Protein AF-0000000084687959 (afdb_homodimer)

Structure (mmCIF, N/CA/C/O backbone):
data_AF-0000000084687959-model_v1
#
loop_
_entity.id
_entity.type
_entity.pdbx_description
1 polymer 'D-lactate dehydrogenase (cytochrome)'
#
loop_
_atom_site.group_PDB
_atom_site.id
_atom_site.type_symbol
_atom_site.label_atom_id
_atom_site.label_alt_id
_atom_site.label_comp_id
_atom_site.label_asym_id
_atom_site.label_entity_id
_atom_site.label_seq_id
_atom_site.pdbx_PDB_ins_code
_atom_site.Cartn_x
_atom_site.Cartn_y
_atom_site.Cartn_z
_atom_site.occupancy
_atom_site.B_iso_or_equiv
_atom_site.auth_seq_id
_atom_site.auth_comp_id
_atom_site.auth_asym_id
_atom_site.auth_atom_id
_atom_site.pdbx_PDB_model_num
ATOM 1 N N . MET A 1 1 ? -64.375 -9.008 19.797 1 44.5 1 MET A N 1
ATOM 2 C CA . MET A 1 1 ? -63.375 -8.203 19.094 1 44.5 1 MET A CA 1
ATOM 3 C C . MET A 1 1 ? -63.844 -7.836 17.688 1 44.5 1 MET A C 1
ATOM 5 O O . MET A 1 1 ? -64.312 -8.703 16.938 1 44.5 1 MET A O 1
ATOM 9 N N . SER A 1 2 ? -64.25 -6.539 17.531 1 62.31 2 SER A N 1
ATOM 10 C CA . SER A 1 2 ? -64.875 -6.094 16.312 1 62.31 2 SER A CA 1
ATOM 11 C C . SER A 1 2 ? -64.062 -6.426 15.078 1 62.31 2 SER A C 1
ATOM 13 O O . SER A 1 2 ? -62.875 -6.625 15.156 1 62.31 2 SER A O 1
ATOM 15 N N . ARG A 1 3 ? -64.938 -6.676 14.062 1 65.06 3 ARG A N 1
ATOM 16 C CA . ARG A 1 3 ? -64.375 -7.031 12.758 1 65.06 3 ARG A CA 1
ATOM 17 C C . ARG A 1 3 ? -63.219 -6.09 12.375 1 65.06 3 ARG A C 1
ATOM 19 O O . ARG A 1 3 ? -62.219 -6.523 11.828 1 65.06 3 ARG A O 1
ATOM 26 N N . SER A 1 4 ? -63.438 -4.902 12.609 1 69.19 4 SER A N 1
ATOM 27 C CA . SER A 1 4 ? -62.406 -3.902 12.297 1 69.19 4 SER A CA 1
ATOM 28 C C . SER A 1 4 ? -61.156 -4.121 13.117 1 69.19 4 SER A C 1
ATOM 30 O O . SER A 1 4 ? -60.031 -3.955 12.602 1 69.19 4 SER A O 1
ATOM 32 N N . ALA A 1 5 ? -61.281 -4.531 14.266 1 69.81 5 ALA A N 1
ATOM 33 C CA . ALA A 1 5 ? -60.125 -4.773 15.133 1 69.81 5 ALA A CA 1
ATOM 34 C C . ALA A 1 5 ? -59.312 -5.965 14.641 1 69.81 5 ALA A C 1
ATOM 36 O O . ALA A 1 5 ? -58.062 -5.93 14.656 1 69.81 5 ALA A O 1
ATOM 37 N N . VAL A 1 6 ? -59.969 -6.918 14.203 1 67.12 6 VAL A N 1
ATOM 38 C CA . VAL A 1 6 ? -59.281 -8.125 13.711 1 67.12 6 VAL A CA 1
ATOM 39 C C . VAL A 1 6 ? -58.531 -7.801 12.43 1 67.12 6 VAL A C 1
ATOM 41 O O . VAL A 1 6 ? -57.406 -8.281 12.234 1 67.12 6 VAL A O 1
ATOM 44 N N . ILE A 1 7 ? -59.062 -7.012 11.602 1 66.75 7 ILE A N 1
ATOM 45 C CA . ILE A 1 7 ? -58.438 -6.625 10.352 1 66.75 7 ILE A CA 1
ATOM 46 C C . ILE A 1 7 ? -57.188 -5.781 10.641 1 66.75 7 ILE A C 1
ATOM 48 O O . ILE A 1 7 ? -56.156 -5.969 10.023 1 66.75 7 ILE A O 1
ATOM 52 N N . PHE A 1 8 ? -57.312 -4.918 11.531 1 68.06 8 PHE A N 1
ATOM 53 C CA . PHE A 1 8 ? -56.188 -4.078 11.883 1 68.06 8 PHE A CA 1
ATOM 54 C C . PHE A 1 8 ? -55.062 -4.918 12.477 1 68.06 8 PHE A C 1
ATOM 56 O O . PHE A 1 8 ? -53.875 -4.688 12.18 1 68.06 8 PHE A O 1
ATOM 63 N N . VAL A 1 9 ? -55.406 -5.902 13.242 1 67.94 9 VAL A N 1
ATOM 64 C CA . VAL A 1 9 ? -54.406 -6.793 13.836 1 67.94 9 VAL A CA 1
ATOM 65 C C . VAL A 1 9 ? -53.781 -7.637 12.742 1 67.94 9 VAL A C 1
ATOM 67 O O . VAL A 1 9 ? -52.562 -7.875 12.766 1 67.94 9 VAL A O 1
ATOM 70 N N . ALA A 1 10 ? -54.5 -7.992 11.836 1 66.44 10 ALA A N 1
ATOM 71 C CA . ALA A 1 10 ? -54 -8.789 10.727 1 66.44 10 ALA A CA 1
ATOM 72 C C . ALA A 1 10 ? -53.062 -7.961 9.836 1 66.44 10 ALA A C 1
ATOM 74 O O . ALA A 1 10 ? -52.031 -8.438 9.414 1 66.44 10 ALA A O 1
ATOM 75 N N . ILE A 1 11 ? -53.5 -6.781 9.539 1 64.81 11 ILE A N 1
ATOM 76 C CA . ILE A 1 11 ? -52.625 -5.871 8.789 1 64.81 11 ILE A CA 1
ATOM 77 C C . ILE A 1 11 ? -51.344 -5.621 9.57 1 64.81 11 ILE A C 1
ATOM 79 O O . ILE A 1 11 ? -50.25 -5.621 8.992 1 64.81 11 ILE A O 1
ATOM 83 N N . GLY A 1 12 ? -51.5 -5.438 10.812 1 66.56 12 GLY A N 1
ATOM 84 C CA . GLY A 1 12 ? -50.344 -5.242 11.656 1 66.56 12 GLY A CA 1
ATOM 85 C C . GLY A 1 12 ? -49.406 -6.441 11.688 1 66.56 12 GLY A C 1
ATOM 86 O O . GLY A 1 12 ? -48.188 -6.297 11.602 1 66.56 12 GLY A O 1
ATOM 87 N N . ALA A 1 13 ? -49.969 -7.562 11.82 1 66.38 13 ALA A N 1
ATOM 88 C CA . ALA A 1 13 ? -49.188 -8.797 11.812 1 66.38 13 ALA A CA 1
ATOM 89 C C . ALA A 1 13 ? -48.531 -9.016 10.461 1 66.38 13 ALA A C 1
ATOM 91 O O . ALA A 1 13 ? -47.375 -9.438 10.383 1 66.38 13 ALA A O 1
ATOM 92 N N . GLY A 1 14 ? -49.25 -8.766 9.469 1 60.34 14 GLY A N 1
ATOM 93 C CA . GLY A 1 14 ? -48.656 -8.828 8.141 1 60.34 14 GLY A CA 1
ATOM 94 C C . GLY A 1 14 ? -47.562 -7.816 7.922 1 60.34 14 GLY A C 1
ATOM 95 O O . GLY A 1 14 ? -46.5 -8.141 7.355 1 60.34 14 GLY A O 1
ATOM 96 N N . TYR A 1 15 ? -47.844 -6.613 8.312 1 57.78 15 TYR A N 1
ATOM 97 C CA . TYR A 1 15 ? -46.812 -5.582 8.258 1 57.78 15 TYR A CA 1
ATOM 98 C C . TYR A 1 15 ? -45.594 -5.988 9.055 1 57.78 15 TYR A C 1
ATOM 100 O O . TYR A 1 15 ? -44.469 -5.832 8.594 1 57.78 15 TYR A O 1
ATOM 108 N N . TYR A 1 16 ? -45.812 -6.465 10.195 1 57.66 16 TYR A N 1
ATOM 109 C CA . TYR A 1 16 ? -44.719 -6.906 11.047 1 57.66 16 TYR A CA 1
ATOM 110 C C . TYR A 1 16 ? -43.938 -8.055 10.391 1 57.66 16 TYR A C 1
ATOM 112 O O . TYR A 1 16 ? -42.719 -8.055 10.375 1 57.66 16 TYR A O 1
ATOM 120 N N . ALA A 1 17 ? -44.625 -8.945 9.891 1 59.25 17 ALA A N 1
ATOM 121 C CA . ALA A 1 17 ? -44 -10.062 9.211 1 59.25 17 ALA A CA 1
ATOM 122 C C . ALA A 1 17 ? -43.25 -9.602 7.957 1 59.25 17 ALA A C 1
ATOM 124 O O . ALA A 1 17 ? -42.156 -10.055 7.672 1 59.25 17 ALA A O 1
ATOM 125 N N . GLY A 1 18 ? -43.906 -8.742 7.227 1 55.31 18 GLY A N 1
ATOM 126 C CA . GLY A 1 18 ? -43.281 -8.164 6.051 1 55.31 18 GLY A CA 1
ATOM 127 C C . GLY A 1 18 ? -42.094 -7.277 6.379 1 55.31 18 GLY A C 1
ATOM 128 O O . GLY A 1 18 ? -41.094 -7.246 5.645 1 55.31 18 GLY A O 1
ATOM 129 N N . SER A 1 19 ? -42.281 -6.605 7.398 1 52.44 19 SER A N 1
ATOM 130 C CA . SER A 1 19 ? -41.219 -5.723 7.848 1 52.44 19 SER A CA 1
ATOM 131 C C . SER A 1 19 ? -40.031 -6.52 8.352 1 52.44 19 SER A C 1
ATOM 133 O O . SER A 1 19 ? -38.906 -5.98 8.469 1 52.44 19 SER A O 1
ATOM 135 N N . GLN A 1 20 ? -40.25 -7.77 8.805 1 49.38 20 GLN A N 1
ATOM 136 C CA . GLN A 1 20 ? -39.156 -8.617 9.25 1 49.38 20 GLN A CA 1
ATOM 137 C C . GLN A 1 20 ? -38.406 -9.227 8.07 1 49.38 20 GLN A C 1
ATOM 139 O O . GLN A 1 20 ? -37.406 -9.914 8.25 1 49.38 20 GLN A O 1
ATOM 144 N N . THR A 1 21 ? -39 -9.195 6.945 1 48.22 21 THR A N 1
ATOM 145 C CA . THR A 1 21 ? -38.25 -9.711 5.812 1 48.22 21 THR A CA 1
ATOM 146 C C . THR A 1 21 ? -37 -8.867 5.559 1 48.22 21 THR A C 1
ATOM 148 O O . THR A 1 21 ? -37.094 -7.648 5.402 1 48.22 21 THR A O 1
ATOM 151 N N . PRO A 1 22 ? -35.875 -9.406 5.738 1 49.62 22 PRO A N 1
ATOM 152 C CA . PRO A 1 22 ? -34.625 -8.672 5.566 1 49.62 22 PRO A CA 1
ATOM 153 C C . PRO A 1 22 ? -34.531 -7.945 4.223 1 49.62 22 PRO A C 1
ATOM 155 O O . PRO A 1 22 ? -34.875 -8.523 3.184 1 49.62 22 PRO A O 1
ATOM 158 N N . ALA A 1 23 ? -34.781 -6.602 4.258 1 50.75 23 ALA A N 1
ATOM 159 C CA . ALA A 1 23 ? -34.594 -5.789 3.059 1 50.75 23 ALA A CA 1
ATOM 160 C C . ALA A 1 23 ? -33.406 -6.289 2.248 1 50.75 23 ALA A C 1
ATOM 162 O O . ALA A 1 23 ? -32.406 -6.777 2.812 1 50.75 23 ALA A O 1
ATOM 163 N N . SER A 1 24 ? -33.594 -6.473 0.939 1 65.12 24 SER A N 1
ATOM 164 C CA . SER A 1 24 ? -32.5 -6.828 0.053 1 65.12 24 SER A CA 1
ATOM 165 C C . SER A 1 24 ? -31.375 -5.793 0.115 1 65.12 24 SER A C 1
ATOM 167 O O . SER A 1 24 ? -31.641 -4.594 0.251 1 65.12 24 SER A O 1
ATOM 169 N N . LEU A 1 25 ? -30.188 -6.207 0.27 1 74.5 25 LEU A N 1
ATOM 170 C CA . LEU A 1 25 ? -29.016 -5.328 0.244 1 74.5 25 LEU A CA 1
ATOM 171 C C . LEU A 1 25 ? -28.984 -4.512 -1.043 1 74.5 25 LEU A C 1
ATOM 173 O O . LEU A 1 25 ? -29.375 -5 -2.105 1 74.5 25 LEU A O 1
ATOM 177 N N . PRO A 1 26 ? -28.656 -3.18 -0.847 1 84 26 PRO A N 1
ATOM 178 C CA . PRO A 1 26 ? -28.438 -2.439 -2.092 1 84 26 PRO A CA 1
ATOM 179 C C . PRO A 1 26 ? -27.5 -3.17 -3.053 1 84 26 PRO A C 1
ATOM 181 O O . PRO A 1 26 ? -26.547 -3.812 -2.617 1 84 26 PRO A O 1
ATOM 184 N N . GLU A 1 27 ? -27.859 -3.057 -4.281 1 91.88 27 GLU A N 1
ATOM 185 C CA . GLU A 1 27 ? -27.109 -3.816 -5.273 1 91.88 27 GLU A CA 1
ATOM 186 C C . GLU A 1 27 ? -25.984 -2.975 -5.879 1 91.88 27 GLU A C 1
ATOM 188 O O . GLU A 1 27 ? -25.141 -3.492 -6.609 1 91.88 27 GLU A O 1
ATOM 193 N N . ASP A 1 28 ? -25.953 -1.675 -5.539 1 94.12 28 ASP A N 1
ATOM 194 C CA . ASP A 1 28 ? -24.969 -0.758 -6.109 1 94.12 28 ASP A CA 1
ATOM 195 C C . ASP A 1 28 ? -23.594 -0.958 -5.473 1 94.12 28 ASP A C 1
ATOM 197 O O . ASP A 1 28 ? -23.5 -1.32 -4.297 1 94.12 28 ASP A O 1
ATOM 201 N N . SER A 1 29 ? -22.594 -0.685 -6.246 1 97.62 29 SER A N 1
ATOM 202 C CA . SER A 1 29 ? -21.203 -0.816 -5.789 1 97.62 29 SER A CA 1
ATOM 203 C C . SER A 1 29 ? -20.734 0.463 -5.113 1 97.62 29 SER A C 1
ATOM 205 O O . SER A 1 29 ? -19.609 0.52 -4.605 1 97.62 29 SER A O 1
ATOM 207 N N . THR A 1 30 ? -21.5 1.537 -5.148 1 97.19 30 THR A N 1
ATOM 208 C CA . THR A 1 30 ? -21.172 2.834 -4.559 1 97.19 30 THR A CA 1
ATOM 209 C C . THR A 1 30 ? -22.359 3.375 -3.771 1 97.19 30 THR A C 1
ATOM 211 O O . THR A 1 30 ? -23.469 2.844 -3.867 1 97.19 30 THR A O 1
ATOM 214 N N . VAL A 1 31 ? -22.062 4.367 -2.953 1 94.75 31 VAL A N 1
ATOM 215 C CA . VAL A 1 31 ? -23.125 5.066 -2.223 1 94.75 31 VAL A CA 1
ATOM 216 C C . VAL A 1 31 ? -23 6.57 -2.469 1 94.75 31 VAL A C 1
ATOM 218 O O . VAL A 1 31 ? -22.219 7.254 -1.812 1 94.75 31 VAL A O 1
ATOM 221 N N . PRO A 1 32 ? -23.844 7.082 -3.387 1 93.56 32 PRO A N 1
ATOM 222 C CA . PRO A 1 32 ? -23.875 8.539 -3.521 1 93.56 32 PRO A CA 1
ATOM 223 C C . PRO A 1 32 ? -24.312 9.242 -2.24 1 93.56 32 PRO A C 1
ATOM 225 O O . PRO A 1 32 ? -25.062 8.672 -1.446 1 93.56 32 PRO A O 1
ATOM 228 N N . ILE A 1 33 ? -23.891 10.422 -2.078 1 90.94 33 ILE A N 1
ATOM 229 C CA . ILE A 1 33 ? -24.125 11.148 -0.835 1 90.94 33 ILE A CA 1
ATOM 230 C C . ILE A 1 33 ? -25.609 11.32 -0.597 1 90.94 33 ILE A C 1
ATOM 232 O O . ILE A 1 33 ? -26.078 11.32 0.548 1 90.94 33 ILE A O 1
ATOM 236 N N . HIS A 1 34 ? -26.406 11.43 -1.701 1 84.12 34 HIS A N 1
ATOM 237 C CA . HIS A 1 34 ? -27.844 11.664 -1.538 1 84.12 34 HIS A CA 1
ATOM 238 C C . HIS A 1 34 ? -28.547 10.398 -1.081 1 84.12 34 HIS A C 1
ATOM 240 O O . HIS A 1 34 ? -29.703 10.453 -0.627 1 84.12 34 HIS A O 1
ATOM 246 N N . LYS A 1 35 ? -27.906 9.203 -1.321 1 78.38 35 LYS A N 1
ATOM 247 C CA . LYS A 1 35 ? -28.484 7.934 -0.862 1 78.38 35 LYS A CA 1
ATOM 248 C C . LYS A 1 35 ? -27.938 7.555 0.513 1 78.38 35 LYS A C 1
ATOM 250 O O . LYS A 1 35 ? -28.391 6.582 1.119 1 78.38 35 LYS A O 1
ATOM 255 N N . ALA A 1 36 ? -26.859 8.273 0.771 1 67.69 36 ALA A N 1
ATOM 256 C CA . ALA A 1 36 ? -26.297 7.992 2.094 1 67.69 36 ALA A CA 1
ATOM 257 C C . ALA A 1 36 ? -27.344 8.258 3.188 1 67.69 36 ALA A C 1
ATOM 259 O O . ALA A 1 36 ? -28.266 9.047 2.998 1 67.69 36 ALA A O 1
ATOM 260 N N . ALA A 1 37 ? -27.359 7.324 4.203 1 59.38 37 ALA A N 1
ATOM 261 C CA . ALA A 1 37 ? -28.406 7.312 5.23 1 59.38 37 ALA A CA 1
ATOM 262 C C . ALA A 1 37 ? -28.734 8.727 5.691 1 59.38 37 ALA A C 1
ATOM 264 O O . ALA A 1 37 ? -27.844 9.477 6.109 1 59.38 37 ALA A O 1
ATOM 265 N N . GLU A 1 38 ? -29.75 9.367 5.121 1 60.16 38 GLU A N 1
ATOM 266 C CA . GLU A 1 38 ? -30.172 10.68 5.605 1 60.16 38 GLU A CA 1
ATOM 267 C C . GLU A 1 38 ? -29.938 10.812 7.105 1 60.16 38 GLU A C 1
ATOM 269 O O . GLU A 1 38 ? -29.375 11.82 7.559 1 60.16 38 GLU A O 1
ATOM 274 N N . GLU A 1 39 ? -30.547 9.82 8.008 1 70.12 39 GLU A N 1
ATOM 275 C CA . GLU A 1 39 ? -30.5 10.234 9.406 1 70.12 39 GLU A CA 1
ATOM 276 C C . GLU A 1 39 ? -29.594 9.32 10.227 1 70.12 39 GLU A C 1
ATOM 278 O O . GLU A 1 39 ? -29.844 8.109 10.305 1 70.12 39 GLU A O 1
ATOM 283 N N . LEU A 1 40 ? -28.344 9.773 10.508 1 84.38 40 LEU A N 1
ATOM 284 C CA . LEU A 1 40 ? -27.516 9.117 11.508 1 84.38 40 LEU A CA 1
ATOM 285 C C . LEU A 1 40 ? -28.297 8.82 12.773 1 84.38 40 LEU A C 1
ATOM 287 O O . LEU A 1 40 ? -29.078 9.664 13.234 1 84.38 40 LEU A O 1
ATOM 291 N N . LYS A 1 41 ? -28.25 7.637 13.258 1 89 41 LYS A N 1
ATOM 292 C CA . LYS A 1 41 ? -29.031 7.223 14.43 1 89 41 LYS A CA 1
ATOM 293 C C . LYS A 1 41 ? -28.141 7.176 15.672 1 89 41 LYS A C 1
ATOM 295 O O . LYS A 1 41 ? -28.203 6.219 16.453 1 89 41 LYS A O 1
ATOM 300 N N . HIS A 1 42 ? -27.344 8.188 15.82 1 95.62 42 HIS A N 1
ATOM 301 C CA . HIS A 1 42 ? -26.531 8.305 17.031 1 95.62 42 HIS A CA 1
ATOM 302 C C . HIS A 1 42 ? -27.406 8.625 18.25 1 95.62 42 HIS A C 1
ATOM 304 O O . HIS A 1 42 ? -28.406 9.32 18.125 1 95.62 42 HIS A O 1
ATOM 310 N N . ASP A 1 43 ? -27.078 8.117 19.375 1 97.88 43 ASP A N 1
ATOM 311 C CA . ASP A 1 43 ? -27.734 8.445 20.641 1 97.88 43 ASP A CA 1
ATOM 312 C C . ASP A 1 43 ? -26.734 9.023 21.641 1 97.88 43 ASP A C 1
ATOM 314 O O . ASP A 1 43 ? -26.125 8.281 22.406 1 97.88 43 ASP A O 1
ATOM 318 N N . THR A 1 44 ? -26.688 10.305 21.672 1 97.31 44 THR A N 1
ATOM 319 C CA . THR A 1 44 ? -25.781 10.992 22.594 1 97.31 44 THR A CA 1
ATOM 320 C C . THR A 1 44 ? -26.562 11.68 23.703 1 97.31 44 THR A C 1
ATOM 322 O O . THR A 1 44 ? -26.141 12.711 24.219 1 97.31 44 THR A O 1
ATOM 325 N N . SER A 1 45 ? -27.719 11.156 23.953 1 97.5 45 SER A N 1
ATOM 326 C CA . SER A 1 45 ? -28.484 11.688 25.078 1 97.5 45 SER A CA 1
ATOM 327 C C . SER A 1 45 ? -27.734 11.5 26.391 1 97.5 45 SER A C 1
ATOM 329 O O . SER A 1 45 ? -27.016 10.516 26.562 1 97.5 45 SER A O 1
ATOM 331 N N . PRO A 1 46 ? -27.922 12.422 27.297 1 96.31 46 PRO A N 1
ATOM 332 C CA . PRO A 1 46 ? -27.203 12.336 28.578 1 96.31 46 PRO A CA 1
ATOM 333 C C . PRO A 1 46 ? -27.438 11.008 29.297 1 96.31 46 PRO A C 1
ATOM 335 O O . PRO A 1 46 ? -26.5 10.43 29.844 1 96.31 46 PRO A O 1
ATOM 338 N N . GLY A 1 47 ? -28.641 10.531 29.328 1 97.44 47 GLY A N 1
ATOM 339 C CA . GLY A 1 47 ? -28.938 9.258 29.969 1 97.44 47 GLY A CA 1
ATOM 340 C C . GLY A 1 47 ? -28.172 8.094 29.375 1 97.44 47 GLY A C 1
ATOM 341 O O . GLY A 1 47 ? -27.656 7.246 30.094 1 97.44 47 GLY A O 1
ATOM 342 N N . ASN A 1 48 ? -28.125 8.055 28.047 1 98.25 48 ASN A N 1
ATOM 343 C CA . ASN A 1 48 ? -27.406 6.988 27.359 1 98.25 48 ASN A CA 1
ATOM 344 C C . ASN A 1 48 ? -25.906 7.074 27.625 1 98.25 48 ASN A C 1
ATOM 346 O O . ASN A 1 48 ? -25.25 6.055 27.875 1 98.25 48 ASN A O 1
ATOM 350 N N . LEU A 1 49 ? -25.406 8.25 27.609 1 98.19 49 LEU A N 1
ATOM 351 C CA . LEU A 1 49 ? -23.969 8.453 27.828 1 98.19 49 LEU A CA 1
ATOM 352 C C . LEU A 1 49 ? -23.578 8.125 29.266 1 98.19 49 LEU A C 1
ATOM 354 O O . LEU A 1 49 ? -22.516 7.539 29.5 1 98.19 49 LEU A O 1
ATOM 358 N N . GLN A 1 50 ? -24.453 8.461 30.188 1 97.31 50 GLN A N 1
ATOM 359 C CA . GLN A 1 50 ? -24.188 8.141 31.578 1 97.31 50 GLN A CA 1
ATOM 360 C C . GLN A 1 50 ? -24.219 6.629 31.812 1 97.31 50 GLN A C 1
ATOM 362 O O . GLN A 1 50 ? -23.406 6.094 32.562 1 97.31 50 GLN A O 1
ATOM 367 N N . ALA A 1 51 ? -25.156 6.035 31.203 1 98.06 51 ALA A N 1
ATOM 368 C CA . ALA A 1 51 ? -25.219 4.578 31.297 1 98.06 51 ALA A CA 1
ATOM 369 C C . ALA A 1 51 ? -23.969 3.945 30.688 1 98.06 51 ALA A C 1
ATOM 371 O O . ALA A 1 51 ? -23.422 2.982 31.234 1 98.06 51 ALA A O 1
ATOM 372 N N . ALA A 1 52 ? -23.578 4.469 29.594 1 98.56 52 ALA A N 1
ATOM 373 C CA . ALA A 1 52 ? -22.359 3.959 28.953 1 98.56 52 ALA A CA 1
ATOM 374 C C . ALA A 1 52 ? -21.141 4.156 29.828 1 98.56 52 ALA A C 1
ATOM 376 O O . ALA A 1 52 ? -20.219 3.33 29.844 1 98.56 52 ALA A O 1
ATOM 377 N N . TRP A 1 53 ? -21.109 5.301 30.531 1 98.38 53 TRP A N 1
ATOM 378 C CA . TRP A 1 53 ? -20.016 5.566 31.453 1 98.38 53 TRP A CA 1
ATOM 379 C C . TRP A 1 53 ? -19.844 4.418 32.438 1 98.38 53 TRP A C 1
ATOM 381 O O . TRP A 1 53 ? -18.719 3.994 32.719 1 98.38 53 TRP A O 1
ATOM 391 N N . ALA A 1 54 ? -20.906 3.904 32.938 1 98.44 54 ALA A N 1
ATOM 392 C CA . ALA A 1 54 ? -20.859 2.787 33.875 1 98.44 54 ALA A CA 1
ATOM 393 C C . ALA A 1 54 ? -20.297 1.535 33.219 1 98.44 54 ALA A C 1
ATOM 395 O O . ALA A 1 54 ? -19.531 0.787 33.844 1 98.44 54 ALA A O 1
ATOM 396 N N . ASP A 1 55 ? -20.672 1.3 32 1 98.69 55 ASP A N 1
ATOM 397 C CA . ASP A 1 55 ? -20.141 0.167 31.25 1 98.69 55 ASP A CA 1
ATOM 398 C C . ASP A 1 55 ? -18.641 0.311 31.016 1 98.69 55 ASP A C 1
ATOM 400 O O . ASP A 1 55 ? -17.891 -0.658 31.156 1 98.69 55 ASP A O 1
ATOM 404 N N . PHE A 1 56 ? -18.219 1.552 30.656 1 98.81 56 PHE A N 1
ATOM 405 C CA . PHE A 1 56 ? -16.797 1.799 30.438 1 98.81 56 PHE A CA 1
ATOM 406 C C . PHE A 1 56 ? -16 1.571 31.719 1 98.81 56 PHE A C 1
ATOM 408 O O . PHE A 1 56 ? -14.891 1.029 31.688 1 98.81 56 PHE A O 1
ATOM 415 N N . LYS A 1 57 ? -16.562 2.02 32.812 1 98.62 57 LYS A N 1
ATOM 416 C CA . LYS A 1 57 ? -15.922 1.836 34.125 1 98.62 57 LYS A CA 1
ATOM 417 C C . LYS A 1 57 ? -15.664 0.358 34.406 1 98.62 57 LYS A C 1
ATOM 419 O O . LYS A 1 57 ? -14.609 -0.006 34.938 1 98.62 57 LYS A O 1
ATOM 424 N N . ALA A 1 58 ? -16.562 -0.475 34.062 1 98.56 58 ALA A N 1
ATOM 425 C CA . ALA A 1 58 ? -16.422 -1.914 34.281 1 98.56 58 ALA A CA 1
ATOM 426 C C . ALA A 1 58 ? -15.328 -2.498 33.375 1 98.56 58 ALA A C 1
ATOM 428 O O . ALA A 1 58 ? -14.727 -3.521 33.719 1 98.56 58 ALA A O 1
ATOM 429 N N . VAL A 1 59 ? -15.039 -1.815 32.281 1 98.75 59 VAL A N 1
ATOM 430 C CA . VAL A 1 59 ? -14.078 -2.33 31.312 1 98.75 59 VAL A CA 1
ATOM 431 C C . VAL A 1 59 ? -12.68 -1.838 31.656 1 98.75 59 VAL A C 1
ATOM 433 O O . VAL A 1 59 ? -11.734 -2.629 31.719 1 98.75 59 VAL A O 1
ATOM 436 N N . VAL A 1 60 ? -12.508 -0.503 31.969 1 98.75 60 VAL A N 1
ATOM 437 C CA . VAL A 1 60 ? -11.164 0.062 32.031 1 98.75 60 VAL A CA 1
ATOM 438 C C . VAL A 1 60 ? -10.883 0.6 33.438 1 98.75 60 VAL A C 1
ATOM 440 O O . VAL A 1 60 ? -9.75 0.972 33.75 1 98.75 60 VAL A O 1
ATOM 443 N N . GLY A 1 61 ? -11.797 0.677 34.312 1 98.62 61 GLY A N 1
ATOM 444 C CA . GLY A 1 61 ? -11.648 1.312 35.625 1 98.62 61 GLY A CA 1
ATOM 445 C C . GLY A 1 61 ? -11.945 2.799 35.594 1 98.62 61 GLY A C 1
ATOM 446 O O . GLY A 1 61 ? -11.688 3.475 34.594 1 98.62 61 GLY A O 1
ATOM 447 N N . GLU A 1 62 ? -12.477 3.324 36.656 1 98.19 62 GLU A N 1
ATOM 448 C CA . GLU A 1 62 ? -12.906 4.715 36.75 1 98.19 62 GLU A CA 1
ATOM 449 C C . GLU A 1 62 ? -11.742 5.676 36.531 1 98.19 62 GLU A C 1
ATOM 451 O O . GLU A 1 62 ? -11.93 6.742 35.938 1 98.19 62 GLU A O 1
ATOM 456 N N . GLU A 1 63 ? -10.586 5.27 36.938 1 98.12 63 GLU A N 1
ATOM 457 C CA . GLU A 1 63 ? -9.414 6.133 36.844 1 98.12 63 GLU A CA 1
ATOM 458 C C . GLU A 1 63 ? -9 6.352 35.375 1 98.12 63 GLU A C 1
ATOM 460 O O . GLU A 1 63 ? -8.234 7.27 35.094 1 98.12 63 GLU A O 1
ATOM 465 N N . ASN A 1 64 ? -9.531 5.543 34.5 1 98.75 64 ASN A N 1
ATOM 466 C CA . ASN A 1 64 ? -9.148 5.621 33.094 1 98.75 64 ASN A CA 1
ATOM 467 C C . ASN A 1 64 ? -10.258 6.242 32.25 1 98.75 64 ASN A C 1
ATOM 469 O O . ASN A 1 64 ? -10.289 6.059 31.031 1 98.75 64 ASN A O 1
ATOM 473 N N . ILE A 1 65 ? -11.172 6.879 32.906 1 98.75 65 ILE A N 1
ATOM 474 C CA . ILE A 1 65 ? -12.219 7.656 32.281 1 98.75 65 ILE A CA 1
ATOM 475 C C . ILE A 1 65 ? -12.18 9.094 32.781 1 98.75 65 ILE A C 1
ATOM 477 O O . ILE A 1 65 ? -12.148 9.336 33.969 1 98.75 65 ILE A O 1
ATOM 481 N N . SER A 1 66 ? -12.125 10.031 31.875 1 98.62 66 SER A N 1
ATOM 482 C CA . SER A 1 66 ? -12.125 11.43 32.281 1 98.62 66 SER A CA 1
ATOM 483 C C . SER A 1 66 ? -13.305 12.188 31.688 1 98.62 66 SER A C 1
ATOM 485 O O . SER A 1 66 ? -13.602 12.039 30.5 1 98.62 66 SER A O 1
ATOM 487 N N . THR A 1 67 ? -14 12.891 32.469 1 97.5 67 THR A N 1
ATOM 488 C CA . THR A 1 67 ? -15.039 13.828 32.031 1 97.5 67 THR A CA 1
ATOM 489 C C . THR A 1 67 ? -14.656 15.258 32.375 1 97.5 67 THR A C 1
ATOM 491 O O . THR A 1 67 ? -15.5 16.156 32.344 1 97.5 67 THR A O 1
ATOM 494 N N . ASN A 1 68 ? -13.375 15.367 32.719 1 96.94 68 ASN A N 1
ATOM 495 C CA . ASN A 1 68 ? -12.844 16.688 33.031 1 96.94 68 ASN A CA 1
ATOM 496 C C . ASN A 1 68 ? -12.789 17.594 31.812 1 96.94 68 ASN A C 1
ATOM 498 O O . ASN A 1 68 ? -12.344 17.172 30.75 1 96.94 68 ASN A O 1
ATOM 502 N N . GLU A 1 69 ? -13.125 18.812 31.984 1 95.31 69 GLU A N 1
ATOM 503 C CA . GLU A 1 69 ? -13.242 19.75 30.875 1 95.31 69 GLU A CA 1
ATOM 504 C C . GLU A 1 69 ? -11.898 19.953 30.188 1 95.31 69 GLU A C 1
ATOM 506 O O . GLU A 1 69 ? -11.836 20.094 28.969 1 95.31 69 GLU A O 1
ATOM 511 N N . ILE A 1 70 ? -10.875 20.031 30.953 1 95.44 70 ILE A N 1
ATOM 512 C CA . ILE A 1 70 ? -9.547 20.266 30.406 1 95.44 70 ILE A CA 1
ATOM 513 C C . ILE A 1 70 ? -9.133 19.094 29.516 1 95.44 70 ILE A C 1
ATOM 515 O O . ILE A 1 70 ? -8.617 19.281 28.422 1 95.44 70 ILE A O 1
ATOM 519 N N . ASP A 1 71 ? -9.414 17.891 30.016 1 96.38 71 ASP A N 1
ATOM 520 C CA . ASP A 1 71 ? -9.102 16.688 29.25 1 96.38 71 ASP A CA 1
ATOM 521 C C . ASP A 1 71 ? -9.938 16.609 27.969 1 96.38 71 ASP A C 1
ATOM 523 O O . ASP A 1 71 ? -9.422 16.266 26.906 1 96.38 71 ASP A O 1
ATOM 527 N N . LEU A 1 72 ? -11.188 16.906 28.125 1 96.44 72 LEU A N 1
ATOM 528 C CA . LEU A 1 72 ? -12.094 16.859 26.984 1 96.44 72 LEU A CA 1
ATOM 529 C C . LEU A 1 72 ? -11.656 17.844 25.906 1 96.44 72 LEU A C 1
ATOM 531 O O . LEU A 1 72 ? -11.609 17.5 24.719 1 96.44 72 LEU A O 1
ATOM 535 N N . LYS A 1 73 ? -11.258 19.047 26.266 1 93.25 73 LYS A N 1
ATOM 536 C CA . LYS A 1 73 ? -10.844 20.078 25.328 1 93.25 73 LYS A CA 1
ATOM 537 C C . LYS A 1 73 ? -9.539 19.703 24.625 1 93.25 73 LYS A C 1
ATOM 539 O O . LYS A 1 73 ? -9.391 19.922 23.422 1 93.25 73 LYS A O 1
ATOM 544 N N . SER A 1 74 ? -8.633 19.094 25.359 1 93.75 74 SER A N 1
ATOM 545 C CA . SER A 1 74 ? -7.332 18.719 24.812 1 93.75 74 SER A CA 1
ATOM 546 C C . SER A 1 74 ? -7.469 17.562 23.828 1 93.75 74 SER A C 1
ATOM 548 O O . SER A 1 74 ? -6.555 17.297 23.047 1 93.75 74 SER A O 1
ATOM 550 N N . HIS A 1 75 ? -8.648 16.906 23.828 1 95.88 75 HIS A N 1
ATOM 551 C CA . HIS A 1 75 ? -8.891 15.773 22.938 1 95.88 75 HIS A CA 1
ATOM 552 C C . HIS A 1 75 ? -9.875 16.141 21.844 1 95.88 75 HIS A C 1
ATOM 554 O O . HIS A 1 75 ? -10.469 15.266 21.203 1 95.88 75 HIS A O 1
ATOM 560 N N . SER A 1 76 ? -10.148 17.406 21.578 1 93.44 76 SER A N 1
ATOM 561 C CA . SER A 1 76 ? -11.156 17.844 20.625 1 93.44 76 SER A CA 1
ATOM 562 C C . SER A 1 76 ? -10.539 18.672 19.516 1 93.44 76 SER A C 1
ATOM 564 O O . SER A 1 76 ? -11.242 19.125 18.594 1 93.44 76 SER A O 1
ATOM 566 N N . GLY A 1 77 ? -9.281 18.859 19.562 1 90.38 77 GLY A N 1
ATOM 567 C CA . GLY A 1 77 ? -8.547 19.688 18.609 1 90.38 77 GLY A CA 1
ATOM 568 C C . GLY A 1 77 ? -7.254 20.234 19.172 1 90.38 77 GLY A C 1
ATOM 569 O O . GLY A 1 77 ? -6.918 19.969 20.344 1 90.38 77 GLY A O 1
ATOM 570 N N . SER A 1 78 ? -6.461 20.938 18.312 1 87.19 78 SER A N 1
ATOM 571 C CA . SER A 1 78 ? -5.211 21.547 18.766 1 87.19 78 SER A CA 1
ATOM 572 C C . SER A 1 78 ? -4.965 22.891 18.062 1 87.19 78 SER A C 1
ATOM 574 O O . SER A 1 78 ? -5.648 23.219 17.094 1 87.19 78 SER A O 1
ATOM 576 N N . GLU A 1 79 ? -4.023 23.562 18.609 1 83.88 79 GLU A N 1
ATOM 577 C CA . GLU A 1 79 ? -3.658 24.859 18.031 1 83.88 79 GLU A CA 1
ATOM 578 C C . GLU A 1 79 ? -2.986 24.703 16.672 1 83.88 79 GLU A C 1
ATOM 580 O O . GLU A 1 79 ? -2.881 25.656 15.914 1 83.88 79 GLU A O 1
ATOM 585 N N . TRP A 1 80 ? -2.617 23.453 16.391 1 84.25 80 TRP A N 1
ATOM 586 C CA . TRP A 1 80 ? -1.938 23.188 15.133 1 84.25 80 TRP A CA 1
ATOM 587 C C . TRP A 1 80 ? -2.947 22.938 14.016 1 84.25 80 TRP A C 1
ATOM 589 O O . TRP A 1 80 ? -2.602 23.016 12.828 1 84.25 80 TRP A O 1
ATOM 599 N N . SER A 1 81 ? -4.145 22.656 14.422 1 89.25 81 SER A N 1
ATOM 600 C CA . SER A 1 81 ? -5.164 22.281 13.445 1 89.25 81 SER A CA 1
ATOM 601 C C . SER A 1 81 ? -5.723 23.516 12.742 1 89.25 81 SER A C 1
ATOM 603 O O . SER A 1 81 ? -5.949 24.547 13.375 1 89.25 81 SER A O 1
ATOM 605 N N . SER A 1 82 ? -5.883 23.391 11.453 1 89 82 SER A N 1
ATOM 606 C CA . SER A 1 82 ? -6.508 24.453 10.672 1 89 82 SER A CA 1
ATOM 607 C C . SER A 1 82 ? -8.023 24.453 10.844 1 89 82 SER A C 1
ATOM 609 O O . SER A 1 82 ? -8.703 25.391 10.43 1 89 82 SER A O 1
ATOM 611 N N . TYR A 1 83 ? -8.5 23.406 11.406 1 88.75 83 TYR A N 1
ATOM 612 C CA . TYR A 1 83 ? -9.914 23.344 11.758 1 88.75 83 TYR A CA 1
ATOM 613 C C . TYR A 1 83 ? -10.164 24.016 13.102 1 88.75 83 TYR A C 1
ATOM 615 O O . TYR A 1 83 ? -9.594 23.609 14.117 1 88.75 83 TYR A O 1
ATOM 623 N N . PRO A 1 84 ? -11.07 25 13.086 1 82.12 84 PRO A N 1
ATOM 624 C CA . PRO A 1 84 ? -11.375 25.641 14.367 1 82.12 84 PRO A CA 1
ATOM 625 C C . PRO A 1 84 ? -12.227 24.766 15.273 1 82.12 84 PRO A C 1
ATOM 627 O O . PRO A 1 84 ? -13.188 24.141 14.82 1 82.12 84 PRO A O 1
ATOM 630 N N . SER A 1 85 ? -11.711 24.469 16.422 1 77.5 85 SER A N 1
ATOM 631 C CA . SER A 1 85 ? -12.508 23.703 17.375 1 77.5 85 SER A CA 1
ATOM 632 C C . SER A 1 85 ? -13.805 24.422 17.734 1 77.5 85 SER A C 1
ATOM 634 O O . SER A 1 85 ? -13.773 25.547 18.25 1 77.5 85 SER A O 1
ATOM 636 N N . LEU A 1 86 ? -14.867 23.797 17.375 1 84 86 LEU A N 1
ATOM 637 C CA . LEU A 1 86 ? -16.172 24.359 17.719 1 84 86 LEU A CA 1
ATOM 638 C C . LEU A 1 86 ? -16.656 23.844 19.062 1 84 86 LEU A C 1
ATOM 640 O O . LEU A 1 86 ? -16.281 22.75 19.469 1 84 86 LEU A O 1
ATOM 644 N N . PRO A 1 87 ? -17.344 24.672 19.797 1 83.56 87 PRO A N 1
ATOM 645 C CA . PRO A 1 87 ? -17.812 24.266 21.125 1 83.56 87 PRO A CA 1
ATOM 646 C C . PRO A 1 87 ? -18.531 22.922 21.109 1 83.56 87 PRO A C 1
ATOM 648 O O . PRO A 1 87 ? -18.438 22.141 22.078 1 83.56 87 PRO A O 1
ATOM 651 N N . GLY A 1 88 ? -19.109 22.547 20.047 1 87 88 GLY A N 1
ATOM 652 C CA . GLY A 1 88 ? -19.844 21.297 19.984 1 87 88 GLY A CA 1
ATOM 653 C C . GLY A 1 88 ? -18.969 20.109 19.594 1 87 88 GLY A C 1
ATOM 654 O O . GLY A 1 88 ? -19.391 18.953 19.719 1 87 88 GLY A O 1
ATOM 655 N N . ASP A 1 89 ? -17.766 20.344 19.328 1 92.44 89 ASP A N 1
ATOM 656 C CA . ASP A 1 89 ? -16.859 19.297 18.875 1 92.44 89 ASP A CA 1
ATOM 657 C C . ASP A 1 89 ? -16.078 18.688 20.062 1 92.44 89 ASP A C 1
ATOM 659 O O . ASP A 1 89 ? -14.859 18.562 20 1 92.44 89 ASP A O 1
ATOM 663 N N . VAL A 1 90 ? -16.812 18.406 21.172 1 95.12 90 VAL A N 1
ATOM 664 C CA . VAL A 1 90 ? -16.188 17.891 22.375 1 95.12 90 VAL A CA 1
ATOM 665 C C . VAL A 1 90 ? -16.844 16.578 22.781 1 95.12 90 VAL A C 1
ATOM 667 O O . VAL A 1 90 ? -18.062 16.453 22.734 1 95.12 90 VAL A O 1
ATOM 670 N N . PRO A 1 91 ? -16.031 15.586 23.125 1 97.19 91 PRO A N 1
ATOM 671 C CA . PRO A 1 91 ? -16.625 14.32 23.562 1 97.19 91 PRO A CA 1
ATOM 672 C C . PRO A 1 91 ? -17.188 14.383 24.969 1 97.19 91 PRO A C 1
ATOM 674 O O . PRO A 1 91 ? -16.812 15.266 25.75 1 97.19 91 PRO A O 1
ATOM 677 N N . PHE A 1 92 ? -18.047 13.5 25.25 1 97.75 92 PHE A N 1
ATOM 678 C CA . PHE A 1 92 ? -18.609 13.359 26.594 1 97.75 92 PHE A CA 1
ATOM 679 C C . PHE A 1 92 ? -17.562 12.883 27.578 1 97.75 92 PHE A C 1
ATOM 681 O O . PHE A 1 92 ? -17.531 13.336 28.734 1 97.75 92 PHE A O 1
ATOM 688 N N . ALA A 1 93 ? -16.719 11.969 27.094 1 98.62 93 ALA A N 1
ATOM 689 C CA . ALA A 1 93 ? -15.688 11.375 27.953 1 98.62 93 ALA A CA 1
ATOM 690 C C . ALA A 1 93 ? -14.477 10.93 27.141 1 98.62 93 ALA A C 1
ATOM 692 O O . ALA A 1 93 ? -14.602 10.625 25.953 1 98.62 93 ALA A O 1
ATOM 693 N N . VAL A 1 94 ? -13.352 11.031 27.75 1 98.81 94 VAL A N 1
ATOM 694 C CA . VAL A 1 94 ? -12.133 10.398 27.25 1 98.81 94 VAL A CA 1
ATOM 695 C C . VAL A 1 94 ? -11.906 9.062 27.953 1 98.81 94 VAL A C 1
ATOM 697 O O . VAL A 1 94 ? -11.828 9.016 29.188 1 98.81 94 VAL A O 1
ATOM 700 N N . VAL A 1 95 ? -11.938 7.973 27.234 1 98.94 95 VAL A N 1
ATOM 701 C CA . VAL A 1 95 ? -11.742 6.629 27.781 1 98.94 95 VAL A CA 1
ATOM 702 C C . VAL A 1 95 ? -10.375 6.098 27.344 1 98.94 95 VAL A C 1
ATOM 704 O O . VAL A 1 95 ? -10.023 6.16 26.172 1 98.94 95 VAL A O 1
ATOM 707 N N . LYS A 1 96 ? -9.609 5.566 28.281 1 98.88 96 LYS A N 1
ATOM 708 C CA . LYS A 1 96 ? -8.234 5.133 28.016 1 98.88 96 LYS A CA 1
ATOM 709 C C . LYS A 1 96 ? -8.086 3.629 28.219 1 98.88 96 LYS A C 1
ATOM 711 O O . LYS A 1 96 ? -7.762 3.172 29.312 1 98.88 96 LYS A O 1
ATOM 716 N N . PRO A 1 97 ? -8.234 2.854 27.125 1 98.94 97 PRO A N 1
ATOM 717 C CA . PRO A 1 97 ? -8.016 1.408 27.219 1 98.94 97 PRO A CA 1
ATOM 718 C C . PRO A 1 97 ? -6.531 1.04 27.312 1 98.94 97 PRO A C 1
ATOM 720 O O . PRO A 1 97 ? -5.672 1.818 26.891 1 98.94 97 PRO A O 1
ATOM 723 N N . GLY A 1 98 ? -6.309 -0.217 27.859 1 98.75 98 GLY A N 1
ATOM 724 C CA . GLY A 1 98 ? -4.938 -0.677 28.016 1 98.75 98 GLY A CA 1
ATOM 725 C C . GLY A 1 98 ? -4.621 -1.89 27.156 1 98.75 98 GLY A C 1
ATOM 726 O O . GLY A 1 98 ? -3.459 -2.271 27.016 1 98.75 98 GLY A O 1
ATOM 727 N N . THR A 1 99 ? -5.66 -2.502 26.594 1 98.81 99 THR A N 1
ATOM 728 C CA . THR A 1 99 ? -5.465 -3.697 25.781 1 98.81 99 THR A CA 1
ATOM 729 C C . THR A 1 99 ? -6.414 -3.699 24.578 1 98.81 99 THR A C 1
ATOM 731 O O . THR A 1 99 ? -7.371 -2.926 24.547 1 98.81 99 THR A O 1
ATOM 734 N N . THR A 1 100 ? -6.07 -4.539 23.641 1 98.88 100 THR A N 1
ATOM 735 C CA . THR A 1 100 ? -6.926 -4.73 22.469 1 98.88 100 THR A CA 1
ATOM 736 C C . THR A 1 100 ? -8.328 -5.172 22.891 1 98.88 100 THR A C 1
ATOM 738 O O . THR A 1 100 ? -9.32 -4.691 22.359 1 98.88 100 THR A O 1
ATOM 741 N N . GLU A 1 101 ? -8.422 -6.059 23.859 1 98.88 101 GLU A N 1
ATOM 742 C CA . GLU A 1 101 ? -9.688 -6.586 24.344 1 98.88 101 GLU A CA 1
ATOM 743 C C . GLU A 1 101 ? -10.531 -5.492 25 1 98.88 101 GLU A C 1
ATOM 745 O O . GLU A 1 101 ? -11.758 -5.48 24.859 1 98.88 101 GLU A O 1
ATOM 750 N N . GLU A 1 102 ? -9.852 -4.594 25.719 1 98.94 102 GLU A N 1
ATOM 751 C CA . GLU A 1 102 ? -10.578 -3.473 26.312 1 98.94 102 GLU A CA 1
ATOM 752 C C . GLU A 1 102 ? -11.148 -2.555 25.234 1 98.94 102 GLU A C 1
ATOM 754 O O . GLU A 1 102 ? -12.281 -2.082 25.344 1 98.94 102 GLU A O 1
ATOM 759 N N . VAL A 1 103 ? -10.352 -2.268 24.172 1 98.94 103 VAL A N 1
ATOM 760 C CA . VAL A 1 103 ? -10.844 -1.459 23.062 1 98.94 103 VAL A CA 1
ATOM 761 C C . VAL A 1 103 ? -12.07 -2.127 22.438 1 98.94 103 VAL A C 1
ATOM 763 O O . VAL A 1 103 ? -13.07 -1.463 22.156 1 98.94 103 VAL A O 1
ATOM 766 N N . SER A 1 104 ? -11.953 -3.426 22.219 1 98.94 104 SER A N 1
ATOM 767 C CA . SER A 1 104 ? -13.062 -4.199 21.672 1 98.94 104 SER A CA 1
ATOM 768 C C . SER A 1 104 ? -14.305 -4.09 22.531 1 98.94 104 SER A C 1
ATOM 770 O O . SER A 1 104 ? -15.406 -3.873 22.031 1 98.94 104 SER A O 1
ATOM 772 N N . ALA A 1 105 ? -14.172 -4.215 23.797 1 98.94 105 ALA A N 1
ATOM 773 C CA . ALA A 1 105 ? -15.289 -4.133 24.734 1 98.94 105 ALA A CA 1
ATOM 774 C C . ALA A 1 105 ? -15.945 -2.752 24.688 1 98.94 105 ALA A C 1
ATOM 776 O O . ALA A 1 105 ? -17.172 -2.639 24.703 1 98.94 105 ALA A O 1
ATOM 777 N N . ILE A 1 106 ? -15.141 -1.739 24.672 1 98.94 106 ILE A N 1
ATOM 778 C CA . ILE A 1 106 ? -15.648 -0.376 24.594 1 98.94 106 ILE A CA 1
ATOM 779 C C . ILE A 1 106 ? -16.453 -0.205 23.297 1 98.94 106 ILE A C 1
ATOM 781 O O . ILE A 1 106 ? -17.562 0.352 23.328 1 98.94 106 ILE A O 1
ATOM 785 N N . MET A 1 107 ? -15.914 -0.684 22.172 1 98.94 107 MET A N 1
ATOM 786 C CA . MET A 1 107 ? -16.594 -0.53 20.891 1 98.94 107 MET A CA 1
ATOM 787 C C . MET A 1 107 ? -17.922 -1.298 20.875 1 98.94 107 MET A C 1
ATOM 789 O O . MET A 1 107 ? -18.891 -0.861 20.266 1 98.94 107 MET A O 1
ATOM 793 N N . LYS A 1 108 ? -17.938 -2.451 21.531 1 98.88 108 LYS A N 1
ATOM 794 C CA . LYS A 1 108 ? -19.188 -3.193 21.625 1 98.88 108 LYS A CA 1
ATOM 795 C C . LYS A 1 108 ? -20.266 -2.381 22.359 1 98.88 108 LYS A C 1
ATOM 797 O O . LYS A 1 108 ? -21.422 -2.365 21.953 1 98.88 108 LYS A O 1
ATOM 802 N N . VAL A 1 109 ? -19.891 -1.725 23.438 1 98.81 109 VAL A N 1
ATOM 803 C CA . VAL A 1 109 ? -20.797 -0.858 24.172 1 98.81 109 VAL A CA 1
ATOM 804 C C . VAL A 1 109 ? -21.281 0.271 23.266 1 98.81 109 VAL A C 1
ATOM 806 O O . VAL A 1 109 ? -22.484 0.534 23.188 1 98.81 109 VAL A O 1
ATOM 809 N N . CYS A 1 110 ? -20.312 0.925 22.594 1 98.88 110 CYS A N 1
ATOM 810 C CA . CYS A 1 110 ? -20.656 2.039 21.719 1 98.88 110 CYS A CA 1
ATOM 811 C C . CYS A 1 110 ? -21.562 1.579 20.578 1 98.88 110 CYS A C 1
ATOM 813 O O . CYS A 1 110 ? -22.469 2.301 20.172 1 98.88 110 CYS A O 1
ATOM 815 N N . HIS A 1 111 ? -21.234 0.414 20.062 1 98.5 111 HIS A N 1
ATOM 816 C CA . HIS A 1 111 ? -22.031 -0.151 18.984 1 98.5 111 HIS A CA 1
ATOM 817 C C . HIS A 1 111 ? -23.469 -0.412 19.438 1 98.5 111 HIS A C 1
ATOM 819 O O . HIS A 1 111 ? -24.422 -0.036 18.734 1 98.5 111 HIS A O 1
ATOM 825 N N . GLN A 1 112 ? -23.625 -1.029 20.547 1 97.81 112 GLN A N 1
ATOM 826 C CA . GLN A 1 112 ? -24.938 -1.353 21.094 1 97.81 112 GLN A CA 1
ATOM 827 C C . GLN A 1 112 ? -25.719 -0.086 21.422 1 97.81 112 GLN A C 1
ATOM 829 O O . GLN A 1 112 ? -26.938 -0.024 21.188 1 97.81 112 GLN A O 1
ATOM 834 N N . ARG A 1 113 ? -25.047 0.922 21.828 1 98.19 113 ARG A N 1
ATOM 835 C CA . ARG A 1 113 ? -25.703 2.125 22.328 1 98.19 113 ARG A CA 1
ATOM 836 C C . ARG A 1 113 ? -25.703 3.229 21.281 1 98.19 113 ARG A C 1
ATOM 838 O O . ARG A 1 113 ? -26.219 4.32 21.516 1 98.19 113 ARG A O 1
ATOM 845 N N . ARG A 1 114 ? -25.078 2.99 20.156 1 97.94 114 ARG A N 1
ATOM 846 C CA . ARG A 1 114 ? -25.016 3.924 19.031 1 97.94 114 ARG A CA 1
ATOM 847 C C . ARG A 1 114 ? -24.312 5.211 19.422 1 97.94 114 ARG A C 1
ATOM 849 O O . ARG A 1 114 ? -24.812 6.309 19.172 1 97.94 114 ARG A O 1
ATOM 856 N N . ILE A 1 115 ? -23.172 5.078 20.062 1 98.75 115 ILE A N 1
ATOM 857 C CA . ILE A 1 115 ? -22.391 6.207 20.547 1 98.75 115 ILE A CA 1
ATOM 858 C C . ILE A 1 115 ? -21.219 6.461 19.594 1 98.75 115 ILE A C 1
ATOM 860 O O . ILE A 1 115 ? -20.391 5.578 19.375 1 98.75 115 ILE A O 1
ATOM 864 N N . PRO A 1 116 ? -21.109 7.645 19.016 1 98.25 116 PRO A N 1
ATOM 865 C CA . PRO A 1 116 ? -19.969 7.957 18.156 1 98.25 116 PRO A CA 1
ATOM 866 C C . PRO A 1 116 ? -18.641 7.965 18.922 1 98.25 116 PRO A C 1
ATOM 868 O O . PRO A 1 116 ? -18.609 8.289 20.109 1 98.25 116 PRO A O 1
ATOM 871 N N . VAL A 1 117 ? -17.609 7.609 18.188 1 98.81 117 VAL A N 1
ATOM 872 C CA . VAL A 1 117 ? -16.281 7.441 18.797 1 98.81 117 VAL A CA 1
ATOM 873 C C . VAL A 1 117 ? -15.242 8.195 17.969 1 98.81 117 VAL A C 1
ATOM 875 O O . VAL A 1 117 ? -15.211 8.086 16.75 1 98.81 117 VAL A O 1
ATOM 878 N N . THR A 1 118 ? -14.422 8.977 18.562 1 98.44 118 THR A N 1
ATOM 879 C CA . THR A 1 118 ? -13.25 9.609 17.969 1 98.44 118 THR A CA 1
ATOM 880 C C . THR A 1 118 ? -11.961 9.047 18.562 1 98.44 118 THR A C 1
ATOM 882 O O . THR A 1 118 ? -11.734 9.148 19.766 1 98.44 118 THR A O 1
ATOM 885 N N . PRO A 1 119 ? -11.141 8.445 17.734 1 98.5 119 PRO A N 1
ATOM 886 C CA . PRO A 1 119 ? -9.867 7.93 18.25 1 98.5 119 PRO A CA 1
ATOM 887 C C . PRO A 1 119 ? -8.805 9.016 18.375 1 98.5 119 PRO A C 1
ATOM 889 O O . PRO A 1 119 ? -8.852 10.023 17.672 1 98.5 119 PRO A O 1
ATOM 892 N N . TYR A 1 120 ? -7.902 8.781 19.328 1 98.38 120 TYR A N 1
ATOM 893 C CA . TYR A 1 120 ? -6.871 9.773 19.625 1 98.38 120 TYR A CA 1
ATOM 894 C C . TYR A 1 120 ? -5.535 9.094 19.922 1 98.38 120 TYR A C 1
ATOM 896 O O . TYR A 1 120 ? -5.461 8.203 20.766 1 98.38 120 TYR A O 1
ATOM 904 N N . SER A 1 121 ? -4.531 9.461 19.203 1 97.38 121 SER A N 1
ATOM 905 C CA . SER A 1 121 ? -3.158 9.016 19.438 1 97.38 121 SER A CA 1
ATOM 906 C C . SER A 1 121 ? -2.156 10.102 19.047 1 97.38 121 SER A C 1
ATOM 908 O O . SER A 1 121 ? -2.021 10.43 17.859 1 97.38 121 SER A O 1
ATOM 910 N N . GLY A 1 122 ? -1.466 10.789 19.922 1 95 122 GLY A N 1
ATOM 911 C CA . GLY A 1 122 ? -0.433 11.781 19.688 1 95 122 GLY A CA 1
ATOM 912 C C . GLY A 1 122 ? -0.982 13.188 19.531 1 95 122 GLY A C 1
ATOM 913 O O . GLY A 1 122 ? -0.324 14.164 19.891 1 95 122 GLY A O 1
ATOM 914 N N . GLY A 1 123 ? -2.105 13.375 18.812 1 94.69 123 GLY A N 1
ATOM 915 C CA . GLY A 1 123 ? -2.787 14.656 18.703 1 94.69 123 GLY A CA 1
ATOM 916 C C . GLY A 1 123 ? -2.029 15.664 17.859 1 94.69 123 GLY A C 1
ATOM 917 O O . GLY A 1 123 ? -2.104 16.875 18.125 1 94.69 123 GLY A O 1
ATOM 918 N N . THR A 1 124 ? -1.295 15.211 16.875 1 93.69 124 THR A N 1
ATOM 919 C CA . THR A 1 124 ? -0.448 16.125 16.125 1 93.69 124 THR A CA 1
ATOM 920 C C . THR A 1 124 ? -1.037 16.406 14.742 1 93.69 124 THR A C 1
ATOM 922 O O . THR A 1 124 ? -0.43 17.109 13.93 1 93.69 124 THR A O 1
ATOM 925 N N . SER A 1 125 ? -2.232 15.859 14.43 1 94.81 125 SER A N 1
ATOM 926 C CA . SER A 1 125 ? -2.787 15.984 13.086 1 94.81 125 SER A CA 1
ATOM 927 C C . SER A 1 125 ? -3.262 17.406 12.812 1 94.81 125 SER A C 1
ATOM 929 O O . SER A 1 125 ? -3.537 18.156 13.75 1 94.81 125 SER A O 1
ATOM 931 N N . LEU A 1 126 ? -3.48 17.797 11.57 1 95.38 126 LEU A N 1
ATOM 932 C CA . LEU A 1 126 ? -3.549 19.219 11.227 1 95.38 126 LEU A CA 1
ATOM 933 C C . LEU A 1 126 ? -4.906 19.562 10.617 1 95.38 126 LEU A C 1
ATOM 935 O O . LEU A 1 126 ? -5.246 20.734 10.484 1 95.38 126 LEU A O 1
ATOM 939 N N . GLU A 1 127 ? -5.691 18.578 10.258 1 96.38 127 GLU A N 1
ATOM 940 C CA . GLU A 1 127 ? -6.848 18.859 9.414 1 96.38 127 GLU A CA 1
ATOM 941 C C . GLU A 1 127 ? -8.156 18.562 10.141 1 96.38 127 GLU A C 1
ATOM 943 O O . GLU A 1 127 ? -9.125 18.109 9.523 1 96.38 127 GLU A O 1
ATOM 948 N N . GLY A 1 128 ? -8.188 18.688 11.414 1 95.81 128 GLY A N 1
ATOM 949 C CA . GLY A 1 128 ? -9.398 18.453 12.18 1 95.81 128 GLY A CA 1
ATOM 950 C C . GLY A 1 128 ? -9.711 16.984 12.367 1 95.81 128 GLY A C 1
ATOM 951 O O . GLY A 1 128 ? -10.883 16.609 12.484 1 95.81 128 GLY A O 1
ATOM 952 N N . HIS A 1 129 ? -8.75 16.188 12.477 1 96.62 129 HIS A N 1
ATOM 953 C CA . HIS A 1 129 ? -8.898 14.734 12.453 1 96.62 129 HIS A CA 1
ATOM 954 C C . HIS A 1 129 ? -9.617 14.234 13.703 1 96.62 129 HIS A C 1
ATOM 956 O O . HIS A 1 129 ? -10.297 13.211 13.664 1 96.62 129 HIS A O 1
ATOM 962 N N . PHE A 1 130 ? -9.391 14.898 14.875 1 96.06 130 PHE A N 1
ATOM 963 C CA . PHE A 1 130 ? -9.922 14.281 16.078 1 96.06 130 PHE A CA 1
ATOM 964 C C . PHE A 1 130 ? -10.906 15.211 16.781 1 96.06 130 PHE A C 1
ATOM 966 O O . PHE A 1 130 ? -11.117 15.109 17.984 1 96.06 130 PHE A O 1
ATOM 973 N N . ALA A 1 131 ? -11.469 16.188 16 1 95.94 131 ALA A N 1
ATOM 974 C CA . ALA A 1 131 ? -12.641 16.922 16.484 1 95.94 131 ALA A CA 1
ATOM 975 C C . ALA A 1 131 ? -13.828 15.984 16.672 1 95.94 131 ALA A C 1
ATOM 977 O O . ALA A 1 131 ? -14.195 15.242 15.75 1 95.94 131 ALA A O 1
ATOM 978 N N . ALA A 1 132 ? -14.422 15.984 17.812 1 96.19 132 ALA A N 1
ATOM 979 C CA . ALA A 1 132 ? -15.578 15.133 18.078 1 96.19 132 ALA A CA 1
ATOM 980 C C . ALA A 1 132 ? -16.859 15.758 17.531 1 96.19 132 ALA A C 1
ATOM 982 O O . ALA A 1 132 ? -17.75 16.125 18.297 1 96.19 132 ALA A O 1
ATOM 983 N N . THR A 1 133 ? -17.047 15.719 16.25 1 94.19 133 THR A N 1
ATOM 984 C CA . THR A 1 133 ? -18.094 16.453 15.555 1 94.19 133 THR A CA 1
ATOM 985 C C . THR A 1 133 ? -19.469 15.875 15.906 1 94.19 133 THR A C 1
ATOM 987 O O . THR A 1 133 ? -20.5 16.531 15.68 1 94.19 133 THR A O 1
ATOM 990 N N . ARG A 1 134 ? -19.516 14.711 16.516 1 94.06 134 ARG A N 1
ATOM 991 C CA . ARG A 1 134 ? -20.766 14.047 16.844 1 94.06 134 ARG A CA 1
ATOM 992 C C . ARG A 1 134 ? -20.859 13.797 18.344 1 94.06 134 ARG A C 1
ATOM 994 O O . ARG A 1 134 ? -21.703 13.016 18.797 1 94.06 134 ARG A O 1
ATOM 1001 N N . GLY A 1 135 ? -19.938 14.414 19.078 1 95.75 135 GLY A N 1
ATOM 1002 C CA . GLY A 1 135 ? -19.875 14.133 20.5 1 95.75 135 GLY A CA 1
ATOM 1003 C C . GLY A 1 135 ? -19.422 12.719 20.812 1 95.75 135 GLY A C 1
ATOM 1004 O O . GLY A 1 135 ? -18.391 12.266 20.297 1 95.75 135 GLY A O 1
ATOM 1005 N N . GLY A 1 136 ? -20.203 12.07 21.641 1 97.88 136 GLY A N 1
ATOM 1006 C CA . GLY A 1 136 ? -19.844 10.711 22 1 97.88 136 GLY A CA 1
ATOM 1007 C C . GLY A 1 136 ? -18.625 10.641 22.906 1 97.88 136 GLY A C 1
ATOM 1008 O O . GLY A 1 136 ? -18.531 11.367 23.891 1 97.88 136 GLY A O 1
ATOM 1009 N N . ILE A 1 137 ? -17.75 9.672 22.578 1 98.69 137 ILE A N 1
ATOM 1010 C CA . ILE A 1 137 ? -16.578 9.531 23.438 1 98.69 137 ILE A CA 1
ATOM 1011 C C . ILE A 1 137 ? -15.305 9.578 22.578 1 98.69 137 ILE A C 1
ATOM 1013 O O . ILE A 1 137 ? -15.359 9.422 21.359 1 98.69 137 ILE A O 1
ATOM 1017 N N . CYS A 1 138 ? -14.242 9.883 23.25 1 98.75 138 CYS A N 1
ATOM 1018 C CA . CYS A 1 138 ? -12.906 9.773 22.672 1 98.75 138 CYS A CA 1
ATOM 1019 C C . CYS A 1 138 ? -12.164 8.57 23.25 1 98.75 138 CYS A C 1
ATOM 1021 O O . CYS A 1 138 ? -12.148 8.375 24.469 1 98.75 138 CYS A O 1
ATOM 1023 N N . ILE A 1 139 ? -11.703 7.707 22.422 1 98.88 139 ILE A N 1
ATOM 1024 C CA . ILE A 1 139 ? -10.805 6.66 22.875 1 98.88 139 ILE A CA 1
ATOM 1025 C C . ILE A 1 139 ? -9.352 7.133 22.75 1 98.88 139 ILE A C 1
ATOM 1027 O O . ILE A 1 139 ? -8.859 7.348 21.641 1 98.88 139 ILE A O 1
ATOM 1031 N N . ASP A 1 140 ? -8.727 7.34 23.875 1 98.88 140 ASP A N 1
ATOM 1032 C CA . ASP A 1 140 ? -7.328 7.746 23.969 1 98.88 140 ASP A CA 1
ATOM 1033 C C . ASP A 1 140 ? -6.418 6.543 24.203 1 98.88 140 ASP A C 1
ATOM 1035 O O . ASP A 1 140 ? -6.5 5.891 25.234 1 98.88 140 ASP A O 1
ATOM 1039 N N . PHE A 1 141 ? -5.457 6.309 23.359 1 98.81 141 PHE A N 1
ATOM 1040 C CA . PHE A 1 141 ? -4.672 5.082 23.359 1 98.81 141 PHE A CA 1
ATOM 1041 C C . PHE A 1 141 ? -3.422 5.246 24.219 1 98.81 141 PHE A C 1
ATOM 1043 O O . PHE A 1 141 ? -2.543 4.379 24.219 1 98.81 141 PHE A O 1
ATOM 1050 N N . SER A 1 142 ? -3.316 6.238 25.016 1 98.56 142 SER A N 1
ATOM 1051 C CA . SER A 1 142 ? -2.094 6.637 25.703 1 98.56 142 SER A CA 1
ATOM 1052 C C . SER A 1 142 ? -1.61 5.539 26.641 1 98.56 142 SER A C 1
ATOM 1054 O O . SER A 1 142 ? -0.433 5.5 27.016 1 98.56 142 SER A O 1
ATOM 1056 N N . ARG A 1 143 ? -2.518 4.578 27.062 1 98.62 143 ARG A N 1
ATOM 1057 C CA . ARG A 1 143 ? -2.102 3.502 27.953 1 98.62 143 ARG A CA 1
ATOM 1058 C C . ARG A 1 143 ? -1.542 2.324 27.156 1 98.62 143 ARG A C 1
ATOM 1060 O O . ARG A 1 143 ? -1.039 1.361 27.734 1 98.62 143 ARG A O 1
ATOM 1067 N N . MET A 1 144 ? -1.613 2.367 25.891 1 98.81 144 MET A N 1
ATOM 1068 C CA . MET A 1 144 ? -1.064 1.339 25 1 98.81 144 MET A CA 1
ATOM 1069 C C . MET A 1 144 ? 0.199 1.834 24.312 1 98.81 144 MET A C 1
ATOM 1071 O O . MET A 1 144 ? 0.213 2.014 23.094 1 98.81 144 MET A O 1
ATOM 1075 N N . ASP A 1 145 ? 1.307 1.904 25.062 1 98.62 145 ASP A N 1
ATOM 1076 C CA . ASP A 1 145 ? 2.516 2.59 24.609 1 98.62 145 ASP A CA 1
ATOM 1077 C C . ASP A 1 145 ? 3.73 1.669 24.688 1 98.62 145 ASP A C 1
ATOM 1079 O O . ASP A 1 145 ? 4.848 2.127 24.922 1 98.62 145 ASP A O 1
ATOM 1083 N N . ARG A 1 146 ? 3.52 0.429 24.453 1 98.62 146 ARG A N 1
ATOM 1084 C CA . ARG A 1 146 ? 4.621 -0.514 24.625 1 98.62 146 ARG A CA 1
ATOM 1085 C C . ARG A 1 146 ? 5.172 -0.973 23.281 1 98.62 146 ARG A C 1
ATOM 1087 O O . ARG A 1 146 ? 4.418 -1.146 22.328 1 98.62 146 ARG A O 1
ATOM 1094 N N . ILE A 1 147 ? 6.445 -1.148 23.234 1 98.62 147 ILE A N 1
ATOM 1095 C CA . ILE A 1 147 ? 7.078 -1.99 22.219 1 98.62 147 ILE A CA 1
ATOM 1096 C C . ILE A 1 147 ? 6.949 -3.459 22.625 1 98.62 147 ILE A C 1
ATOM 1098 O O . ILE A 1 147 ? 7.594 -3.912 23.562 1 98.62 147 ILE A O 1
ATOM 1102 N N . ILE A 1 148 ? 6.156 -4.191 21.984 1 98.62 148 ILE A N 1
ATOM 1103 C CA . ILE A 1 148 ? 5.773 -5.543 22.391 1 98.62 148 ILE A CA 1
ATOM 1104 C C . ILE A 1 148 ? 6.914 -6.512 22.094 1 98.62 148 ILE A C 1
ATOM 1106 O O . ILE A 1 148 ? 7.234 -7.371 22.922 1 98.62 148 ILE A O 1
ATOM 1110 N N . LYS A 1 149 ? 7.488 -6.43 20.891 1 98.38 149 LYS A N 1
ATOM 1111 C CA . LYS A 1 149 ? 8.523 -7.383 20.5 1 98.38 149 LYS A CA 1
ATOM 1112 C C . LYS A 1 149 ? 9.344 -6.859 19.328 1 98.38 149 LYS A C 1
ATOM 1114 O O . LYS A 1 149 ? 8.789 -6.52 18.266 1 98.38 149 LYS A O 1
ATOM 1119 N N . LEU A 1 150 ? 10.609 -6.773 19.5 1 98.25 150 LEU A N 1
ATOM 1120 C CA . LEU A 1 150 ? 11.547 -6.508 18.422 1 98.25 150 LEU A CA 1
ATOM 1121 C C . LEU A 1 150 ? 12.094 -7.812 17.844 1 98.25 150 LEU A C 1
ATOM 1123 O O . LEU A 1 150 ? 12.727 -8.594 18.562 1 98.25 150 LEU A O 1
ATOM 1127 N N . ASN A 1 151 ? 11.766 -8.102 16.609 1 97.81 151 ASN A N 1
ATOM 1128 C CA . ASN A 1 151 ? 12.352 -9.227 15.891 1 97.81 151 ASN A CA 1
ATOM 1129 C C . ASN A 1 151 ? 13.539 -8.797 15.047 1 97.81 151 ASN A C 1
ATOM 1131 O O . ASN A 1 151 ? 13.43 -8.672 13.828 1 97.81 151 ASN A O 1
ATOM 1135 N N . ARG A 1 152 ? 14.68 -8.719 15.68 1 95.81 152 ARG A N 1
ATOM 1136 C CA . ARG A 1 152 ? 15.867 -8.148 15.055 1 95.81 152 ARG A CA 1
ATOM 1137 C C . ARG A 1 152 ? 16.25 -8.922 13.797 1 95.81 152 ARG A C 1
ATOM 1139 O O . ARG A 1 152 ? 16.547 -8.32 12.766 1 95.81 152 ARG A O 1
ATOM 1146 N N . ASP A 1 153 ? 16.188 -10.18 13.883 1 94.38 153 ASP A N 1
ATOM 1147 C CA . ASP A 1 153 ? 16.656 -11.023 12.789 1 94.38 153 ASP A CA 1
ATOM 1148 C C . ASP A 1 153 ? 15.68 -10.969 11.609 1 94.38 153 ASP A C 1
ATOM 1150 O O . ASP A 1 153 ? 16.047 -11.312 10.484 1 94.38 153 ASP A O 1
ATOM 1154 N N . ASP A 1 154 ? 14.453 -10.641 11.859 1 96.62 154 ASP A N 1
ATOM 1155 C CA . ASP A 1 154 ? 13.438 -10.586 10.812 1 96.62 154 ASP A CA 1
ATOM 1156 C C . ASP A 1 154 ? 13.211 -9.148 10.344 1 96.62 154 ASP A C 1
ATOM 1158 O O . ASP A 1 154 ? 12.422 -8.898 9.438 1 96.62 154 ASP A O 1
ATOM 1162 N N . LEU A 1 155 ? 13.859 -8.211 11.008 1 96.56 155 LEU A N 1
ATOM 1163 C CA . LEU A 1 155 ? 13.797 -6.793 10.68 1 96.56 155 LEU A CA 1
ATOM 1164 C C . LEU A 1 155 ? 12.367 -6.273 10.781 1 96.56 155 LEU A C 1
ATOM 1166 O O . LEU A 1 155 ? 11.867 -5.625 9.859 1 96.56 155 LEU A O 1
ATOM 1170 N N . ASP A 1 156 ? 11.672 -6.578 11.883 1 98.12 156 ASP A N 1
ATOM 1171 C CA . ASP A 1 156 ? 10.367 -6 12.164 1 98.12 156 ASP A CA 1
ATOM 1172 C C . ASP A 1 156 ? 10.156 -5.832 13.672 1 98.12 156 ASP A C 1
ATOM 1174 O O . ASP A 1 156 ? 10.93 -6.363 14.477 1 98.12 156 ASP A O 1
ATOM 1178 N N . VAL A 1 157 ? 9.219 -5.004 14.031 1 98.81 157 VAL A N 1
ATOM 1179 C CA . VAL A 1 157 ? 8.93 -4.703 15.43 1 98.81 157 VAL A CA 1
ATOM 1180 C C . VAL A 1 157 ? 7.426 -4.562 15.633 1 98.81 157 VAL A C 1
ATOM 1182 O O . VAL A 1 157 ? 6.727 -4.016 14.773 1 98.81 157 VAL A O 1
ATOM 1185 N N . ILE A 1 158 ? 6.902 -5.137 16.656 1 98.88 158 ILE A N 1
ATOM 1186 C CA . ILE A 1 158 ? 5.492 -5.035 17.031 1 98.88 158 ILE A CA 1
ATOM 1187 C C . ILE A 1 158 ? 5.316 -3.967 18.109 1 98.88 158 ILE A C 1
ATOM 1189 O O . ILE A 1 158 ? 5.961 -4.02 19.156 1 98.88 158 ILE A O 1
ATOM 1193 N N . VAL A 1 159 ? 4.477 -3.023 17.844 1 98.94 159 VAL A N 1
ATOM 1194 C CA . VAL A 1 159 ? 4.332 -1.899 18.766 1 98.94 159 VAL A CA 1
ATOM 1195 C C . VAL A 1 159 ? 2.85 -1.594 18.969 1 98.94 159 VAL A C 1
ATOM 1197 O O . VAL A 1 159 ? 2.01 -1.966 18.156 1 98.94 159 VAL A O 1
ATOM 1200 N N . GLN A 1 160 ? 2.574 -0.979 20.062 1 98.88 160 GLN A N 1
ATOM 1201 C CA . GLN A 1 160 ? 1.242 -0.445 20.328 1 98.88 160 GLN A CA 1
ATOM 1202 C C . GLN A 1 160 ? 1.103 0.979 19.797 1 98.88 160 GLN A C 1
ATOM 1204 O O . GLN A 1 160 ? 2.094 1.605 19.422 1 98.88 160 GLN A O 1
ATOM 1209 N N . PRO A 1 161 ? -0.112 1.493 19.641 1 98.75 161 PRO A N 1
ATOM 1210 C CA . PRO A 1 161 ? -0.367 2.709 18.875 1 98.75 161 PRO A CA 1
ATOM 1211 C C . PRO A 1 161 ? 0.185 3.965 19.547 1 98.75 161 PRO A C 1
ATOM 1213 O O . PRO A 1 161 ? 0.462 4.961 18.875 1 98.75 161 PRO A O 1
ATOM 1216 N N . ALA A 1 162 ? 0.429 4.02 20.844 1 98.81 162 ALA A N 1
ATOM 1217 C CA . ALA A 1 162 ? 0.844 5.242 21.516 1 98.81 162 ALA A CA 1
ATOM 1218 C C . ALA A 1 162 ? 2.365 5.344 21.594 1 98.81 162 ALA A C 1
ATOM 1220 O O . ALA A 1 162 ? 2.904 6.281 22.188 1 98.81 162 ALA A O 1
ATOM 1221 N N . VAL A 1 163 ? 3.043 4.402 20.984 1 98.81 163 VAL A N 1
ATOM 1222 C CA . VAL A 1 163 ? 4.496 4.516 20.906 1 98.81 163 VAL A CA 1
ATOM 1223 C C . VAL A 1 163 ? 4.867 5.695 20 1 98.81 163 VAL A C 1
ATOM 1225 O O . VAL A 1 163 ? 4.367 5.812 18.875 1 98.81 163 VAL A O 1
ATOM 1228 N N . GLY A 1 164 ? 5.711 6.609 20.562 1 98.62 164 GLY A N 1
ATOM 1229 C CA . GLY A 1 164 ? 6.258 7.668 19.734 1 98.62 164 GLY A CA 1
ATOM 1230 C C . GLY A 1 164 ? 7.348 7.184 18.797 1 98.62 164 GLY A C 1
ATOM 1231 O O . GLY A 1 164 ? 8.172 6.348 19.172 1 98.62 164 GLY A O 1
ATOM 1232 N N . TRP A 1 165 ? 7.336 7.684 17.578 1 98.31 165 TRP A N 1
ATOM 1233 C CA . TRP A 1 165 ? 8.281 7.176 16.594 1 98.31 165 TRP A CA 1
ATOM 1234 C C . TRP A 1 165 ? 9.719 7.531 16.984 1 98.31 165 TRP A C 1
ATOM 1236 O O . TRP A 1 165 ? 10.648 6.777 16.688 1 98.31 165 TRP A O 1
ATOM 1246 N N . GLU A 1 166 ? 9.984 8.703 17.688 1 97.5 166 GLU A N 1
ATOM 1247 C CA . GLU A 1 166 ? 11.328 9.07 18.125 1 97.5 166 GLU A CA 1
ATOM 1248 C C . GLU A 1 166 ? 11.852 8.078 19.172 1 97.5 166 GLU A C 1
ATOM 1250 O O . GLU A 1 166 ? 13 7.633 19.078 1 97.5 166 GLU A O 1
ATOM 1255 N N . ALA A 1 167 ? 11 7.789 20.109 1 97.75 167 ALA A N 1
ATOM 1256 C CA . ALA A 1 167 ? 11.375 6.812 21.125 1 97.75 167 ALA A CA 1
ATOM 1257 C C . ALA A 1 167 ? 11.641 5.445 20.5 1 97.75 167 ALA A C 1
ATOM 1259 O O . ALA A 1 167 ? 12.57 4.742 20.891 1 97.75 167 ALA A O 1
ATOM 1260 N N . LEU A 1 168 ? 10.797 5.074 19.594 1 98.69 168 LEU A N 1
ATOM 1261 C CA . LEU A 1 168 ? 11 3.822 18.875 1 98.69 168 LEU A CA 1
ATOM 1262 C C . LEU A 1 168 ? 12.375 3.799 18.219 1 98.69 168 LEU A C 1
ATOM 1264 O O . LEU A 1 168 ? 13.109 2.812 18.328 1 98.69 168 LEU A O 1
ATOM 1268 N N . ASN A 1 169 ? 12.766 4.867 17.578 1 97.75 169 ASN A N 1
ATOM 1269 C CA . ASN A 1 169 ? 14.039 4.906 16.859 1 97.75 169 ASN A CA 1
ATOM 1270 C C . ASN A 1 169 ? 15.219 4.961 17.828 1 97.75 169 ASN A C 1
ATOM 1272 O O . ASN A 1 169 ? 16.312 4.508 17.5 1 97.75 169 ASN A O 1
ATOM 1276 N N . GLU A 1 170 ? 15.023 5.57 18.969 1 97.38 170 GLU A N 1
ATOM 1277 C CA . GLU A 1 170 ? 16.062 5.488 19.984 1 97.38 170 GLU A CA 1
ATOM 1278 C C . GLU A 1 170 ? 16.344 4.035 20.359 1 97.38 170 GLU A C 1
ATOM 1280 O O . GLU A 1 170 ? 17.516 3.619 20.422 1 97.38 170 GLU A O 1
ATOM 1285 N N . GLU A 1 171 ? 15.289 3.289 20.547 1 97.94 171 GLU A N 1
ATOM 1286 C CA . GLU A 1 171 ? 15.438 1.878 20.891 1 97.94 171 GLU A CA 1
ATOM 1287 C C . GLU A 1 171 ? 16.047 1.088 19.734 1 97.94 171 GLU A C 1
ATOM 1289 O O . GLU A 1 171 ? 16.969 0.301 19.938 1 97.94 171 GLU A O 1
ATOM 1294 N N . LEU A 1 172 ? 15.516 1.29 18.609 1 98.12 172 LEU A N 1
ATOM 1295 C CA . LEU A 1 172 ? 16 0.586 17.422 1 98.12 172 LEU A CA 1
ATOM 1296 C C . LEU A 1 172 ? 17.469 0.92 17.156 1 98.12 172 LEU A C 1
ATOM 1298 O O . LEU A 1 172 ? 18.234 0.064 16.703 1 98.12 172 LEU A O 1
ATOM 1302 N N . GLY A 1 173 ? 17.844 2.182 17.438 1 96.81 173 GLY A N 1
ATOM 1303 C CA . GLY A 1 173 ? 19.203 2.65 17.219 1 96.81 173 GLY A CA 1
ATOM 1304 C C . GLY A 1 173 ? 20.234 1.853 17.984 1 96.81 173 GLY A C 1
ATOM 1305 O O . GLY A 1 173 ? 21.375 1.699 17.516 1 96.81 173 GLY A O 1
ATOM 1306 N N . GLU A 1 174 ? 19.891 1.316 19.094 1 96.69 174 GLU A N 1
ATOM 1307 C CA . GLU A 1 174 ? 20.781 0.498 19.906 1 96.69 174 GLU A CA 1
ATOM 1308 C C . GLU A 1 174 ? 21.156 -0.789 19.172 1 96.69 174 GLU A C 1
ATOM 1310 O O . GLU A 1 174 ? 22.172 -1.422 19.516 1 96.69 174 GLU A O 1
ATOM 1315 N N . HIS A 1 175 ? 20.375 -1.105 18.234 1 95.5 175 HIS A N 1
ATOM 1316 C CA . HIS A 1 175 ? 20.609 -2.34 17.484 1 95.5 175 HIS A CA 1
ATOM 1317 C C . HIS A 1 175 ? 21.031 -2.049 16.047 1 95.5 175 HIS A C 1
ATOM 1319 O O . HIS A 1 175 ? 20.984 -2.936 15.195 1 95.5 175 HIS A O 1
ATOM 1325 N N . GLY A 1 176 ? 21.312 -0.805 15.719 1 94.56 176 GLY A N 1
ATOM 1326 C CA . GLY A 1 176 ? 21.719 -0.438 14.375 1 94.56 176 GLY A CA 1
ATOM 1327 C C . GLY A 1 176 ? 20.578 -0.435 13.375 1 94.56 176 GLY A C 1
ATOM 1328 O O . GLY A 1 176 ? 20.797 -0.569 12.172 1 94.56 176 GLY A O 1
ATOM 1329 N N . LEU A 1 177 ? 19.359 -0.378 13.875 1 96.94 177 LEU A N 1
ATOM 1330 C CA . LEU A 1 177 ? 18.141 -0.375 13.055 1 96.94 177 LEU A CA 1
ATOM 1331 C C . LEU A 1 177 ? 17.422 0.967 13.148 1 96.94 177 LEU A C 1
ATOM 1333 O O . LEU A 1 177 ? 17.734 1.783 14.016 1 96.94 177 LEU A O 1
ATOM 1337 N N . PHE A 1 178 ? 16.547 1.227 12.203 1 95.94 178 PHE A N 1
ATOM 1338 C CA . PHE A 1 178 ? 15.703 2.406 12.352 1 95.94 178 PHE A CA 1
ATOM 1339 C C . PHE A 1 178 ? 14.406 2.242 11.562 1 95.94 178 PHE A C 1
ATOM 1341 O O . PHE A 1 178 ? 14.312 1.371 10.695 1 95.94 178 PHE A O 1
ATOM 1348 N N . PHE A 1 179 ? 13.383 2.926 12.047 1 98.31 179 PHE A N 1
ATOM 1349 C CA . PHE A 1 179 ? 12.086 3.107 11.414 1 98.31 179 PHE A CA 1
ATOM 1350 C C . PHE A 1 179 ? 12.039 4.418 10.641 1 98.31 179 PHE A C 1
ATOM 1352 O O . PHE A 1 179 ? 12.133 5.496 11.227 1 98.31 179 PHE A O 1
ATOM 1359 N N . PRO A 1 180 ? 11.836 4.395 9.266 1 97.31 180 PRO A N 1
ATOM 1360 C CA . PRO A 1 180 ? 12.188 5.516 8.398 1 97.31 180 PRO A CA 1
ATOM 1361 C C . PRO A 1 180 ? 11.195 6.668 8.477 1 97.31 180 PRO A C 1
ATOM 1363 O O . PRO A 1 180 ? 11.594 7.836 8.445 1 97.31 180 PRO A O 1
ATOM 1366 N N . PRO A 1 181 ? 9.859 6.438 8.57 1 97.69 181 PRO A N 1
ATOM 1367 C CA . PRO A 1 181 ? 8.961 7.598 8.609 1 97.69 181 PRO A CA 1
ATOM 1368 C C . PRO A 1 181 ? 9.289 8.555 9.758 1 97.69 181 PRO A C 1
ATOM 1370 O O . PRO A 1 181 ? 9.492 8.109 10.891 1 97.69 181 PRO A O 1
ATOM 1373 N N . ASP A 1 182 ? 9.398 9.82 9.406 1 94.69 182 ASP A N 1
ATOM 1374 C CA . ASP A 1 182 ? 9.875 10.789 10.391 1 94.69 182 ASP A CA 1
ATOM 1375 C C . ASP A 1 182 ? 9.016 12.055 10.375 1 94.69 182 ASP A C 1
ATOM 1377 O O . ASP A 1 182 ? 9.539 13.156 10.211 1 94.69 182 ASP A O 1
ATOM 1381 N N . PRO A 1 183 ? 7.734 11.914 10.656 1 94.19 183 PRO A N 1
ATOM 1382 C CA . PRO A 1 183 ? 6.91 13.125 10.781 1 94.19 183 PRO A CA 1
ATOM 1383 C C . PRO A 1 183 ? 7.348 14.016 11.938 1 94.19 183 PRO A C 1
ATOM 1385 O O . PRO A 1 183 ? 8.375 13.758 12.57 1 94.19 183 PRO A O 1
ATOM 1388 N N . GLY A 1 184 ? 6.621 15.117 12.156 1 89.62 184 GLY A N 1
ATOM 1389 C CA . GLY A 1 184 ? 6.957 16.031 13.227 1 89.62 184 GLY A CA 1
ATOM 1390 C C . GLY A 1 184 ? 7.012 15.375 14.594 1 89.62 184 GLY A C 1
ATOM 1391 O O . GLY A 1 184 ? 6.434 14.297 14.789 1 89.62 184 GLY A O 1
ATOM 1392 N N . PRO A 1 185 ? 7.734 16 15.477 1 90.06 185 PRO A N 1
ATOM 1393 C CA . PRO A 1 185 ? 7.855 15.43 16.828 1 90.06 185 PRO A CA 1
ATOM 1394 C C . PRO A 1 185 ? 6.504 15.25 17.516 1 90.06 185 PRO A C 1
ATOM 1396 O O . PRO A 1 185 ? 5.574 16.031 17.266 1 90.06 185 PRO A O 1
ATOM 1399 N N . GLY A 1 186 ? 6.445 14.219 18.312 1 93.75 186 GLY A N 1
ATOM 1400 C CA . GLY A 1 186 ? 5.238 13.984 19.094 1 93.75 186 GLY A CA 1
ATOM 1401 C C . GLY A 1 186 ? 4.285 13.008 18.438 1 93.75 186 GLY A C 1
ATOM 1402 O O . GLY A 1 186 ? 3.377 12.484 19.078 1 93.75 186 GLY A O 1
ATOM 1403 N N . ALA A 1 187 ? 4.48 12.766 17.141 1 97 187 ALA A N 1
ATOM 1404 C CA . ALA A 1 187 ? 3.615 11.812 16.453 1 97 187 ALA A CA 1
ATOM 1405 C C . ALA A 1 187 ? 3.771 10.414 17.047 1 97 187 ALA A C 1
ATOM 1407 O O . ALA A 1 187 ? 4.871 10.016 17.438 1 97 187 ALA A O 1
ATOM 1408 N N . GLN A 1 188 ? 2.697 9.742 17.188 1 98.69 188 GLN A N 1
ATOM 1409 C CA . GLN A 1 188 ? 2.65 8.359 17.672 1 98.69 188 GLN A CA 1
ATOM 1410 C C . GLN A 1 188 ? 2.176 7.418 16.562 1 98.69 188 GLN A C 1
ATOM 1412 O O . GLN A 1 188 ? 1.48 7.836 15.641 1 98.69 188 GLN A O 1
ATOM 1417 N N . ILE A 1 189 ? 2.531 6.133 16.672 1 98.88 189 ILE A N 1
ATOM 1418 C CA . ILE A 1 189 ? 2.35 5.141 15.625 1 98.88 189 ILE A CA 1
ATOM 1419 C C . ILE A 1 189 ? 0.88 5.094 15.211 1 98.88 189 ILE A C 1
ATOM 1421 O O . ILE A 1 189 ? 0.565 5.031 14.016 1 98.88 189 ILE A O 1
ATOM 1425 N N . GLY A 1 190 ? -0.034 5.129 16.141 1 98.75 190 GLY A N 1
ATOM 1426 C CA . GLY A 1 190 ? -1.446 5.094 15.797 1 98.75 190 GLY A CA 1
ATOM 1427 C C . GLY A 1 190 ? -1.865 6.23 14.883 1 98.75 190 GLY A C 1
ATOM 1428 O O . GLY A 1 190 ? -2.543 6.008 13.875 1 98.75 190 GLY A O 1
ATOM 1429 N N . GLY A 1 191 ? -1.49 7.457 15.258 1 98.31 191 GLY A N 1
ATOM 1430 C CA . GLY A 1 191 ? -1.777 8.602 14.414 1 98.31 191 GLY A CA 1
ATOM 1431 C C . GLY A 1 191 ? -1.07 8.555 13.07 1 98.31 191 GLY A C 1
ATOM 1432 O O . GLY A 1 191 ? -1.635 8.953 12.055 1 98.31 191 GLY A O 1
ATOM 1433 N N . MET A 1 192 ? 0.164 8.055 13.117 1 98.69 192 MET A N 1
ATOM 1434 C CA . MET A 1 192 ? 0.938 7.926 11.891 1 98.69 192 MET A CA 1
ATOM 1435 C C . MET A 1 192 ? 0.252 6.977 10.906 1 98.69 192 MET A C 1
ATOM 1437 O O . MET A 1 192 ? 0.164 7.27 9.719 1 98.69 192 MET A O 1
ATOM 1441 N N . VAL A 1 193 ? -0.262 5.832 11.414 1 98.69 193 VAL A N 1
ATOM 1442 C CA . VAL A 1 193 ? -1.027 4.91 10.586 1 98.69 193 VAL A CA 1
ATOM 1443 C C . VAL A 1 193 ? -2.316 5.582 10.117 1 98.69 193 VAL A C 1
ATOM 1445 O O . VAL A 1 193 ? -2.666 5.508 8.938 1 98.69 193 VAL A O 1
ATOM 1448 N N . GLY A 1 194 ? -2.982 6.281 10.969 1 98.25 194 GLY A N 1
ATOM 1449 C CA . GLY A 1 194 ? -4.266 6.902 10.664 1 98.25 194 GLY A CA 1
ATOM 1450 C C . GLY A 1 194 ? -4.191 7.906 9.531 1 98.25 194 GLY A C 1
ATOM 1451 O O . GLY A 1 194 ? -5.105 7.996 8.711 1 98.25 194 GLY A O 1
ATOM 1452 N N . THR A 1 195 ? -3.105 8.633 9.438 1 97.44 195 THR A N 1
ATOM 1453 C CA . THR A 1 195 ? -3.021 9.695 8.438 1 97.44 195 THR A CA 1
ATOM 1454 C C . THR A 1 195 ? -2.213 9.234 7.227 1 97.44 195 THR A C 1
ATOM 1456 O O . THR A 1 195 ? -2.191 9.914 6.195 1 97.44 195 THR A O 1
ATOM 1459 N N . GLY A 1 196 ? -1.577 8.031 7.363 1 97.5 196 GLY A N 1
ATOM 1460 C CA . GLY A 1 196 ? -0.636 7.672 6.316 1 97.5 196 GLY A CA 1
ATOM 1461 C C . GLY A 1 196 ? 0.486 8.68 6.152 1 97.5 196 GLY A C 1
ATOM 1462 O O . GLY A 1 196 ? 0.784 9.109 5.035 1 97.5 196 GLY A O 1
ATOM 1463 N N . CYS A 1 197 ? 1.076 9.062 7.207 1 97.31 197 CYS A N 1
ATOM 1464 C CA . CYS A 1 197 ? 2.029 10.164 7.227 1 97.31 197 CYS A CA 1
ATOM 1465 C C . CYS A 1 197 ? 3.324 9.781 6.52 1 97.31 197 CYS A C 1
ATOM 1467 O O . CYS A 1 197 ? 3.467 8.648 6.051 1 97.31 197 CYS A O 1
ATOM 1469 N N . SER A 1 198 ? 4.133 10.766 6.402 1 96.06 198 SER A N 1
ATOM 1470 C CA . SER A 1 198 ? 5.488 10.586 5.898 1 96.06 198 SER A CA 1
ATOM 1471 C C . SER A 1 198 ? 6.453 11.57 6.555 1 96.06 198 SER A C 1
ATOM 1473 O O . SER A 1 198 ? 6.32 11.883 7.742 1 96.06 198 SER A O 1
ATOM 1475 N N . GLY A 1 199 ? 7.332 12.102 5.875 1 93.19 199 GLY A N 1
ATOM 1476 C CA . GLY A 1 199 ? 8.375 12.992 6.359 1 93.19 199 GLY A CA 1
ATOM 1477 C C . GLY A 1 199 ? 9.508 13.18 5.371 1 93.19 199 GLY A C 1
ATOM 1478 O O . GLY A 1 199 ? 9.352 12.906 4.18 1 93.19 199 GLY A O 1
ATOM 1479 N N . THR A 1 200 ? 10.625 13.648 5.816 1 92.88 200 THR A N 1
ATOM 1480 C CA . THR A 1 200 ? 11.734 14.031 4.945 1 92.88 200 THR A CA 1
ATOM 1481 C C . THR A 1 200 ? 12.352 12.797 4.289 1 92.88 200 THR A C 1
ATOM 1483 O O . THR A 1 200 ? 12.891 12.883 3.184 1 92.88 200 THR A O 1
ATOM 1486 N N . ASN A 1 201 ? 12.18 11.672 4.922 1 93.81 201 ASN A N 1
ATOM 1487 C CA . ASN A 1 201 ? 12.805 10.453 4.426 1 93.81 201 ASN A CA 1
ATOM 1488 C C . ASN A 1 201 ? 11.961 9.797 3.334 1 93.81 201 ASN A C 1
ATOM 1490 O O . ASN A 1 201 ? 12.375 8.805 2.738 1 93.81 201 ASN A O 1
ATOM 1494 N N . ALA A 1 202 ? 10.828 10.359 3.037 1 94.94 202 ALA A N 1
ATOM 1495 C CA . ALA A 1 202 ? 9.859 9.703 2.166 1 94.94 202 ALA A CA 1
ATOM 1496 C C . ALA A 1 202 ? 10.422 9.5 0.765 1 94.94 202 ALA A C 1
ATOM 1498 O O . ALA A 1 202 ? 10.094 8.523 0.09 1 94.94 202 ALA A O 1
ATOM 1499 N N . TYR A 1 203 ? 11.289 10.422 0.349 1 94.38 203 TYR A N 1
ATOM 1500 C CA . TYR A 1 203 ? 11.828 10.312 -1.003 1 94.38 203 TYR A CA 1
ATOM 1501 C C . TYR A 1 203 ? 12.539 8.984 -1.204 1 94.38 203 TYR A C 1
ATOM 1503 O O . TYR A 1 203 ? 12.305 8.289 -2.199 1 94.38 203 TYR A O 1
ATOM 1511 N N . ARG A 1 204 ? 13.266 8.609 -0.235 1 93.19 204 ARG A N 1
ATOM 1512 C CA . ARG A 1 204 ? 14.047 7.383 -0.354 1 93.19 204 ARG A CA 1
ATOM 1513 C C . ARG A 1 204 ? 13.273 6.184 0.181 1 93.19 204 ARG A C 1
ATOM 1515 O O . ARG A 1 204 ? 13.312 5.098 -0.4 1 93.19 204 ARG A O 1
ATOM 1522 N N . TYR A 1 205 ? 12.586 6.363 1.249 1 94.62 205 TYR A N 1
ATOM 1523 C CA . TYR A 1 205 ? 12.078 5.215 1.991 1 94.62 205 TYR A CA 1
ATOM 1524 C C . TYR A 1 205 ? 10.57 5.07 1.817 1 94.62 205 TYR A C 1
ATOM 1526 O O . TYR A 1 205 ? 9.984 4.055 2.201 1 94.62 205 TYR A O 1
ATOM 1534 N N . GLY A 1 206 ? 9.953 6.02 1.226 1 95.12 206 GLY A N 1
ATOM 1535 C CA . GLY A 1 206 ? 8.5 5.965 1.093 1 95.12 206 GLY A CA 1
ATOM 1536 C C . GLY A 1 206 ? 7.77 6.477 2.318 1 95.12 206 GLY A C 1
ATOM 1537 O O . GLY A 1 206 ? 8.312 7.281 3.078 1 95.12 206 GLY A O 1
ATOM 1538 N N . THR A 1 207 ? 6.527 6.188 2.389 1 97.12 207 THR A N 1
ATOM 1539 C CA . THR A 1 207 ? 5.641 6.691 3.434 1 97.12 207 THR A CA 1
ATOM 1540 C C . THR A 1 207 ? 5.285 5.582 4.418 1 97.12 207 THR A C 1
ATOM 1542 O O . THR A 1 207 ? 5.816 4.473 4.332 1 97.12 207 THR A O 1
ATOM 1545 N N . MET A 1 208 ? 4.41 5.918 5.375 1 98.06 208 MET A N 1
ATOM 1546 C CA . MET A 1 208 ? 3.943 4.949 6.359 1 98.06 208 MET A CA 1
ATOM 1547 C C . MET A 1 208 ? 3.416 3.689 5.68 1 98.06 208 MET A C 1
ATOM 1549 O O . MET A 1 208 ? 3.561 2.586 6.211 1 98.06 208 MET A O 1
ATOM 1553 N N . ARG A 1 209 ? 2.828 3.775 4.535 1 96.38 209 ARG A N 1
ATOM 1554 C CA . ARG A 1 209 ? 2.232 2.658 3.811 1 96.38 209 ARG A CA 1
ATOM 1555 C C . ARG A 1 209 ? 3.281 1.606 3.467 1 96.38 209 ARG A C 1
ATOM 1557 O O . ARG A 1 209 ? 2.963 0.42 3.354 1 96.38 209 ARG A O 1
ATOM 1564 N N . ASP A 1 210 ? 4.469 1.979 3.385 1 96.44 210 ASP A N 1
ATOM 1565 C CA . ASP A 1 210 ? 5.543 1.09 2.947 1 96.44 210 ASP A CA 1
ATOM 1566 C C . ASP A 1 210 ? 6.184 0.377 4.137 1 96.44 210 ASP A C 1
ATOM 1568 O O . ASP A 1 210 ? 6.945 -0.574 3.959 1 96.44 210 ASP A O 1
ATOM 1572 N N . TRP A 1 211 ? 5.777 0.773 5.344 1 98.19 211 TRP A N 1
ATOM 1573 C CA . TRP A 1 211 ? 6.57 0.309 6.48 1 98.19 211 TRP A CA 1
ATOM 1574 C C . TRP A 1 211 ? 5.695 -0.418 7.496 1 98.19 211 TRP A C 1
ATOM 1576 O O . TRP A 1 211 ? 6.141 -0.724 8.602 1 98.19 211 TRP A O 1
ATOM 1586 N N . VAL A 1 212 ? 4.457 -0.666 7.129 1 98.69 212 VAL A N 1
ATOM 1587 C CA . VAL A 1 212 ? 3.562 -1.444 7.98 1 98.69 212 VAL A CA 1
ATOM 1588 C C . VAL A 1 212 ? 3.314 -2.814 7.352 1 98.69 212 VAL A C 1
ATOM 1590 O O . VAL A 1 212 ? 2.875 -2.906 6.203 1 98.69 212 VAL A O 1
ATOM 1593 N N . LEU A 1 213 ? 3.578 -3.859 8.094 1 98.12 213 LEU A N 1
ATOM 1594 C CA . LEU A 1 213 ? 3.375 -5.223 7.621 1 98.12 213 LEU A CA 1
ATOM 1595 C C . LEU A 1 213 ? 1.968 -5.711 7.953 1 98.12 213 LEU A C 1
ATOM 1597 O O . LEU A 1 213 ? 1.335 -6.391 7.141 1 98.12 213 LEU A O 1
ATOM 1601 N N . SER A 1 214 ? 1.562 -5.398 9.141 1 98.31 214 SER A N 1
ATOM 1602 C CA . SER A 1 214 ? 0.31 -5.934 9.672 1 98.31 214 SER A CA 1
ATOM 1603 C C . SER A 1 214 ? -0.265 -5.027 10.75 1 98.31 214 SER A C 1
ATOM 1605 O O . SER A 1 214 ? 0.469 -4.273 11.391 1 98.31 214 SER A O 1
ATOM 1607 N N . LEU A 1 215 ? -1.524 -5.098 10.891 1 98.88 215 LEU A N 1
ATOM 1608 C CA . LEU A 1 215 ? -2.219 -4.352 11.93 1 98.88 215 LEU A CA 1
ATOM 1609 C C . LEU A 1 215 ? -3.189 -5.254 12.688 1 98.88 215 LEU A C 1
ATOM 1611 O O . LEU A 1 215 ? -3.793 -6.156 12.102 1 98.88 215 LEU A O 1
ATOM 1615 N N . THR A 1 216 ? -3.279 -5.055 13.953 1 98.88 216 THR A N 1
ATOM 1616 C CA . THR A 1 216 ? -4.449 -5.473 14.719 1 98.88 216 THR A CA 1
ATOM 1617 C C . THR A 1 216 ? -5.445 -4.328 14.859 1 98.88 216 THR A C 1
ATOM 1619 O O . THR A 1 216 ? -5.082 -3.234 15.297 1 98.88 216 THR A O 1
ATOM 1622 N N . VAL A 1 217 ? -6.645 -4.578 14.438 1 98.94 217 VAL A N 1
ATOM 1623 C CA . VAL A 1 217 ? -7.641 -3.516 14.352 1 98.94 217 VAL A CA 1
ATOM 1624 C C . VAL A 1 217 ? -8.93 -3.955 15.039 1 98.94 217 VAL A C 1
ATOM 1626 O O . VAL A 1 217 ? -9.344 -5.109 14.914 1 98.94 217 VAL A O 1
ATOM 1629 N N . VAL A 1 218 ? -9.508 -3.078 15.797 1 98.94 218 VAL A N 1
ATOM 1630 C CA . VAL A 1 218 ? -10.867 -3.271 16.312 1 98.94 218 VAL A CA 1
ATOM 1631 C C . VAL A 1 218 ? -11.859 -2.533 15.414 1 98.94 218 VAL A C 1
ATOM 1633 O O . VAL A 1 218 ? -11.773 -1.313 15.25 1 98.94 218 VAL A O 1
ATOM 1636 N N . LEU A 1 219 ? -12.797 -3.246 14.836 1 98.88 219 LEU A N 1
ATOM 1637 C CA . LEU A 1 219 ? -13.797 -2.676 13.93 1 98.88 219 LEU A CA 1
ATOM 1638 C C . LEU A 1 219 ? -14.93 -2.023 14.719 1 98.88 219 LEU A C 1
ATOM 1640 O O . LEU A 1 219 ? -14.953 -2.096 15.953 1 98.88 219 LEU A O 1
ATOM 1644 N N . ALA A 1 220 ? -15.844 -1.396 14.055 1 98.62 220 ALA A N 1
ATOM 1645 C CA . ALA A 1 220 ? -16.875 -0.567 14.664 1 98.62 220 ALA A CA 1
ATOM 1646 C C . ALA A 1 220 ? -17.781 -1.397 15.57 1 98.62 220 ALA A C 1
ATOM 1648 O O . ALA A 1 220 ? -18.312 -0.891 16.562 1 98.62 220 ALA A O 1
ATOM 1649 N N . ASP A 1 221 ? -17.922 -2.648 15.258 1 98.5 221 ASP A N 1
ATOM 1650 C CA . ASP A 1 221 ? -18.812 -3.486 16.047 1 98.5 221 ASP A CA 1
ATOM 1651 C C . ASP A 1 221 ? -18.047 -4.227 17.141 1 98.5 221 ASP A C 1
ATOM 1653 O O . ASP A 1 221 ? -18.594 -5.125 17.781 1 98.5 221 ASP A O 1
ATOM 1657 N N . GLY A 1 222 ? -16.797 -3.936 17.234 1 98.88 222 GLY A N 1
ATOM 1658 C CA . GLY A 1 222 ? -15.977 -4.512 18.297 1 98.88 222 GLY A CA 1
ATOM 1659 C C . GLY A 1 222 ? -15.195 -5.734 17.844 1 98.88 222 GLY A C 1
ATOM 1660 O O . GLY A 1 222 ? -14.383 -6.27 18.594 1 98.88 222 GLY A O 1
ATOM 1661 N N . THR A 1 223 ? -15.344 -6.176 16.609 1 98.81 223 THR A N 1
ATOM 1662 C CA . THR A 1 223 ? -14.609 -7.332 16.109 1 98.81 223 THR A CA 1
ATOM 1663 C C . THR A 1 223 ? -13.117 -7.023 16.016 1 98.81 223 THR A C 1
ATOM 1665 O O . THR A 1 223 ? -12.734 -5.949 15.547 1 98.81 223 THR A O 1
ATOM 1668 N N . ILE A 1 224 ? -12.312 -7.93 16.516 1 98.88 224 ILE A N 1
ATOM 1669 C CA . ILE A 1 224 ? -10.867 -7.805 16.406 1 98.88 224 ILE A CA 1
ATOM 1670 C C . ILE A 1 224 ? -10.375 -8.555 15.172 1 98.88 224 ILE A C 1
ATOM 1672 O O . ILE A 1 224 ? -10.75 -9.711 14.953 1 98.88 224 ILE A O 1
ATOM 1676 N N . ILE A 1 225 ? -9.562 -7.918 14.352 1 98.81 225 ILE A N 1
ATOM 1677 C CA . ILE A 1 225 ? -8.961 -8.609 13.219 1 98.81 225 ILE A CA 1
ATOM 1678 C C . ILE A 1 225 ? -7.457 -8.344 13.195 1 98.81 225 ILE A C 1
ATOM 1680 O O . ILE A 1 225 ? -6.996 -7.32 13.695 1 98.81 225 ILE A O 1
ATOM 1684 N N . LYS A 1 226 ? -6.738 -9.266 12.711 1 98.62 226 LYS A N 1
ATOM 1685 C CA . LYS A 1 226 ? -5.336 -9.125 12.328 1 98.62 226 LYS A CA 1
ATOM 1686 C C . LYS A 1 226 ? -5.164 -9.219 10.82 1 98.62 226 LYS A C 1
ATOM 1688 O O . LYS A 1 226 ? -5.516 -10.234 10.211 1 98.62 226 LYS A O 1
ATOM 1693 N N . THR A 1 227 ? -4.555 -8.242 10.227 1 98.44 227 THR A N 1
ATOM 1694 C CA . THR A 1 227 ? -4.695 -8.047 8.781 1 98.44 227 THR A CA 1
ATOM 1695 C C . THR A 1 227 ? -3.736 -8.961 8.023 1 98.44 227 THR A C 1
ATOM 1697 O O . THR A 1 227 ? -3.982 -9.297 6.859 1 98.44 227 THR A O 1
ATOM 1700 N N . ARG A 1 228 ? -2.594 -9.297 8.578 1 98.19 228 ARG A N 1
ATOM 1701 C CA . ARG A 1 228 ? -1.573 -10.141 7.969 1 98.19 228 ARG A CA 1
ATOM 1702 C C . ARG A 1 228 ? -0.677 -10.773 9.023 1 98.19 228 ARG A C 1
ATOM 1704 O O . ARG A 1 228 ? -0.718 -10.383 10.195 1 98.19 228 ARG A O 1
ATOM 1711 N N . GLN A 1 229 ? 0.061 -11.797 8.586 1 97.88 229 GLN A N 1
ATOM 1712 C CA . GLN A 1 229 ? 1.165 -12.281 9.406 1 97.88 229 GLN A CA 1
ATOM 1713 C C . GLN A 1 229 ? 2.432 -11.461 9.156 1 97.88 229 GLN A C 1
ATOM 1715 O O . GLN A 1 229 ? 2.359 -10.273 8.859 1 97.88 229 GLN A O 1
ATOM 1720 N N . ARG A 1 230 ? 3.631 -12.047 9.258 1 97.81 230 ARG A N 1
ATOM 1721 C CA . ARG A 1 230 ? 4.805 -11.195 9.43 1 97.81 230 ARG A CA 1
ATOM 1722 C C . ARG A 1 230 ? 5.703 -11.25 8.195 1 97.81 230 ARG A C 1
ATOM 1724 O O . ARG A 1 230 ? 6.676 -10.492 8.102 1 97.81 230 ARG A O 1
ATOM 1731 N N . PRO A 1 231 ? 5.391 -12.109 7.172 1 96.94 231 PRO A N 1
ATOM 1732 C CA . PRO A 1 231 ? 6.324 -12.102 6.043 1 96.94 231 PRO A CA 1
ATOM 1733 C C . PRO A 1 231 ? 6.348 -10.766 5.309 1 96.94 231 PRO A C 1
ATOM 1735 O O . PRO A 1 231 ? 5.324 -10.086 5.227 1 96.94 231 PRO A O 1
ATOM 1738 N N . ARG A 1 232 ? 7.453 -10.461 4.727 1 94.31 232 ARG A N 1
ATOM 1739 C CA . ARG A 1 232 ? 7.617 -9.195 4.016 1 94.31 232 ARG A CA 1
ATOM 1740 C C . ARG A 1 232 ? 6.863 -9.211 2.691 1 94.31 232 ARG A C 1
ATOM 1742 O O . ARG A 1 232 ? 6.504 -8.156 2.164 1 94.31 232 ARG A O 1
ATOM 1749 N N . LYS A 1 233 ? 6.703 -10.336 2.146 1 95 233 LYS A N 1
ATOM 1750 C CA . LYS A 1 233 ? 6.023 -10.523 0.867 1 95 233 LYS A CA 1
ATOM 1751 C C . LYS A 1 233 ? 4.809 -11.438 1.017 1 95 233 LYS A C 1
ATOM 1753 O O . LYS A 1 233 ? 4.926 -12.547 1.541 1 95 233 LYS A O 1
ATOM 1758 N N . SER A 1 234 ? 3.654 -10.914 0.643 1 96.88 234 SER A N 1
ATOM 1759 C CA . SER A 1 234 ? 2.432 -11.711 0.714 1 96.88 234 SER A CA 1
ATOM 1760 C C . SER A 1 234 ? 1.409 -11.242 -0.317 1 96.88 234 SER A C 1
ATOM 1762 O O . SER A 1 234 ? 1.249 -10.039 -0.542 1 96.88 234 SER A O 1
ATOM 1764 N N . SER A 1 235 ? 0.802 -12.156 -0.992 1 96.88 235 SER A N 1
ATOM 1765 C CA . SER A 1 235 ? -0.317 -11.875 -1.886 1 96.88 235 SER A CA 1
ATOM 1766 C C . SER A 1 235 ? -1.577 -12.609 -1.439 1 96.88 235 SER A C 1
ATOM 1768 O O . SER A 1 235 ? -2.424 -12.961 -2.264 1 96.88 235 SER A O 1
ATOM 1770 N N . ALA A 1 236 ? -1.681 -12.836 -0.092 1 96.88 236 ALA A N 1
ATOM 1771 C CA . ALA A 1 236 ? -2.762 -13.617 0.505 1 96.88 236 ALA A CA 1
ATOM 1772 C C . ALA A 1 236 ? -3.986 -12.742 0.767 1 96.88 236 ALA A C 1
ATOM 1774 O O . ALA A 1 236 ? -4.055 -12.047 1.782 1 96.88 236 ALA A O 1
ATOM 1775 N N . GLY A 1 237 ? -4.973 -12.812 -0.111 1 96.69 237 GLY A N 1
ATOM 1776 C CA . GLY A 1 237 ? -6.227 -12.109 0.114 1 96.69 237 GLY A CA 1
ATOM 1777 C C . GLY A 1 237 ? -6.129 -10.617 -0.166 1 96.69 237 GLY A C 1
ATOM 1778 O O . GLY A 1 237 ? -5.18 -10.164 -0.801 1 96.69 237 GLY A O 1
ATOM 1779 N N . TYR A 1 238 ? -7.227 -9.852 0.216 1 97.94 238 TYR A N 1
ATOM 1780 C CA . TYR A 1 238 ? -7.234 -8.398 0.04 1 97.94 238 TYR A CA 1
ATOM 1781 C C . TYR A 1 238 ? -6.227 -7.734 0.968 1 97.94 238 TYR A C 1
ATOM 1783 O O . TYR A 1 238 ? -5.961 -8.227 2.064 1 97.94 238 TYR A O 1
ATOM 1791 N N . ASP A 1 239 ? -5.668 -6.688 0.558 1 96.75 239 ASP A N 1
ATOM 1792 C CA . ASP A 1 239 ? -4.719 -5.945 1.382 1 96.75 239 ASP A CA 1
ATOM 1793 C C . ASP A 1 239 ? -5.445 -5.066 2.398 1 96.75 239 ASP A C 1
ATOM 1795 O O . ASP A 1 239 ? -5.48 -3.842 2.254 1 96.75 239 ASP A O 1
ATOM 1799 N N . LEU A 1 240 ? -5.875 -5.609 3.469 1 98.12 240 LEU A N 1
ATOM 1800 C CA . LEU A 1 240 ? -6.602 -4.855 4.488 1 98.12 240 LEU A CA 1
ATOM 1801 C C . LEU A 1 240 ? -5.664 -3.904 5.227 1 98.12 240 LEU A C 1
ATOM 1803 O O . LEU A 1 240 ? -6.094 -2.854 5.707 1 98.12 240 LEU A O 1
ATOM 1807 N N . THR A 1 241 ? -4.387 -4.293 5.34 1 98.19 241 THR A N 1
ATOM 1808 C CA . THR A 1 241 ? -3.428 -3.439 6.031 1 98.19 241 THR A CA 1
ATOM 1809 C C . THR A 1 241 ? -3.426 -2.035 5.434 1 98.19 241 THR A C 1
ATOM 1811 O O . THR A 1 241 ? -3.631 -1.051 6.145 1 98.19 241 THR A O 1
ATOM 1814 N N . ARG A 1 242 ? -3.258 -1.99 4.145 1 96.81 242 ARG A N 1
ATOM 1815 C CA . ARG A 1 242 ? -3.139 -0.694 3.484 1 96.81 242 ARG A CA 1
ATOM 1816 C C . ARG A 1 242 ? -4.477 0.035 3.463 1 96.81 242 ARG A C 1
ATOM 1818 O O . ARG A 1 242 ? -4.52 1.265 3.4 1 96.81 242 ARG A O 1
ATOM 1825 N N . MET A 1 243 ? -5.504 -0.694 3.512 1 96.88 243 MET A N 1
ATOM 1826 C CA . MET A 1 243 ? -6.824 -0.076 3.582 1 96.88 243 MET A CA 1
ATOM 1827 C C . MET A 1 243 ? -6.977 0.743 4.859 1 96.88 243 MET A C 1
ATOM 1829 O O . MET A 1 243 ? -7.578 1.818 4.844 1 96.88 243 MET A O 1
ATOM 1833 N N . PHE A 1 244 ? -6.395 0.299 5.93 1 98.44 244 PHE A N 1
ATOM 1834 C CA . PHE A 1 244 ? -6.535 0.981 7.207 1 98.44 244 PHE A CA 1
ATOM 1835 C C . PHE A 1 244 ? -5.547 2.135 7.32 1 98.44 244 PHE A C 1
ATOM 1837 O O . PHE A 1 244 ? -5.773 3.084 8.07 1 98.44 244 PHE A O 1
ATOM 1844 N N . ILE A 1 245 ? -4.449 2.061 6.609 1 98.5 245 ILE A N 1
ATOM 1845 C CA . ILE A 1 245 ? -3.48 3.15 6.621 1 98.5 245 ILE A CA 1
ATOM 1846 C C . ILE A 1 245 ? -4.051 4.359 5.883 1 98.5 245 ILE A C 1
ATOM 1848 O O . ILE A 1 245 ? -4.418 4.258 4.707 1 98.5 245 ILE A O 1
ATOM 1852 N N . GLY A 1 246 ? -4.152 5.48 6.535 1 97.94 246 GLY A N 1
ATOM 1853 C CA . GLY A 1 246 ? -4.727 6.676 5.938 1 97.94 246 GLY A CA 1
ATOM 1854 C C . GLY A 1 246 ? -6.23 6.77 6.109 1 97.94 246 GLY A C 1
ATOM 1855 O O . GLY A 1 246 ? -6.867 7.676 5.574 1 97.94 246 GLY A O 1
ATOM 1856 N N . SER A 1 247 ? -6.781 5.871 6.914 1 98.38 247 SER A N 1
ATOM 1857 C CA . SER A 1 247 ? -8.234 5.863 7.062 1 98.38 247 SER A CA 1
ATOM 1858 C C . SER A 1 247 ? -8.68 6.805 8.18 1 98.38 247 SER A C 1
ATOM 1860 O O . SER A 1 247 ? -9.883 7.016 8.375 1 98.38 247 SER A O 1
ATOM 1862 N N . GLU A 1 248 ? -7.742 7.352 8.945 1 98.44 248 GLU A N 1
ATOM 1863 C CA . GLU A 1 248 ? -7.957 8.383 9.953 1 98.44 248 GLU A CA 1
ATOM 1864 C C . GLU A 1 248 ? -8.898 7.902 11.055 1 98.44 248 GLU A C 1
ATOM 1866 O O . GLU A 1 248 ? -9.688 8.688 11.586 1 98.44 248 GLU A O 1
ATOM 1871 N N . GLY A 1 249 ? -8.93 6.578 11.281 1 98.38 249 GLY A N 1
ATOM 1872 C CA . GLY A 1 249 ? -9.758 6.012 12.336 1 98.38 249 GLY A CA 1
ATOM 1873 C C . GLY A 1 249 ? -11.219 5.875 11.938 1 98.38 249 GLY A C 1
ATOM 1874 O O . GLY A 1 249 ? -12.078 5.672 12.797 1 98.38 249 GLY A O 1
ATOM 1875 N N . THR A 1 250 ? -11.516 6 10.703 1 98.62 250 THR A N 1
ATOM 1876 C CA . THR A 1 250 ? -12.906 5.988 10.25 1 98.62 250 THR A CA 1
ATOM 1877 C C . THR A 1 250 ? -13.352 4.57 9.914 1 98.62 250 THR A C 1
ATOM 1879 O O . THR A 1 250 ? -14.547 4.309 9.773 1 98.62 250 THR A O 1
ATOM 1882 N N . LEU A 1 251 ? -12.391 3.627 9.742 1 98.56 251 LEU A N 1
ATOM 1883 C CA . LEU A 1 251 ? -12.742 2.271 9.336 1 98.56 251 LEU A CA 1
ATOM 1884 C C . LEU A 1 251 ? -12.492 1.282 10.469 1 98.56 251 LEU A C 1
ATOM 1886 O O . LEU A 1 251 ? -13.023 0.168 10.453 1 98.56 251 LEU A O 1
ATOM 1890 N N . GLY A 1 252 ? -11.711 1.627 11.391 1 98.81 252 GLY A N 1
ATOM 1891 C CA . GLY A 1 252 ? -11.305 0.786 12.508 1 98.81 252 GLY A CA 1
ATOM 1892 C C . GLY A 1 252 ? -10.258 1.431 13.391 1 98.81 252 GLY A C 1
ATOM 1893 O O . GLY A 1 252 ? -9.695 2.473 13.047 1 98.81 252 GLY A O 1
ATOM 1894 N N . LEU A 1 253 ? -10.031 0.833 14.57 1 98.94 253 LEU A N 1
ATOM 1895 C CA . LEU A 1 253 ? -9.102 1.354 15.562 1 98.94 253 LEU A CA 1
ATOM 1896 C C . LEU A 1 253 ? -7.867 0.46 15.672 1 98.94 253 LEU A C 1
ATOM 1898 O O . LEU A 1 253 ? -7.977 -0.703 16.062 1 98.94 253 LEU A O 1
ATOM 1902 N N . VAL A 1 254 ? -6.703 1 15.359 1 98.94 254 VAL A N 1
ATOM 1903 C CA . VAL A 1 254 ? -5.457 0.246 15.375 1 98.94 254 VAL A CA 1
ATOM 1904 C C . VAL A 1 254 ? -4.973 0.08 16.812 1 98.94 254 VAL A C 1
ATOM 1906 O O . VAL A 1 254 ? -4.793 1.065 17.531 1 98.94 254 VAL A O 1
ATOM 1909 N N . THR A 1 255 ? -4.742 -1.162 17.203 1 98.94 255 THR A N 1
ATOM 1910 C CA . THR A 1 255 ? -4.309 -1.401 18.578 1 98.94 255 THR A CA 1
ATOM 1911 C C . THR A 1 255 ? -2.889 -1.963 18.609 1 98.94 255 THR A C 1
ATOM 1913 O O . THR A 1 255 ? -2.221 -1.927 19.641 1 98.94 255 THR A O 1
ATOM 1916 N N . GLU A 1 256 ? -2.49 -2.559 17.5 1 98.88 256 GLU A N 1
ATOM 1917 C CA . GLU A 1 256 ? -1.118 -3.023 17.312 1 98.88 256 GLU A CA 1
ATOM 1918 C C . GLU A 1 256 ? -0.668 -2.885 15.867 1 98.88 256 GLU A C 1
ATOM 1920 O O . GLU A 1 256 ? -1.479 -3.006 14.945 1 98.88 256 GLU A O 1
ATOM 1925 N N . ALA A 1 257 ? 0.622 -2.625 15.711 1 98.88 257 ALA A N 1
ATOM 1926 C CA . ALA A 1 257 ? 1.22 -2.557 14.383 1 98.88 257 ALA A CA 1
ATOM 1927 C C . ALA A 1 257 ? 2.523 -3.348 14.32 1 98.88 257 ALA A C 1
ATOM 1929 O O . ALA A 1 257 ? 3.352 -3.258 15.234 1 98.88 257 ALA A O 1
ATOM 1930 N N . THR A 1 258 ? 2.646 -4.219 13.352 1 98.88 258 THR A N 1
ATOM 1931 C CA . THR A 1 258 ? 3.941 -4.781 12.984 1 98.88 258 THR A CA 1
ATOM 1932 C C . THR A 1 258 ? 4.609 -3.93 11.906 1 98.88 258 THR A C 1
ATOM 1934 O O . THR A 1 258 ? 4.09 -3.801 10.797 1 98.88 258 THR A O 1
ATOM 1937 N N . LEU A 1 259 ? 5.719 -3.348 12.297 1 98.88 259 LEU A N 1
ATOM 1938 C CA . LEU A 1 259 ? 6.422 -2.418 11.422 1 98.88 259 LEU A CA 1
ATOM 1939 C C . LEU A 1 259 ? 7.691 -3.051 10.859 1 98.88 259 LEU A C 1
ATOM 1941 O O . LEU A 1 259 ? 8.391 -3.781 11.57 1 98.88 259 LEU A O 1
ATOM 1945 N N . LYS A 1 260 ? 7.984 -2.791 9.609 1 97.94 260 LYS A N 1
ATOM 1946 C CA . LYS A 1 260 ? 9.32 -3.061 9.078 1 97.94 260 LYS A CA 1
ATOM 1947 C C . LYS A 1 260 ? 10.352 -2.111 9.68 1 97.94 260 LYS A C 1
ATOM 1949 O O . LYS A 1 260 ? 10.023 -0.975 10.031 1 97.94 260 LYS A O 1
ATOM 1954 N N . VAL A 1 261 ? 11.484 -2.574 9.859 1 97.81 261 VAL A N 1
ATOM 1955 C CA . VAL A 1 261 ? 12.641 -1.744 10.203 1 97.81 261 VAL A CA 1
ATOM 1956 C C . VAL A 1 261 ? 13.812 -2.084 9.281 1 97.81 261 VAL A C 1
ATOM 1958 O O . VAL A 1 261 ? 13.781 -3.094 8.578 1 97.81 261 VAL A O 1
ATOM 1961 N N . THR A 1 262 ? 14.734 -1.257 9.156 1 94.94 262 THR A N 1
ATOM 1962 C CA . THR A 1 262 ? 15.883 -1.472 8.289 1 94.94 262 THR A CA 1
ATOM 1963 C C . THR A 1 262 ? 17.172 -1.012 8.961 1 94.94 262 THR A C 1
ATOM 1965 O O . THR A 1 262 ? 17.125 -0.415 10.039 1 94.94 262 THR A O 1
ATOM 1968 N N . THR A 1 263 ? 18.25 -1.368 8.414 1 92.69 263 THR A N 1
ATOM 1969 C CA . THR A 1 263 ? 19.547 -1.022 8.984 1 92.69 263 THR A CA 1
ATOM 1970 C C . THR A 1 263 ? 19.828 0.469 8.82 1 92.69 263 THR A C 1
ATOM 1972 O O . THR A 1 263 ? 19.484 1.061 7.793 1 92.69 263 THR A O 1
ATOM 1975 N N . LYS A 1 264 ? 20.438 1.036 9.836 1 91.31 264 LYS A N 1
ATOM 1976 C CA . LYS A 1 264 ? 20.906 2.414 9.703 1 91.31 264 LYS A CA 1
ATOM 1977 C C . LYS A 1 264 ? 21.969 2.535 8.617 1 91.31 264 LYS A C 1
ATOM 1979 O O . LYS A 1 264 ? 22.828 1.664 8.492 1 91.31 264 LYS A O 1
ATOM 1984 N N . PRO A 1 265 ? 21.875 3.582 7.797 1 85.56 265 PRO A N 1
ATOM 1985 C CA . PRO A 1 265 ? 22.953 3.764 6.828 1 85.56 265 PRO A CA 1
ATOM 1986 C C . PRO A 1 265 ? 24.312 3.928 7.492 1 85.56 265 PRO A C 1
ATOM 1988 O O . PRO A 1 265 ? 24.422 4.539 8.562 1 85.56 265 PRO A O 1
ATOM 1991 N N . ALA A 1 266 ? 25.359 3.445 6.809 1 82.69 266 ALA A N 1
ATOM 1992 C CA . ALA A 1 266 ? 26.719 3.496 7.332 1 82.69 266 ALA A CA 1
ATOM 1993 C C . ALA A 1 266 ? 27.219 4.934 7.422 1 82.69 266 ALA A C 1
ATOM 1995 O O . ALA A 1 266 ? 27.984 5.277 8.328 1 82.69 266 ALA A O 1
ATOM 1996 N N . ASN A 1 267 ? 26.859 5.715 6.402 1 87.44 267 ASN A N 1
ATOM 1997 C CA . ASN A 1 267 ? 27.281 7.109 6.328 1 87.44 267 ASN A CA 1
ATOM 1998 C C . ASN A 1 267 ? 26.141 8.008 5.836 1 87.44 267 ASN A C 1
ATOM 2000 O O . ASN A 1 267 ? 25.359 7.613 4.969 1 87.44 267 ASN A O 1
ATOM 2004 N N . THR A 1 268 ? 26.031 9.141 6.465 1 91.75 268 THR A N 1
ATOM 2005 C CA . THR A 1 268 ? 25.094 10.172 6.02 1 91.75 268 THR A CA 1
ATOM 2006 C C . THR A 1 268 ? 25.812 11.508 5.852 1 91.75 268 THR A C 1
ATOM 2008 O O . THR A 1 268 ? 26.797 11.781 6.547 1 91.75 268 THR A O 1
ATOM 2011 N N . SER A 1 269 ? 25.484 12.289 4.93 1 94.69 269 SER A N 1
ATOM 2012 C CA . SER A 1 269 ? 26 13.641 4.711 1 94.69 269 SER A CA 1
ATOM 2013 C C . SER A 1 269 ? 24.891 14.586 4.262 1 94.69 269 SER A C 1
ATOM 2015 O O . SER A 1 269 ? 23.797 14.141 3.891 1 94.69 269 SER A O 1
ATOM 2017 N N . VAL A 1 270 ? 25.156 15.867 4.43 1 96.56 270 VAL A N 1
ATOM 2018 C CA . VAL A 1 270 ? 24.188 16.906 4.055 1 96.56 270 VAL A CA 1
ATOM 2019 C C . VAL A 1 270 ? 24.875 17.938 3.16 1 96.56 270 VAL A C 1
ATOM 2021 O O . VAL A 1 270 ? 26.047 18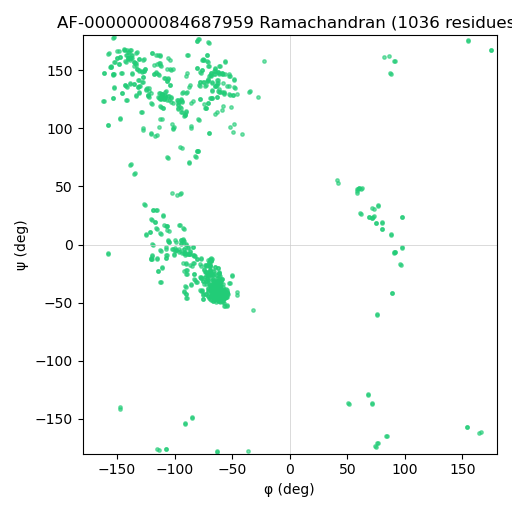.25 3.354 1 96.56 270 VAL A O 1
ATOM 2024 N N . ALA A 1 271 ? 24.203 18.359 2.195 1 96.94 271 ALA A N 1
ATOM 2025 C CA . ALA A 1 271 ? 24.656 19.469 1.368 1 96.94 271 ALA A CA 1
ATOM 2026 C C . ALA A 1 271 ? 23.578 20.562 1.273 1 96.94 271 ALA A C 1
ATOM 2028 O O . ALA A 1 271 ? 22.391 20.266 1.362 1 96.94 271 ALA A O 1
ATOM 2029 N N . VAL A 1 272 ? 24.078 21.797 1.133 1 97 272 VAL A N 1
ATOM 2030 C CA . VAL A 1 272 ? 23.172 22.938 1.052 1 97 272 VAL A CA 1
ATOM 2031 C C . VAL A 1 272 ? 23.625 23.859 -0.084 1 97 272 VAL A C 1
ATOM 2033 O O . VAL A 1 272 ? 24.812 24.078 -0.288 1 97 272 VAL A O 1
ATOM 2036 N N . CYS A 1 273 ? 22.719 24.359 -0.837 1 97 273 CYS A N 1
ATOM 2037 C CA . CYS A 1 273 ? 23 25.359 -1.853 1 97 273 CYS A CA 1
ATOM 2038 C C . CYS A 1 273 ? 21.812 26.312 -2.027 1 97 273 CYS A C 1
ATOM 2040 O O . CYS A 1 273 ? 20.688 25.969 -1.704 1 97 273 CYS A O 1
ATOM 2042 N N . SER A 1 274 ? 22.078 27.484 -2.494 1 97.81 274 SER A N 1
ATOM 2043 C CA . SER A 1 274 ? 21.062 28.516 -2.66 1 97.81 274 SER A CA 1
ATOM 2044 C C . SER A 1 274 ? 20.875 28.875 -4.129 1 97.81 274 SER A C 1
ATOM 2046 O O . SER A 1 274 ? 21.719 28.547 -4.969 1 97.81 274 SER A O 1
ATOM 2048 N N . PHE A 1 275 ? 19.797 29.516 -4.414 1 98.25 275 PHE A N 1
ATOM 2049 C CA . PHE A 1 275 ? 19.422 29.859 -5.777 1 98.25 275 PHE A CA 1
ATOM 2050 C C . PHE A 1 275 ? 18.875 31.297 -5.836 1 98.25 275 PHE A C 1
ATOM 2052 O O . PHE A 1 275 ? 18.484 31.859 -4.812 1 98.25 275 PHE A O 1
ATOM 2059 N N . ALA A 1 276 ? 18.844 31.828 -7.074 1 96.94 276 ALA A N 1
ATOM 2060 C CA . ALA A 1 276 ? 18.359 33.188 -7.277 1 96.94 276 ALA A CA 1
ATOM 2061 C C . ALA A 1 276 ? 16.828 33.25 -7.168 1 96.94 276 ALA A C 1
ATOM 2063 O O . ALA A 1 276 ? 16.281 34.281 -6.738 1 96.94 276 ALA A O 1
ATOM 2064 N N . SER A 1 277 ? 16.203 32.188 -7.543 1 96.44 277 SER A N 1
ATOM 2065 C CA . SER A 1 277 ? 14.75 32.156 -7.477 1 96.44 277 SER A CA 1
ATOM 2066 C C . SER A 1 277 ? 14.266 30.781 -6.996 1 96.44 277 SER A C 1
ATOM 2068 O O . SER A 1 277 ? 15 29.797 -7.078 1 96.44 277 SER A O 1
ATOM 2070 N N . ILE A 1 278 ? 13.023 30.828 -6.5 1 96.19 278 ILE A N 1
ATOM 2071 C CA . ILE A 1 278 ? 12.438 29.578 -6.02 1 96.19 278 ILE A CA 1
ATOM 2072 C C . ILE A 1 278 ? 12.211 28.641 -7.195 1 96.19 278 ILE A C 1
ATOM 2074 O O . ILE A 1 278 ? 12.312 27.422 -7.047 1 96.19 278 ILE A O 1
ATOM 2078 N N . ARG A 1 279 ? 11.953 29.141 -8.375 1 95.62 279 ARG A N 1
ATOM 2079 C CA . ARG A 1 279 ? 11.797 28.328 -9.578 1 95.62 279 ARG A CA 1
ATOM 2080 C C . ARG A 1 279 ? 13.094 27.609 -9.93 1 95.62 279 ARG A C 1
ATOM 2082 O O . ARG A 1 279 ? 13.086 26.438 -10.281 1 95.62 279 ARG A O 1
ATOM 2089 N N . ASP A 1 280 ? 14.203 28.344 -9.828 1 96.44 280 ASP A N 1
ATOM 2090 C CA . ASP A 1 280 ? 15.5 27.734 -10.102 1 96.44 280 ASP A CA 1
ATOM 2091 C C . ASP A 1 280 ? 15.781 26.578 -9.148 1 96.44 280 ASP A C 1
ATOM 2093 O O . ASP A 1 280 ? 16.297 25.531 -9.562 1 96.44 280 ASP A O 1
ATOM 2097 N N . ALA A 1 281 ? 15.477 26.797 -7.895 1 97.56 281 ALA A N 1
ATOM 2098 C CA . ALA A 1 281 ? 15.648 25.75 -6.906 1 97.56 281 ALA A CA 1
ATOM 2099 C C . ALA A 1 281 ? 14.805 24.516 -7.254 1 97.56 281 ALA A C 1
ATOM 2101 O O . ALA A 1 281 ? 15.297 23.391 -7.242 1 97.56 281 ALA A O 1
ATOM 2102 N N . ALA A 1 282 ? 13.562 24.766 -7.578 1 95.81 282 ALA A N 1
ATOM 2103 C CA . ALA A 1 282 ? 12.648 23.672 -7.918 1 95.81 282 ALA A CA 1
ATOM 2104 C C . ALA A 1 282 ? 13.086 22.969 -9.195 1 95.81 282 ALA A C 1
ATOM 2106 O O . ALA A 1 282 ? 12.922 21.75 -9.32 1 95.81 282 ALA A O 1
ATOM 2107 N N . ASP A 1 283 ? 13.617 23.703 -10.125 1 95.38 283 ASP A N 1
ATOM 2108 C CA . ASP A 1 283 ? 14.141 23.109 -11.352 1 95.38 283 ASP A CA 1
ATOM 2109 C C . ASP A 1 283 ? 15.312 22.172 -11.055 1 95.38 283 ASP A C 1
ATOM 2111 O O . ASP A 1 283 ? 15.469 21.156 -11.711 1 95.38 283 ASP A O 1
ATOM 2115 N N . CYS A 1 284 ? 16.125 22.562 -10.141 1 96.5 284 CYS A N 1
ATOM 2116 C CA . CYS A 1 284 ? 17.219 21.703 -9.711 1 96.5 284 CYS A CA 1
ATOM 2117 C C . CYS A 1 284 ? 16.688 20.391 -9.164 1 96.5 284 CYS A C 1
ATOM 2119 O O . CYS A 1 284 ? 17.219 19.312 -9.484 1 96.5 284 CYS A O 1
ATOM 2121 N N . VAL A 1 285 ? 15.656 20.469 -8.383 1 95.81 285 VAL A N 1
ATOM 2122 C CA . VAL A 1 285 ? 15.031 19.266 -7.836 1 95.81 285 VAL A CA 1
ATOM 2123 C C . VAL A 1 285 ? 14.586 18.359 -8.977 1 95.81 285 VAL A C 1
ATOM 2125 O O . VAL A 1 285 ? 14.852 17.156 -8.953 1 95.81 285 VAL A O 1
ATOM 2128 N N . PHE A 1 286 ? 13.93 18.969 -9.938 1 92.31 286 PHE A N 1
ATOM 2129 C CA . PHE A 1 286 ? 13.445 18.25 -11.102 1 92.31 286 PHE A CA 1
ATOM 2130 C C . PHE A 1 286 ? 14.586 17.5 -11.789 1 92.31 286 PHE A C 1
ATOM 2132 O O . PHE A 1 286 ? 14.461 16.312 -12.109 1 92.31 286 PHE A O 1
ATOM 2139 N N . ARG A 1 287 ? 15.734 18.094 -11.914 1 92.5 287 ARG A N 1
ATOM 2140 C CA . ARG A 1 287 ? 16.891 17.516 -12.594 1 92.5 287 ARG A CA 1
ATOM 2141 C C . ARG A 1 287 ? 17.516 16.406 -11.758 1 92.5 287 ARG A C 1
ATOM 2143 O O . ARG A 1 287 ? 17.906 15.367 -12.281 1 92.5 287 ARG A O 1
ATOM 2150 N N . VAL A 1 288 ? 17.625 16.641 -10.492 1 93.75 288 VAL A N 1
ATOM 2151 C CA . VAL A 1 288 ? 18.234 15.672 -9.586 1 93.75 288 VAL A CA 1
ATOM 2152 C C . VAL A 1 288 ? 17.391 14.398 -9.562 1 93.75 288 VAL A C 1
ATOM 2154 O O . VAL A 1 288 ? 17.922 13.289 -9.672 1 93.75 288 VAL A O 1
ATOM 2157 N N . VAL A 1 289 ? 16.109 14.508 -9.445 1 91.56 289 VAL A N 1
ATOM 2158 C CA . VAL A 1 289 ? 15.188 13.367 -9.414 1 91.56 289 VAL A CA 1
ATOM 2159 C C . VAL A 1 289 ? 15.242 12.633 -10.75 1 91.56 289 VAL A C 1
ATOM 2161 O O . VAL A 1 289 ? 15.273 11.398 -10.781 1 91.56 289 VAL A O 1
ATOM 2164 N N . GLY A 1 290 ? 15.273 13.352 -11.805 1 88.19 290 GLY A N 1
ATOM 2165 C CA . GLY A 1 290 ? 15.312 12.758 -13.133 1 88.19 290 GLY A CA 1
ATOM 2166 C C . GLY A 1 290 ? 16.578 11.961 -13.391 1 88.19 290 GLY A C 1
ATOM 2167 O O . GLY A 1 290 ? 16.562 11 -14.156 1 88.19 290 GLY A O 1
ATOM 2168 N N . ALA A 1 291 ? 17.625 12.344 -12.688 1 87.75 291 ALA A N 1
ATOM 2169 C CA . ALA A 1 291 ? 18.922 11.672 -12.875 1 87.75 291 ALA A CA 1
ATOM 2170 C C . ALA A 1 291 ? 18.969 10.352 -12.102 1 87.75 291 ALA A C 1
ATOM 2172 O O . ALA A 1 291 ? 19.859 9.531 -12.32 1 87.75 291 ALA A O 1
ATOM 2173 N N . GLY A 1 292 ? 18.016 10.164 -11.242 1 85.75 292 GLY A N 1
ATOM 2174 C CA . GLY A 1 292 ? 17.922 8.898 -10.523 1 85.75 292 GLY A CA 1
ATOM 2175 C C . GLY A 1 292 ? 19 8.719 -9.484 1 85.75 292 GLY A C 1
ATOM 2176 O O . GLY A 1 292 ? 19.375 7.59 -9.156 1 85.75 292 GLY A O 1
ATOM 2177 N N . VAL A 1 293 ? 19.625 9.781 -8.969 1 83.81 293 VAL A N 1
ATOM 2178 C CA . VAL A 1 293 ? 20.641 9.703 -7.922 1 83.81 293 VAL A CA 1
ATOM 2179 C C . VAL A 1 293 ? 20 9.266 -6.609 1 83.81 293 VAL A C 1
ATOM 2181 O O . VAL A 1 293 ? 18.969 9.812 -6.203 1 83.81 293 VAL A O 1
ATOM 2184 N N . PRO A 1 294 ? 20.562 8.195 -6.02 1 84.5 294 PRO A N 1
ATOM 2185 C CA . PRO A 1 294 ? 19.984 7.758 -4.746 1 84.5 294 PRO A CA 1
ATOM 2186 C C . PRO A 1 294 ? 20.266 8.734 -3.605 1 84.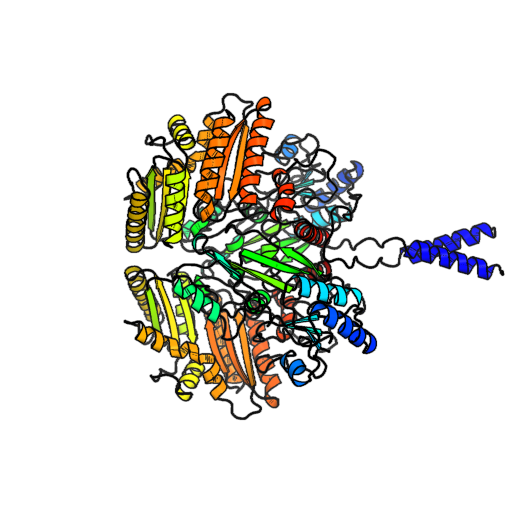5 294 PRO A C 1
ATOM 2188 O O . PRO A 1 294 ? 21.359 8.727 -3.041 1 84.5 294 PRO A O 1
ATOM 2191 N N . ILE A 1 295 ? 19.359 9.633 -3.307 1 90.94 295 ILE A N 1
ATOM 2192 C CA . ILE A 1 295 ? 19.469 10.602 -2.229 1 90.94 295 ILE A CA 1
ATOM 2193 C C . ILE A 1 295 ? 18.406 10.32 -1.169 1 90.94 295 ILE A C 1
ATOM 2195 O O . ILE A 1 295 ? 17.359 9.758 -1.473 1 90.94 295 ILE A O 1
ATOM 2199 N N . ALA A 1 296 ? 18.75 10.594 0.071 1 92.38 296 ALA A N 1
ATOM 2200 C CA . ALA A 1 296 ? 17.844 10.273 1.179 1 92.38 296 ALA A CA 1
ATOM 2201 C C . ALA A 1 296 ? 16.719 11.305 1.285 1 92.38 296 ALA A C 1
ATOM 2203 O O . ALA A 1 296 ? 15.578 10.953 1.577 1 92.38 296 ALA A O 1
ATOM 2204 N N . ALA A 1 297 ? 17.062 12.562 1.077 1 95.62 297 ALA A N 1
ATOM 2205 C CA . ALA A 1 297 ? 16.047 13.609 1.197 1 95.62 297 ALA A CA 1
ATOM 2206 C C . ALA A 1 297 ? 16.406 14.82 0.34 1 95.62 297 ALA A C 1
ATOM 2208 O O . ALA A 1 297 ? 17.594 15.141 0.17 1 95.62 297 ALA A O 1
ATOM 2209 N N . ILE A 1 298 ? 15.484 15.484 -0.196 1 97 298 ILE A N 1
ATOM 2210 C CA . ILE A 1 298 ? 15.594 16.75 -0.895 1 97 298 ILE A CA 1
ATOM 2211 C C . ILE A 1 298 ? 14.578 17.75 -0.328 1 97 298 ILE A C 1
ATOM 2213 O O . ILE A 1 298 ? 13.367 17.562 -0.491 1 97 298 ILE A O 1
ATOM 2217 N N . GLU A 1 299 ? 15.094 18.766 0.282 1 97.75 299 GLU A N 1
ATOM 2218 C CA . GLU A 1 299 ? 14.242 19.766 0.934 1 97.75 299 GLU A CA 1
ATOM 2219 C C . GLU A 1 299 ? 14.422 21.141 0.305 1 97.75 299 GLU A C 1
ATOM 2221 O O . GLU A 1 299 ? 15.523 21.484 -0.135 1 97.75 299 GLU A O 1
ATOM 2226 N N . ILE A 1 300 ? 13.367 21.891 0.286 1 97.81 300 ILE A N 1
ATOM 2227 C CA . ILE A 1 300 ? 13.414 23.266 -0.231 1 97.81 300 ILE A CA 1
ATOM 2228 C C . ILE A 1 300 ? 12.891 24.234 0.825 1 97.81 300 ILE A C 1
ATOM 2230 O O . ILE A 1 300 ? 11.938 23.922 1.539 1 97.81 300 ILE A O 1
ATOM 2234 N N . LEU A 1 301 ? 13.555 25.297 1.06 1 98 301 LEU A N 1
ATOM 2235 C CA . LEU A 1 301 ? 13.117 26.422 1.864 1 98 301 LEU A CA 1
ATOM 2236 C C . LEU A 1 301 ? 13.164 27.719 1.054 1 98 301 LEU A C 1
ATOM 2238 O O . LEU A 1 301 ? 14.188 28.031 0.427 1 98 301 LEU A O 1
ATOM 2242 N N . ASP A 1 302 ? 12.117 28.469 1.022 1 98.12 302 ASP A N 1
ATOM 2243 C CA . ASP A 1 302 ? 12.156 29.719 0.27 1 98.12 302 ASP A CA 1
ATOM 2244 C C . ASP A 1 302 ? 12.859 30.812 1.062 1 98.12 302 ASP A C 1
ATOM 2246 O O . ASP A 1 302 ? 13.352 30.578 2.166 1 98.12 302 ASP A O 1
ATOM 2250 N N . ASP A 1 303 ? 13.016 32.031 0.434 1 97.81 303 ASP A N 1
ATOM 2251 C CA . ASP A 1 303 ? 13.719 33.156 1.036 1 97.81 303 ASP A CA 1
ATOM 2252 C C . ASP A 1 303 ? 13.047 33.594 2.332 1 97.81 303 ASP A C 1
ATOM 2254 O O . ASP A 1 303 ? 13.719 33.938 3.299 1 97.81 303 ASP A O 1
ATOM 2258 N N . VAL A 1 304 ? 11.766 33.562 2.396 1 97.69 304 VAL A N 1
ATOM 2259 C CA . VAL A 1 304 ? 11.031 33.969 3.588 1 97.69 304 VAL A CA 1
ATOM 2260 C C . VAL A 1 304 ? 11.344 33 4.738 1 97.69 304 VAL A C 1
ATOM 2262 O O . VAL A 1 304 ? 11.586 33.438 5.867 1 97.69 304 VAL A O 1
ATOM 2265 N N . GLN A 1 305 ? 11.297 31.672 4.445 1 97.5 305 GLN A N 1
ATOM 2266 C CA . GLN A 1 305 ? 11.633 30.688 5.461 1 97.5 305 GLN A CA 1
ATOM 2267 C C . GLN A 1 305 ? 13.047 30.906 6.004 1 97.5 305 GLN A C 1
ATOM 2269 O O . GLN A 1 305 ? 13.266 30.844 7.215 1 97.5 305 GLN A O 1
ATOM 2274 N N . MET A 1 306 ? 13.977 31.156 5.102 1 96.94 306 MET A N 1
ATOM 2275 C CA . MET A 1 306 ? 15.359 31.391 5.512 1 96.94 306 MET A CA 1
ATOM 2276 C C . MET A 1 306 ? 15.469 32.625 6.391 1 96.94 306 MET A C 1
ATOM 2278 O O . MET A 1 306 ? 16.219 32.656 7.363 1 96.94 306 MET A O 1
ATOM 2282 N N . ARG A 1 307 ? 14.758 33.625 6.066 1 97.12 307 ARG A N 1
ATOM 2283 C CA . ARG A 1 307 ? 14.734 34.844 6.871 1 97.12 307 ARG A CA 1
ATOM 2284 C C . ARG A 1 307 ? 14.172 34.562 8.258 1 97.12 307 ARG A C 1
ATOM 2286 O O . ARG A 1 307 ? 14.703 35.062 9.258 1 97.12 307 ARG A O 1
ATOM 2293 N N . CYS A 1 308 ? 13.086 33.781 8.266 1 96.56 308 CYS A N 1
ATOM 2294 C CA . CYS A 1 308 ? 12.508 33.438 9.555 1 96.56 308 CYS A CA 1
ATOM 2295 C C . CYS A 1 308 ? 13.516 32.688 10.43 1 96.56 308 CYS A C 1
ATOM 2297 O O . CYS A 1 308 ? 13.602 32.938 11.633 1 96.56 308 CYS A O 1
ATOM 2299 N N . ILE A 1 309 ? 14.234 31.812 9.859 1 96.25 309 ILE A N 1
ATOM 2300 C CA . ILE A 1 309 ? 15.234 31.031 10.586 1 96.25 309 ILE A CA 1
ATOM 2301 C C . ILE A 1 309 ? 16.328 31.953 11.125 1 96.25 309 ILE A C 1
ATOM 2303 O O . ILE A 1 309 ? 16.719 31.844 12.281 1 96.25 309 ILE A O 1
ATOM 2307 N N . ASN A 1 310 ? 16.797 32.844 10.305 1 96.62 310 ASN A N 1
ATOM 2308 C CA . ASN A 1 310 ? 17.812 33.812 10.734 1 96.62 310 ASN A CA 1
ATOM 2309 C C . ASN A 1 310 ? 17.297 34.688 11.883 1 96.62 310 ASN A C 1
ATOM 2311 O O . ASN A 1 310 ? 18.031 34.938 12.852 1 96.62 310 ASN A O 1
ATOM 2315 N N . ASP A 1 311 ? 16.156 35.094 11.734 1 95.94 311 ASP A N 1
ATOM 2316 C CA . ASP A 1 311 ? 15.57 36 12.727 1 95.94 311 ASP A CA 1
ATOM 2317 C C . ASP A 1 311 ? 15.367 35.281 14.062 1 95.94 311 ASP A C 1
ATOM 2319 O O . ASP A 1 311 ? 15.461 35.875 15.125 1 95.94 311 ASP A O 1
ATOM 2323 N N . ALA A 1 312 ? 14.984 34 13.961 1 92.94 312 ALA A N 1
ATOM 2324 C CA . ALA A 1 312 ? 14.766 33.219 15.18 1 92.94 312 ALA A CA 1
ATOM 2325 C C . ALA A 1 312 ? 16.078 33 15.938 1 92.94 312 ALA A C 1
ATOM 2327 O O . ALA A 1 312 ? 16.062 32.844 17.156 1 92.94 312 ALA A O 1
ATOM 2328 N N . GLY A 1 313 ? 17.172 32.938 15.281 1 90.06 313 GLY A N 1
ATOM 2329 C CA . GLY A 1 313 ? 18.484 32.875 15.898 1 90.06 313 GLY A CA 1
ATOM 2330 C C . GLY A 1 313 ? 18.75 31.516 16.531 1 90.06 313 GLY A C 1
ATOM 2331 O O . GLY A 1 313 ? 19.578 31.406 17.453 1 90.06 313 GLY A O 1
ATOM 2332 N N . SER A 1 314 ? 18.141 30.531 16.125 1 85.69 314 SER A N 1
ATOM 2333 C CA . SER A 1 314 ? 18.266 29.234 16.766 1 85.69 314 SER A CA 1
ATOM 2334 C C . SER A 1 314 ? 19.375 28.406 16.125 1 85.69 314 SER A C 1
ATOM 2336 O O . SER A 1 314 ? 19.703 27.312 16.625 1 85.69 314 SER A O 1
ATOM 2338 N N . THR A 1 315 ? 19.906 28.891 15.078 1 88.75 315 THR A N 1
ATOM 2339 C CA . THR A 1 315 ? 21 28.172 14.43 1 88.75 315 THR A CA 1
ATOM 2340 C C . THR A 1 315 ? 22.328 28.875 14.703 1 88.75 315 THR A C 1
ATOM 2342 O O . THR A 1 315 ? 22.359 30.062 15.039 1 88.75 315 THR A O 1
ATOM 2345 N N . SER A 1 316 ? 23.391 28.141 14.531 1 87.06 316 SER A N 1
ATOM 2346 C CA . SER A 1 316 ? 24.703 28.656 14.875 1 87.06 316 SER A CA 1
ATOM 2347 C C . SER A 1 316 ? 25.219 29.609 13.789 1 87.06 316 SER A C 1
ATOM 2349 O O . SER A 1 316 ? 26.078 30.453 14.055 1 87.06 316 SER A O 1
ATOM 2351 N N . LYS A 1 317 ? 24.766 29.375 12.641 1 86.62 317 LYS A N 1
ATOM 2352 C CA . LYS A 1 317 ? 25.219 30.25 11.57 1 86.62 317 LYS A CA 1
ATOM 2353 C C . LYS A 1 317 ? 24.062 31.016 10.938 1 86.62 317 LYS A C 1
ATOM 2355 O O . LYS A 1 317 ? 22.906 30.578 11.039 1 86.62 317 LYS A O 1
ATOM 2360 N N . ARG A 1 318 ? 24.438 32.188 10.352 1 92.5 318 ARG A N 1
ATOM 2361 C CA . ARG A 1 318 ? 23.453 32.938 9.562 1 92.5 318 ARG A CA 1
ATOM 2362 C C . ARG A 1 318 ? 23.422 32.438 8.117 1 92.5 318 ARG A C 1
ATOM 2364 O O . ARG A 1 318 ? 24.469 32.25 7.504 1 92.5 318 ARG A O 1
ATOM 2371 N N . TRP A 1 319 ? 22.281 32.312 7.645 1 94.12 319 TRP A N 1
ATOM 2372 C CA . TRP A 1 319 ? 22.078 31.734 6.32 1 94.12 319 TRP A CA 1
ATOM 2373 C C . TRP A 1 319 ? 21.781 32.812 5.293 1 94.12 319 TRP A C 1
ATOM 2375 O O . TRP A 1 319 ? 21.281 33.875 5.645 1 94.12 319 TRP A O 1
ATOM 2385 N N . LYS A 1 320 ? 22.188 32.5 4.07 1 95.06 320 LYS A N 1
ATOM 2386 C CA . LYS A 1 320 ? 21.703 33.344 2.988 1 95.06 320 LYS A CA 1
ATOM 2387 C C . LYS A 1 320 ? 20.188 33.312 2.891 1 95.06 320 LYS A C 1
ATOM 2389 O O . LYS A 1 320 ? 19.578 32.219 2.904 1 95.06 320 LYS A O 1
ATOM 2394 N N . GLU A 1 321 ? 19.594 34.438 2.82 1 97.12 321 GLU A N 1
ATOM 2395 C CA . GLU A 1 321 ? 18.141 34.5 2.752 1 97.12 321 GLU A CA 1
ATOM 2396 C C . GLU A 1 321 ? 17.641 34.406 1.311 1 97.12 321 GLU A C 1
ATOM 2398 O O . GLU A 1 321 ? 17.078 35.375 0.778 1 97.12 321 GLU A O 1
ATOM 2403 N N . ALA A 1 322 ? 17.75 33.312 0.714 1 97.62 322 ALA A N 1
ATOM 2404 C CA . ALA A 1 322 ? 17.406 32.938 -0.653 1 97.62 322 ALA A CA 1
ATOM 2405 C C . ALA A 1 322 ? 16.844 31.531 -0.709 1 97.62 322 ALA A C 1
ATOM 2407 O O . ALA A 1 322 ? 17.047 30.734 0.218 1 97.62 322 ALA A O 1
ATOM 2408 N N . PRO A 1 323 ? 16.062 31.297 -1.816 1 98 323 PRO A N 1
ATOM 2409 C CA . PRO A 1 323 ? 15.648 29.906 -1.951 1 98 323 PRO A CA 1
ATOM 2410 C C . PRO A 1 323 ? 16.812 28.922 -1.817 1 98 323 PRO A C 1
ATOM 2412 O O . PRO A 1 323 ? 17.859 29.109 -2.447 1 98 323 PRO A O 1
ATOM 2415 N N . THR A 1 324 ? 16.625 27.938 -0.947 1 98.06 324 THR A N 1
ATOM 2416 C CA . THR A 1 324 ? 17.719 27.047 -0.564 1 98.06 324 THR A CA 1
ATOM 2417 C C . THR A 1 324 ? 17.297 25.594 -0.636 1 98.06 324 THR A C 1
ATOM 2419 O O . THR A 1 324 ? 16.172 25.25 -0.239 1 98.06 324 THR A O 1
ATOM 2422 N N . LEU A 1 325 ? 18.156 24.75 -1.204 1 98.25 325 LEU A N 1
ATOM 2423 C CA . LEU A 1 325 ? 17.953 23.312 -1.204 1 98.25 325 LEU A CA 1
ATOM 2424 C C . LEU A 1 325 ? 18.859 22.641 -0.182 1 98.25 325 LEU A C 1
ATOM 2426 O O . LEU A 1 325 ? 20.016 23.031 -0.011 1 98.25 325 LEU A O 1
ATOM 2430 N N . PHE A 1 326 ? 18.312 21.719 0.528 1 97.44 326 PHE A N 1
ATOM 2431 C CA . PHE A 1 326 ? 19.047 20.812 1.41 1 97.44 326 PHE A CA 1
ATOM 2432 C C . PHE A 1 326 ? 19 19.375 0.878 1 97.44 326 PHE A C 1
ATOM 2434 O O . PHE A 1 326 ? 17.922 18.859 0.576 1 97.44 326 PHE A O 1
ATOM 2441 N N . PHE A 1 327 ? 20.156 18.75 0.727 1 97.12 327 PHE A N 1
ATOM 2442 C CA . PHE A 1 327 ? 20.266 17.359 0.305 1 97.12 327 PHE A CA 1
ATOM 2443 C C . PHE A 1 327 ? 20.812 16.5 1.429 1 97.12 327 PHE A C 1
ATOM 2445 O O . PHE A 1 327 ? 21.812 16.859 2.064 1 97.12 327 PHE A O 1
ATOM 2452 N N . LYS A 1 328 ? 20.156 15.438 1.681 1 96.19 328 LYS A N 1
ATOM 2453 C CA . LYS A 1 328 ? 20.688 14.422 2.576 1 96.19 328 LYS A CA 1
ATOM 2454 C C . LYS A 1 328 ? 21.109 13.172 1.804 1 96.19 328 LYS A C 1
ATOM 2456 O O . LYS A 1 328 ? 20.328 12.641 1.01 1 96.19 328 LYS A O 1
ATOM 2461 N N . PHE A 1 329 ? 22.328 12.766 2.006 1 93.94 329 PHE A N 1
ATOM 2462 C CA . PHE A 1 329 ? 22.875 11.578 1.36 1 93.94 329 PHE A CA 1
ATOM 2463 C C . PHE A 1 329 ? 23.062 10.445 2.365 1 93.94 329 PHE A C 1
ATOM 2465 O O . PHE A 1 329 ? 23.344 10.695 3.539 1 93.94 329 PHE A O 1
ATOM 2472 N N . ALA A 1 330 ? 22.812 9.219 1.923 1 89.31 330 ALA A N 1
ATOM 2473 C CA . ALA A 1 330 ? 22.984 8.039 2.766 1 89.31 330 ALA A CA 1
ATOM 2474 C C . ALA A 1 330 ? 23.531 6.863 1.956 1 89.31 330 ALA A C 1
ATOM 2476 O O . ALA A 1 330 ? 23.109 6.645 0.814 1 89.31 330 ALA A O 1
ATOM 2477 N N . GLY A 1 331 ? 24.484 6.117 2.48 1 83.25 331 GLY A N 1
ATOM 2478 C CA . GLY A 1 331 ? 25.094 4.969 1.84 1 83.25 331 GLY A CA 1
ATOM 2479 C C . GLY A 1 331 ? 26.5 4.695 2.334 1 83.25 331 GLY A C 1
ATOM 2480 O O . GLY A 1 331 ? 26.844 5.043 3.467 1 83.25 331 GLY A O 1
ATOM 2481 N N . THR A 1 332 ? 27.312 4.008 1.524 1 80.56 332 THR A N 1
ATOM 2482 C CA . THR A 1 332 ? 28.734 3.838 1.83 1 80.56 332 THR A CA 1
ATOM 2483 C C . THR A 1 332 ? 29.484 5.148 1.634 1 80.56 332 THR A C 1
ATOM 2485 O O . THR A 1 332 ? 29.031 6.035 0.91 1 80.56 332 THR A O 1
ATOM 2488 N N . PRO A 1 333 ? 30.609 5.254 2.281 1 83.62 333 PRO A N 1
ATOM 2489 C CA . PRO A 1 333 ? 31.375 6.492 2.125 1 83.62 333 PRO A CA 1
ATOM 2490 C C . PRO A 1 333 ? 31.672 6.816 0.664 1 83.62 333 PRO A C 1
ATOM 2492 O O . PRO A 1 333 ? 31.547 7.973 0.244 1 83.62 333 PRO A O 1
ATOM 2495 N N . THR A 1 334 ? 32 5.82 -0.061 1 84.06 334 THR A N 1
ATOM 2496 C CA . THR A 1 334 ? 32.344 6.027 -1.46 1 84.06 334 THR A CA 1
ATOM 2497 C C . THR A 1 334 ? 31.125 6.441 -2.271 1 84.06 334 THR A C 1
ATOM 2499 O O . THR A 1 334 ? 31.203 7.336 -3.115 1 84.06 334 THR A O 1
ATOM 2502 N N . SER A 1 335 ? 30.016 5.789 -2.061 1 84 335 SER A N 1
ATOM 2503 C CA . SER A 1 335 ? 28.797 6.105 -2.789 1 84 335 SER A CA 1
ATOM 2504 C C . SER A 1 335 ? 28.297 7.508 -2.463 1 84 335 SER A C 1
ATOM 2506 O O . SER A 1 335 ? 27.828 8.234 -3.346 1 84 335 SER A O 1
ATOM 2508 N N . VAL A 1 336 ? 28.422 7.91 -1.233 1 88.81 336 VAL A N 1
ATOM 2509 C CA . VAL A 1 336 ? 27.984 9.227 -0.792 1 88.81 336 VAL A CA 1
ATOM 2510 C C . VAL A 1 336 ? 28.812 10.312 -1.485 1 88.81 336 VAL A C 1
ATOM 2512 O O . VAL A 1 336 ? 28.266 11.312 -1.953 1 88.81 336 VAL A O 1
ATOM 2515 N N . LYS A 1 337 ? 30.094 10.086 -1.571 1 89.75 337 LYS A N 1
ATOM 2516 C CA . LYS A 1 337 ? 30.969 11.039 -2.24 1 89.75 337 LYS A CA 1
ATOM 2517 C C . LYS A 1 337 ? 30.594 11.188 -3.715 1 89.75 337 LYS A C 1
ATOM 2519 O O . LYS A 1 337 ? 30.578 12.297 -4.25 1 89.75 337 LYS A O 1
ATOM 2524 N N . GLU A 1 338 ? 30.328 10.117 -4.281 1 88.75 338 GLU A N 1
ATOM 2525 C CA . GLU A 1 338 ? 29.938 10.109 -5.691 1 88.75 338 GLU A CA 1
ATOM 2526 C C . GLU A 1 338 ? 28.625 10.836 -5.898 1 88.75 338 GLU A C 1
ATOM 2528 O O . GLU A 1 338 ? 28.484 11.633 -6.832 1 88.75 338 GLU A O 1
ATOM 2533 N N . HIS A 1 339 ? 27.641 10.562 -5.102 1 90.75 339 HIS A N 1
ATOM 2534 C CA . HIS A 1 339 ? 26.328 11.188 -5.211 1 90.75 339 HIS A CA 1
ATOM 2535 C C . HIS A 1 339 ? 26.422 12.695 -4.996 1 90.75 339 HIS A C 1
ATOM 2537 O O . HIS A 1 339 ? 25.75 13.469 -5.684 1 90.75 339 HIS A O 1
ATOM 2543 N N . ILE A 1 340 ? 27.266 13.094 -4.082 1 94.44 340 ILE A N 1
ATOM 2544 C CA . ILE A 1 340 ? 27.469 14.516 -3.814 1 94.44 340 ILE A CA 1
ATOM 2545 C C . ILE A 1 340 ? 28.016 15.203 -5.066 1 94.44 340 ILE A C 1
ATOM 2547 O O . ILE A 1 340 ? 27.547 16.281 -5.445 1 94.44 340 ILE A O 1
ATOM 2551 N N . SER A 1 341 ? 28.938 14.547 -5.68 1 94.12 341 SER A N 1
ATOM 2552 C CA . SER A 1 341 ? 29.547 15.117 -6.879 1 94.12 341 SER A CA 1
ATOM 2553 C C . SER A 1 341 ? 28.516 15.281 -7.996 1 94.12 341 SER A C 1
ATOM 2555 O O . SER A 1 341 ? 28.531 16.297 -8.703 1 94.12 341 SER A O 1
ATOM 2557 N N . ILE A 1 342 ? 27.719 14.32 -8.164 1 92.19 342 ILE A N 1
ATOM 2558 C CA . ILE A 1 342 ? 26.703 14.367 -9.203 1 92.19 342 ILE A CA 1
ATOM 2559 C C . ILE A 1 342 ? 25.719 15.492 -8.906 1 92.19 342 ILE A C 1
ATOM 2561 O O . ILE A 1 342 ? 25.391 16.297 -9.789 1 92.19 342 ILE A O 1
ATOM 2565 N N . VAL A 1 343 ? 25.25 15.609 -7.691 1 95.69 343 VAL A N 1
ATOM 2566 C CA . VAL A 1 343 ? 24.25 16.594 -7.301 1 95.69 343 VAL A CA 1
ATOM 2567 C C . VAL A 1 343 ? 24.844 18 -7.391 1 95.69 343 VAL A C 1
ATOM 2569 O O . VAL A 1 343 ? 24.156 18.938 -7.801 1 95.69 343 VAL A O 1
ATOM 2572 N N . GLN A 1 344 ? 26.094 18.125 -7.004 1 97.06 344 GLN A N 1
ATOM 2573 C CA . GLN A 1 344 ? 26.766 19.406 -7.117 1 97.06 344 GLN A CA 1
ATOM 2574 C C . GLN A 1 344 ? 26.781 19.891 -8.562 1 97.06 344 GLN A C 1
ATOM 2576 O O . GLN A 1 344 ? 26.531 21.078 -8.82 1 97.06 344 GLN A O 1
ATOM 2581 N N . SER A 1 345 ? 27.078 19 -9.43 1 96.62 345 SER A N 1
ATOM 2582 C CA . SER A 1 345 ? 27.109 19.344 -10.852 1 96.62 345 SER A CA 1
ATOM 2583 C C . SER A 1 345 ? 25.734 19.766 -11.352 1 96.62 345 SER A C 1
ATOM 2585 O O . SER A 1 345 ? 25.609 20.703 -12.141 1 96.62 345 SER A O 1
ATOM 2587 N N . LEU A 1 346 ? 24.734 19.031 -10.984 1 95.31 346 LEU A N 1
ATOM 2588 C CA . LEU A 1 346 ? 23.375 19.328 -11.391 1 95.31 346 LEU A CA 1
ATOM 2589 C C . LEU A 1 346 ? 22.906 20.656 -10.797 1 95.31 346 LEU A C 1
ATOM 2591 O O . LEU A 1 346 ? 22.219 21.438 -11.461 1 95.31 346 LEU A O 1
ATOM 2595 N N . ALA A 1 347 ? 23.25 20.906 -9.547 1 97 347 ALA A N 1
ATOM 2596 C CA . ALA A 1 347 ? 22.906 22.156 -8.883 1 97 347 ALA A CA 1
ATOM 2597 C C . ALA A 1 347 ? 23.562 23.344 -9.594 1 97 347 ALA A C 1
ATOM 2599 O O . ALA A 1 347 ? 22.906 24.375 -9.828 1 97 347 ALA A O 1
ATOM 2600 N N . LYS A 1 348 ? 24.766 23.188 -9.969 1 96.38 348 LYS A N 1
ATOM 2601 C CA . LYS A 1 348 ? 25.484 24.234 -10.68 1 96.38 348 LYS A CA 1
ATOM 2602 C C . LYS A 1 348 ? 24.828 24.531 -12.023 1 96.38 348 LYS A C 1
ATOM 2604 O O . LYS A 1 348 ? 24.656 25.703 -12.398 1 96.38 348 LYS A O 1
ATOM 2609 N N . SER A 1 349 ? 24.484 23.531 -12.641 1 94.94 349 SER A N 1
ATOM 2610 C CA . SER A 1 349 ? 23.844 23.688 -13.945 1 94.94 349 SER A CA 1
ATOM 2611 C C . SER A 1 349 ? 22.484 24.359 -13.82 1 94.94 349 SER A C 1
ATOM 2613 O O . SER A 1 349 ? 21.969 24.938 -14.789 1 94.94 349 SER A O 1
ATOM 2615 N N . SER A 1 350 ? 21.906 24.266 -12.641 1 94.44 350 SER A N 1
ATOM 2616 C CA . SER A 1 350 ? 20.609 24.859 -12.398 1 94.44 350 SER A CA 1
ATOM 2617 C C . SER A 1 350 ? 20.734 26.25 -11.805 1 94.44 350 SER A C 1
ATOM 2619 O O . SER A 1 350 ? 19.734 26.875 -11.438 1 94.44 350 SER A O 1
ATOM 2621 N N . GLY A 1 351 ? 21.969 26.703 -11.625 1 94.94 351 GLY A N 1
ATOM 2622 C CA . GLY A 1 351 ? 22.188 28.078 -11.211 1 94.94 351 GLY A CA 1
ATOM 2623 C C . GLY A 1 351 ? 22.406 28.219 -9.719 1 94.94 351 GLY A C 1
ATOM 2624 O O . GLY A 1 351 ? 22.156 29.281 -9.148 1 94.94 351 GLY A O 1
ATOM 2625 N N . SER A 1 352 ? 22.828 27.172 -9.109 1 95.88 352 SER A N 1
ATOM 2626 C CA . SER A 1 352 ? 23.078 27.266 -7.672 1 95.88 352 SER A CA 1
ATOM 2627 C C . SER A 1 352 ? 24.188 28.281 -7.371 1 95.88 352 SER A C 1
ATOM 2629 O O . SER A 1 352 ? 25.109 28.453 -8.172 1 95.88 352 SER A O 1
ATOM 2631 N N . LYS A 1 353 ? 23.953 28.984 -6.297 1 93.81 353 LYS A N 1
ATOM 2632 C CA . LYS A 1 353 ? 25 29.828 -5.742 1 93.81 353 LYS A CA 1
ATOM 2633 C C . LYS A 1 353 ? 25.656 29.172 -4.531 1 93.81 353 LYS A C 1
ATOM 2635 O O . LYS A 1 353 ? 25.109 29.219 -3.424 1 93.81 353 LYS A O 1
ATOM 2640 N N . GLY A 1 354 ? 26.812 28.578 -4.84 1 89.88 354 GLY A N 1
ATOM 2641 C CA . GLY A 1 354 ? 27.516 27.875 -3.783 1 89.88 354 GLY A CA 1
ATOM 2642 C C . GLY A 1 354 ? 27.047 26.438 -3.613 1 89.88 354 GLY A C 1
ATOM 2643 O O . GLY A 1 354 ? 26.016 26.047 -4.18 1 89.88 354 GLY A O 1
ATOM 2644 N N . PHE A 1 355 ? 27.75 25.656 -3.01 1 95.06 355 PHE A N 1
ATOM 2645 C CA . PHE A 1 355 ? 27.453 24.266 -2.648 1 95.06 355 PHE A CA 1
ATOM 2646 C C . PHE A 1 355 ? 28.312 23.828 -1.47 1 95.06 355 PHE A C 1
ATOM 2648 O O . PHE A 1 355 ? 29.516 23.609 -1.619 1 95.06 355 PHE A O 1
ATOM 2655 N N . GLU A 1 356 ? 27.656 23.812 -0.348 1 94.62 356 GLU A N 1
ATOM 2656 C CA . GLU A 1 356 ? 28.344 23.406 0.872 1 94.62 356 GLU A CA 1
ATOM 2657 C C . GLU A 1 356 ? 27.938 21.984 1.289 1 94.62 356 GLU A C 1
ATOM 2659 O O . GLU A 1 356 ? 26.75 21.656 1.331 1 94.62 356 GLU A O 1
ATOM 2664 N N . PHE A 1 357 ? 28.859 21.156 1.509 1 93.81 357 PHE A N 1
ATOM 2665 C CA . PHE A 1 357 ? 28.547 19.828 1.999 1 93.81 357 PHE A CA 1
ATOM 2666 C C . PHE A 1 357 ? 29.328 19.516 3.268 1 93.81 357 PHE A C 1
ATOM 2668 O O . PHE A 1 357 ? 30.438 20.016 3.467 1 93.81 357 PHE A O 1
ATOM 2675 N N . ALA A 1 358 ? 28.75 18.719 4.043 1 92.06 358 ALA A N 1
ATOM 2676 C CA . ALA A 1 358 ? 29.312 18.391 5.355 1 92.06 358 ALA A CA 1
ATOM 2677 C C . ALA A 1 358 ? 30.453 17.391 5.234 1 92.06 358 ALA A C 1
ATOM 2679 O O . ALA A 1 358 ? 30.375 16.453 4.422 1 92.06 358 ALA A O 1
ATOM 2680 N N . ARG A 1 359 ? 31.594 17.609 6.078 1 88.75 359 ARG A N 1
ATOM 2681 C CA . ARG A 1 359 ? 32.75 16.719 6.094 1 88.75 359 ARG A CA 1
ATOM 2682 C C . ARG A 1 359 ? 32.781 15.898 7.379 1 88.75 359 ARG A C 1
ATOM 2684 O O . ARG A 1 359 ? 33.656 15.039 7.547 1 88.75 359 ARG A O 1
ATOM 2691 N N . SER A 1 360 ? 31.766 16.203 8.242 1 90.69 360 SER A N 1
ATOM 2692 C CA . SER A 1 360 ? 31.609 15.5 9.508 1 90.69 360 SER A CA 1
ATOM 2693 C C . SER A 1 360 ? 30.141 15.43 9.93 1 90.69 360 SER A C 1
ATOM 2695 O O . SER A 1 360 ? 29.297 16.094 9.336 1 90.69 360 SER A O 1
ATOM 2697 N N . LYS A 1 361 ? 29.953 14.562 10.898 1 90.06 361 LYS A N 1
ATOM 2698 C CA . LYS A 1 361 ? 28.609 14.43 11.438 1 90.06 361 LYS A CA 1
ATOM 2699 C C . LYS A 1 361 ? 28.141 15.742 12.055 1 90.06 361 LYS A C 1
ATOM 2701 O O . LYS A 1 361 ? 26.969 16.109 11.914 1 90.06 361 LYS A O 1
ATOM 2706 N N . GLU A 1 362 ? 28.953 16.406 12.695 1 91.38 362 GLU A N 1
ATOM 2707 C CA . GLU A 1 362 ? 28.641 17.672 13.344 1 91.38 362 GLU A CA 1
ATOM 2708 C C . GLU A 1 362 ? 28.25 18.719 12.312 1 91.38 362 GLU A C 1
ATOM 2710 O O . GLU A 1 362 ? 27.281 19.469 12.516 1 91.38 362 GLU A O 1
ATOM 2715 N N . GLU A 1 363 ? 29.016 18.766 11.273 1 92.31 363 GLU A N 1
ATOM 2716 C CA . GLU A 1 363 ? 28.703 19.719 10.211 1 92.31 363 GLU A CA 1
ATOM 2717 C C . GLU A 1 363 ? 27.375 19.375 9.547 1 92.31 363 GLU A C 1
ATOM 2719 O O . GLU A 1 363 ? 26.609 20.266 9.164 1 92.31 363 GLU A O 1
ATOM 2724 N N . ALA A 1 364 ? 27.172 18.109 9.383 1 92.75 364 ALA A N 1
ATOM 2725 C CA . ALA A 1 364 ? 25.906 17.672 8.797 1 92.75 364 ALA A CA 1
ATOM 2726 C C . ALA A 1 364 ? 24.734 18.109 9.664 1 92.75 364 ALA A C 1
ATOM 2728 O O . ALA A 1 364 ? 23.719 18.594 9.156 1 92.75 364 ALA A O 1
ATOM 2729 N N . ASP A 1 365 ? 24.859 17.922 10.938 1 91.06 365 ASP A N 1
ATOM 2730 C CA . ASP A 1 365 ? 23.812 18.328 11.883 1 91.06 365 ASP A CA 1
ATOM 2731 C C . ASP A 1 365 ? 23.594 19.844 11.828 1 91.06 365 ASP A C 1
ATOM 2733 O O . ASP A 1 365 ? 22.453 20.312 11.914 1 91.06 365 ASP A O 1
ATOM 2737 N N . GLN A 1 366 ? 24.625 20.531 11.727 1 90.88 366 GLN A N 1
ATOM 2738 C CA . GLN A 1 366 ? 24.531 22 11.641 1 90.88 366 GLN A CA 1
ATOM 2739 C C . GLN A 1 366 ? 23.828 22.438 10.367 1 90.88 366 GLN A C 1
ATOM 2741 O O . GLN A 1 366 ? 22.922 23.281 10.414 1 90.88 366 GLN A O 1
ATOM 2746 N N . LEU A 1 367 ? 24.25 21.859 9.312 1 90.38 367 LEU A N 1
ATOM 2747 C CA . LEU A 1 367 ? 23.641 22.219 8.039 1 90.38 367 LEU A CA 1
ATOM 2748 C C . LEU A 1 367 ? 22.156 21.859 8.016 1 90.38 367 LEU A C 1
ATOM 2750 O O . LEU A 1 367 ? 21.344 22.609 7.457 1 90.38 367 LEU A O 1
ATOM 2754 N N . TRP A 1 368 ? 21.844 20.797 8.68 1 92.19 368 TRP A N 1
ATOM 2755 C CA . TRP A 1 368 ? 20.469 20.312 8.656 1 92.19 368 TRP A CA 1
ATOM 2756 C C . TRP A 1 368 ? 19.609 21.047 9.688 1 92.19 368 TRP A C 1
ATOM 2758 O O . TRP A 1 368 ? 18.391 20.984 9.641 1 92.19 368 TRP A O 1
ATOM 2768 N N . SER A 1 369 ? 20.203 21.719 10.617 1 89.94 369 SER A N 1
ATOM 2769 C CA . SER A 1 369 ? 19.516 22.375 11.727 1 89.94 369 SER A CA 1
ATOM 2770 C C . SER A 1 369 ? 18.516 23.406 11.227 1 89.94 369 SER A C 1
ATOM 2772 O O . SER A 1 369 ? 17.438 23.562 11.82 1 89.94 369 SER A O 1
ATOM 2774 N N . ALA A 1 370 ? 18.891 24.094 10.164 1 89.62 370 ALA A N 1
ATOM 2775 C CA . ALA A 1 370 ? 17.969 25.062 9.594 1 89.62 370 ALA A CA 1
ATOM 2776 C C . ALA A 1 370 ? 16.656 24.406 9.211 1 89.62 370 ALA A C 1
ATOM 2778 O O . ALA A 1 370 ? 15.578 24.953 9.508 1 89.62 370 ALA A O 1
ATOM 2779 N N . ARG A 1 371 ? 16.797 23.281 8.555 1 90.56 371 ARG A N 1
ATOM 2780 C CA . ARG A 1 371 ? 15.586 22.578 8.133 1 90.56 371 ARG A CA 1
ATOM 2781 C C . ARG A 1 371 ? 14.758 22.141 9.336 1 90.56 371 ARG A C 1
ATOM 2783 O O . ARG A 1 371 ? 13.523 22.172 9.297 1 90.56 371 ARG A O 1
ATOM 2790 N N . LYS A 1 372 ? 15.305 21.75 10.359 1 85.94 372 LYS A N 1
ATOM 2791 C CA . LYS A 1 372 ? 14.617 21.281 11.562 1 85.94 372 LYS A CA 1
ATOM 2792 C C . LYS A 1 372 ? 13.852 22.422 12.234 1 85.94 372 LYS A C 1
ATOM 2794 O O . LYS A 1 372 ? 12.812 22.203 12.859 1 85.94 372 LYS A O 1
ATOM 2799 N N . GLU A 1 373 ? 14.328 23.594 12.016 1 89.19 373 GLU A N 1
ATOM 2800 C CA . GLU A 1 373 ? 13.773 24.75 12.703 1 89.19 373 GLU A CA 1
ATOM 2801 C C . GLU A 1 373 ? 12.664 25.406 11.883 1 89.19 373 GLU A C 1
ATOM 2803 O O . GLU A 1 373 ? 12.047 26.375 12.328 1 89.19 373 GLU A O 1
ATOM 2808 N N . ALA A 1 374 ? 12.344 24.875 10.812 1 89.88 374 ALA A N 1
ATOM 2809 C CA . ALA A 1 374 ? 11.516 25.562 9.82 1 89.88 374 ALA A CA 1
ATOM 2810 C C . ALA A 1 374 ? 10.18 26 10.43 1 89.88 374 ALA A C 1
ATOM 2812 O O . ALA A 1 374 ? 9.859 27.188 10.438 1 89.88 374 ALA A O 1
ATOM 2813 N N . LEU A 1 375 ? 9.469 25.125 11.023 1 88.69 375 LEU A N 1
ATOM 2814 C CA . LEU A 1 375 ? 8.141 25.438 11.547 1 88.69 375 LEU A CA 1
ATOM 2815 C C . LEU A 1 375 ? 8.242 26.422 12.711 1 88.69 375 LEU A C 1
ATOM 2817 O O . LEU A 1 375 ? 7.551 27.438 12.719 1 88.69 375 LEU A O 1
ATOM 2821 N N . TRP A 1 376 ? 9.156 26.234 13.594 1 90.25 376 TRP A N 1
ATOM 2822 C CA . TRP A 1 376 ? 9.281 27.031 14.812 1 90.25 376 TRP A CA 1
ATOM 2823 C C . TRP A 1 376 ? 9.742 28.453 14.492 1 90.25 376 TRP A C 1
ATOM 2825 O O . TRP A 1 376 ? 9.359 29.406 15.172 1 90.25 376 TRP A O 1
ATOM 2835 N N . SER A 1 377 ? 10.555 28.531 13.5 1 93.56 377 SER A N 1
ATOM 2836 C CA . SER A 1 377 ? 11.047 29.859 13.117 1 93.56 377 SER A CA 1
ATOM 2837 C C . SER A 1 377 ? 9.922 30.734 12.578 1 93.56 377 SER A C 1
ATOM 2839 O O . SER A 1 377 ? 9.906 31.938 12.812 1 93.56 377 SER A O 1
ATOM 2841 N N . VAL A 1 378 ? 8.992 30.109 11.883 1 93.56 378 VAL A N 1
ATOM 2842 C CA . VAL A 1 378 ? 7.836 30.859 11.406 1 93.56 378 VAL A CA 1
ATOM 2843 C C . VAL A 1 378 ? 6.926 31.219 12.578 1 93.56 378 VAL A C 1
ATOM 2845 O O . VAL A 1 378 ? 6.418 32.344 12.656 1 93.56 378 VAL A O 1
ATOM 2848 N N . MET A 1 379 ? 6.766 30.359 13.445 1 92.06 379 MET A N 1
ATOM 2849 C CA . MET A 1 379 ? 5.926 30.594 14.625 1 92.06 379 MET A CA 1
ATOM 2850 C C . MET A 1 379 ? 6.48 31.734 15.469 1 92.06 379 MET A C 1
ATOM 2852 O O . MET A 1 379 ? 5.715 32.469 16.078 1 92.06 379 MET A O 1
ATOM 2856 N N . ALA A 1 380 ? 7.742 31.844 15.461 1 93.06 380 ALA A N 1
ATOM 2857 C CA . ALA A 1 380 ? 8.406 32.875 16.234 1 93.06 380 ALA A CA 1
ATOM 2858 C C . ALA A 1 380 ? 8.102 34.281 15.672 1 93.06 380 ALA A C 1
ATOM 2860 O O . ALA A 1 380 ? 8.328 35.281 16.344 1 93.06 380 ALA A O 1
ATOM 2861 N N . LYS A 1 381 ? 7.551 34.312 14.531 1 94.38 381 LYS A N 1
ATOM 2862 C CA . LYS A 1 381 ? 7.23 35.594 13.891 1 94.38 381 LYS A CA 1
ATOM 2863 C C . LYS A 1 381 ? 5.828 36.062 14.266 1 94.38 381 LYS A C 1
ATOM 2865 O O . LYS A 1 381 ? 5.363 37.094 13.789 1 94.38 381 LYS A O 1
ATOM 2870 N N . LYS A 1 382 ? 5.172 35.281 15.07 1 94 382 LYS A N 1
ATOM 2871 C CA . LYS A 1 382 ? 3.861 35.688 15.539 1 94 382 LYS A CA 1
ATOM 2872 C C . LYS A 1 382 ? 3.902 37.156 16.047 1 94 382 LYS A C 1
ATOM 2874 O O . LYS A 1 382 ? 4.84 37.531 16.75 1 94 382 LYS A O 1
ATOM 2879 N N . ARG A 1 383 ? 2.898 37.938 15.648 1 90.75 383 ARG A N 1
ATOM 2880 C CA . ARG A 1 383 ? 2.83 39.344 16.016 1 90.75 383 ARG A CA 1
ATOM 2881 C C . ARG A 1 383 ? 2.176 39.531 17.375 1 90.75 383 ARG A C 1
ATOM 2883 O O . ARG A 1 383 ? 2.533 40.438 18.141 1 90.75 383 ARG A O 1
ATOM 2890 N N . ASP A 1 384 ? 1.219 38.688 17.656 1 89.56 384 ASP A N 1
ATOM 2891 C CA . ASP A 1 384 ? 0.524 38.688 18.938 1 89.56 384 ASP A CA 1
ATOM 2892 C C . ASP A 1 384 ? -0.016 37.281 19.266 1 89.56 384 ASP A C 1
ATOM 2894 O O . ASP A 1 384 ? 0.147 36.344 18.469 1 89.56 384 ASP A O 1
ATOM 2898 N N . ASP A 1 385 ? -0.619 37.219 20.422 1 88.06 385 ASP A N 1
ATOM 2899 C CA . ASP A 1 385 ? -1.063 35.906 20.938 1 88.06 385 ASP A CA 1
ATOM 2900 C C . ASP A 1 385 ? -2.236 35.375 20.109 1 88.06 385 ASP A C 1
ATOM 2902 O O . ASP A 1 385 ? -2.539 34.188 20.156 1 88.06 385 ASP A O 1
ATOM 2906 N N . GLY A 1 386 ? -2.842 36.188 19.422 1 88.5 386 GLY A N 1
ATOM 2907 C CA . GLY A 1 386 ? -3.979 35.781 18.609 1 88.5 386 GLY A CA 1
ATOM 2908 C C . GLY A 1 386 ? -3.572 35.188 17.281 1 88.5 386 GLY A C 1
ATOM 2909 O O . GLY A 1 386 ? -4.387 34.562 16.609 1 88.5 386 GLY A O 1
ATOM 2910 N N . ASP A 1 387 ? -2.287 35.281 16.922 1 92.5 387 ASP A N 1
ATOM 2911 C CA . ASP A 1 387 ? -1.803 34.719 15.672 1 92.5 387 ASP A CA 1
ATOM 2912 C C . ASP A 1 387 ? -1.729 33.188 15.758 1 92.5 387 ASP A C 1
ATOM 2914 O O . ASP A 1 387 ? -1.374 32.656 16.797 1 92.5 387 ASP A O 1
ATOM 2918 N N . LYS A 1 388 ? -2.178 32.562 14.695 1 92.5 388 LYS A N 1
ATOM 2919 C CA . LYS A 1 388 ? -2.111 31.125 14.531 1 92.5 388 LYS A CA 1
ATOM 2920 C C . LYS A 1 388 ? -1.283 30.75 13.305 1 92.5 388 LYS A C 1
ATOM 2922 O O . LYS A 1 388 ? -0.933 31.609 12.492 1 92.5 388 LYS A O 1
ATOM 2927 N N . VAL A 1 389 ? -0.944 29.516 13.289 1 93.75 389 VAL A N 1
ATOM 2928 C CA . VAL A 1 389 ? -0.183 29 12.156 1 93.75 389 VAL A CA 1
ATOM 2929 C C . VAL A 1 389 ? -1.039 28.016 11.359 1 93.75 389 VAL A C 1
ATOM 2931 O O . VAL A 1 389 ? -1.686 27.141 11.938 1 93.75 389 VAL A O 1
ATOM 2934 N N . TRP A 1 390 ? -1.182 28.234 10.07 1 95.5 390 TRP A N 1
ATOM 2935 C CA . TRP A 1 390 ? -1.8 27.312 9.133 1 95.5 390 TRP A CA 1
ATOM 2936 C C . TRP A 1 390 ? -0.74 26.562 8.336 1 95.5 390 TRP A C 1
ATOM 2938 O O . TRP A 1 390 ? -0.14 27.109 7.414 1 95.5 390 TRP A O 1
ATOM 2948 N N . THR A 1 391 ? -0.478 25.312 8.758 1 96.06 391 THR A N 1
ATOM 2949 C CA . THR A 1 391 ? 0.421 24.438 8 1 96.06 391 THR A CA 1
ATOM 2950 C C . THR A 1 391 ? -0.364 23.562 7.031 1 96.06 391 THR A C 1
ATOM 2952 O O . THR A 1 391 ? -1.277 22.844 7.438 1 96.06 391 THR A O 1
ATOM 2955 N N . THR A 1 392 ? -0.075 23.625 5.805 1 97 392 THR A N 1
ATOM 2956 C CA . THR A 1 392 ? -0.765 22.844 4.781 1 97 392 THR A CA 1
ATOM 2957 C C . THR A 1 392 ? 0.216 22.359 3.717 1 97 392 THR A C 1
ATOM 2959 O O . THR A 1 392 ? 1.398 22.719 3.75 1 97 392 THR A O 1
ATOM 2962 N N . ASP A 1 393 ? -0.275 21.438 2.904 1 97.75 393 ASP A N 1
ATOM 2963 C CA . ASP A 1 393 ? 0.598 20.906 1.863 1 97.75 393 ASP A CA 1
ATOM 2964 C C . ASP A 1 393 ? -0.206 20.484 0.641 1 97.75 393 ASP A C 1
ATOM 2966 O O . ASP A 1 393 ? -1.434 20.375 0.701 1 97.75 393 ASP A O 1
ATOM 2970 N N . VAL A 1 394 ? 0.439 20.359 -0.484 1 98.69 394 VAL A N 1
ATOM 2971 C CA . VAL A 1 394 ? -0.026 19.688 -1.7 1 98.69 394 VAL A CA 1
ATOM 2972 C C . VAL A 1 394 ? 1.12 18.906 -2.332 1 98.69 394 VAL A C 1
ATOM 2974 O O . VAL A 1 394 ? 2.275 19.047 -1.923 1 98.69 394 VAL A O 1
ATOM 2977 N N . ALA A 1 395 ? 0.801 18.062 -3.225 1 98.62 395 ALA A N 1
ATOM 2978 C CA . ALA A 1 395 ? 1.804 17.359 -4.023 1 98.62 395 ALA A CA 1
ATOM 2979 C C . ALA A 1 395 ? 1.39 17.297 -5.492 1 98.62 395 ALA A C 1
ATOM 2981 O O . ALA A 1 395 ? 0.198 17.266 -5.809 1 98.62 395 ALA A O 1
ATOM 2982 N N . VAL A 1 396 ? 2.365 17.344 -6.363 1 98.44 396 VAL A N 1
ATOM 2983 C CA . VAL A 1 396 ? 2.131 17.344 -7.805 1 98.44 396 VAL A CA 1
ATOM 2984 C C . VAL A 1 396 ? 3.135 16.406 -8.484 1 98.44 396 VAL A C 1
ATOM 2986 O O . VAL A 1 396 ? 4.121 15.992 -7.875 1 98.44 396 VAL A O 1
ATOM 2989 N N . PRO A 1 397 ? 2.818 15.961 -9.773 1 97.75 397 PRO A N 1
ATOM 2990 C CA . PRO A 1 397 ? 3.904 15.352 -10.539 1 97.75 397 PRO A CA 1
ATOM 2991 C C . PRO A 1 397 ? 5.152 16.234 -10.602 1 97.75 397 PRO A C 1
ATOM 2993 O O . PRO A 1 397 ? 5.047 17.453 -10.688 1 97.75 397 PRO A O 1
ATOM 2996 N N . ILE A 1 398 ? 6.273 15.664 -10.594 1 95.88 398 ILE A N 1
ATOM 2997 C CA . ILE A 1 398 ? 7.539 16.359 -10.367 1 95.88 398 ILE A CA 1
ATOM 2998 C C . ILE A 1 398 ? 7.734 17.422 -11.438 1 95.88 398 ILE A C 1
ATOM 3000 O O . ILE A 1 398 ? 8.305 18.484 -11.156 1 95.88 398 ILE A O 1
ATOM 3004 N N . SER A 1 399 ? 7.234 17.234 -12.625 1 96 399 SER A N 1
ATOM 3005 C CA . SER A 1 399 ? 7.426 18.172 -13.727 1 96 399 SER A CA 1
ATOM 3006 C C . SER A 1 399 ? 6.66 19.469 -13.477 1 96 399 SER A C 1
ATOM 3008 O O . SER A 1 399 ? 6.965 20.5 -14.086 1 96 399 SER A O 1
ATOM 3010 N N . ARG A 1 400 ? 5.684 19.422 -12.555 1 97.44 400 ARG A N 1
ATOM 3011 C CA . ARG A 1 400 ? 4.84 20.594 -12.297 1 97.44 400 ARG A CA 1
ATOM 3012 C C . ARG A 1 400 ? 5.312 21.344 -11.055 1 97.44 400 ARG A C 1
ATOM 3014 O O . ARG A 1 400 ? 4.844 22.453 -10.789 1 97.44 400 ARG A O 1
ATOM 3021 N N . LEU A 1 401 ? 6.309 20.859 -10.367 1 96.88 401 LEU A N 1
ATOM 3022 C CA . LEU A 1 401 ? 6.75 21.359 -9.07 1 96.88 401 LEU A CA 1
ATOM 3023 C C . LEU A 1 401 ? 7.242 22.797 -9.188 1 96.88 401 LEU A C 1
ATOM 3025 O O . LEU A 1 401 ? 6.836 23.656 -8.406 1 96.88 401 LEU A O 1
ATOM 3029 N N . PRO A 1 402 ? 8.133 23.156 -10.234 1 96.25 402 PRO A N 1
ATOM 3030 C CA . PRO A 1 402 ? 8.609 24.547 -10.312 1 96.25 402 PRO A CA 1
ATOM 3031 C C . PRO A 1 402 ? 7.477 25.547 -10.5 1 96.25 402 PRO A C 1
ATOM 3033 O O . PRO A 1 402 ? 7.453 26.594 -9.844 1 96.25 402 PRO A O 1
ATOM 3036 N N . GLN A 1 403 ? 6.516 25.188 -11.281 1 97.69 403 GLN A N 1
ATOM 3037 C CA . GLN A 1 403 ? 5.41 26.094 -11.586 1 97.69 403 GLN A CA 1
ATOM 3038 C C . GLN A 1 403 ? 4.539 26.328 -10.359 1 97.69 403 GLN A C 1
ATOM 3040 O O . GLN A 1 403 ? 4.223 27.469 -10.031 1 97.69 403 GLN A O 1
ATOM 3045 N N . ILE A 1 404 ? 4.176 25.297 -9.68 1 98.12 404 ILE A N 1
ATOM 3046 C CA . ILE A 1 404 ? 3.215 25.453 -8.594 1 98.12 404 ILE A CA 1
ATOM 3047 C C . ILE A 1 404 ? 3.867 26.188 -7.43 1 98.12 404 ILE A C 1
ATOM 3049 O O . ILE A 1 404 ? 3.209 26.953 -6.727 1 98.12 404 ILE A O 1
ATOM 3053 N N . ILE A 1 405 ? 5.129 25.906 -7.172 1 97.75 405 ILE A N 1
ATOM 3054 C CA . ILE A 1 405 ? 5.805 26.562 -6.066 1 97.75 405 ILE A CA 1
ATOM 3055 C C . ILE A 1 405 ? 5.91 28.062 -6.352 1 97.75 405 ILE A C 1
ATOM 3057 O O . ILE A 1 405 ? 5.641 28.891 -5.477 1 97.75 405 ILE A O 1
ATOM 3061 N N . GLU A 1 406 ? 6.293 28.438 -7.605 1 97.62 406 GLU A N 1
ATOM 3062 C CA . GLU A 1 406 ? 6.402 29.844 -8.008 1 97.62 406 GLU A CA 1
ATOM 3063 C C . GLU A 1 406 ? 5.059 30.547 -7.883 1 97.62 406 GLU A C 1
ATOM 3065 O O . GLU A 1 406 ? 4.977 31.641 -7.301 1 97.62 406 GLU A O 1
ATOM 3070 N N . GLU A 1 407 ? 4.027 29.938 -8.375 1 98.44 407 GLU A N 1
ATOM 3071 C CA . GLU A 1 407 ? 2.703 30.547 -8.375 1 98.44 407 GLU A CA 1
ATOM 3072 C C . GLU A 1 407 ? 2.158 30.672 -6.953 1 98.44 407 GLU A C 1
ATOM 3074 O O . GLU A 1 407 ? 1.5 31.656 -6.625 1 98.44 407 GLU A O 1
ATOM 3079 N N . THR A 1 408 ? 2.389 29.672 -6.133 1 98.5 408 THR A N 1
ATOM 3080 C CA . THR A 1 408 ? 1.928 29.719 -4.75 1 98.5 408 THR A CA 1
ATOM 3081 C C . THR A 1 408 ? 2.654 30.812 -3.971 1 98.5 408 THR A C 1
ATOM 3083 O O . THR A 1 408 ? 2.035 31.547 -3.205 1 98.5 408 THR A O 1
ATOM 3086 N N . LYS A 1 409 ? 3.969 30.906 -4.152 1 98.12 409 LYS A N 1
ATOM 3087 C CA . LYS A 1 409 ? 4.734 31.953 -3.484 1 98.12 409 LYS A CA 1
ATOM 3088 C C . LYS A 1 409 ? 4.219 33.344 -3.865 1 98.12 409 LYS A C 1
ATOM 3090 O O . LYS A 1 409 ? 4.047 34.188 -3.002 1 98.12 409 LYS A O 1
ATOM 3095 N N . ALA A 1 410 ? 4.008 33.5 -5.16 1 98.19 410 ALA A N 1
ATOM 3096 C CA . ALA A 1 410 ? 3.484 34.781 -5.633 1 98.19 410 ALA A CA 1
ATOM 3097 C C . ALA A 1 410 ? 2.141 35.094 -4.984 1 98.19 410 ALA A C 1
ATOM 3099 O O . ALA A 1 410 ? 1.872 36.25 -4.621 1 98.19 410 ALA A O 1
ATOM 3100 N N . ASP A 1 411 ? 1.342 34.094 -4.855 1 98.56 411 ASP A N 1
ATOM 3101 C CA . ASP A 1 411 ? 0.024 34.281 -4.25 1 98.56 411 ASP A CA 1
ATOM 3102 C C . ASP A 1 411 ? 0.141 34.625 -2.77 1 98.56 411 ASP A C 1
ATOM 3104 O O . ASP A 1 411 ? -0.592 35.5 -2.275 1 98.56 411 ASP A O 1
ATOM 3108 N N . ILE A 1 412 ? 1.02 33.969 -2.035 1 98.38 412 ILE A N 1
ATOM 3109 C CA . ILE A 1 412 ? 1.261 34.281 -0.629 1 98.38 412 ILE A CA 1
ATOM 3110 C C . ILE A 1 412 ? 1.753 35.719 -0.49 1 98.38 412 ILE A C 1
ATOM 3112 O O . ILE A 1 412 ? 1.253 36.469 0.347 1 98.38 412 ILE A O 1
ATOM 3116 N N . ASP A 1 413 ? 2.67 36.125 -1.37 1 97.12 413 ASP A N 1
ATOM 3117 C CA . ASP A 1 413 ? 3.219 37.469 -1.331 1 97.12 413 ASP A CA 1
ATOM 3118 C C . ASP A 1 413 ? 2.125 38.531 -1.561 1 97.12 413 ASP A C 1
ATOM 3120 O O . ASP A 1 413 ? 2.076 39.531 -0.866 1 97.12 413 ASP A O 1
ATOM 3124 N N . LYS A 1 414 ? 1.306 38.219 -2.461 1 98 414 LYS A N 1
ATOM 3125 C CA . LYS A 1 414 ? 0.234 39.156 -2.816 1 98 414 LYS A CA 1
ATOM 3126 C C . LYS A 1 414 ? -0.795 39.25 -1.694 1 98 414 LYS A C 1
ATOM 3128 O O . LYS A 1 414 ? -1.449 40.281 -1.541 1 98 414 LYS A O 1
ATOM 3133 N N . SER A 1 415 ? -0.972 38.281 -0.892 1 97.56 415 SER A N 1
ATOM 3134 C CA . SER A 1 415 ? -2.002 38.188 0.14 1 97.56 415 SER A CA 1
ATOM 3135 C C . SER A 1 415 ? -1.688 39.156 1.298 1 97.56 415 SER A C 1
ATOM 3137 O O . SER A 1 415 ? -2.582 39.531 2.055 1 97.56 415 SER A O 1
ATOM 3139 N N . GLY A 1 416 ? -0.353 39.438 1.504 1 96.06 416 GLY A N 1
ATOM 3140 C CA . GLY A 1 416 ? 0.077 40.281 2.625 1 96.06 416 GLY A CA 1
ATOM 3141 C C . GLY A 1 416 ? 0.379 39.469 3.873 1 96.06 416 GLY A C 1
ATOM 3142 O O . GLY A 1 416 ? 0.894 40 4.855 1 96.06 416 GLY A O 1
ATOM 3143 N N . LEU A 1 417 ? 0.099 38.156 3.846 1 96.62 417 LEU A N 1
ATOM 3144 C CA . LEU A 1 417 ? 0.406 37.312 4.988 1 96.62 417 LEU A CA 1
ATOM 3145 C C . LEU A 1 417 ? 1.893 36.969 5.031 1 96.62 417 LEU A C 1
ATOM 3147 O O . LEU A 1 417 ? 2.553 36.938 3.988 1 96.62 417 LEU A O 1
ATOM 3151 N N . ILE A 1 418 ? 2.371 36.812 6.258 1 95.44 418 ILE A N 1
ATOM 3152 C CA . ILE A 1 418 ? 3.656 36.125 6.367 1 95.44 418 ILE A CA 1
ATOM 3153 C C . ILE A 1 418 ? 3.475 34.625 6.074 1 95.44 418 ILE A C 1
ATOM 3155 O O . ILE A 1 418 ? 2.707 33.969 6.754 1 95.44 418 ILE A O 1
ATOM 3159 N N . GLY A 1 419 ? 4.086 34.188 5.086 1 97 419 GLY A N 1
ATOM 3160 C CA . GLY A 1 419 ? 4.008 32.781 4.684 1 97 419 GLY A CA 1
ATOM 3161 C C . GLY A 1 419 ? 5.305 32.25 4.098 1 97 419 GLY A C 1
ATOM 3162 O O . GLY A 1 419 ? 5.949 32.938 3.295 1 97 419 GLY A O 1
ATOM 3163 N N . ALA A 1 420 ? 5.688 31.125 4.621 1 97.75 420 ALA A N 1
ATOM 3164 C CA . ALA A 1 420 ? 6.914 30.484 4.156 1 97.75 420 ALA A CA 1
ATOM 3165 C C . ALA A 1 420 ? 6.609 29.188 3.426 1 97.75 420 ALA A C 1
ATOM 3167 O O . ALA A 1 420 ? 5.559 28.578 3.643 1 97.75 420 ALA A O 1
ATOM 3168 N N . ILE A 1 421 ? 7.492 28.797 2.551 1 97.88 421 ILE A N 1
ATOM 3169 C CA . ILE A 1 421 ? 7.398 27.547 1.822 1 97.88 421 ILE A CA 1
ATOM 3170 C C . ILE A 1 421 ? 8.547 26.625 2.23 1 97.88 421 ILE A C 1
ATOM 3172 O O . ILE A 1 421 ? 9.703 27.047 2.258 1 97.88 421 ILE A O 1
ATOM 3176 N N . VAL A 1 422 ? 8.195 25.438 2.621 1 97 422 VAL A N 1
ATOM 3177 C CA . VAL A 1 422 ? 9.109 24.344 2.891 1 97 422 VAL A CA 1
ATOM 3178 C C . VAL A 1 422 ? 8.609 23.078 2.215 1 97 422 VAL A C 1
ATOM 3180 O O . VAL A 1 422 ? 7.406 22.922 1.983 1 97 422 VAL A O 1
ATOM 3183 N N . GLY A 1 423 ? 9.547 22.172 1.841 1 95.5 423 GLY A N 1
ATOM 3184 C CA . GLY A 1 423 ? 8.953 21.016 1.181 1 95.5 423 GLY A CA 1
ATOM 3185 C C . GLY A 1 423 ? 9.875 19.812 1.145 1 95.5 423 GLY A C 1
ATOM 3186 O O . GLY A 1 423 ? 11.094 19.953 1.151 1 95.5 423 GLY A O 1
ATOM 3187 N N . HIS A 1 424 ? 9.234 18.594 1.212 1 95.19 424 HIS A N 1
ATOM 3188 C CA . HIS A 1 424 ? 9.844 17.344 0.78 1 95.19 424 HIS A CA 1
ATOM 3189 C C . HIS A 1 424 ? 9.758 17.172 -0.734 1 95.19 424 HIS A C 1
ATOM 3191 O O . HIS A 1 424 ? 8.969 16.375 -1.234 1 95.19 424 HIS A O 1
ATOM 3197 N N . VAL A 1 425 ? 10.617 17.797 -1.466 1 96.31 425 VAL A N 1
ATOM 3198 C CA . VAL A 1 425 ? 10.328 18.109 -2.863 1 96.31 425 VAL A CA 1
ATOM 3199 C C . VAL A 1 425 ? 10.797 16.953 -3.75 1 96.31 425 VAL A C 1
ATOM 3201 O O . VAL A 1 425 ? 10.453 16.891 -4.934 1 96.31 425 VAL A O 1
ATOM 3204 N N . GLY A 1 426 ? 11.484 16.016 -3.176 1 93.94 426 GLY A N 1
ATOM 3205 C CA . GLY A 1 426 ? 11.859 14.852 -3.955 1 93.94 426 GLY A CA 1
ATOM 3206 C C . GLY A 1 426 ? 10.672 14.078 -4.48 1 93.94 426 GLY A C 1
ATOM 3207 O O . GLY A 1 426 ? 10.773 13.375 -5.492 1 93.94 426 GLY A O 1
ATOM 3208 N N . ASP A 1 427 ? 9.57 14.188 -3.824 1 93.19 427 ASP A N 1
ATOM 3209 C CA . ASP A 1 427 ? 8.375 13.477 -4.266 1 93.19 427 ASP A CA 1
ATOM 3210 C C . ASP A 1 427 ? 7.266 14.453 -4.648 1 93.19 427 ASP A C 1
ATOM 3212 O O . ASP A 1 427 ? 6.086 14.094 -4.621 1 93.19 427 ASP A O 1
ATOM 3216 N N . GLY A 1 428 ? 7.617 15.648 -4.91 1 96.25 428 GLY A N 1
ATOM 3217 C CA . GLY A 1 428 ? 6.672 16.625 -5.434 1 96.25 428 GLY A CA 1
ATOM 3218 C C . GLY A 1 428 ? 5.785 17.234 -4.363 1 96.25 428 GLY A C 1
ATOM 3219 O O . GLY A 1 428 ? 4.742 17.812 -4.668 1 96.25 428 GLY A O 1
ATOM 3220 N N . ASN A 1 429 ? 6.172 17.141 -3.127 1 98.12 429 ASN A N 1
ATOM 3221 C CA . ASN A 1 429 ? 5.375 17.609 -1.992 1 98.12 429 ASN A CA 1
ATOM 3222 C C . ASN A 1 429 ? 5.965 18.859 -1.366 1 98.12 429 ASN A C 1
ATOM 3224 O O . ASN A 1 429 ? 7.164 18.922 -1.095 1 98.12 429 ASN A O 1
ATOM 3228 N N . PHE A 1 430 ? 5.148 19.906 -1.197 1 98 430 PHE A N 1
ATOM 3229 C CA . PHE A 1 430 ? 5.625 21.062 -0.461 1 98 430 PHE A CA 1
ATOM 3230 C C . PHE A 1 430 ? 4.539 21.609 0.463 1 98 430 PHE A C 1
ATOM 3232 O O . PHE A 1 430 ? 3.367 21.25 0.327 1 98 430 PHE A O 1
ATOM 3239 N N . HIS A 1 431 ? 5 22.375 1.412 1 97.62 431 HIS A N 1
ATOM 3240 C CA . HIS A 1 431 ? 4.152 22.938 2.449 1 97.62 431 HIS A CA 1
ATOM 3241 C C . HIS A 1 431 ? 4.125 24.469 2.359 1 97.62 431 HIS A C 1
ATOM 3243 O O . HIS A 1 431 ? 5.121 25.094 1.984 1 97.62 431 HIS A O 1
ATOM 3249 N N . ALA A 1 432 ? 3.051 25.031 2.697 1 98.06 432 ALA A N 1
ATOM 3250 C CA . ALA A 1 432 ? 2.936 26.438 3.061 1 98.06 432 ALA A CA 1
ATOM 3251 C C . ALA A 1 432 ? 2.639 26.594 4.551 1 98.06 432 ALA A C 1
ATOM 3253 O O . ALA A 1 432 ? 1.799 25.891 5.102 1 98.06 432 ALA A O 1
ATOM 3254 N N . ILE A 1 433 ? 3.396 27.406 5.168 1 97.31 433 ILE A N 1
ATOM 3255 C CA . ILE A 1 433 ? 3.197 27.766 6.566 1 97.31 433 ILE A CA 1
ATOM 3256 C C . ILE A 1 433 ? 2.781 29.234 6.664 1 97.31 433 ILE A C 1
ATOM 3258 O O . ILE A 1 433 ? 3.609 30.141 6.496 1 97.31 433 ILE A O 1
ATOM 3262 N N . LEU A 1 434 ? 1.535 29.5 6.988 1 97.31 434 LEU A N 1
ATOM 3263 C CA . LEU A 1 434 ? 0.972 30.844 6.992 1 97.31 434 LEU A CA 1
ATOM 3264 C C . LEU A 1 434 ? 0.681 31.312 8.414 1 97.31 434 LEU A C 1
ATOM 3266 O O . LEU A 1 434 ? 0.085 30.562 9.203 1 97.31 434 LEU A O 1
ATOM 3270 N N . LEU A 1 435 ? 1.155 32.469 8.711 1 96.12 435 LEU A N 1
ATOM 3271 C CA . LEU A 1 435 ? 0.717 33.125 9.945 1 96.12 435 LEU A CA 1
ATOM 3272 C C . LEU A 1 435 ? -0.513 33.969 9.688 1 96.12 435 LEU A C 1
ATOM 3274 O O . LEU A 1 435 ? -0.554 34.75 8.727 1 96.12 435 LEU A O 1
ATOM 3278 N N . TYR A 1 436 ? -1.487 33.75 10.562 1 95.25 436 TYR A N 1
ATOM 3279 C CA . TYR A 1 436 ? -2.717 34.531 10.383 1 95.25 436 TYR A CA 1
ATOM 3280 C C . TYR A 1 436 ? -3.441 34.719 11.703 1 95.25 436 TYR A C 1
ATOM 3282 O O . TYR A 1 436 ? -3.18 34 12.672 1 95.25 436 TYR A O 1
ATOM 3290 N N . ASN A 1 437 ? -4.242 35.75 11.75 1 93.81 437 ASN A N 1
ATOM 3291 C CA . ASN A 1 437 ? -5.156 35.938 12.867 1 93.81 437 ASN A CA 1
ATOM 3292 C C . ASN A 1 437 ? -6.613 35.812 12.43 1 93.81 437 ASN A C 1
ATOM 3294 O O . ASN A 1 437 ? -6.895 35.469 11.281 1 93.81 437 ASN A O 1
ATOM 3298 N N . GLU A 1 438 ? -7.492 36.031 13.344 1 91.56 438 GLU A N 1
ATOM 3299 C CA . GLU A 1 438 ? -8.914 35.844 13.086 1 91.56 438 GLU A CA 1
ATOM 3300 C C . GLU A 1 438 ? -9.398 36.688 11.922 1 91.56 438 GLU A C 1
ATOM 3302 O O . GLU A 1 438 ? -10.203 36.25 11.109 1 91.56 438 GLU A O 1
ATOM 3307 N N . ARG A 1 439 ? -8.891 37.875 11.828 1 94.19 439 ARG A N 1
ATOM 3308 C CA . ARG A 1 439 ? -9.305 38.812 10.781 1 94.19 439 ARG A CA 1
ATOM 3309 C C . ARG A 1 439 ? -8.75 38.406 9.422 1 94.19 439 ARG A C 1
ATOM 3311 O O . ARG A 1 439 ? -9.312 38.75 8.383 1 94.19 439 ARG A O 1
ATOM 3318 N N . GLU A 1 440 ? -7.664 37.656 9.516 1 95.62 440 GLU A N 1
ATOM 3319 C CA . GLU A 1 440 ? -6.965 37.25 8.289 1 95.62 440 GLU A CA 1
ATOM 3320 C C . GLU A 1 440 ? -7.34 35.844 7.855 1 95.62 440 GLU A C 1
ATOM 3322 O O . GLU A 1 440 ? -6.836 35.344 6.848 1 95.62 440 GLU A O 1
ATOM 3327 N N . HIS A 1 441 ? -8.227 35.25 8.578 1 94.12 441 HIS A N 1
ATOM 3328 C CA . HIS A 1 441 ? -8.562 33.875 8.328 1 94.12 441 HIS A CA 1
ATOM 3329 C C . HIS A 1 441 ? -9.055 33.656 6.898 1 94.12 441 HIS A C 1
ATOM 3331 O O . HIS A 1 441 ? -8.633 32.719 6.219 1 94.12 441 HIS A O 1
ATOM 3337 N N . ASN A 1 442 ? -9.906 34.469 6.441 1 95.12 442 ASN A N 1
ATOM 3338 C CA . ASN A 1 442 ? -10.461 34.344 5.098 1 95.12 442 ASN A CA 1
ATOM 3339 C C . ASN A 1 442 ? -9.383 34.469 4.027 1 95.12 442 ASN A C 1
ATOM 3341 O O . ASN A 1 442 ? -9.438 33.812 2.99 1 95.12 442 ASN A O 1
ATOM 3345 N N . VAL A 1 443 ? -8.477 35.438 4.273 1 97.5 443 VAL A N 1
ATOM 3346 C CA . VAL A 1 443 ? -7.371 35.625 3.34 1 97.5 443 VAL A CA 1
ATOM 3347 C C . VAL A 1 443 ? -6.523 34.344 3.271 1 97.5 443 VAL A C 1
ATOM 3349 O O . VAL A 1 443 ? -6.195 33.875 2.182 1 97.5 443 VAL A O 1
ATOM 3352 N N . ALA A 1 444 ? -6.203 33.781 4.453 1 97.06 444 ALA A N 1
ATOM 3353 C CA . ALA A 1 444 ? -5.422 32.562 4.512 1 97.06 444 ALA A CA 1
ATOM 3354 C C . ALA A 1 444 ? -6.152 31.422 3.818 1 97.06 444 ALA A C 1
ATOM 3356 O O . ALA A 1 444 ? -5.551 30.656 3.049 1 97.06 444 ALA A O 1
ATOM 3357 N N . ASP A 1 445 ? -7.422 31.328 4.105 1 96.19 445 ASP A N 1
ATOM 3358 C CA . ASP A 1 445 ? -8.258 30.312 3.496 1 96.19 445 ASP A CA 1
ATOM 3359 C C . ASP A 1 445 ? -8.25 30.422 1.973 1 96.19 445 ASP A C 1
ATOM 3361 O O . ASP A 1 445 ? -8.195 29.406 1.269 1 96.19 445 ASP A O 1
ATOM 3365 N N . GLY A 1 446 ? -8.359 31.609 1.461 1 97.44 446 GLY A N 1
ATOM 3366 C CA . GLY A 1 446 ? -8.305 31.844 0.026 1 97.44 446 GLY A CA 1
ATOM 3367 C C . GLY A 1 446 ? -7 31.406 -0.602 1 97.44 446 GLY A C 1
ATOM 3368 O O . GLY A 1 446 ? -6.996 30.797 -1.678 1 97.44 446 GLY A O 1
ATOM 3369 N N . VAL A 1 447 ? -5.883 31.719 0.068 1 98.31 447 VAL A N 1
ATOM 3370 C CA . VAL A 1 447 ? -4.562 31.328 -0.419 1 98.31 447 VAL A CA 1
ATOM 3371 C C . VAL A 1 447 ? -4.461 29.797 -0.484 1 98.31 447 VAL A C 1
ATOM 3373 O O . VAL A 1 447 ? -4.016 29.25 -1.49 1 98.31 447 VAL A O 1
ATOM 3376 N N . VAL A 1 448 ? -4.898 29.156 0.58 1 98.06 448 VAL A N 1
ATOM 3377 C CA . VAL A 1 448 ? -4.828 27.703 0.655 1 98.06 448 VAL A CA 1
ATOM 3378 C C . VAL A 1 448 ? -5.727 27.078 -0.418 1 98.06 448 VAL A C 1
ATOM 3380 O O . VAL A 1 448 ? -5.328 26.141 -1.1 1 98.06 448 VAL A O 1
ATOM 3383 N N . HIS A 1 449 ? -6.898 27.594 -0.584 1 98.12 449 HIS A N 1
ATOM 3384 C CA . HIS A 1 449 ? -7.844 27.094 -1.578 1 98.12 449 HIS A CA 1
ATOM 3385 C C . HIS A 1 449 ? -7.262 27.172 -2.984 1 98.12 449 HIS A C 1
ATOM 3387 O O . HIS A 1 449 ? -7.348 26.219 -3.756 1 98.12 449 HIS A O 1
ATOM 3393 N N . ARG A 1 450 ? -6.699 28.312 -3.328 1 98.62 450 ARG A N 1
ATOM 3394 C CA . ARG A 1 450 ? -6.117 28.5 -4.652 1 98.62 450 ARG A CA 1
ATOM 3395 C C . ARG A 1 450 ? -4.914 27.578 -4.852 1 98.62 450 ARG A C 1
ATOM 3397 O O . ARG A 1 450 ? -4.691 27.062 -5.945 1 98.62 450 ARG A O 1
ATOM 3404 N N . MET A 1 451 ? -4.152 27.406 -3.768 1 98.69 451 MET A N 1
ATOM 3405 C CA . MET A 1 451 ? -3.023 26.484 -3.814 1 98.69 451 MET A CA 1
ATOM 3406 C C . MET A 1 451 ? -3.492 25.062 -4.117 1 98.69 451 MET A C 1
ATOM 3408 O O . 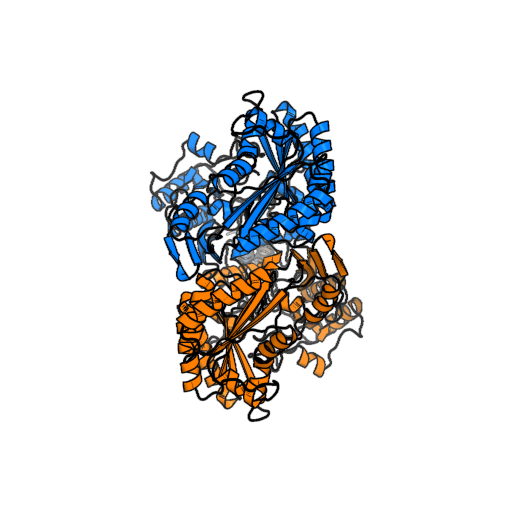MET A 1 451 ? -2.941 24.391 -4.996 1 98.69 451 MET A O 1
ATOM 3412 N N . VAL A 1 452 ? -4.5 24.562 -3.436 1 98.69 452 VAL A N 1
ATOM 3413 C CA . VAL A 1 452 ? -5.039 23.219 -3.617 1 98.69 452 VAL A CA 1
ATOM 3414 C C . VAL A 1 452 ? -5.633 23.094 -5.02 1 98.69 452 VAL A C 1
ATOM 3416 O O . VAL A 1 452 ? -5.41 22.094 -5.703 1 98.69 452 VAL A O 1
ATOM 3419 N N . LYS A 1 453 ? -6.355 24.078 -5.445 1 98.62 453 LYS A N 1
ATOM 3420 C CA . LYS A 1 453 ? -6.949 24.062 -6.777 1 98.62 453 LYS A CA 1
ATOM 3421 C C . LYS A 1 453 ? -5.875 23.938 -7.855 1 98.62 453 LYS A C 1
ATOM 3423 O O . LYS A 1 453 ? -6.016 23.141 -8.781 1 98.62 453 LYS A O 1
ATOM 3428 N N . ARG A 1 454 ? -4.809 24.75 -7.758 1 98.69 454 ARG A N 1
ATOM 3429 C CA . ARG A 1 454 ? -3.703 24.656 -8.703 1 98.69 454 ARG A CA 1
ATOM 3430 C C . ARG A 1 454 ? -3.123 23.25 -8.75 1 98.69 454 ARG A C 1
ATOM 3432 O O . ARG A 1 454 ? -2.885 22.703 -9.828 1 98.69 454 ARG A O 1
ATOM 3439 N N . ALA A 1 455 ? -2.918 22.672 -7.547 1 98.81 455 ALA A N 1
ATOM 3440 C CA . ALA A 1 455 ? -2.336 21.344 -7.477 1 98.81 455 ALA A CA 1
ATOM 3441 C C . ALA A 1 455 ? -3.223 20.328 -8.188 1 98.81 455 ALA A C 1
ATOM 3443 O O . ALA A 1 455 ? -2.732 19.5 -8.969 1 98.81 455 ALA A O 1
ATOM 3444 N N . LEU A 1 456 ? -4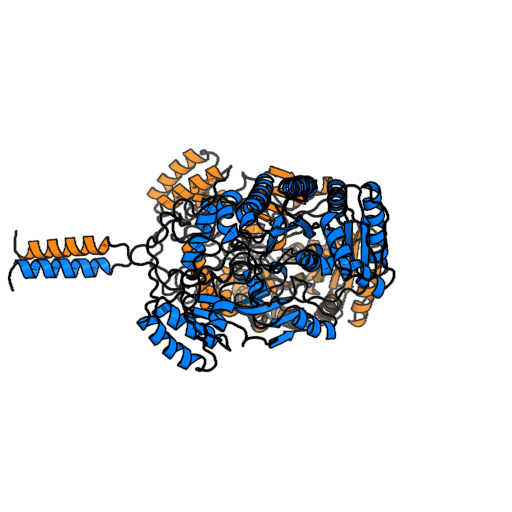.512 20.359 -7.891 1 98.75 456 LEU A N 1
ATOM 3445 C CA . LEU A 1 456 ? -5.438 19.391 -8.469 1 98.75 456 LEU A CA 1
ATOM 3446 C C . LEU A 1 456 ? -5.527 19.547 -9.984 1 98.75 456 LEU A C 1
ATOM 3448 O O . LEU A 1 456 ? -5.602 18.562 -10.711 1 98.75 456 LEU A O 1
ATOM 3452 N N . GLU A 1 457 ? -5.5 20.781 -10.453 1 98.44 457 GLU A N 1
ATOM 3453 C CA . GLU A 1 457 ? -5.559 21.047 -11.891 1 98.44 457 GLU A CA 1
ATOM 3454 C C . GLU A 1 457 ? -4.277 20.609 -12.586 1 98.44 457 GLU A C 1
ATOM 3456 O O . GLU A 1 457 ? -4.266 20.406 -13.805 1 98.44 457 GLU A O 1
ATOM 3461 N N . MET A 1 458 ? -3.26 20.453 -11.82 1 98.38 458 MET A N 1
ATOM 3462 C CA . MET A 1 458 ? -1.991 19.953 -12.352 1 98.38 458 MET A CA 1
ATOM 3463 C C . MET A 1 458 ? -1.865 18.453 -12.148 1 98.38 458 MET A C 1
ATOM 3465 O O . MET A 1 458 ? -0.76 17.906 -12.18 1 98.38 458 MET A O 1
ATOM 3469 N N . GLU A 1 459 ? -2.955 17.75 -11.875 1 98.06 459 GLU A N 1
ATOM 3470 C CA . GLU A 1 459 ? -3.062 16.312 -11.68 1 98.06 459 GLU A CA 1
ATOM 3471 C C . GLU A 1 459 ? -2.379 15.883 -10.383 1 98.06 459 GLU A C 1
ATOM 3473 O O . GLU A 1 459 ? -1.875 14.758 -10.289 1 98.06 459 GLU A O 1
ATOM 3478 N N . GLY A 1 460 ? -2.262 16.812 -9.461 1 98.62 460 GLY A N 1
ATOM 3479 C CA . GLY A 1 460 ? -1.694 16.516 -8.156 1 98.62 460 GLY A CA 1
ATOM 3480 C C . GLY A 1 460 ? -2.736 16.109 -7.133 1 98.62 460 GLY A C 1
ATOM 3481 O O . GLY A 1 460 ? -3.719 15.445 -7.473 1 98.62 460 GLY A O 1
ATOM 3482 N N . THR A 1 461 ? -2.396 16.344 -5.875 1 98.81 461 THR A N 1
ATOM 3483 C CA . THR A 1 461 ? -3.266 15.984 -4.758 1 98.81 461 THR A CA 1
ATOM 3484 C C . THR A 1 461 ? -3.367 17.141 -3.76 1 98.81 461 THR A C 1
ATOM 3486 O O . THR A 1 461 ? -2.445 17.938 -3.643 1 98.81 461 THR A O 1
ATOM 3489 N N . ALA A 1 462 ? -4.469 17.156 -3.049 1 98.62 462 ALA A N 1
ATOM 3490 C CA . ALA A 1 462 ? -4.738 18.172 -2.039 1 98.62 462 ALA A CA 1
ATOM 3491 C C . ALA A 1 462 ? -3.859 17.969 -0.807 1 98.62 462 ALA A C 1
ATOM 3493 O O . ALA A 1 462 ? -3.701 18.875 0.01 1 98.62 462 ALA A O 1
ATOM 3494 N N . THR A 1 463 ? -3.32 16.797 -0.683 1 98.5 463 THR A N 1
ATOM 3495 C CA . THR A 1 463 ? -2.549 16.484 0.512 1 98.5 463 THR A CA 1
ATOM 3496 C C . THR A 1 463 ? -1.513 15.398 0.213 1 98.5 463 THR A C 1
ATOM 3498 O O . THR A 1 463 ? -1.86 14.305 -0.239 1 98.5 463 THR A O 1
ATOM 3501 N N . GLY A 1 464 ? -0.316 15.727 0.527 1 97.62 464 GLY A N 1
ATOM 3502 C CA . GLY A 1 464 ? 0.753 14.766 0.332 1 97.62 464 GLY A CA 1
ATOM 3503 C C . GLY A 1 464 ? 0.981 13.875 1.54 1 97.62 464 GLY A C 1
ATOM 3504 O O . GLY A 1 464 ? 1.474 12.75 1.406 1 97.62 464 GLY A O 1
ATOM 3505 N N . GLU A 1 465 ? 0.597 14.383 2.752 1 96.31 465 GLU A N 1
ATOM 3506 C CA . GLU A 1 465 ? 1.02 13.555 3.879 1 96.31 465 GLU A CA 1
ATOM 3507 C C . GLU A 1 465 ? 0.153 13.812 5.105 1 96.31 465 GLU A C 1
ATOM 3509 O O . GLU A 1 465 ? 0.225 13.07 6.09 1 96.31 465 GLU A O 1
ATOM 3514 N N . HIS A 1 466 ? -0.735 14.789 5.148 1 96.25 466 HIS A N 1
ATOM 3515 C CA . HIS A 1 466 ? -1.433 15.164 6.375 1 96.25 466 HIS A CA 1
ATOM 3516 C C . HIS A 1 466 ? -2.793 14.477 6.465 1 96.25 466 HIS A C 1
ATOM 3518 O O . HIS A 1 466 ? -3.486 14.602 7.477 1 96.25 466 HIS A O 1
ATOM 3524 N N . GLY A 1 467 ? -3.193 13.773 5.445 1 97.19 467 GLY A N 1
ATOM 3525 C CA . GLY A 1 467 ? -4.582 13.352 5.375 1 97.19 467 GLY A CA 1
ATOM 3526 C C . GLY A 1 467 ? -5.531 14.469 4.996 1 97.19 467 GLY A C 1
ATOM 3527 O O . GLY A 1 467 ? -5.09 15.562 4.625 1 97.19 467 GLY A O 1
ATOM 3528 N N . VAL A 1 468 ? -6.836 14.211 5.023 1 98.06 468 VAL A N 1
ATOM 3529 C CA . VAL A 1 468 ? -7.777 15.234 4.578 1 98.06 468 VAL A CA 1
ATOM 3530 C C . VAL A 1 468 ? -8.586 15.742 5.77 1 98.06 468 VAL A C 1
ATOM 3532 O O . VAL A 1 468 ? -8.938 16.922 5.824 1 98.06 468 VAL A O 1
ATOM 3535 N N . GLY A 1 469 ? -8.844 14.812 6.77 1 97.06 469 GLY A N 1
ATOM 3536 C CA . GLY A 1 469 ? -9.656 15.242 7.895 1 97.06 469 GLY A CA 1
ATOM 3537 C C . GLY A 1 469 ? -10.961 15.883 7.473 1 97.06 469 GLY A C 1
ATOM 3538 O O . GLY A 1 469 ? -11.688 15.344 6.637 1 97.06 469 GLY A O 1
ATOM 3539 N N . ILE A 1 470 ? -11.281 16.969 8.148 1 95.81 470 ILE A N 1
ATOM 3540 C CA . ILE A 1 470 ? -12.477 17.734 7.836 1 95.81 470 ILE A CA 1
ATOM 3541 C C . ILE A 1 470 ? -12.141 18.828 6.812 1 95.81 470 ILE A C 1
ATOM 3543 O O . ILE A 1 470 ? -12.898 19.047 5.871 1 95.81 470 ILE A O 1
ATOM 3547 N N . VAL A 1 471 ? -11.008 19.375 6.895 1 95.56 471 VAL A N 1
ATOM 3548 C CA . VAL A 1 471 ? -10.648 20.594 6.191 1 95.56 471 VAL A CA 1
ATOM 3549 C C . VAL A 1 471 ? -10.508 20.312 4.699 1 95.56 471 VAL A C 1
ATOM 3551 O O . VAL A 1 471 ? -11.008 21.078 3.867 1 95.56 471 VAL A O 1
ATOM 3554 N N . LYS A 1 472 ? -9.883 19.266 4.363 1 97.38 472 LYS A N 1
ATOM 3555 C CA . LYS A 1 472 ? -9.586 19.031 2.951 1 97.38 472 LYS A CA 1
ATOM 3556 C C . LYS A 1 472 ? -10.508 17.953 2.367 1 97.38 472 LYS A C 1
ATOM 3558 O O . LYS A 1 472 ? -10.383 17.594 1.195 1 97.38 472 LYS A O 1
ATOM 3563 N N . ARG A 1 473 ? -11.414 17.422 3.09 1 96.94 473 ARG A N 1
ATOM 3564 C CA . ARG A 1 473 ? -12.289 16.312 2.715 1 96.94 473 ARG A CA 1
ATOM 3565 C C . ARG A 1 473 ? -13.047 16.625 1.429 1 96.94 473 ARG A C 1
ATOM 3567 O O . ARG A 1 473 ? -13.188 15.766 0.559 1 96.94 473 ARG A O 1
ATOM 3574 N N . ASP A 1 474 ? -13.461 17.828 1.272 1 96.75 474 ASP A N 1
ATOM 3575 C CA . ASP A 1 474 ? -14.367 18.156 0.181 1 96.75 474 ASP A CA 1
ATOM 3576 C C . ASP A 1 474 ? -13.602 18.406 -1.117 1 96.75 474 ASP A C 1
ATOM 3578 O O . ASP A 1 474 ? -14.203 18.516 -2.188 1 96.75 474 ASP A O 1
ATOM 3582 N N . TYR A 1 475 ? -12.289 18.484 -1.061 1 98.06 475 TYR A N 1
ATOM 3583 C CA . TYR A 1 475 ? -11.492 18.578 -2.279 1 98.06 475 TYR A CA 1
ATOM 3584 C C . TYR A 1 475 ? -11.469 17.25 -3.025 1 98.06 475 TYR A C 1
ATOM 3586 O O . TYR A 1 475 ? -11.117 17.203 -4.207 1 98.06 475 TYR A O 1
ATOM 3594 N N . LEU A 1 476 ? -11.812 16.141 -2.348 1 98 476 LEU A N 1
ATOM 3595 C CA . LEU A 1 476 ? -11.695 14.812 -2.92 1 98 476 LEU A CA 1
ATOM 3596 C C . LEU A 1 476 ? -12.586 14.664 -4.152 1 98 476 LEU A C 1
ATOM 3598 O O . LEU A 1 476 ? -12.211 13.984 -5.113 1 98 476 LEU A O 1
ATOM 3602 N N . ASN A 1 477 ? -13.75 15.266 -4.125 1 97.19 477 ASN A N 1
ATOM 3603 C CA . ASN A 1 477 ? -14.633 15.188 -5.285 1 97.19 477 ASN A CA 1
ATOM 3604 C C . ASN A 1 477 ? -13.984 15.789 -6.527 1 97.19 477 ASN A C 1
ATOM 3606 O O . ASN A 1 477 ? -14.188 15.297 -7.637 1 97.19 477 ASN A O 1
ATOM 3610 N N . HIS A 1 478 ? -13.297 16.891 -6.301 1 97.94 478 HIS A N 1
ATOM 3611 C CA . HIS A 1 478 ? -12.609 17.531 -7.414 1 97.94 478 HIS A CA 1
ATOM 3612 C C . HIS A 1 478 ? -11.375 16.734 -7.836 1 97.94 478 HIS A C 1
ATOM 3614 O O . HIS A 1 478 ? -11.023 16.719 -9.016 1 97.94 478 HIS A O 1
ATOM 3620 N N . GLU A 1 479 ? -10.742 16.125 -6.859 1 98.38 479 GLU A N 1
ATOM 3621 C CA . GLU A 1 479 ? -9.508 15.391 -7.109 1 98.38 479 GLU A CA 1
ATOM 3622 C C . GLU A 1 479 ? -9.781 14.055 -7.785 1 98.38 479 GLU A C 1
ATOM 3624 O O . GLU A 1 479 ? -9.078 13.664 -8.719 1 98.38 479 GLU A O 1
ATOM 3629 N N . LEU A 1 480 ? -10.844 13.297 -7.32 1 98.12 480 LEU A N 1
ATOM 3630 C CA . LEU A 1 480 ? -10.977 11.891 -7.688 1 98.12 480 LEU A CA 1
ATOM 3631 C C . LEU A 1 480 ? -12.289 11.641 -8.422 1 98.12 480 LEU A C 1
ATOM 3633 O O . LEU A 1 480 ? -12.469 10.586 -9.031 1 98.12 480 LEU A O 1
ATOM 3637 N N . GLY A 1 481 ? -13.172 12.57 -8.422 1 97.56 481 GLY A N 1
ATOM 3638 C CA . GLY A 1 481 ? -14.492 12.391 -9 1 97.56 481 GLY A CA 1
ATOM 3639 C C . GLY A 1 481 ? -15.523 11.883 -8.008 1 97.56 481 GLY A C 1
ATOM 3640 O O . GLY A 1 481 ? -15.164 11.242 -7.016 1 97.56 481 GLY A O 1
ATOM 3641 N N . GLU A 1 482 ? -16.766 12.109 -8.297 1 97.12 482 GLU A N 1
ATOM 3642 C CA . GLU A 1 482 ? -17.859 11.781 -7.395 1 97.12 482 GLU A CA 1
ATOM 3643 C C . GLU A 1 482 ? -18 10.273 -7.227 1 97.12 482 GLU A C 1
ATOM 3645 O O . GLU A 1 482 ? -18.234 9.781 -6.117 1 97.12 482 GLU A O 1
ATOM 3650 N N . THR A 1 483 ? -17.875 9.539 -8.273 1 98.25 483 THR A N 1
ATOM 3651 C CA . THR A 1 483 ? -18.078 8.094 -8.211 1 98.25 483 THR A CA 1
ATOM 3652 C C . THR A 1 483 ? -17.031 7.438 -7.316 1 98.25 483 THR A C 1
ATOM 3654 O O . THR A 1 483 ? -17.344 6.492 -6.586 1 98.25 483 THR A O 1
ATOM 3657 N N . THR A 1 484 ? -15.805 7.961 -7.402 1 98.62 484 THR A N 1
ATOM 3658 C CA . THR A 1 484 ? -14.742 7.414 -6.559 1 98.62 484 THR A CA 1
ATOM 3659 C C . THR A 1 484 ? -15.008 7.723 -5.09 1 98.62 484 THR A C 1
ATOM 3661 O O . THR A 1 484 ? -14.82 6.863 -4.227 1 98.62 484 THR A O 1
ATOM 3664 N N . VAL A 1 485 ? -15.414 8.93 -4.793 1 98.19 485 VAL A N 1
ATOM 3665 C CA . VAL A 1 485 ? -15.742 9.289 -3.42 1 98.19 485 VAL A CA 1
ATOM 3666 C C . VAL A 1 485 ? -16.938 8.469 -2.941 1 98.19 485 VAL A C 1
ATOM 3668 O O . VAL A 1 485 ? -16.984 8.039 -1.787 1 98.19 485 VAL A O 1
ATOM 3671 N N . ASP A 1 486 ? -17.906 8.219 -3.836 1 97.94 486 ASP A N 1
ATOM 3672 C CA . ASP A 1 486 ? -19.031 7.348 -3.521 1 97.94 486 ASP A CA 1
ATOM 3673 C C . ASP A 1 486 ? -18.562 5.934 -3.195 1 97.94 486 ASP A C 1
ATOM 3675 O O . ASP A 1 486 ? -19.141 5.262 -2.338 1 97.94 486 ASP A O 1
ATOM 3679 N N . ALA A 1 487 ? -17.562 5.48 -3.904 1 98.38 487 ALA A N 1
ATOM 3680 C CA . ALA A 1 487 ? -17 4.164 -3.613 1 98.38 487 ALA A CA 1
ATOM 3681 C C . ALA A 1 487 ? -16.344 4.145 -2.234 1 98.38 487 ALA A C 1
ATOM 3683 O O . ALA A 1 487 ? -16.453 3.156 -1.506 1 98.38 487 ALA A O 1
ATOM 3684 N N . MET A 1 488 ? -15.641 5.234 -1.88 1 98.25 488 MET A N 1
ATOM 3685 C CA . MET A 1 488 ? -15.078 5.336 -0.535 1 98.25 488 MET A CA 1
ATOM 3686 C C . MET A 1 488 ? -16.188 5.289 0.518 1 98.25 488 MET A C 1
ATOM 3688 O O . MET A 1 488 ? -16.031 4.625 1.545 1 98.25 488 MET A O 1
ATOM 3692 N N . ARG A 1 489 ? -17.219 5.996 0.227 1 96.81 489 ARG A N 1
ATOM 3693 C CA . ARG A 1 489 ? -18.344 6.012 1.16 1 96.81 489 ARG A CA 1
ATOM 3694 C C . ARG A 1 489 ? -18.938 4.613 1.333 1 96.81 489 ARG A C 1
ATOM 3696 O O . ARG A 1 489 ? -19.328 4.234 2.436 1 96.81 489 ARG A O 1
ATOM 3703 N N . LYS A 1 490 ? -19.016 3.85 0.248 1 96.38 490 LYS A N 1
ATOM 3704 C CA . LYS A 1 490 ? -19.484 2.471 0.309 1 96.38 490 LYS A CA 1
ATOM 3705 C C . LYS A 1 490 ? -18.625 1.63 1.24 1 96.38 490 LYS A C 1
ATOM 3707 O O . LYS A 1 490 ? -19.141 0.812 2.006 1 96.38 490 LYS A O 1
ATOM 3712 N N . LEU A 1 491 ? -17.359 1.813 1.145 1 96.75 491 LEU A N 1
ATOM 3713 C CA . LEU A 1 491 ? -16.422 1.111 2.014 1 96.75 491 LEU A CA 1
ATOM 3714 C C . LEU A 1 491 ? -16.641 1.496 3.473 1 96.75 491 LEU A C 1
ATOM 3716 O O . LEU A 1 491 ? -16.672 0.631 4.352 1 96.75 491 LEU A O 1
ATOM 3720 N N . LYS A 1 492 ? -16.766 2.801 3.76 1 96.56 492 LYS A N 1
ATOM 3721 C CA . LYS A 1 492 ? -17.062 3.285 5.105 1 96.56 492 LYS A CA 1
ATOM 3722 C C . LYS A 1 492 ? -18.328 2.656 5.652 1 96.56 492 LYS A C 1
ATOM 3724 O O . LYS A 1 492 ? -18.359 2.188 6.793 1 96.56 492 LYS A O 1
ATOM 3729 N N . GLN A 1 493 ? -19.312 2.594 4.84 1 93.88 493 GLN A N 1
ATOM 3730 C CA . GLN A 1 493 ? -20.594 2.027 5.258 1 93.88 493 GLN A CA 1
ATOM 3731 C C . GLN A 1 493 ? -20.469 0.533 5.535 1 93.88 493 GLN A C 1
ATOM 3733 O O . GLN A 1 493 ? -21.125 0.006 6.43 1 93.88 493 GLN A O 1
ATOM 3738 N N . ALA A 1 494 ? -19.656 -0.075 4.805 1 94.88 494 ALA A N 1
ATOM 3739 C CA . ALA A 1 494 ? -19.469 -1.516 4.969 1 94.88 494 ALA A CA 1
ATOM 3740 C C . ALA A 1 494 ? -18.859 -1.84 6.328 1 94.88 494 ALA A C 1
ATOM 3742 O O . ALA A 1 494 ? -19.359 -2.709 7.051 1 94.88 494 ALA A O 1
ATOM 3743 N N . TYR A 1 495 ? -17.828 -1.153 6.73 1 97.25 495 TYR A N 1
ATOM 3744 C CA . TYR A 1 495 ? -17.094 -1.474 7.949 1 97.25 495 TYR A CA 1
ATOM 3745 C C . TYR A 1 495 ? -17.688 -0.759 9.156 1 97.25 495 TYR A C 1
ATOM 3747 O O . TYR A 1 495 ? -17.5 -1.187 10.297 1 97.25 495 TYR A O 1
ATOM 3755 N N . ASP A 1 496 ? -18.391 0.286 8.906 1 96.88 496 ASP A N 1
ATOM 3756 C CA . ASP A 1 496 ? -19 1.082 9.961 1 96.88 496 ASP A CA 1
ATOM 3757 C C . ASP A 1 496 ? -20.406 1.515 9.57 1 96.88 496 ASP A C 1
ATOM 3759 O O . ASP A 1 496 ? -20.688 2.711 9.445 1 96.88 496 ASP A O 1
ATOM 3763 N N . PRO A 1 497 ? -21.281 0.557 9.5 1 93.75 497 PRO A N 1
ATOM 3764 C CA . PRO A 1 497 ? -22.625 0.839 9 1 93.75 497 PRO A CA 1
ATOM 3765 C C . PRO A 1 497 ? -23.375 1.868 9.852 1 93.75 497 PRO A C 1
ATOM 3767 O O . PRO A 1 497 ? -24.234 2.594 9.336 1 93.75 497 PRO A O 1
ATOM 3770 N N . LEU A 1 498 ? -23.078 1.996 11.109 1 95.12 498 LEU A N 1
ATOM 3771 C CA . LEU A 1 498 ? -23.75 2.93 12.008 1 95.12 498 LEU A CA 1
ATOM 3772 C C . LEU A 1 498 ? -23.016 4.266 12.047 1 95.12 498 LEU A C 1
ATOM 3774 O O . LEU A 1 498 ? -23.453 5.191 12.75 1 95.12 498 LEU A O 1
ATOM 3778 N N . CYS A 1 499 ? -21.875 4.355 11.352 1 95.75 499 CYS A N 1
ATOM 3779 C CA . CYS A 1 499 ? -21.062 5.555 11.258 1 95.75 499 CYS A CA 1
ATOM 3780 C C . CYS A 1 499 ? -20.609 6.016 12.641 1 95.75 499 CYS A C 1
ATOM 3782 O O . CYS A 1 499 ? -20.734 7.191 12.984 1 95.75 499 CYS A O 1
ATOM 3784 N N . LEU A 1 500 ? -20.188 5.113 13.391 1 98.19 500 LEU A N 1
ATOM 3785 C CA . LEU A 1 500 ? -19.766 5.406 14.758 1 98.19 500 LEU A CA 1
ATOM 3786 C C . LEU A 1 500 ? -18.344 5.969 14.781 1 98.19 500 LEU A C 1
ATOM 3788 O O . LEU A 1 500 ? -18.016 6.809 15.625 1 98.19 500 LEU A O 1
ATOM 3792 N N . LEU A 1 501 ? -17.547 5.535 13.867 1 98.56 501 LEU A N 1
ATOM 3793 C CA . LEU A 1 501 ? -16.109 5.816 13.938 1 98.56 501 LEU A CA 1
ATOM 3794 C C . LEU A 1 501 ? -15.773 7.105 13.203 1 98.56 501 LEU A C 1
ATOM 3796 O O . LEU A 1 501 ? -15.867 7.172 11.977 1 98.56 501 LEU A O 1
ATOM 3800 N N . ASN A 1 502 ? -15.391 8.094 13.891 1 98 502 ASN A N 1
ATOM 3801 C CA . ASN A 1 502 ? -14.883 9.352 13.359 1 98 502 ASN A CA 1
ATOM 3802 C C . ASN A 1 502 ? -15.688 9.82 12.156 1 98 502 ASN A C 1
ATOM 3804 O O . ASN A 1 502 ? -15.117 10.164 11.117 1 98 502 ASN A O 1
ATOM 3808 N N . CYS A 1 503 ? -16.875 9.93 12.211 1 93.5 503 CYS A N 1
ATOM 3809 C CA . CYS A 1 503 ? -17.969 9.906 11.25 1 93.5 503 CYS A CA 1
ATOM 3810 C C . CYS A 1 503 ? -17.766 10.977 10.18 1 93.5 503 CYS A C 1
ATOM 3812 O O . CYS A 1 503 ? -18.078 10.75 9.008 1 93.5 503 CYS A O 1
ATOM 3814 N N . ASP A 1 504 ? -17.234 12.102 10.383 1 92.12 504 ASP A N 1
ATOM 3815 C CA . ASP A 1 504 ? -17.281 13.234 9.461 1 92.12 504 ASP A CA 1
ATOM 3816 C C . ASP A 1 504 ? -15.922 13.445 8.781 1 92.12 504 ASP A C 1
ATOM 3818 O O . ASP A 1 504 ? -15.711 14.453 8.109 1 92.12 504 ASP A O 1
ATOM 3822 N N . LYS A 1 505 ? -15.102 12.5 8.93 1 97.06 505 LYS A N 1
ATOM 3823 C CA . LYS A 1 505 ? -13.773 12.641 8.359 1 97.06 505 LYS A CA 1
ATOM 3824 C C . LYS A 1 505 ? -13.609 11.766 7.117 1 97.06 505 LYS A C 1
ATOM 3826 O O . LYS A 1 505 ? -14.289 10.75 6.977 1 97.06 505 LYS A O 1
ATOM 3831 N N . VAL A 1 506 ? -12.773 12.109 6.117 1 97.75 506 VAL A N 1
ATOM 3832 C CA . VAL A 1 506 ? -12.398 11.469 4.859 1 97.75 506 VAL A CA 1
ATOM 3833 C C . VAL A 1 506 ? -13.523 11.625 3.844 1 97.75 506 VAL A C 1
ATOM 3835 O O . VAL A 1 506 ? -13.32 12.18 2.76 1 97.75 506 VAL A O 1
ATOM 3838 N N . VAL A 1 507 ? -14.734 11.094 4.172 1 96.25 507 VAL A N 1
ATOM 3839 C CA . VAL A 1 507 ? -15.883 11.273 3.299 1 96.25 507 VAL A CA 1
ATOM 3840 C C . VAL A 1 507 ? -17.062 11.812 4.102 1 96.25 507 VAL A C 1
ATOM 3842 O O . VAL A 1 507 ? -17.219 11.484 5.281 1 96.25 507 VAL A O 1
ATOM 3845 N N . ARG A 1 508 ? -17.891 12.594 3.449 1 93.81 508 ARG A N 1
ATOM 3846 C CA . ARG A 1 508 ? -19.141 13.023 4.074 1 93.81 508 ARG A CA 1
ATOM 3847 C C . ARG A 1 508 ? -20.125 11.867 4.18 1 93.81 508 ARG A C 1
ATOM 3849 O O . ARG A 1 508 ? -20.234 11.047 3.262 1 93.81 508 ARG A O 1
ATOM 3856 N N . THR A 1 509 ? -20.766 11.891 5.281 1 89 509 THR A N 1
ATOM 3857 C CA . THR A 1 509 ? -21.781 10.867 5.492 1 89 509 THR A CA 1
ATOM 3858 C C . THR A 1 509 ? -23.188 11.461 5.391 1 89 509 THR A C 1
ATOM 3860 O O . THR A 1 509 ? -24.172 10.734 5.355 1 89 509 THR A O 1
ATOM 3863 N N . GLN A 1 510 ? -23.234 12.734 5.375 1 90.19 510 GLN A N 1
ATOM 3864 C CA . GLN A 1 510 ? -24.484 13.484 5.172 1 90.19 510 GLN A CA 1
ATOM 3865 C C . GLN A 1 510 ? -24.281 14.609 4.16 1 90.19 510 GLN A C 1
ATOM 3867 O O . GLN A 1 510 ? -23.172 15.109 3.986 1 90.19 510 GLN A O 1
ATOM 3872 N N . LYS A 1 511 ? -25.359 15.008 3.559 1 90.44 511 LYS A N 1
ATOM 3873 C CA . LYS A 1 511 ? -25.312 16.125 2.613 1 90.44 511 LYS A CA 1
ATOM 3874 C C . LYS A 1 511 ? -24.844 17.406 3.297 1 90.44 511 LYS A C 1
ATOM 3876 O O . LYS A 1 511 ? -25.266 17.703 4.41 1 90.44 511 LYS A O 1
ATOM 3881 N N . PRO A 1 512 ? -23.906 18.047 2.662 1 90.81 512 PRO A N 1
ATOM 3882 C CA . PRO A 1 512 ? -23.5 19.312 3.264 1 90.81 512 PRO A CA 1
ATOM 3883 C C . PRO A 1 512 ? -24.609 20.359 3.264 1 90.81 512 PRO A C 1
ATOM 3885 O O . PRO A 1 512 ? -25.406 20.406 2.33 1 90.81 512 PRO A O 1
ATOM 3888 N N . LYS A 1 513 ? -24.609 21.156 4.25 1 88.69 513 LYS A N 1
ATOM 3889 C CA . LYS A 1 513 ? -25.516 22.312 4.266 1 88.69 513 LYS A CA 1
ATOM 3890 C C . LYS A 1 513 ? -25.078 23.359 3.252 1 88.69 513 LYS A C 1
ATOM 3892 O O . LYS A 1 513 ? -23.922 23.391 2.838 1 88.69 513 LYS A O 1
ATOM 3897 N N . PRO A 1 514 ? -26.094 24.109 2.818 1 90 514 PRO A N 1
ATOM 3898 C CA . PRO A 1 514 ? -25.703 25.188 1.899 1 90 514 PRO A CA 1
ATOM 3899 C C . PRO A 1 514 ? -24.578 26.062 2.459 1 90 514 PRO A C 1
ATOM 3901 O O . PRO A 1 514 ? -24.625 26.453 3.627 1 90 514 PRO A O 1
ATOM 3904 N N . GLY A 1 515 ? -23.562 26.266 1.732 1 88.94 515 GLY A N 1
ATOM 3905 C CA . GLY A 1 515 ? -22.453 27.141 2.135 1 88.94 515 GLY A CA 1
ATOM 3906 C C . GLY A 1 515 ? -21.359 26.391 2.861 1 88.94 515 GLY A C 1
ATOM 3907 O O . GLY A 1 515 ? -20.297 26.969 3.135 1 88.94 515 GLY A O 1
ATOM 3908 N N . GLU A 1 516 ? -21.547 25.125 3.162 1 88.94 516 GLU A N 1
ATOM 3909 C CA . GLU A 1 516 ? -20.562 24.359 3.918 1 88.94 516 GLU A CA 1
ATOM 3910 C C . GLU A 1 516 ? -19.391 23.953 3.037 1 88.94 516 GLU A C 1
ATOM 3912 O O . GLU A 1 516 ? -18.281 23.734 3.535 1 88.94 516 GLU A O 1
ATOM 3917 N N . VAL A 1 517 ? -19.656 23.797 1.825 1 91.75 517 VAL A N 1
ATOM 3918 C CA . VAL A 1 517 ? -18.594 23.438 0.888 1 91.75 517 VAL A CA 1
ATOM 3919 C C . VAL A 1 517 ? -18.172 24.656 0.09 1 91.75 517 VAL A C 1
ATOM 3921 O O . VAL A 1 517 ? -19 25.359 -0.495 1 91.75 517 VAL A O 1
ATOM 3924 N N . GLN A 1 518 ? -16.891 24.891 0.131 1 90 518 GLN A N 1
ATOM 3925 C CA . GLN A 1 518 ? -16.344 26.047 -0.585 1 90 518 GLN A CA 1
ATOM 3926 C C . GLN A 1 518 ? -16.531 25.891 -2.092 1 90 518 GLN A C 1
ATOM 3928 O O . GLN A 1 518 ? -16.344 24.797 -2.639 1 90 518 GLN A O 1
ATOM 3933 N N . PRO A 1 519 ? -16.953 27 -2.746 1 92.31 519 PRO A N 1
ATOM 3934 C CA . PRO A 1 519 ? -17.062 26.938 -4.207 1 92.31 519 PRO A CA 1
ATOM 3935 C C . PRO A 1 519 ? -15.719 26.688 -4.887 1 92.31 519 PRO A C 1
ATOM 3937 O O . PRO A 1 519 ? -14.688 27.188 -4.43 1 92.31 519 PRO A O 1
ATOM 3940 N N . TRP A 1 520 ? -15.773 26.016 -5.984 1 94.25 520 TRP A N 1
ATOM 3941 C CA . TRP A 1 520 ? -14.57 25.656 -6.723 1 94.25 520 TRP A CA 1
ATOM 3942 C C . TRP A 1 520 ? -14.109 26.797 -7.621 1 94.25 520 TRP A C 1
ATOM 3944 O O . TRP A 1 520 ? -14.906 27.359 -8.367 1 94.25 520 TRP A O 1
ATOM 3954 N N . MET B 1 1 ? -67.562 -10.797 -0.018 1 45.03 1 MET B N 1
ATOM 3955 C CA . MET B 1 1 ? -66.188 -11.219 0.265 1 45.03 1 MET B CA 1
ATOM 3956 C C . MET B 1 1 ? -66.062 -11.656 1.719 1 45.03 1 MET B C 1
ATOM 3958 O O . MET B 1 1 ? -66.438 -10.93 2.633 1 45.03 1 MET B O 1
ATOM 3962 N N . SER B 1 2 ? -65.938 -13.008 1.887 1 62.31 2 SER B N 1
ATOM 3963 C CA . SER B 1 2 ? -66 -13.586 3.227 1 62.31 2 SER B CA 1
ATOM 3964 C C . SER B 1 2 ? -64.938 -12.953 4.145 1 62.31 2 SER B C 1
ATOM 3966 O O . SER B 1 2 ? -63.969 -12.383 3.674 1 62.31 2 SER B O 1
ATOM 3968 N N . ARG B 1 3 ? -65.438 -12.906 5.375 1 64.19 3 ARG B N 1
ATOM 3969 C CA . ARG B 1 3 ? -64.625 -12.328 6.438 1 64.19 3 ARG B CA 1
ATOM 3970 C C . ARG B 1 3 ? -63.219 -12.852 6.375 1 64.19 3 ARG B C 1
ATOM 3972 O O . ARG B 1 3 ? -62.25 -12.094 6.566 1 64.19 3 ARG B O 1
ATOM 3979 N N . SER B 1 4 ? -63.094 -14.047 6.133 1 69.62 4 SER B N 1
ATOM 3980 C CA . SER B 1 4 ? -61.781 -14.664 6.035 1 69.62 4 SER B CA 1
ATOM 3981 C C . SER B 1 4 ? -61 -14.102 4.859 1 69.62 4 SER B C 1
ATOM 3983 O O . SER B 1 4 ? -59.781 -13.891 4.961 1 69.62 4 SER B O 1
ATOM 3985 N N . ALA B 1 5 ? -61.594 -13.797 3.838 1 69.31 5 ALA B N 1
ATOM 3986 C CA . ALA B 1 5 ? -60.938 -13.258 2.654 1 69.31 5 ALA B CA 1
ATOM 3987 C C . ALA B 1 5 ? -60.406 -11.852 2.916 1 69.31 5 ALA B C 1
ATOM 3989 O O . ALA B 1 5 ? -59.312 -11.5 2.486 1 69.31 5 ALA B O 1
ATOM 3990 N N . VAL B 1 6 ? -61.156 -11.133 3.594 1 66.94 6 VAL B N 1
ATOM 3991 C CA . VAL B 1 6 ? -60.781 -9.758 3.904 1 66.94 6 VAL B CA 1
ATOM 3992 C C . VAL B 1 6 ? -59.562 -9.758 4.836 1 66.9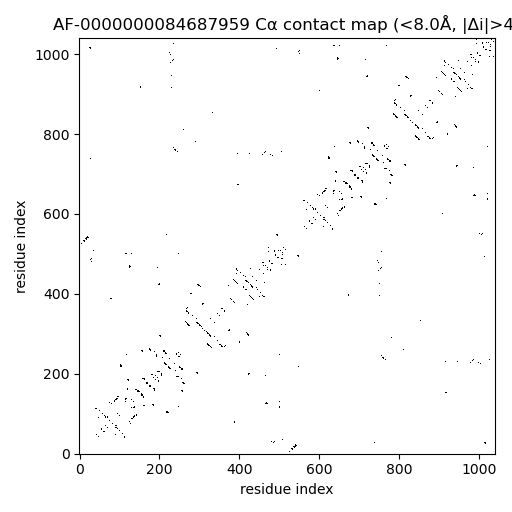4 6 VAL B C 1
ATOM 3994 O O . VAL B 1 6 ? -58.656 -8.945 4.676 1 66.94 6 VAL B O 1
ATOM 3997 N N . ILE B 1 7 ? -59.531 -10.633 5.762 1 67.06 7 ILE B N 1
ATOM 3998 C CA . ILE B 1 7 ? -58.406 -10.742 6.703 1 67.06 7 ILE B CA 1
ATOM 3999 C C . ILE B 1 7 ? -57.156 -11.172 5.965 1 67.06 7 ILE B C 1
ATOM 4001 O O . ILE B 1 7 ? -56.062 -10.633 6.211 1 67.06 7 ILE B O 1
ATOM 4005 N N . PHE B 1 8 ? -57.281 -12.062 5.117 1 68.31 8 PHE B N 1
ATOM 4006 C CA . PHE B 1 8 ? -56.125 -12.523 4.363 1 68.31 8 PHE B CA 1
ATOM 4007 C C . PHE B 1 8 ? -55.594 -11.406 3.479 1 68.31 8 PHE B C 1
ATOM 4009 O O . PHE B 1 8 ? -54.375 -11.25 3.352 1 68.31 8 PHE B O 1
ATOM 4016 N N . VAL B 1 9 ? -56.469 -10.648 2.928 1 68 9 VAL B N 1
ATOM 4017 C CA . VAL B 1 9 ? -56.062 -9.523 2.09 1 68 9 VAL B CA 1
ATOM 4018 C C . VAL B 1 9 ? -55.375 -8.461 2.949 1 68 9 VAL B C 1
ATOM 4020 O O . VAL B 1 9 ? -54.375 -7.859 2.533 1 68 9 VAL B O 1
ATOM 4023 N N . ALA B 1 10 ? -55.844 -8.297 4.059 1 66.56 10 ALA B N 1
ATOM 4024 C CA . ALA B 1 10 ? -55.25 -7.316 4.973 1 66.56 10 ALA B CA 1
ATOM 4025 C C . ALA B 1 10 ? -53.875 -7.77 5.453 1 66.56 10 ALA B C 1
ATOM 4027 O O . ALA B 1 10 ? -52.938 -6.965 5.527 1 66.56 10 ALA B O 1
ATOM 4028 N N . ILE B 1 11 ? -53.781 -9.008 5.816 1 65.25 11 ILE B N 1
ATOM 4029 C CA . ILE B 1 11 ? -52.5 -9.562 6.184 1 65.25 11 ILE B CA 1
ATOM 4030 C C . ILE B 1 11 ? -51.531 -9.438 5.008 1 65.25 11 ILE B C 1
ATOM 4032 O O . ILE B 1 11 ? -50.375 -9.062 5.184 1 65.25 11 ILE B O 1
ATOM 4036 N N . GLY B 1 12 ? -52.031 -9.719 3.881 1 66.75 12 GLY B N 1
ATOM 4037 C CA . GLY B 1 12 ? -51.219 -9.586 2.688 1 66.75 12 GLY B CA 1
ATOM 4038 C C . GLY B 1 12 ? -50.781 -8.156 2.418 1 66.75 12 GLY B C 1
ATOM 4039 O O . GLY B 1 12 ? -49.625 -7.906 2.074 1 66.75 12 GLY B O 1
ATOM 4040 N N . ALA B 1 13 ? -51.688 -7.293 2.541 1 66.19 13 ALA B N 1
ATOM 4041 C CA . ALA B 1 13 ? -51.375 -5.879 2.355 1 66.19 13 ALA B CA 1
ATOM 4042 C C . ALA B 1 13 ? -50.406 -5.383 3.424 1 66.19 13 ALA B C 1
ATOM 4044 O O . ALA B 1 13 ? -49.5 -4.621 3.127 1 66.19 13 ALA B O 1
ATOM 4045 N N . GLY B 1 14 ? -50.625 -5.789 4.578 1 60.44 14 GLY B N 1
ATOM 4046 C CA . GLY B 1 14 ? -49.656 -5.477 5.637 1 60.44 14 GLY B CA 1
ATOM 4047 C C . GLY B 1 14 ? -48.312 -6.078 5.41 1 60.44 14 GLY B C 1
ATOM 4048 O O . GLY B 1 14 ? -47.281 -5.41 5.609 1 60.44 14 GLY B O 1
ATOM 4049 N N . TYR B 1 15 ? -48.312 -7.336 5.074 1 58.59 15 TYR B N 1
ATOM 4050 C CA . TYR B 1 15 ? -47.062 -7.992 4.723 1 58.59 15 TYR B CA 1
ATOM 4051 C C . TYR B 1 15 ? -46.375 -7.262 3.578 1 58.59 15 TYR B C 1
ATOM 4053 O O . TYR B 1 15 ? -45.156 -7.031 3.627 1 58.59 15 TYR B O 1
ATOM 4061 N N . TYR B 1 16 ? -47.094 -6.941 2.6 1 57.47 16 TYR B N 1
ATOM 4062 C CA . TYR B 1 16 ? -46.531 -6.223 1.459 1 57.47 16 TYR B CA 1
ATOM 4063 C C . TYR B 1 16 ? -46 -4.859 1.882 1 57.47 16 TYR B C 1
ATOM 4065 O O . TYR B 1 16 ? -44.906 -4.469 1.479 1 57.47 16 TYR B O 1
ATOM 4073 N N . ALA B 1 17 ? -46.719 -4.191 2.637 1 59.31 17 ALA B N 1
ATOM 4074 C CA . ALA B 1 17 ? -46.281 -2.891 3.119 1 59.31 17 ALA B CA 1
ATOM 4075 C C . ALA B 1 17 ? -45.062 -3.037 4.031 1 59.31 17 ALA B C 1
ATOM 4077 O O . ALA B 1 17 ? -44.125 -2.244 3.955 1 59.31 17 ALA B O 1
ATOM 4078 N N . GLY B 1 18 ? -45.125 -4.008 4.891 1 55.38 18 GLY B N 1
ATOM 4079 C CA . GLY B 1 18 ? -44 -4.297 5.754 1 55.38 18 GLY B CA 1
ATOM 4080 C C . GLY B 1 18 ? -42.781 -4.793 4.992 1 55.38 18 GLY B C 1
ATOM 4081 O O . GLY B 1 18 ? -41.656 -4.473 5.352 1 55.38 18 GLY B O 1
ATOM 4082 N N . SER B 1 19 ? -43.125 -5.547 4.062 1 52.66 19 SER B N 1
ATOM 4083 C CA . SER B 1 19 ? -42.031 -6.07 3.225 1 52.66 19 SER B CA 1
ATOM 4084 C C . SER B 1 19 ? -41.375 -4.965 2.398 1 52.66 19 SER B C 1
ATOM 4086 O O . SER B 1 19 ? -40.281 -5.133 1.892 1 52.66 19 SER B O 1
ATOM 4088 N N . GLN B 1 20 ? -42.156 -3.881 2.113 1 49.56 20 GLN B N 1
ATOM 4089 C CA . GLN B 1 20 ? -41.625 -2.75 1.373 1 49.56 20 GLN B CA 1
ATOM 4090 C C . GLN B 1 20 ? -40.75 -1.878 2.273 1 49.56 20 GLN B C 1
ATOM 4092 O O . GLN B 1 20 ? -40.094 -0.939 1.8 1 49.56 20 GLN B O 1
ATOM 4097 N N . THR B 1 21 ? -40.875 -2.006 3.52 1 47.44 21 THR B N 1
ATOM 4098 C CA . THR B 1 21 ? -40 -1.234 4.375 1 47.44 21 THR B CA 1
ATOM 4099 C C . THR B 1 21 ? -38.531 -1.68 4.188 1 47.44 21 THR B C 1
ATOM 4101 O O . THR B 1 21 ? -38.219 -2.865 4.316 1 47.44 21 THR B O 1
ATOM 4104 N N . PRO B 1 22 ? -37.75 -0.867 3.658 1 48.41 22 PRO B N 1
ATOM 4105 C CA . PRO B 1 22 ? -36.344 -1.225 3.4 1 48.41 22 PRO B CA 1
ATOM 4106 C C . PRO B 1 22 ? -35.656 -1.829 4.621 1 48.41 22 PRO B C 1
ATOM 4108 O O . PRO B 1 22 ? -35.75 -1.284 5.723 1 48.41 22 PRO B O 1
ATOM 4111 N N . ALA B 1 23 ? -35.594 -3.178 4.688 1 50.22 23 ALA B N 1
ATOM 4112 C CA . ALA B 1 23 ? -34.844 -3.842 5.742 1 50.22 23 ALA B CA 1
ATOM 4113 C C . ALA B 1 23 ? -33.594 -3.031 6.109 1 50.22 23 ALA B C 1
ATOM 4115 O O . ALA B 1 23 ? -33 -2.365 5.254 1 50.22 23 ALA B O 1
ATOM 4116 N N . SER B 1 24 ? -33.375 -2.812 7.414 1 64 24 SER B N 1
ATOM 4117 C CA . SER B 1 24 ? -32.188 -2.123 7.91 1 64 24 SER B CA 1
ATOM 4118 C C . SER B 1 24 ? -30.906 -2.848 7.496 1 64 24 SER B C 1
ATOM 4120 O O . SER B 1 24 ? -30.875 -4.078 7.434 1 64 24 SER B O 1
ATOM 4122 N N . LEU B 1 25 ? -29.969 -2.15 6.977 1 74.12 25 LEU B N 1
ATOM 4123 C CA . LEU B 1 25 ? -28.656 -2.699 6.641 1 74.12 25 LEU B CA 1
ATOM 4124 C C . LEU B 1 25 ? -28.047 -3.398 7.844 1 74.12 25 LEU B C 1
ATOM 4126 O O . LEU B 1 25 ? -28.234 -2.975 8.984 1 74.12 25 LEU B O 1
ATOM 4130 N N . PRO B 1 26 ? -27.453 -4.609 7.543 1 84.25 26 PRO B N 1
ATOM 4131 C CA . PRO B 1 26 ? -26.719 -5.215 8.656 1 84.25 26 PRO B CA 1
ATOM 4132 C C . PRO B 1 26 ? -25.781 -4.227 9.352 1 84.25 26 PRO B C 1
ATOM 4134 O O . PRO B 1 26 ? -25.172 -3.377 8.688 1 84.25 26 PRO B O 1
ATOM 4137 N N . GLU B 1 27 ? -25.734 -4.379 10.625 1 91.94 27 GLU B N 1
ATOM 4138 C CA . GLU B 1 27 ? -24.969 -3.414 11.398 1 91.94 27 GLU B CA 1
ATOM 4139 C C . GLU B 1 27 ? -23.562 -3.934 11.68 1 91.94 27 GLU B C 1
ATOM 4141 O O . GLU B 1 27 ? -22.703 -3.197 12.18 1 91.94 27 GLU B O 1
ATOM 4146 N N . ASP B 1 28 ? -23.297 -5.191 11.312 1 94.19 28 ASP B N 1
ATOM 4147 C CA . ASP B 1 28 ? -22 -5.82 11.594 1 94.19 28 ASP B CA 1
ATOM 4148 C C . ASP B 1 28 ? -20.922 -5.316 10.641 1 94.19 28 ASP B C 1
ATOM 4150 O O . ASP B 1 28 ? -21.219 -4.984 9.484 1 94.19 28 ASP B O 1
ATOM 4154 N N . SER B 1 29 ? -19.734 -5.309 11.125 1 97.75 29 SER B N 1
ATOM 4155 C CA . SER B 1 29 ? -18.578 -4.859 10.336 1 97.75 29 SER B CA 1
ATOM 4156 C C . SER B 1 29 ? -18 -6.008 9.523 1 97.75 29 SER B C 1
ATOM 4158 O O . SER B 1 29 ? -17.062 -5.805 8.75 1 97.75 29 SER B O 1
ATOM 4160 N N . THR B 1 30 ? -18.438 -7.227 9.719 1 97.25 30 THR B N 1
ATOM 4161 C CA . THR B 1 30 ? -17.984 -8.422 9.023 1 97.25 30 THR B CA 1
ATOM 4162 C C . THR B 1 30 ? -19.172 -9.258 8.547 1 97.25 30 THR B C 1
ATOM 4164 O O . THR B 1 30 ? -20.312 -9.008 8.938 1 97.25 30 THR B O 1
ATOM 4167 N N . VAL B 1 31 ? -18.859 -10.18 7.656 1 94.88 31 VAL B N 1
ATOM 4168 C CA . VAL B 1 31 ? -19.859 -11.133 7.191 1 94.88 31 VAL B CA 1
ATOM 4169 C C . VAL B 1 31 ? -19.328 -12.555 7.344 1 94.88 31 VAL B C 1
ATOM 4171 O O . VAL B 1 31 ? -18.609 -13.047 6.473 1 94.88 31 VAL B O 1
ATOM 4174 N N . PRO B 1 32 ? -19.734 -13.227 8.43 1 93.69 32 PRO B N 1
ATOM 4175 C CA . PRO B 1 32 ? -19.375 -14.641 8.516 1 93.69 32 PRO B CA 1
ATOM 4176 C C . PRO B 1 32 ? -19.953 -15.469 7.375 1 93.69 32 PRO B C 1
ATOM 4178 O O . PRO B 1 32 ? -21.016 -15.133 6.836 1 93.69 32 PRO B O 1
ATOM 4181 N N . ILE B 1 33 ? -19.328 -16.516 7.07 1 91.06 33 ILE B N 1
ATOM 4182 C CA . ILE B 1 33 ? -19.688 -17.312 5.91 1 91.06 33 ILE B CA 1
ATOM 4183 C C . ILE B 1 33 ? -21.109 -17.859 6.082 1 91.06 33 ILE B C 1
ATOM 4185 O O . ILE B 1 33 ? -21.844 -18 5.109 1 91.06 33 ILE B O 1
ATOM 4189 N N . HIS B 1 34 ? -21.484 -18.125 7.375 1 84.38 34 HIS B N 1
ATOM 4190 C CA . HIS B 1 34 ? -22.812 -18.703 7.602 1 84.38 34 HIS B CA 1
ATOM 4191 C C . HIS B 1 34 ? -23.906 -17.672 7.418 1 84.38 34 HIS B C 1
ATOM 4193 O O . HIS B 1 34 ? -25.078 -18.016 7.301 1 84.38 34 HIS B O 1
ATOM 4199 N N . LYS B 1 35 ? -23.547 -16.344 7.535 1 78.88 35 LYS B N 1
ATOM 4200 C CA . LYS B 1 35 ? -24.5 -15.258 7.309 1 78.88 35 LYS B CA 1
ATOM 4201 C C . LYS B 1 35 ? -24.469 -14.789 5.859 1 78.88 35 LYS B C 1
ATOM 4203 O O . LYS B 1 35 ? -25.281 -13.969 5.445 1 78.88 35 LYS B O 1
ATOM 4208 N N . ALA B 1 36 ? -23.281 -15.109 5.312 1 67.69 36 ALA B N 1
ATOM 4209 C CA . ALA B 1 36 ? -23.188 -14.711 3.91 1 67.69 36 ALA B CA 1
ATOM 4210 C C . ALA B 1 36 ? -24.375 -15.211 3.105 1 67.69 36 ALA B C 1
ATOM 4212 O O . ALA B 1 36 ? -24.953 -16.25 3.424 1 67.69 36 ALA B O 1
ATOM 4213 N N . ALA B 1 37 ? -25.031 -14.156 2.623 1 57.06 37 ALA B N 1
ATOM 4214 C CA . ALA B 1 37 ? -26.328 -14.289 1.982 1 57.06 37 ALA B CA 1
ATOM 4215 C C . ALA B 1 37 ? -26.547 -15.703 1.457 1 57.06 37 ALA B C 1
ATOM 4217 O O . ALA B 1 37 ? -25.578 -16.422 1.193 1 57.06 37 ALA B O 1
ATOM 4218 N N . GLU B 1 38 ? -27.828 -15.961 1.313 1 58.91 38 GLU B N 1
ATOM 4219 C CA . GLU B 1 38 ? -28.641 -16.969 0.627 1 58.91 38 GLU B CA 1
ATOM 4220 C C . GLU B 1 38 ? -28.016 -17.359 -0.705 1 58.91 38 GLU B C 1
ATOM 4222 O O . GLU B 1 38 ? -27.078 -16.703 -1.179 1 58.91 38 GLU B O 1
ATOM 4227 N N . GLU B 1 39 ? -28.625 -18.141 -1.374 1 69.19 39 GLU B N 1
ATOM 4228 C CA . GLU B 1 39 ? -28.406 -18.703 -2.707 1 69.19 39 GLU B CA 1
ATOM 4229 C C . GLU B 1 39 ? -28.094 -17.609 -3.721 1 69.19 39 GLU B C 1
ATOM 4231 O O . GLU B 1 39 ? -28.812 -16.594 -3.801 1 69.19 39 GLU B O 1
ATOM 4236 N N . LEU B 1 40 ? -26.75 -17.484 -4.113 1 84.56 40 LEU B N 1
ATOM 4237 C CA . LEU B 1 40 ? -26.406 -16.656 -5.262 1 84.56 40 LEU B CA 1
ATOM 4238 C C . LEU B 1 40 ? -27.562 -16.594 -6.258 1 84.56 40 LEU B C 1
ATOM 4240 O O . LEU B 1 40 ? -28.203 -17.625 -6.539 1 84.56 40 LEU B O 1
ATOM 4244 N N . LYS B 1 41 ? -27.969 -15.438 -6.633 1 88.88 41 LYS B N 1
ATOM 4245 C CA . LYS B 1 41 ? -29.094 -15.258 -7.551 1 88.88 41 LYS B CA 1
ATOM 4246 C C . LYS B 1 41 ? -28.594 -15.039 -8.977 1 88.88 41 LYS B C 1
ATOM 4248 O O . LYS B 1 41 ? -29.094 -14.148 -9.68 1 88.88 41 LYS B O 1
ATOM 4253 N N . HIS B 1 42 ? -27.625 -15.805 -9.344 1 95.5 42 HIS B N 1
ATOM 4254 C CA . HIS B 1 42 ? -27.141 -15.758 -10.719 1 95.5 42 HIS B CA 1
ATOM 4255 C C . HIS B 1 42 ? -28.188 -16.312 -11.688 1 95.5 42 HIS B C 1
ATOM 4257 O O . HIS B 1 42 ? -28.938 -17.234 -11.336 1 95.5 42 HIS B O 1
ATOM 4263 N N . ASP B 1 43 ? -28.281 -15.781 -12.828 1 97.88 43 ASP B N 1
ATOM 4264 C CA . ASP B 1 43 ? -29.125 -16.297 -13.898 1 97.88 43 ASP B CA 1
ATOM 4265 C C . ASP B 1 43 ? -28.297 -16.641 -15.133 1 97.88 43 ASP B C 1
ATOM 4267 O O . ASP B 1 43 ? -28.109 -15.797 -16.016 1 97.88 43 ASP B O 1
ATOM 4271 N N . THR B 1 44 ? -27.953 -17.875 -15.227 1 97.38 44 THR B N 1
ATOM 4272 C CA . THR B 1 44 ? -27.172 -18.344 -16.359 1 97.38 44 THR B CA 1
ATOM 4273 C C . THR B 1 44 ? -28.016 -19.234 -17.266 1 97.38 44 THR B C 1
ATOM 4275 O O . THR B 1 44 ? -27.5 -20.156 -17.906 1 97.38 44 THR B O 1
ATOM 4278 N N . SER B 1 45 ? -29.281 -19.031 -17.203 1 97.5 45 SER B N 1
ATOM 4279 C CA . SER B 1 45 ? -30.156 -19.766 -18.109 1 97.5 45 SER B CA 1
ATOM 4280 C C . SER B 1 45 ? -29.844 -19.438 -19.562 1 97.5 45 SER B C 1
ATOM 4282 O O . SER B 1 45 ? -29.453 -18.312 -19.875 1 97.5 45 SER B O 1
ATOM 4284 N N . PRO B 1 46 ? -30.016 -20.406 -20.422 1 96.25 46 PRO B N 1
ATOM 4285 C CA . PRO B 1 46 ? -29.688 -20.188 -21.828 1 96.25 46 PRO B CA 1
ATOM 4286 C C . PRO B 1 46 ? -30.406 -18.969 -22.422 1 96.25 46 PRO B C 1
ATOM 4288 O O . PRO B 1 46 ? -29.812 -18.203 -23.172 1 96.25 46 PRO B O 1
ATOM 4291 N N . GLY B 1 47 ? -31.672 -18.797 -22.141 1 97.44 47 GLY B N 1
ATOM 4292 C CA . GLY B 1 47 ? -32.406 -17.656 -22.641 1 97.44 47 GLY B CA 1
ATOM 4293 C C . GLY B 1 47 ? -31.828 -16.328 -22.219 1 97.44 47 GLY B C 1
ATOM 4294 O O . GLY B 1 47 ? -31.734 -15.398 -23.016 1 97.44 47 GLY B O 1
ATOM 4295 N N . ASN B 1 48 ? -31.453 -16.234 -20.953 1 98.19 48 ASN B N 1
ATOM 4296 C CA . ASN B 1 48 ? -30.859 -15.008 -20.438 1 98.19 48 ASN B CA 1
ATOM 4297 C C . ASN B 1 48 ? -29.5 -14.734 -21.078 1 98.19 48 ASN B C 1
ATOM 4299 O O . ASN B 1 48 ? -29.203 -13.594 -21.438 1 98.19 48 ASN B O 1
ATOM 4303 N N . LEU B 1 49 ? -28.75 -15.758 -21.219 1 98.19 49 LEU B N 1
ATOM 4304 C CA . LEU B 1 49 ? -27.422 -15.609 -21.797 1 98.19 49 LEU B CA 1
ATOM 4305 C C . LEU B 1 49 ? -27.5 -15.234 -23.266 1 98.19 49 LEU B C 1
ATOM 4307 O O . LEU B 1 49 ? -26.703 -14.422 -23.75 1 98.19 49 LEU B O 1
ATOM 4311 N N . GLN B 1 50 ? -28.469 -15.812 -23.953 1 97.25 50 GLN B N 1
ATOM 4312 C CA . GLN B 1 50 ? -28.656 -15.477 -25.359 1 97.25 50 GLN B CA 1
ATOM 4313 C C . GLN B 1 50 ? -29.109 -14.031 -25.531 1 97.25 50 GLN B C 1
ATOM 4315 O O . GLN B 1 50 ? -28.656 -13.336 -26.453 1 97.25 50 GLN B O 1
ATOM 4320 N N . ALA B 1 51 ? -29.969 -13.664 -24.688 1 98 51 ALA B N 1
ATOM 4321 C CA . ALA B 1 51 ? -30.406 -12.266 -24.703 1 98 51 ALA B CA 1
ATOM 4322 C C . ALA B 1 51 ? -29.234 -11.328 -24.422 1 98 51 ALA B C 1
ATOM 4324 O O . ALA B 1 51 ? -29.094 -10.281 -25.062 1 98 51 ALA B O 1
ATOM 4325 N N . ALA B 1 52 ? -28.453 -11.711 -23.484 1 98.56 52 ALA B N 1
ATOM 4326 C CA . ALA B 1 52 ? -27.281 -10.906 -23.141 1 98.56 52 ALA B CA 1
ATOM 4327 C C . ALA B 1 52 ? -26.312 -10.828 -24.312 1 98.56 52 ALA B C 1
ATOM 4329 O O . ALA B 1 52 ? -25.656 -9.797 -24.516 1 98.56 52 ALA B O 1
ATOM 4330 N N . TRP B 1 53 ? -26.188 -11.938 -25.031 1 98.31 53 TRP B N 1
ATOM 4331 C CA . TRP B 1 53 ? -25.328 -11.961 -26.203 1 98.31 53 TRP B CA 1
ATOM 4332 C C . TRP B 1 53 ? -25.703 -10.844 -27.172 1 98.31 53 TRP B C 1
ATOM 4334 O O . TRP B 1 53 ? -24.828 -10.164 -27.703 1 98.31 53 TRP B O 1
ATOM 4344 N N . ALA B 1 54 ? -26.938 -10.609 -27.391 1 98.38 54 ALA B N 1
ATOM 4345 C CA . ALA B 1 54 ? -27.406 -9.547 -28.266 1 98.38 54 ALA B CA 1
ATOM 4346 C C . ALA B 1 54 ? -27 -8.172 -27.734 1 98.38 54 ALA B C 1
ATOM 4348 O O . ALA B 1 54 ? -26.641 -7.285 -28.5 1 98.38 54 ALA B O 1
ATOM 4349 N N . ASP B 1 55 ? -27.109 -8 -26.438 1 98.62 55 ASP B N 1
ATOM 4350 C CA . ASP B 1 55 ? -26.703 -6.75 -25.812 1 98.62 55 ASP B CA 1
ATOM 4351 C C . ASP B 1 55 ? -25.203 -6.52 -25.984 1 98.62 55 ASP B C 1
ATOM 4353 O O . ASP B 1 55 ? -24.766 -5.406 -26.281 1 98.62 55 ASP B O 1
ATOM 4357 N N . PHE B 1 56 ? -24.406 -7.609 -25.766 1 98.81 56 PHE B N 1
ATOM 4358 C CA . PHE B 1 56 ? -22.969 -7.5 -25.922 1 98.81 56 PHE B CA 1
ATOM 4359 C C . PHE B 1 56 ? -22.609 -7.129 -27.359 1 98.81 56 PHE B C 1
ATOM 4361 O O . PHE B 1 56 ? -21.688 -6.336 -27.578 1 98.81 56 PHE B O 1
ATOM 4368 N N . LYS B 1 57 ? -23.297 -7.73 -28.297 1 98.62 57 LYS B N 1
ATOM 4369 C CA . LYS B 1 57 ? -23.078 -7.441 -29.703 1 98.62 57 LYS B CA 1
ATOM 4370 C C . LYS B 1 57 ? -23.266 -5.957 -30 1 98.62 57 LYS B C 1
ATOM 4372 O O . LYS B 1 57 ? -22.5 -5.363 -30.766 1 98.62 57 LYS B O 1
ATOM 4377 N N . ALA B 1 58 ? -24.219 -5.355 -29.406 1 98.56 58 ALA B N 1
ATOM 4378 C CA . ALA B 1 58 ? -24.484 -3.932 -29.594 1 98.56 58 ALA B CA 1
ATOM 4379 C C . ALA B 1 58 ? -23.375 -3.072 -29 1 98.56 58 ALA B C 1
ATOM 4381 O O . ALA B 1 58 ? -23.156 -1.945 -29.453 1 98.56 58 ALA B O 1
ATOM 4382 N N . VAL B 1 59 ? -22.672 -3.623 -28.031 1 98.75 59 VAL B N 1
ATOM 4383 C CA . VAL B 1 59 ? -21.641 -2.861 -27.312 1 98.75 59 VAL B CA 1
ATOM 4384 C C . VAL B 1 59 ? -20.297 -3.01 -28.016 1 98.75 59 VAL B C 1
ATOM 4386 O O . VAL B 1 59 ? -19.625 -2.018 -28.297 1 98.75 59 VAL B O 1
ATOM 4389 N N . VAL B 1 60 ? -19.906 -4.281 -28.406 1 98.75 60 VAL B N 1
ATOM 4390 C CA . VAL B 1 60 ? -18.531 -4.504 -28.812 1 98.75 60 VAL B CA 1
ATOM 4391 C C . VAL B 1 60 ? -18.484 -4.996 -30.25 1 98.75 60 VAL B C 1
ATOM 4393 O O . VAL B 1 60 ? -17.406 -5.086 -30.859 1 98.75 60 VAL B O 1
ATOM 4396 N N . GLY B 1 61 ? -19.547 -5.34 -30.891 1 98.62 61 GLY B N 1
ATOM 4397 C CA . GLY B 1 61 ? -19.578 -5.957 -32.219 1 98.62 61 GLY B CA 1
ATOM 4398 C C . GLY B 1 61 ? -19.484 -7.473 -32.156 1 98.62 61 GLY B C 1
ATOM 4399 O O . GLY B 1 61 ? -18.828 -8.031 -31.281 1 98.62 61 GLY B O 1
ATOM 4400 N N . GLU B 1 62 ? -20.125 -8.141 -33.062 1 98.12 62 GLU B N 1
ATOM 4401 C CA . GLU B 1 62 ? -20.219 -9.594 -33.094 1 98.12 62 GLU B CA 1
ATOM 4402 C C . GLU B 1 62 ? -18.844 -10.234 -33.188 1 98.12 62 GLU B C 1
ATOM 4404 O O . GLU B 1 62 ? -18.594 -11.297 -32.625 1 98.12 62 GLU B O 1
ATOM 4409 N N . GLU B 1 63 ? -17.953 -9.578 -33.875 1 98.12 63 GLU B N 1
ATOM 4410 C CA . GLU B 1 63 ? -16.625 -10.133 -34.094 1 98.12 63 GLU B CA 1
ATOM 4411 C C . GLU B 1 63 ? -15.812 -10.195 -32.812 1 98.12 63 GLU B C 1
ATOM 4413 O O . GLU B 1 63 ? -14.805 -10.898 -32.75 1 98.12 63 GLU B O 1
ATOM 4418 N N . ASN B 1 64 ? -16.281 -9.508 -31.812 1 98.69 64 ASN B N 1
ATOM 4419 C CA . ASN B 1 64 ? -15.555 -9.445 -30.547 1 98.69 64 ASN B CA 1
ATOM 4420 C C . ASN B 1 64 ? -16.234 -10.289 -29.469 1 98.69 64 ASN B C 1
ATOM 4422 O O . ASN B 1 64 ? -15.992 -10.086 -28.266 1 98.69 64 ASN B O 1
ATOM 4426 N N . ILE B 1 65 ? -17.094 -11.141 -29.891 1 98.75 65 ILE B N 1
ATOM 4427 C CA . ILE B 1 65 ? -17.719 -12.133 -29.016 1 98.75 65 ILE B CA 1
ATOM 4428 C C . ILE B 1 65 ? -17.469 -13.531 -29.562 1 98.75 65 ILE B C 1
ATOM 4430 O O . ILE B 1 65 ? -17.688 -13.797 -30.75 1 98.75 65 ILE B O 1
ATOM 4434 N N . SER B 1 66 ? -16.969 -14.398 -28.75 1 98.62 66 SER B N 1
ATOM 4435 C CA . SER B 1 66 ? -16.734 -15.766 -29.203 1 98.62 66 SER B CA 1
ATOM 4436 C C . SER B 1 66 ? -17.484 -16.766 -28.344 1 98.62 66 SER B C 1
ATOM 4438 O O . SER B 1 66 ? -17.5 -16.656 -27.109 1 98.62 66 SER B O 1
ATOM 4440 N N . THR B 1 67 ? -18.156 -17.656 -28.938 1 97.44 67 THR B N 1
ATOM 4441 C CA . THR B 1 67 ? -18.781 -18.797 -28.281 1 97.44 67 THR B CA 1
ATOM 4442 C C . THR B 1 67 ? -18.172 -20.109 -28.766 1 97.44 67 THR B C 1
ATOM 4444 O O . THR B 1 67 ? -18.734 -21.172 -28.531 1 97.44 67 THR B O 1
ATOM 4447 N N . ASN B 1 68 ? -17.047 -19.906 -29.422 1 96.81 68 ASN B N 1
ATOM 4448 C CA . ASN B 1 68 ? -16.312 -21.062 -29.906 1 96.81 68 ASN B CA 1
ATOM 4449 C C . ASN B 1 68 ? -15.727 -21.891 -28.766 1 96.81 68 ASN B C 1
ATOM 4451 O O . ASN B 1 68 ? -15.148 -21.328 -27.828 1 96.81 68 ASN B O 1
ATOM 4455 N N . GLU B 1 69 ? -15.773 -23.156 -28.891 1 95.19 69 GLU B N 1
ATOM 4456 C CA . GLU B 1 69 ? -15.383 -24.062 -27.812 1 95.19 69 GLU B CA 1
ATOM 4457 C C . GLU B 1 69 ? -13.898 -23.906 -27.484 1 95.19 69 GLU B C 1
ATOM 4459 O O . GLU B 1 69 ? -13.5 -24 -26.328 1 95.19 69 GLU B O 1
ATOM 4464 N N . ILE B 1 70 ? -13.109 -23.766 -28.484 1 95.38 70 ILE B N 1
ATOM 4465 C CA . ILE B 1 70 ? -11.664 -23.656 -28.297 1 95.38 70 ILE B CA 1
ATOM 4466 C C . ILE B 1 70 ? -11.352 -22.375 -27.5 1 95.38 70 ILE B C 1
ATOM 4468 O O . ILE B 1 70 ? -10.539 -22.406 -26.578 1 95.38 70 ILE B O 1
ATOM 4472 N N . ASP B 1 71 ? -12.031 -21.297 -27.875 1 96.31 71 ASP B N 1
ATOM 4473 C CA . ASP B 1 71 ? -11.836 -20.031 -27.172 1 96.31 71 ASP B CA 1
ATOM 4474 C C . ASP B 1 71 ? -12.32 -20.125 -25.719 1 96.31 71 ASP B C 1
ATOM 4476 O O . ASP B 1 71 ? -11.656 -19.625 -24.812 1 96.31 71 ASP B O 1
ATOM 4480 N N . LEU B 1 72 ? -13.461 -20.719 -25.578 1 96.25 72 LEU B N 1
ATOM 4481 C CA . LEU B 1 72 ? -14.031 -20.859 -24.25 1 96.25 72 LEU B CA 1
ATOM 4482 C C . LEU B 1 72 ? -13.109 -21.672 -23.344 1 96.25 72 LEU B C 1
ATOM 4484 O O . LEU B 1 72 ? -12.859 -21.281 -22.203 1 96.25 72 LEU B O 1
ATOM 4488 N N . LYS B 1 73 ? -12.531 -22.75 -23.828 1 93.12 73 LYS B N 1
ATOM 4489 C CA . LYS B 1 73 ? -11.656 -23.609 -23.062 1 93.12 73 LYS B CA 1
ATOM 4490 C C . LYS B 1 73 ? -10.352 -22.906 -22.688 1 93.12 73 LYS B C 1
ATOM 4492 O O . LYS B 1 73 ? -9.859 -23.047 -21.578 1 93.12 73 LYS B O 1
ATOM 4497 N N . SER B 1 74 ? -9.836 -22.125 -23.609 1 93.56 74 SER B N 1
ATOM 4498 C CA . SER B 1 74 ? -8.57 -21.422 -23.391 1 93.56 74 SER B CA 1
ATOM 4499 C C . SER B 1 74 ? -8.734 -20.312 -22.359 1 93.56 74 SER B C 1
ATOM 4501 O O . SER B 1 74 ? -7.746 -19.797 -21.828 1 93.56 74 SER B O 1
ATOM 4503 N N . HIS B 1 75 ? -10.008 -19.953 -22.062 1 95.75 75 HIS B N 1
ATOM 4504 C CA . HIS B 1 75 ? -10.289 -18.891 -21.109 1 95.75 75 HIS B CA 1
ATOM 4505 C C . HIS B 1 75 ? -10.844 -19.453 -19.797 1 95.75 75 HIS B C 1
ATOM 4507 O O . HIS B 1 75 ? -11.461 -18.734 -19.016 1 95.75 75 HIS B O 1
ATOM 4513 N N . SER B 1 76 ? -10.727 -20.734 -19.516 1 93.25 76 SER B N 1
ATOM 4514 C CA . SER B 1 76 ? -11.328 -21.391 -18.359 1 93.25 76 SER B CA 1
ATOM 4515 C C . SER B 1 76 ? -10.258 -22 -17.453 1 93.25 76 SER B C 1
ATOM 4517 O O . SER B 1 76 ? -10.578 -22.594 -16.422 1 93.25 76 SER B O 1
ATOM 4519 N N . GLY B 1 77 ? -9.047 -21.875 -17.812 1 90.12 77 GLY B N 1
ATOM 4520 C CA . GLY B 1 77 ? -7.914 -22.453 -17.109 1 90.12 77 GLY B CA 1
ATOM 4521 C C . GLY B 1 77 ? -6.715 -22.688 -18.016 1 90.12 77 GLY B C 1
ATOM 4522 O O . GLY B 1 77 ? -6.758 -22.406 -19.203 1 90.12 77 GLY B O 1
ATOM 4523 N N . SER B 1 78 ? -5.582 -23.156 -17.391 1 86.88 78 SER B N 1
ATOM 4524 C CA . SER B 1 78 ? -4.383 -23.453 -18.156 1 86.88 78 SER B CA 1
ATOM 4525 C C . SER B 1 78 ? -3.646 -24.672 -17.594 1 86.88 78 SER B C 1
ATOM 4527 O O . SER B 1 78 ? -3.957 -25.125 -16.5 1 86.88 78 SER B O 1
ATOM 4529 N N . GLU B 1 79 ? -2.74 -25.109 -18.375 1 83.44 79 GLU B N 1
ATOM 4530 C CA . GLU B 1 79 ? -1.938 -26.266 -17.969 1 83.44 79 GLU B CA 1
ATOM 4531 C C . GLU B 1 79 ? -1.005 -25.891 -16.812 1 83.44 79 GLU B C 1
ATOM 4533 O O . GLU B 1 79 ? -0.49 -26.781 -16.125 1 83.44 79 GLU B O 1
ATOM 4538 N N . TRP B 1 80 ? -0.887 -24.594 -16.609 1 83.75 80 TRP B N 1
ATOM 4539 C CA . TRP B 1 80 ? -0.002 -24.125 -15.539 1 83.75 80 TRP B CA 1
ATOM 4540 C C . TRP B 1 80 ? -0.723 -24.109 -14.195 1 83.75 80 TRP B C 1
ATOM 4542 O O . TRP B 1 80 ? -0.085 -24.062 -13.141 1 83.75 80 TRP B O 1
ATOM 4552 N N . SER B 1 81 ? -2.014 -24.125 -14.289 1 89 81 SER B N 1
ATOM 4553 C CA . SER B 1 81 ? -2.812 -23.984 -13.078 1 89 81 SER B CA 1
ATOM 4554 C C . SER B 1 81 ? -2.857 -25.281 -12.289 1 89 81 SER B C 1
ATOM 4556 O O . SER B 1 81 ? -2.979 -26.359 -12.875 1 89 81 SER B O 1
ATOM 4558 N N . SER B 1 82 ? -2.703 -25.172 -11 1 88.81 82 SER B N 1
ATOM 4559 C CA . SER B 1 82 ? -2.83 -26.328 -10.117 1 88.81 82 SER B CA 1
ATOM 4560 C C . SER B 1 82 ? -4.293 -26.703 -9.898 1 88.81 82 SER B C 1
ATOM 4562 O O . SER B 1 82 ? -4.594 -27.766 -9.344 1 88.81 82 SER B O 1
ATOM 4564 N N . TYR B 1 83 ? -5.148 -25.828 -10.305 1 88.38 83 TYR B N 1
ATOM 4565 C CA . TYR B 1 83 ? -6.574 -26.125 -10.289 1 88.38 83 TYR B CA 1
ATOM 4566 C C . TYR B 1 83 ? -6.992 -26.844 -11.562 1 88.38 83 TYR B C 1
ATOM 4568 O O . TYR B 1 83 ? -6.836 -26.312 -12.664 1 88.38 83 TYR B O 1
ATOM 4576 N N . PRO B 1 84 ? -7.551 -28.047 -11.383 1 81.19 84 PRO B N 1
ATOM 4577 C CA . PRO B 1 84 ? -8.016 -28.734 -12.586 1 81.19 84 PRO B CA 1
ATOM 4578 C C . PRO B 1 84 ? -9.289 -28.125 -13.164 1 81.19 84 PRO B C 1
ATOM 4580 O O . PRO B 1 84 ? -10.234 -27.844 -12.422 1 81.19 84 PRO B O 1
ATOM 4583 N N . SER B 1 85 ? -9.188 -27.625 -14.352 1 76.81 85 SER B N 1
ATOM 4584 C CA . SER B 1 85 ? -10.398 -27.094 -14.977 1 76.81 85 SER B CA 1
ATOM 4585 C C . SER B 1 85 ? -11.477 -28.172 -15.078 1 76.81 85 SER B C 1
ATOM 4587 O O . SER B 1 85 ? -11.273 -29.203 -15.719 1 76.81 85 SER B O 1
ATOM 4589 N N . LEU B 1 86 ? -12.562 -27.875 -14.43 1 83.5 86 LEU B N 1
ATOM 4590 C CA . LEU B 1 86 ? -13.695 -28.797 -14.492 1 83.5 86 LEU B CA 1
ATOM 4591 C C . LEU B 1 86 ? -14.602 -28.469 -15.672 1 83.5 86 LEU B C 1
ATOM 4593 O O . LEU B 1 86 ? -14.648 -27.328 -16.125 1 83.5 86 LEU B O 1
ATOM 4597 N N . PRO B 1 87 ? -15.227 -29.469 -16.25 1 83.06 87 PRO B N 1
ATOM 4598 C CA . PRO B 1 87 ? -16.094 -29.234 -17.406 1 83.06 87 PRO B CA 1
ATOM 4599 C C . PRO B 1 87 ? -17.109 -28.109 -17.156 1 83.06 87 PRO B C 1
ATOM 4601 O O . PRO B 1 87 ? -17.453 -27.375 -18.094 1 83.06 87 PRO B O 1
ATOM 4604 N N . GLY B 1 88 ? -17.469 -27.859 -15.984 1 86.62 88 GLY B N 1
ATOM 4605 C CA . GLY B 1 88 ? -18.438 -26.828 -15.688 1 86.62 88 GLY B CA 1
ATOM 4606 C C . GLY B 1 88 ? -17.828 -25.453 -15.477 1 86.62 88 GLY B C 1
ATOM 4607 O O . GLY B 1 88 ? -18.531 -24.453 -15.438 1 86.62 88 GLY B O 1
ATOM 4608 N N . ASP B 1 89 ? -16.562 -25.375 -15.547 1 92.38 89 ASP B N 1
ATOM 4609 C CA . ASP B 1 89 ? -15.859 -24.109 -15.297 1 92.38 89 ASP B CA 1
ATOM 4610 C C . ASP B 1 89 ? -15.586 -23.375 -16.609 1 92.38 89 ASP B C 1
ATOM 4612 O O . ASP B 1 89 ? -14.453 -22.938 -16.859 1 92.38 89 ASP B O 1
ATOM 4616 N N . VAL B 1 90 ? -16.609 -23.344 -17.5 1 94.94 90 VAL B N 1
ATOM 4617 C CA . VAL B 1 90 ? -16.438 -22.719 -18.797 1 94.94 90 VAL B CA 1
ATOM 4618 C C . VAL B 1 90 ? -17.484 -21.609 -18.984 1 94.94 90 VAL B C 1
ATOM 4620 O O . VAL B 1 90 ? -18.656 -21.781 -18.641 1 94.94 90 VAL B O 1
ATOM 4623 N N . PRO B 1 91 ? -17.047 -20.453 -19.469 1 97.06 91 PRO B N 1
ATOM 4624 C CA . PRO B 1 91 ? -18.016 -19.391 -19.688 1 97.06 91 PRO B CA 1
ATOM 4625 C C . PRO B 1 91 ? -18.891 -19.625 -20.922 1 97.06 91 PRO B C 1
ATOM 4627 O O . PRO B 1 91 ? -18.516 -20.406 -21.797 1 97.06 91 PRO B O 1
ATOM 4630 N N . PHE B 1 92 ? -20 -19 -20.953 1 97.62 92 PHE B N 1
ATOM 4631 C CA . PHE B 1 92 ? -20.906 -19.047 -22.094 1 97.62 92 PHE B CA 1
ATOM 4632 C C . PHE B 1 92 ? -20.281 -18.359 -23.312 1 97.62 92 PHE B C 1
ATOM 4634 O O . PHE B 1 92 ? -20.422 -18.828 -24.438 1 97.62 92 PHE B O 1
ATOM 4641 N N . ALA B 1 93 ? -19.578 -17.25 -23.016 1 98.62 93 ALA B N 1
ATOM 4642 C CA . ALA B 1 93 ? -18.984 -16.453 -24.094 1 98.62 93 ALA B CA 1
ATOM 4643 C C . ALA B 1 93 ? -17.75 -15.695 -23.594 1 98.62 93 ALA B C 1
ATOM 4645 O O . ALA B 1 93 ? -17.641 -15.391 -22.406 1 98.62 93 ALA B O 1
ATOM 4646 N N . VAL B 1 94 ? -16.812 -15.539 -24.484 1 98.81 94 VAL B N 1
ATOM 4647 C CA . VAL B 1 94 ? -15.703 -14.609 -24.281 1 98.81 94 VAL B CA 1
ATOM 4648 C C . VAL B 1 94 ? -16 -13.289 -24.984 1 98.81 94 VAL B C 1
ATOM 4650 O O . VAL B 1 94 ? -16.25 -13.258 -26.188 1 98.81 94 VAL B O 1
ATOM 4653 N N . VAL B 1 95 ? -16.109 -12.203 -24.234 1 98.94 95 VAL B N 1
ATOM 4654 C CA . VAL B 1 95 ? -16.391 -10.875 -24.766 1 98.94 95 VAL B CA 1
ATOM 4655 C C . VAL B 1 95 ? -15.133 -10.016 -24.672 1 98.94 95 VAL B C 1
ATOM 4657 O O . VAL B 1 95 ? -14.484 -9.953 -23.625 1 98.94 95 VAL B O 1
ATOM 4660 N N . LYS B 1 96 ? -14.773 -9.344 -25.766 1 98.88 96 LYS B N 1
ATOM 4661 C CA . LYS B 1 96 ? -13.531 -8.578 -25.844 1 98.88 96 LYS B CA 1
ATOM 4662 C C . LYS B 1 96 ? -13.812 -7.094 -26.016 1 98.88 96 LYS B C 1
ATOM 4664 O O . LYS B 1 96 ? -13.891 -6.605 -27.156 1 98.88 96 LYS B O 1
ATOM 4669 N N . PRO B 1 97 ? -13.852 -6.34 -24.906 1 98.94 97 PRO B N 1
ATOM 4670 C CA . PRO B 1 97 ? -14.031 -4.891 -25.016 1 98.94 97 PRO B CA 1
ATOM 4671 C C . PRO B 1 97 ? -12.758 -4.176 -25.453 1 98.94 97 PRO B C 1
ATOM 4673 O O . PRO B 1 97 ? -11.656 -4.707 -25.281 1 98.94 97 PRO B O 1
ATOM 4676 N N . GLY B 1 98 ? -12.992 -2.922 -26 1 98.75 98 GLY B N 1
ATOM 4677 C CA . GLY B 1 98 ? -11.852 -2.146 -26.469 1 98.75 98 GLY B CA 1
ATOM 4678 C C . GLY B 1 98 ? -11.641 -0.866 -25.688 1 98.75 98 GLY B C 1
ATOM 4679 O O . GLY B 1 98 ? -10.602 -0.209 -25.844 1 98.75 98 GLY B O 1
ATOM 4680 N N . THR B 1 99 ? -12.617 -0.506 -24.875 1 98.75 99 THR B N 1
ATOM 4681 C CA . THR B 1 99 ? -12.523 0.728 -24.094 1 98.75 99 THR B CA 1
ATOM 4682 C C . THR B 1 99 ? -13.109 0.537 -22.703 1 98.75 99 THR B C 1
ATOM 4684 O O . THR B 1 99 ? -13.805 -0.446 -22.438 1 98.75 99 THR B O 1
ATOM 4687 N N . THR B 1 100 ? -12.75 1.47 -21.844 1 98.88 100 THR B N 1
ATOM 4688 C CA . THR B 1 100 ? -13.305 1.482 -20.484 1 98.88 100 THR B CA 1
ATOM 4689 C C . THR B 1 100 ? -14.828 1.557 -20.531 1 98.88 100 THR B C 1
ATOM 4691 O O . THR B 1 100 ? -15.516 0.867 -19.781 1 98.88 100 THR B O 1
ATOM 4694 N N . GLU B 1 101 ? -15.375 2.354 -21.422 1 98.88 101 GLU B N 1
ATOM 4695 C CA . GLU B 1 101 ? -16.812 2.541 -21.547 1 98.88 101 GLU B CA 1
ATOM 4696 C C . GLU B 1 101 ? -17.5 1.255 -22 1 98.88 101 GLU B C 1
ATOM 4698 O O . GLU B 1 101 ? -18.609 0.95 -21.562 1 98.88 101 GLU B O 1
ATOM 4703 N N . GLU B 1 102 ? -16.844 0.524 -22.906 1 98.94 102 GLU B N 1
ATOM 4704 C CA . GLU B 1 102 ? -17.391 -0.759 -23.312 1 98.94 102 GLU B CA 1
ATOM 4705 C C . GLU B 1 102 ? -17.422 -1.752 -22.156 1 98.94 102 GLU B C 1
ATOM 4707 O O . GLU B 1 102 ? -18.406 -2.49 -22 1 98.94 102 GLU B O 1
ATOM 4712 N N . VAL B 1 103 ? -16.344 -1.802 -21.344 1 98.94 103 VAL B N 1
ATOM 4713 C CA . VAL B 1 103 ? -16.328 -2.668 -20.172 1 98.94 103 VAL B CA 1
ATOM 4714 C C . VAL B 1 103 ? -17.484 -2.297 -19.234 1 98.94 103 VAL B C 1
ATOM 4716 O O . VAL B 1 103 ? -18.188 -3.174 -18.734 1 98.94 103 VAL B O 1
ATOM 4719 N N . SER B 1 104 ? -17.641 -0.997 -19.016 1 98.94 104 SER B N 1
ATOM 4720 C CA . SER B 1 104 ? -18.719 -0.495 -18.188 1 98.94 104 SER B CA 1
ATOM 4721 C C . SER B 1 104 ? -20.078 -0.935 -18.719 1 98.94 104 SER B C 1
ATOM 4723 O O . SER B 1 104 ? -20.938 -1.396 -17.953 1 98.94 104 SER B O 1
ATOM 4725 N N . ALA B 1 105 ? -20.297 -0.83 -19.984 1 98.94 105 ALA B N 1
ATOM 4726 C CA . ALA B 1 105 ? -21.562 -1.21 -20.594 1 98.94 105 ALA B CA 1
ATOM 4727 C C . ALA B 1 105 ? -21.828 -2.703 -20.422 1 98.94 105 ALA B C 1
ATOM 4729 O O . ALA B 1 105 ? -22.953 -3.111 -20.141 1 98.94 105 ALA B O 1
ATOM 4730 N N . ILE B 1 106 ? -20.828 -3.486 -20.656 1 98.94 106 ILE B N 1
ATOM 4731 C CA . ILE B 1 106 ? -20.953 -4.93 -20.484 1 98.94 106 ILE B CA 1
ATOM 4732 C C . ILE B 1 106 ? -21.344 -5.25 -19.047 1 98.94 106 ILE B C 1
ATOM 4734 O O . ILE B 1 106 ? -22.25 -6.055 -18.797 1 98.94 106 ILE B O 1
ATOM 4738 N N . MET B 1 107 ? -20.672 -4.617 -18.062 1 98.94 107 MET B N 1
ATOM 4739 C CA . MET B 1 107 ? -20.953 -4.891 -16.656 1 98.94 107 MET B CA 1
ATOM 4740 C C . MET B 1 107 ? -22.359 -4.465 -16.297 1 98.94 107 MET B C 1
ATOM 4742 O O . MET B 1 107 ? -23.016 -5.105 -15.461 1 98.94 107 MET B O 1
ATOM 4746 N N . LYS B 1 108 ? -22.828 -3.371 -16.875 1 98.88 108 LYS B N 1
ATOM 4747 C CA . LYS B 1 108 ? -24.219 -2.959 -16.641 1 98.88 108 LYS B CA 1
ATOM 4748 C C . LYS B 1 108 ? -25.203 -4.027 -17.109 1 98.88 108 LYS B C 1
ATOM 4750 O O . LYS B 1 108 ? -26.188 -4.312 -16.422 1 98.88 108 LYS B O 1
ATOM 4755 N N . VAL B 1 109 ? -24.953 -4.613 -18.266 1 98.81 109 VAL B N 1
ATOM 4756 C CA . VAL B 1 109 ? -25.781 -5.699 -18.766 1 98.81 109 VAL B CA 1
ATOM 4757 C C . VAL B 1 109 ? -25.734 -6.883 -17.812 1 98.81 109 VAL B C 1
ATOM 4759 O O . VAL B 1 109 ? -26.781 -7.426 -17.438 1 98.81 109 VAL B O 1
ATOM 4762 N N . CYS B 1 110 ? -24.5 -7.254 -17.422 1 98.88 110 CYS B N 1
ATOM 4763 C CA . CYS B 1 110 ? -24.344 -8.391 -16.516 1 98.88 110 CYS B CA 1
ATOM 4764 C C . CYS B 1 110 ? -25 -8.125 -15.172 1 98.88 110 CYS B C 1
ATOM 4766 O O . CYS B 1 110 ? -25.594 -9.031 -14.57 1 98.88 110 CYS B O 1
ATOM 4768 N N . HIS B 1 111 ? -24.859 -6.914 -14.711 1 98.5 111 HIS B N 1
ATOM 4769 C CA . HIS B 1 111 ? -25.469 -6.527 -13.445 1 98.5 111 HIS B CA 1
ATOM 4770 C C . HIS B 1 111 ? -26.984 -6.633 -13.508 1 98.5 111 HIS B C 1
ATOM 4772 O O . HIS B 1 111 ? -27.609 -7.207 -12.609 1 98.5 111 HIS B O 1
ATOM 4778 N N . GLN B 1 112 ? -27.562 -6.098 -14.539 1 97.81 112 GLN B N 1
ATOM 4779 C CA . GLN B 1 112 ? -29 -6.121 -14.719 1 97.81 112 GLN B CA 1
ATOM 4780 C C . GLN B 1 112 ? -29.516 -7.551 -14.867 1 97.81 112 GLN B C 1
ATOM 4782 O O . GLN B 1 112 ? -30.578 -7.895 -14.344 1 97.81 112 GLN B O 1
ATOM 4787 N N . ARG B 1 113 ? -28.734 -8.375 -15.477 1 98.19 113 ARG B N 1
ATOM 4788 C CA . ARG B 1 113 ? -29.188 -9.719 -15.828 1 98.19 113 ARG B CA 1
ATOM 4789 C C . ARG B 1 113 ? -28.656 -10.75 -14.844 1 98.19 113 ARG B C 1
ATOM 4791 O O . ARG B 1 113 ? -28.922 -11.945 -14.984 1 98.19 113 ARG B O 1
ATOM 4798 N N . ARG B 1 114 ? -27.844 -10.336 -13.914 1 97.94 114 ARG B N 1
ATOM 4799 C CA . ARG B 1 114 ? -27.281 -11.188 -12.875 1 97.94 114 ARG B CA 1
ATOM 4800 C C . ARG B 1 114 ? -26.406 -12.281 -13.484 1 97.94 114 ARG B C 1
ATOM 4802 O O . ARG B 1 114 ? -26.547 -13.453 -13.141 1 97.94 114 ARG B O 1
ATOM 4809 N N . ILE B 1 115 ? -25.531 -11.891 -14.367 1 98.75 115 ILE B N 1
ATOM 4810 C CA . ILE B 1 115 ? -24.656 -12.82 -15.062 1 98.75 115 ILE B CA 1
ATOM 4811 C C . ILE B 1 115 ? -23.25 -12.75 -14.453 1 98.75 115 ILE B C 1
ATOM 4813 O O . ILE B 1 115 ? -22.625 -11.68 -14.43 1 98.75 115 ILE B O 1
ATOM 4817 N N . PRO B 1 116 ? -22.703 -13.844 -13.977 1 98.25 116 PRO B N 1
ATOM 4818 C CA . PRO B 1 116 ? -21.344 -13.844 -13.438 1 98.25 116 PRO B CA 1
ATOM 4819 C C . PRO B 1 116 ? -20.281 -13.555 -14.508 1 98.25 116 PRO B C 1
ATOM 4821 O O . PRO B 1 116 ? -20.484 -13.891 -15.672 1 98.25 116 PRO B O 1
ATOM 4824 N N . VAL B 1 117 ? -19.219 -12.938 -14.055 1 98.81 117 VAL B N 1
ATOM 4825 C CA . VAL B 1 117 ? -18.188 -12.477 -14.961 1 98.81 117 VAL B CA 1
ATOM 4826 C C . VAL B 1 117 ? -16.812 -12.93 -14.453 1 98.81 117 VAL B C 1
ATOM 4828 O O . VAL B 1 117 ? -16.5 -12.773 -13.273 1 98.81 117 VAL B O 1
ATOM 4831 N N . THR B 1 118 ? -16 -13.508 -15.258 1 98.38 118 THR B N 1
ATOM 4832 C CA . THR B 1 118 ? -14.609 -13.82 -14.984 1 98.38 118 THR B CA 1
ATOM 4833 C C . THR B 1 118 ? -13.688 -12.992 -15.867 1 98.38 118 THR B C 1
ATOM 4835 O O . THR B 1 118 ? -13.758 -13.07 -17.094 1 98.38 118 THR B O 1
ATOM 4838 N N . PRO B 1 119 ? -12.852 -12.18 -15.258 1 98.5 119 PRO B N 1
ATOM 4839 C CA . PRO B 1 119 ? -11.914 -11.383 -16.062 1 98.5 119 PRO B CA 1
ATOM 4840 C C . PRO B 1 119 ? -10.688 -12.188 -16.5 1 98.5 119 PRO B C 1
ATOM 4842 O O . PRO B 1 119 ? -10.312 -13.156 -15.836 1 98.5 119 PRO B O 1
ATOM 4845 N N . TYR B 1 120 ? -10.133 -11.766 -17.641 1 98.31 120 TYR B N 1
ATOM 4846 C CA . TYR B 1 120 ? -9 -12.477 -18.203 1 98.31 120 TYR B CA 1
ATOM 4847 C C . TYR B 1 120 ? -7.992 -11.5 -18.812 1 98.31 120 TYR B C 1
ATOM 4849 O O . TYR B 1 120 ? -8.352 -10.648 -19.625 1 98.31 120 TYR B O 1
ATOM 4857 N N . SER B 1 121 ? -6.785 -11.586 -18.375 1 97.31 121 SER B N 1
ATOM 4858 C CA . SER B 1 121 ? -5.664 -10.828 -18.938 1 97.31 121 SER B CA 1
ATOM 4859 C C . SER B 1 121 ? -4.363 -11.625 -18.844 1 97.31 121 SER B C 1
ATOM 4861 O O . SER B 1 121 ? -3.857 -11.867 -17.75 1 97.31 121 SER B O 1
ATOM 4863 N N . GLY B 1 122 ? -3.779 -12.148 -19.891 1 94.94 122 GLY B N 1
ATOM 4864 C CA . GLY B 1 122 ? -2.508 -12.852 -19.969 1 94.94 122 GLY B CA 1
ATOM 4865 C C . GLY B 1 122 ? -2.639 -14.344 -19.734 1 94.94 122 GLY B C 1
ATOM 4866 O O . GLY B 1 122 ? -1.884 -15.141 -20.297 1 94.94 122 GLY B O 1
ATOM 4867 N N . GLY B 1 123 ? -3.465 -14.781 -18.734 1 94.56 123 GLY B N 1
ATOM 4868 C CA . GLY B 1 123 ? -3.762 -16.188 -18.516 1 94.56 123 GLY B CA 1
ATOM 4869 C C . GLY B 1 123 ? -2.594 -16.953 -17.922 1 94.56 123 GLY B C 1
ATOM 4870 O O . GLY B 1 123 ? -2.436 -18.156 -18.188 1 94.56 123 GLY B O 1
ATOM 4871 N N . THR B 1 124 ? -1.763 -16.297 -17.141 1 93.56 124 THR B N 1
ATOM 4872 C CA . THR B 1 124 ? -0.556 -16.969 -16.656 1 93.56 124 THR B CA 1
ATOM 4873 C C . THR B 1 124 ? -0.694 -17.328 -15.18 1 93.56 124 THR B C 1
ATOM 4875 O O . THR B 1 124 ? 0.248 -17.844 -14.57 1 93.56 124 THR B O 1
ATOM 4878 N N . SER B 1 125 ? -1.861 -17.078 -14.555 1 94.81 125 SER B N 1
ATOM 4879 C CA . SER B 1 125 ? -2.014 -17.297 -13.125 1 94.81 125 SER B CA 1
ATOM 4880 C C . SER B 1 125 ? -2.045 -18.781 -12.789 1 94.81 125 SER B C 1
ATOM 4882 O O . SER B 1 125 ? -2.352 -19.609 -13.648 1 94.81 125 SER B O 1
ATOM 4884 N N . LEU B 1 126 ? -1.839 -19.172 -11.539 1 95.25 126 LEU B N 1
ATOM 4885 C CA . LEU B 1 126 ? -1.475 -20.547 -11.234 1 95.25 126 LEU B CA 1
ATOM 4886 C C . LEU B 1 126 ? -2.508 -21.188 -10.312 1 95.25 126 LEU B C 1
ATOM 4888 O O . LEU B 1 126 ? -2.51 -22.406 -10.141 1 95.25 126 LEU B O 1
ATOM 4892 N N . GLU B 1 127 ? -3.393 -20.422 -9.734 1 96.38 127 GLU B N 1
ATOM 4893 C CA . GLU B 1 127 ? -4.191 -20.953 -8.633 1 96.38 127 GLU B CA 1
ATOM 4894 C C . GLU B 1 127 ? -5.672 -21 -9 1 96.38 127 GLU B C 1
ATOM 4896 O O . GLU B 1 127 ? -6.531 -20.781 -8.141 1 96.38 127 GLU B O 1
ATOM 4901 N N . GLY B 1 128 ? -5.988 -21.172 -10.227 1 95.75 128 GLY B N 1
ATOM 4902 C CA . GLY B 1 128 ? -7.375 -21.266 -10.656 1 95.75 128 GLY B CA 1
ATOM 4903 C C . GLY B 1 128 ? -8.078 -19.922 -10.711 1 95.75 128 GLY B C 1
ATOM 4904 O O . GLY B 1 128 ? -9.289 -19.844 -10.516 1 95.75 128 GLY B O 1
ATOM 4905 N N . HIS B 1 129 ? -7.398 -18.922 -11.023 1 96.56 129 HIS B N 1
ATOM 4906 C CA . HIS B 1 129 ? -7.887 -17.547 -10.922 1 96.56 129 HIS B CA 1
ATOM 4907 C C . HIS B 1 129 ? -9 -17.281 -11.93 1 96.56 129 HIS B C 1
ATOM 4909 O O . HIS B 1 129 ? -9.875 -16.453 -11.688 1 96.56 129 HIS B O 1
ATOM 4915 N N . PHE B 1 130 ? -8.922 -17.891 -13.148 1 96.06 130 PHE B N 1
ATOM 4916 C CA . PHE B 1 130 ? -9.883 -17.469 -14.156 1 96.06 130 PHE B CA 1
ATOM 4917 C C . PHE B 1 130 ? -10.758 -18.625 -14.617 1 96.06 130 PHE B C 1
ATOM 4919 O O . PHE B 1 130 ? -11.273 -18.625 -15.734 1 96.06 130 PHE B O 1
ATOM 4926 N N . ALA B 1 131 ? -10.852 -19.703 -13.75 1 95.88 131 ALA B N 1
ATOM 4927 C CA . ALA B 1 131 ? -11.898 -20.703 -13.945 1 95.88 131 ALA B CA 1
ATOM 4928 C C . ALA B 1 131 ? -13.281 -20.094 -13.789 1 95.88 131 ALA B C 1
ATOM 4930 O O . ALA B 1 131 ? -13.57 -19.438 -12.789 1 95.88 131 ALA B O 1
ATOM 4931 N N . ALA B 1 132 ? -14.125 -20.281 -14.758 1 96.12 132 ALA B N 1
ATOM 4932 C CA . ALA B 1 132 ? -15.484 -19.734 -14.68 1 96.12 132 ALA B CA 1
ATOM 4933 C C . ALA B 1 132 ? -16.391 -20.641 -13.859 1 96.12 132 ALA B C 1
ATOM 4935 O O . ALA B 1 132 ? -17.344 -21.234 -14.391 1 96.12 132 ALA B O 1
ATOM 4936 N N . THR B 1 133 ? -16.25 -20.609 -12.57 1 94.19 133 THR B N 1
ATOM 4937 C CA . THR B 1 133 ? -16.891 -21.547 -11.664 1 94.19 133 THR B CA 1
ATOM 4938 C C . THR B 1 133 ? -18.391 -21.344 -11.633 1 94.19 133 THR B C 1
ATOM 4940 O O . THR B 1 133 ? -19.141 -22.219 -11.188 1 94.19 133 THR B O 1
ATOM 4943 N N . ARG B 1 134 ? -18.859 -20.234 -12.172 1 93.88 134 ARG B N 1
ATOM 4944 C CA . ARG B 1 134 ? -20.281 -19.906 -12.164 1 93.88 134 ARG B CA 1
ATOM 4945 C C . ARG B 1 134 ? -20.812 -19.734 -13.586 1 93.88 134 ARG B C 1
ATOM 4947 O O . ARG B 1 134 ? -21.906 -19.188 -13.781 1 93.88 134 ARG B O 1
ATOM 4954 N N . GLY B 1 135 ? -19.984 -20.125 -14.531 1 95.69 135 GLY B N 1
ATOM 4955 C CA . GLY B 1 135 ? -20.344 -19.891 -15.922 1 95.69 135 GLY B CA 1
ATOM 4956 C C . GLY B 1 135 ? -20.344 -18.422 -16.281 1 95.69 135 GLY B C 1
ATOM 4957 O O . GLY B 1 135 ? -19.375 -17.703 -16.031 1 95.69 135 GLY B O 1
ATOM 4958 N N . GLY B 1 136 ? -21.438 -18 -16.875 1 97.88 136 GLY B N 1
ATOM 4959 C CA . GLY B 1 136 ? -21.516 -16.609 -17.281 1 97.88 136 GLY B CA 1
ATOM 4960 C C . GLY B 1 136 ? -20.625 -16.266 -18.453 1 97.88 136 GLY B C 1
ATOM 4961 O O . GLY B 1 136 ? -20.594 -16.984 -19.453 1 97.88 136 GLY B O 1
ATOM 4962 N N . ILE B 1 137 ? -19.953 -15.109 -18.328 1 98.69 137 ILE B N 1
ATOM 4963 C CA . ILE B 1 137 ? -19.109 -14.719 -19.453 1 98.69 137 ILE B CA 1
ATOM 4964 C C . ILE B 1 137 ? -17.703 -14.43 -18.953 1 98.69 137 ILE B C 1
ATOM 4966 O O . ILE B 1 137 ? -17.484 -14.25 -17.75 1 98.69 137 ILE B O 1
ATOM 4970 N N . CYS B 1 138 ? -16.797 -14.5 -19.859 1 98.75 138 CYS B N 1
ATOM 4971 C CA . CYS B 1 138 ? -15.422 -14.039 -19.641 1 98.75 138 CYS B CA 1
ATOM 4972 C C . CYS B 1 138 ? -15.164 -12.719 -20.344 1 98.75 138 CYS B C 1
ATOM 4974 O O . CYS B 1 138 ? -15.508 -12.562 -21.516 1 98.75 138 CYS B O 1
ATOM 4976 N N . ILE B 1 139 ? -14.734 -11.742 -19.641 1 98.88 139 ILE B N 1
ATOM 4977 C CA . ILE B 1 139 ? -14.266 -10.516 -20.281 1 98.88 139 ILE B CA 1
ATOM 4978 C C . ILE B 1 139 ? -12.758 -10.617 -20.531 1 98.88 139 ILE B C 1
ATOM 4980 O O . ILE B 1 139 ? -11.969 -10.664 -19.594 1 98.88 139 ILE B O 1
ATOM 4984 N N . ASP B 1 140 ? -12.406 -10.711 -21.766 1 98.88 140 ASP B N 1
ATOM 4985 C CA . ASP B 1 140 ? -11.023 -10.766 -22.219 1 98.88 140 ASP B CA 1
ATOM 4986 C C . ASP B 1 140 ? -10.523 -9.383 -22.641 1 98.88 140 ASP B C 1
ATOM 4988 O O . ASP B 1 140 ? -11.023 -8.805 -23.609 1 98.88 140 ASP B O 1
ATOM 4992 N N . PHE B 1 141 ? -9.469 -8.898 -22.062 1 98.81 141 PHE B N 1
ATOM 4993 C CA . PHE B 1 141 ? -9.039 -7.516 -22.234 1 98.81 141 PHE B CA 1
ATOM 4994 C C . PHE B 1 141 ? -8.039 -7.395 -23.375 1 98.81 141 PHE B C 1
ATOM 4996 O O . PHE B 1 141 ? -7.422 -6.344 -23.562 1 98.81 141 PHE B O 1
ATOM 5003 N N . SER B 1 142 ? -7.902 -8.359 -24.203 1 98.56 142 SER B N 1
ATOM 5004 C CA . SER B 1 142 ? -6.836 -8.469 -25.203 1 98.56 142 SER B CA 1
ATOM 5005 C C . SER B 1 142 ? -6.891 -7.32 -26.203 1 98.56 142 SER B C 1
ATOM 5007 O O . SER B 1 142 ? -5.887 -7.004 -26.844 1 98.56 142 SER B O 1
ATOM 5009 N N . ARG B 1 143 ? -8.07 -6.625 -26.344 1 98.56 143 ARG B N 1
ATOM 5010 C CA . ARG B 1 143 ? -8.172 -5.504 -27.266 1 98.56 143 ARG B CA 1
ATOM 5011 C C . ARG B 1 143 ? -7.734 -4.203 -26.609 1 98.56 143 ARG B C 1
ATOM 5013 O O . ARG B 1 143 ? -7.645 -3.166 -27.266 1 98.56 143 ARG B O 1
ATOM 5020 N N . MET B 1 144 ? -7.465 -4.223 -25.359 1 98.81 144 MET B N 1
ATOM 5021 C CA . MET B 1 144 ? -6.977 -3.064 -24.625 1 98.81 144 MET B CA 1
ATOM 5022 C C . MET B 1 144 ? -5.496 -3.215 -24.281 1 98.81 144 MET B C 1
ATOM 5024 O O . MET B 1 144 ? -5.133 -3.344 -23.109 1 98.81 144 MET B O 1
ATOM 5028 N N . ASP B 1 145 ? -4.633 -3.035 -25.281 1 98.62 145 ASP B N 1
ATOM 5029 C CA . ASP B 1 145 ? -3.221 -3.389 -25.172 1 98.62 145 ASP B CA 1
ATOM 5030 C C . ASP B 1 145 ? -2.328 -2.201 -25.531 1 98.62 145 ASP B C 1
ATOM 5032 O O . ASP B 1 145 ? -1.23 -2.377 -26.062 1 98.62 145 ASP B O 1
ATOM 5036 N N . ARG B 1 146 ? -2.764 -1.045 -25.203 1 98.62 146 ARG B N 1
ATOM 5037 C CA . ARG B 1 146 ? -2.012 0.134 -25.625 1 98.62 146 ARG B CA 1
ATOM 5038 C C . ARG B 1 146 ? -1.263 0.752 -24.453 1 98.62 146 ARG B C 1
ATOM 5040 O O . ARG B 1 146 ? -1.767 0.767 -23.328 1 98.62 146 ARG B O 1
ATOM 5047 N N . ILE B 1 147 ? -0.098 1.229 -24.719 1 98.62 147 ILE B N 1
ATOM 5048 C CA . ILE B 1 147 ? 0.549 2.23 -23.875 1 98.62 147 ILE B CA 1
ATOM 5049 C C . ILE B 1 147 ? -0.03 3.611 -24.172 1 98.62 147 ILE B C 1
ATOM 5051 O O . ILE B 1 147 ? 0.226 4.18 -25.234 1 98.62 147 ILE B O 1
ATOM 5055 N N . ILE B 1 148 ? -0.798 4.152 -23.344 1 98.62 148 ILE B N 1
ATOM 5056 C CA . ILE B 1 148 ? -1.588 5.355 -23.594 1 98.62 148 ILE B CA 1
ATOM 5057 C C . ILE B 1 148 ? -0.681 6.582 -23.562 1 98.62 148 ILE B C 1
ATOM 5059 O O . ILE B 1 148 ? -0.798 7.461 -24.422 1 98.62 148 ILE B O 1
ATOM 5063 N N . LYS B 1 149 ? 0.185 6.684 -22.547 1 98.38 149 LYS B N 1
ATOM 5064 C CA . LYS B 1 149 ? 1.021 7.871 -22.406 1 98.38 149 LYS B CA 1
ATOM 5065 C C . LYS B 1 149 ? 2.211 7.602 -21.484 1 98.38 149 LYS B C 1
ATOM 5067 O O . LYS B 1 149 ? 2.037 7.172 -20.344 1 98.38 149 LYS B O 1
ATOM 5072 N N . LEU B 1 150 ? 3.369 7.82 -21.984 1 98.25 150 LEU B N 1
ATOM 5073 C CA . LEU B 1 150 ? 4.582 7.824 -21.172 1 98.25 150 LEU B CA 1
ATOM 5074 C C . LEU B 1 150 ? 4.926 9.242 -20.719 1 98.25 150 LEU B C 1
ATOM 5076 O O . LEU B 1 150 ? 5.148 10.125 -21.547 1 98.25 150 LEU B O 1
ATOM 5080 N N . ASN B 1 151 ? 4.844 9.484 -19.438 1 97.81 151 ASN B N 1
ATOM 5081 C CA . ASN B 1 151 ? 5.301 10.734 -18.844 1 97.81 151 ASN B CA 1
ATOM 5082 C C . ASN B 1 151 ? 6.738 10.633 -18.344 1 97.81 151 ASN B C 1
ATOM 5084 O O . ASN B 1 151 ? 6.973 10.516 -17.141 1 97.81 151 ASN B O 1
ATOM 5088 N N . ARG B 1 152 ? 7.66 10.812 -19.25 1 95.81 152 ARG B N 1
ATOM 5089 C CA . ARG B 1 152 ? 9.07 10.562 -18.969 1 95.81 152 ARG B CA 1
ATOM 5090 C C . ARG B 1 152 ? 9.562 11.438 -17.812 1 95.81 152 ARG B C 1
ATOM 5092 O O . ARG B 1 152 ? 10.25 10.953 -16.922 1 95.81 152 ARG B O 1
ATOM 5099 N N . ASP B 1 153 ? 9.188 12.641 -17.844 1 94.31 153 ASP B N 1
ATOM 5100 C CA . ASP B 1 153 ? 9.703 13.602 -16.875 1 94.31 153 ASP B CA 1
ATOM 5101 C C . ASP B 1 153 ? 9.094 13.359 -15.492 1 94.31 153 ASP B C 1
ATOM 5103 O O . ASP B 1 153 ? 9.648 13.797 -14.484 1 94.31 153 ASP B O 1
ATOM 5107 N N . ASP B 1 154 ? 7.953 12.742 -15.438 1 96.62 154 ASP B N 1
ATOM 5108 C CA . ASP B 1 154 ? 7.289 12.469 -14.164 1 96.62 154 ASP B CA 1
ATOM 5109 C C . ASP B 1 154 ? 7.543 11.031 -13.711 1 96.62 154 ASP B C 1
ATOM 5111 O O . ASP B 1 154 ? 7.09 10.633 -12.633 1 96.62 154 ASP B O 1
ATOM 5115 N N . LEU B 1 155 ? 8.211 10.258 -14.547 1 96.56 155 LEU B N 1
ATOM 5116 C CA . LEU B 1 155 ? 8.578 8.875 -14.258 1 96.56 155 LEU B CA 1
ATOM 5117 C C . LEU B 1 155 ? 7.336 8.023 -14.008 1 96.56 155 LEU B C 1
ATOM 5119 O O . LEU B 1 155 ? 7.262 7.305 -13.016 1 96.56 155 LEU B O 1
ATOM 5123 N N . ASP B 1 156 ? 6.34 8.125 -14.891 1 98.12 156 ASP B N 1
ATOM 5124 C CA . ASP B 1 156 ? 5.184 7.234 -14.852 1 98.12 156 ASP B CA 1
ATOM 5125 C C . ASP B 1 156 ? 4.648 6.977 -16.266 1 98.12 156 ASP B C 1
ATOM 5127 O O . ASP B 1 156 ? 5.035 7.656 -17.219 1 98.12 156 ASP B O 1
ATOM 5131 N N . VAL B 1 157 ? 3.877 5.938 -16.406 1 98.81 157 VAL B N 1
ATOM 5132 C CA . VAL B 1 157 ? 3.326 5.535 -17.688 1 98.81 157 VAL B CA 1
ATOM 5133 C C . VAL B 1 157 ? 1.899 5.023 -17.5 1 98.81 157 VAL B C 1
ATOM 5135 O O . VAL B 1 157 ? 1.597 4.348 -16.516 1 98.81 157 VAL B O 1
ATOM 5138 N N . ILE B 1 158 ? 1.015 5.414 -18.344 1 98.88 158 ILE B N 1
ATOM 5139 C CA . ILE B 1 158 ? -0.373 4.961 -18.359 1 98.88 158 ILE B CA 1
ATOM 5140 C C . ILE B 1 158 ? -0.551 3.846 -19.375 1 9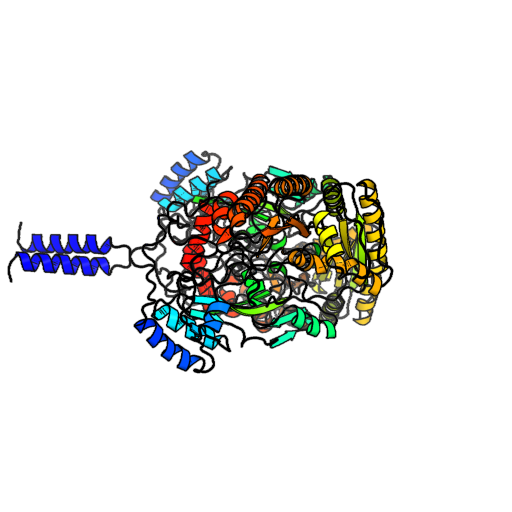8.88 158 ILE B C 1
ATOM 5142 O O . ILE B 1 158 ? -0.221 4.02 -20.562 1 98.88 158 ILE B O 1
ATOM 5146 N N . VAL B 1 159 ? -1.042 2.738 -18.938 1 98.94 159 VAL B N 1
ATOM 5147 C CA . VAL B 1 159 ? -1.139 1.583 -19.828 1 98.94 159 VAL B CA 1
ATOM 5148 C C . VAL B 1 159 ? -2.504 0.92 -19.672 1 98.94 159 VAL B C 1
ATOM 5150 O O . VAL B 1 159 ? -3.174 1.105 -18.641 1 98.94 159 VAL B O 1
ATOM 5153 N N . GLN B 1 160 ? -2.881 0.213 -20.672 1 98.88 160 GLN B N 1
ATOM 5154 C CA . GLN B 1 160 ? -4.066 -0.634 -20.609 1 98.88 160 GLN B CA 1
ATOM 5155 C C . GLN B 1 160 ? -3.719 -2.033 -20.109 1 98.88 160 GLN B C 1
ATOM 5157 O O . GLN B 1 160 ? -2.543 -2.389 -20.016 1 98.88 160 GLN B O 1
ATOM 5162 N N . PRO B 1 161 ? -4.695 -2.822 -19.672 1 98.75 161 PRO B N 1
ATOM 5163 C CA . PRO B 1 161 ? -4.445 -4.039 -18.906 1 98.75 161 PRO B CA 1
ATOM 5164 C C . PRO B 1 161 ? -3.793 -5.141 -19.734 1 98.75 161 PRO B C 1
ATOM 5166 O O . PRO B 1 161 ? -3.129 -6.023 -19.188 1 98.75 161 PRO B O 1
ATOM 5169 N N . ALA B 1 162 ? -3.875 -5.172 -21.047 1 98.75 162 ALA B N 1
ATOM 5170 C CA . ALA B 1 162 ? -3.361 -6.277 -21.859 1 98.75 162 ALA B CA 1
ATOM 5171 C C . ALA B 1 162 ? -1.928 -6.008 -22.312 1 98.75 162 ALA B C 1
ATOM 5173 O O . ALA B 1 162 ? -1.344 -6.801 -23.047 1 98.75 162 ALA B O 1
ATOM 5174 N N . VAL B 1 163 ? -1.368 -4.914 -21.859 1 98.81 163 VAL B N 1
ATOM 5175 C CA . VAL B 1 163 ? 0.042 -4.668 -22.141 1 98.81 163 VAL B CA 1
ATOM 5176 C C . VAL B 1 163 ? 0.905 -5.688 -21.406 1 98.81 163 VAL B C 1
ATOM 5178 O O . VAL B 1 163 ? 0.75 -5.883 -20.203 1 98.81 163 VAL B O 1
ATOM 5181 N N . GLY B 1 164 ? 1.782 -6.379 -22.188 1 98.62 164 GLY B N 1
ATOM 5182 C CA . GLY B 1 164 ? 2.766 -7.242 -21.562 1 98.62 164 GLY B CA 1
ATOM 5183 C C . GLY B 1 164 ? 3.904 -6.477 -20.922 1 98.62 164 GLY B C 1
ATOM 5184 O O . GLY B 1 164 ? 4.375 -5.477 -21.453 1 98.62 164 GLY B O 1
ATOM 5185 N N . TRP B 1 165 ? 4.328 -6.93 -19.766 1 98.31 165 TRP B N 1
ATOM 5186 C CA . TRP B 1 165 ? 5.344 -6.172 -19.031 1 98.31 165 TRP B CA 1
ATOM 5187 C C . TRP B 1 165 ? 6.668 -6.176 -19.781 1 98.31 165 TRP B C 1
ATOM 5189 O O . TRP B 1 165 ? 7.434 -5.211 -19.719 1 98.31 165 TRP B O 1
ATOM 5199 N N . GLU B 1 166 ? 7.023 -7.27 -20.562 1 97.5 166 GLU B N 1
ATOM 5200 C CA . GLU B 1 166 ? 8.258 -7.305 -21.344 1 97.5 166 GLU B CA 1
ATOM 5201 C C . GLU B 1 166 ? 8.25 -6.254 -22.453 1 97.5 166 GLU B C 1
ATOM 5203 O O . GLU B 1 166 ? 9.234 -5.539 -22.641 1 97.5 166 GLU B O 1
ATOM 5208 N N . ALA B 1 167 ? 7.141 -6.211 -23.141 1 97.75 167 ALA B N 1
ATOM 5209 C CA . ALA B 1 167 ? 7 -5.203 -24.188 1 97.75 167 ALA B CA 1
ATOM 5210 C C . ALA B 1 167 ? 7.07 -3.795 -23.594 1 97.75 167 ALA B C 1
ATOM 5212 O O . ALA B 1 167 ? 7.664 -2.896 -24.203 1 97.75 167 ALA B O 1
ATOM 5213 N N . LEU B 1 168 ? 6.41 -3.617 -22.5 1 98.62 168 LEU B N 1
ATOM 5214 C CA . LEU B 1 168 ? 6.48 -2.332 -21.812 1 98.62 168 LEU B CA 1
ATOM 5215 C C . LEU B 1 168 ? 7.926 -1.951 -21.531 1 98.62 168 LEU B C 1
ATOM 5217 O O . LEU B 1 168 ? 8.344 -0.82 -21.781 1 98.62 168 LEU B O 1
ATOM 5221 N N . ASN B 1 169 ? 8.711 -2.869 -21.047 1 97.75 169 ASN B N 1
ATOM 5222 C CA . ASN B 1 169 ? 10.094 -2.578 -20.688 1 97.75 169 ASN B CA 1
ATOM 5223 C C . ASN B 1 169 ? 10.969 -2.369 -21.922 1 97.75 169 ASN B C 1
ATOM 5225 O O . ASN B 1 169 ? 11.969 -1.654 -21.859 1 97.75 169 ASN B O 1
ATOM 5229 N N . GLU B 1 170 ? 10.648 -3.039 -22.984 1 97.38 170 GLU B N 1
ATOM 5230 C CA . GLU B 1 170 ? 11.344 -2.734 -24.219 1 97.38 170 GLU B CA 1
ATOM 5231 C C . GLU B 1 170 ? 11.156 -1.271 -24.609 1 97.38 170 GLU B C 1
ATOM 5233 O O . GLU B 1 170 ? 12.125 -0.585 -24.953 1 97.38 170 GLU B O 1
ATOM 5238 N N . GLU B 1 171 ? 9.945 -0.81 -24.5 1 97.94 171 GLU B N 1
ATOM 5239 C CA . GLU B 1 171 ? 9.648 0.583 -24.828 1 97.94 171 GLU B CA 1
ATOM 5240 C C . GLU B 1 171 ? 10.32 1.531 -23.828 1 97.94 171 GLU B C 1
ATOM 5242 O O . GLU B 1 171 ? 10.945 2.516 -24.234 1 97.94 171 GLU B O 1
ATOM 5247 N N . LEU B 1 172 ? 10.156 1.239 -22.609 1 98.12 172 LEU B N 1
ATOM 5248 C CA . LEU B 1 172 ? 10.742 2.074 -21.578 1 98.12 172 LEU B CA 1
ATOM 5249 C C . LEU B 1 172 ? 12.266 2.115 -21.688 1 98.12 172 LEU B C 1
ATOM 5251 O O . LEU B 1 172 ? 12.883 3.143 -21.422 1 98.12 172 LEU B O 1
ATOM 5255 N N . GLY B 1 173 ? 12.844 0.98 -22.109 1 96.81 173 GLY B N 1
ATOM 5256 C CA . GLY B 1 173 ? 14.289 0.864 -22.25 1 96.81 173 GLY B CA 1
ATOM 5257 C C . GLY B 1 173 ? 14.875 1.868 -23.219 1 96.81 173 GLY B C 1
ATOM 5258 O O . GLY B 1 173 ? 16.016 2.307 -23.047 1 96.81 173 GLY B O 1
ATOM 5259 N N . GLU B 1 174 ? 14.133 2.266 -24.188 1 96.69 174 GLU B N 1
ATOM 5260 C CA . GLU B 1 174 ? 14.57 3.256 -25.172 1 96.69 174 GLU B CA 1
ATOM 5261 C C . GLU B 1 174 ? 14.797 4.617 -24.516 1 96.69 174 GLU B C 1
ATOM 5263 O O . GLU B 1 174 ? 15.5 5.465 -25.062 1 96.69 174 GLU B O 1
ATOM 5268 N N . HIS B 1 175 ? 14.227 4.758 -23.391 1 95.44 175 HIS B N 1
ATOM 5269 C CA . HIS B 1 175 ? 14.328 6.035 -22.688 1 95.44 175 HIS B CA 1
ATOM 5270 C C . HIS B 1 175 ? 15.148 5.898 -21.406 1 95.44 175 HIS B C 1
ATOM 5272 O O . HIS B 1 175 ? 15.109 6.77 -20.547 1 95.44 175 HIS B O 1
ATOM 5278 N N . GLY B 1 176 ? 15.797 4.766 -21.203 1 94.56 176 GLY B N 1
ATOM 5279 C CA . GLY B 1 176 ? 16.609 4.551 -20.016 1 94.56 176 GLY B CA 1
ATOM 5280 C C . GLY B 1 176 ? 15.789 4.301 -18.766 1 94.56 176 GLY B C 1
ATOM 5281 O O . GLY B 1 176 ? 16.266 4.523 -17.641 1 94.56 176 GLY B O 1
ATOM 5282 N N . LEU B 1 177 ? 14.531 3.93 -18.938 1 96.94 177 LEU B N 1
ATOM 5283 C CA . LEU B 1 177 ? 13.617 3.66 -17.844 1 96.94 177 LEU B CA 1
ATOM 5284 C C . LEU B 1 177 ? 13.25 2.182 -17.797 1 96.94 177 LEU B C 1
ATOM 5286 O O . LEU B 1 177 ? 13.523 1.437 -18.734 1 96.94 177 LEU B O 1
ATOM 5290 N N . PHE B 1 178 ? 12.719 1.737 -16.672 1 95.88 178 PHE B N 1
ATOM 5291 C CA . PHE B 1 178 ? 12.18 0.383 -16.641 1 95.88 178 PHE B CA 1
ATOM 5292 C C . PHE B 1 178 ? 11.125 0.249 -15.547 1 95.88 178 PHE B C 1
ATOM 5294 O O . PHE B 1 178 ? 11.047 1.091 -14.648 1 95.88 178 PHE B O 1
ATOM 5301 N N . PHE B 1 179 ? 10.211 -0.676 -15.789 1 98.25 179 PHE B N 1
ATOM 5302 C CA . PHE B 1 179 ? 9.195 -1.153 -14.859 1 98.25 179 PHE B CA 1
ATOM 5303 C C . PHE B 1 179 ? 9.664 -2.41 -14.133 1 98.25 179 PHE B C 1
ATOM 5305 O O . PHE B 1 179 ? 9.875 -3.451 -14.766 1 98.25 179 PHE B O 1
ATOM 5312 N N . PRO B 1 180 ? 9.82 -2.381 -12.758 1 97.31 180 PRO B N 1
ATOM 5313 C CA . PRO B 1 180 ? 10.648 -3.352 -12.039 1 97.31 180 PRO B CA 1
ATOM 5314 C C . PRO B 1 180 ? 9.977 -4.719 -11.906 1 97.31 180 PRO B C 1
ATOM 5316 O O . PRO B 1 180 ? 10.641 -5.75 -12.008 1 97.31 180 PRO B O 1
ATOM 5319 N N . PRO B 1 181 ? 8.648 -4.832 -11.648 1 97.69 181 PRO B N 1
ATOM 5320 C CA . PRO B 1 181 ? 8.086 -6.176 -11.5 1 97.69 181 PRO B CA 1
ATOM 5321 C C . PRO B 1 181 ? 8.336 -7.055 -12.727 1 97.69 181 PRO B C 1
ATOM 5323 O O . PRO B 1 181 ? 8.125 -6.617 -13.859 1 97.69 181 PRO B O 1
ATOM 5326 N N . ASP B 1 182 ? 8.852 -8.25 -12.453 1 94.62 182 ASP B N 1
ATOM 5327 C CA . ASP B 1 182 ? 9.273 -9.102 -13.555 1 94.62 182 ASP B CA 1
ATOM 5328 C C . ASP B 1 182 ? 8.789 -10.531 -13.367 1 94.62 182 ASP B C 1
ATOM 5330 O O . ASP B 1 182 ? 9.578 -11.477 -13.391 1 94.62 182 ASP B O 1
ATOM 5334 N N . PRO B 1 183 ? 7.48 -10.727 -13.312 1 94.19 183 PRO B N 1
ATOM 5335 C CA . PRO B 1 183 ? 6.973 -12.102 -13.266 1 94.19 183 PRO B CA 1
ATOM 5336 C C . PRO B 1 183 ? 7.309 -12.891 -14.523 1 94.19 183 PRO B C 1
ATOM 5338 O O . PRO B 1 183 ? 8.039 -12.406 -15.391 1 94.19 183 PRO B O 1
ATOM 5341 N N . GLY B 1 184 ? 6.852 -14.141 -14.578 1 89.5 184 GLY B N 1
ATOM 5342 C CA . GLY B 1 184 ? 7.117 -14.984 -15.734 1 89.5 184 GLY B CA 1
ATOM 5343 C C . GLY B 1 184 ? 6.652 -14.367 -17.047 1 89.5 184 GLY B C 1
ATOM 5344 O O . GLY B 1 184 ? 5.801 -13.477 -17.047 1 89.5 184 GLY B O 1
ATOM 5345 N N . PRO B 1 185 ? 7.242 -14.828 -18.094 1 89.88 185 PRO B N 1
ATOM 5346 C CA . PRO B 1 185 ? 6.879 -14.289 -19.406 1 89.88 185 PRO B CA 1
ATOM 5347 C C . PRO B 1 185 ? 5.398 -14.469 -19.734 1 89.88 185 PRO B C 1
ATOM 5349 O O . PRO B 1 185 ? 4.781 -15.445 -19.297 1 89.88 185 PRO B O 1
ATOM 5352 N N . GLY B 1 186 ? 4.883 -13.492 -20.453 1 93.69 186 GLY B N 1
ATOM 5353 C CA . GLY B 1 186 ? 3.5 -13.594 -20.891 1 93.69 186 GLY B CA 1
ATOM 5354 C C . GLY B 1 186 ? 2.533 -12.859 -19.984 1 93.69 186 GLY B C 1
ATOM 5355 O O . GLY B 1 186 ? 1.393 -12.594 -20.375 1 93.69 186 GLY B O 1
ATOM 5356 N N . ALA B 1 187 ? 2.988 -12.547 -18.766 1 97 187 ALA B N 1
ATOM 5357 C CA . ALA B 1 187 ? 2.115 -11.805 -17.859 1 97 187 ALA B CA 1
ATOM 5358 C C . ALA B 1 187 ? 1.771 -10.43 -18.422 1 97 187 ALA B C 1
ATOM 5360 O O . ALA B 1 187 ? 2.607 -9.789 -19.062 1 97 187 ALA B O 1
ATOM 5361 N N . GLN B 1 188 ? 0.567 -10.047 -18.281 1 98.69 188 GLN B N 1
ATOM 5362 C CA . GLN B 1 188 ? 0.065 -8.734 -18.688 1 98.69 188 GLN B CA 1
ATOM 5363 C C . GLN B 1 188 ? -0.334 -7.898 -17.469 1 98.69 188 GLN B C 1
ATOM 5365 O O . GLN B 1 188 ? -0.653 -8.445 -16.406 1 98.69 188 GLN B O 1
ATOM 5370 N N . ILE B 1 189 ? -0.342 -6.57 -17.625 1 98.88 189 ILE B N 1
ATOM 5371 C CA . ILE B 1 189 ? -0.489 -5.625 -16.531 1 98.88 189 ILE B CA 1
ATOM 5372 C C . ILE B 1 189 ? -1.772 -5.926 -15.758 1 98.88 189 ILE B C 1
ATOM 5374 O O . ILE B 1 189 ? -1.782 -5.898 -14.523 1 98.88 189 ILE B O 1
ATOM 5378 N N . GLY B 1 190 ? -2.855 -6.199 -16.422 1 98.75 190 GLY B N 1
ATOM 5379 C CA . GLY B 1 190 ? -4.098 -6.5 -15.734 1 98.75 190 GLY B CA 1
ATOM 5380 C C . GLY B 1 190 ? -3.986 -7.676 -14.781 1 98.75 190 GLY B C 1
ATOM 5381 O O . GLY B 1 190 ? -4.426 -7.594 -13.633 1 98.75 190 GLY B O 1
ATOM 5382 N N . GLY B 1 191 ? -3.436 -8.789 -15.289 1 98.25 191 GLY B N 1
ATOM 5383 C CA . GLY B 1 191 ? -3.213 -9.945 -14.438 1 98.25 191 GLY B CA 1
ATOM 5384 C C . GLY B 1 191 ? -2.227 -9.68 -13.312 1 98.25 191 GLY B C 1
ATOM 5385 O O . GLY B 1 191 ? -2.402 -10.172 -12.195 1 98.25 191 GLY B O 1
ATOM 5386 N N . MET B 1 192 ? -1.203 -8.906 -13.648 1 98.69 192 MET B N 1
ATOM 5387 C CA . MET B 1 192 ? -0.198 -8.555 -12.648 1 98.69 192 MET B CA 1
ATOM 5388 C C . MET B 1 192 ? -0.824 -7.77 -11.5 1 98.69 192 MET B C 1
ATOM 5390 O O . MET B 1 192 ? -0.533 -8.039 -10.328 1 98.69 192 MET B O 1
ATOM 5394 N N . VAL B 1 193 ? -1.711 -6.801 -11.82 1 98.69 193 VAL B N 1
ATOM 5395 C CA . VAL B 1 193 ? -2.441 -6.062 -10.797 1 98.69 193 VAL B CA 1
ATOM 5396 C C . VAL B 1 193 ? -3.367 -7.012 -10.039 1 98.69 193 VAL B C 1
ATOM 5398 O O . VAL B 1 193 ? -3.414 -6.988 -8.805 1 98.69 193 VAL B O 1
ATOM 5401 N N . GLY B 1 194 ? -4.039 -7.879 -10.711 1 98.25 194 GLY B N 1
ATOM 5402 C CA . GLY B 1 194 ? -5.012 -8.781 -10.117 1 98.25 194 GLY B CA 1
ATOM 5403 C C . GLY B 1 194 ? -4.414 -9.711 -9.078 1 98.25 194 GLY B C 1
ATOM 5404 O O . GLY B 1 194 ? -5.039 -9.992 -8.055 1 98.25 194 GLY B O 1
ATOM 5405 N N . THR B 1 195 ? -3.195 -10.148 -9.289 1 97.44 195 THR B N 1
ATOM 5406 C CA . THR B 1 195 ? -2.604 -11.125 -8.383 1 97.44 195 THR B CA 1
ATOM 5407 C C . THR B 1 195 ? -1.653 -10.445 -7.398 1 97.44 195 THR B C 1
ATOM 5409 O O . THR B 1 195 ? -1.214 -11.062 -6.426 1 97.44 195 THR B O 1
ATOM 5412 N N . GLY B 1 196 ? -1.385 -9.141 -7.652 1 97.5 196 GLY B N 1
ATOM 5413 C CA . GLY B 1 196 ? -0.328 -8.531 -6.859 1 97.5 196 GLY B CA 1
ATOM 5414 C C . GLY B 1 196 ? 1.01 -9.227 -7.012 1 97.5 196 GLY B C 1
ATOM 5415 O O . GLY B 1 196 ? 1.673 -9.531 -6.02 1 97.5 196 GLY B O 1
ATOM 5416 N N . CYS B 1 197 ? 1.393 -9.484 -8.188 1 97.25 197 CYS B N 1
ATOM 5417 C CA . CYS B 1 197 ? 2.551 -10.32 -8.477 1 97.25 197 CYS B CA 1
ATOM 5418 C C . CYS B 1 197 ? 3.846 -9.609 -8.109 1 97.25 197 CYS B C 1
ATOM 5420 O O . CYS B 1 197 ? 3.82 -8.469 -7.652 1 97.25 197 CYS B O 1
ATOM 5422 N N . SER B 1 198 ? 4.871 -10.367 -8.242 1 96 198 SER B N 1
ATOM 5423 C CA . SER B 1 198 ? 6.227 -9.844 -8.086 1 96 198 SER B CA 1
ATOM 5424 C C . SER B 1 198 ? 7.203 -10.578 -9 1 96 198 SER B C 1
ATOM 5426 O O . SER B 1 198 ? 6.848 -10.969 -10.117 1 96 198 SER B O 1
ATOM 5428 N N . GLY B 1 199 ? 8.336 -10.844 -8.586 1 93.19 199 GLY B N 1
ATOM 5429 C CA . GLY B 1 199 ? 9.398 -11.469 -9.359 1 93.19 199 GLY B CA 1
ATOM 5430 C C . GLY B 1 199 ? 10.758 -11.352 -8.695 1 93.19 199 GLY B C 1
ATOM 5431 O O . GLY B 1 199 ? 10.852 -11.102 -7.488 1 93.19 199 GLY B O 1
ATOM 5432 N N . THR B 1 200 ? 11.812 -11.531 -9.43 1 92.94 200 THR B N 1
ATOM 5433 C CA . THR B 1 200 ? 13.156 -11.617 -8.883 1 92.94 200 THR B CA 1
ATOM 5434 C C . THR B 1 200 ? 13.609 -10.258 -8.359 1 92.94 200 THR B C 1
ATOM 5436 O O . THR B 1 200 ? 14.422 -10.18 -7.43 1 92.94 200 THR B O 1
ATOM 5439 N N . ASN B 1 201 ? 13.016 -9.227 -8.875 1 93.75 201 ASN B N 1
ATOM 5440 C CA . ASN B 1 201 ? 13.43 -7.875 -8.508 1 93.75 201 ASN B CA 1
ATOM 5441 C C . ASN B 1 201 ? 12.758 -7.414 -7.215 1 93.75 201 ASN B C 1
ATOM 5443 O O . ASN B 1 201 ? 13.047 -6.328 -6.711 1 93.75 201 ASN B O 1
ATOM 5447 N N . ALA B 1 202 ? 11.906 -8.234 -6.66 1 94.94 202 ALA B N 1
ATOM 5448 C CA . ALA B 1 202 ? 11.055 -7.812 -5.555 1 94.94 202 ALA B CA 1
ATOM 5449 C C . ALA B 1 202 ? 11.891 -7.43 -4.332 1 94.94 202 ALA B C 1
ATOM 5451 O O . ALA B 1 202 ? 11.516 -6.539 -3.57 1 94.94 202 ALA B O 1
ATOM 5452 N N . TYR B 1 203 ? 13.023 -8.078 -4.18 1 94.25 203 TYR B N 1
ATOM 5453 C CA . TYR B 1 203 ? 13.844 -7.801 -3.002 1 94.25 203 TYR B CA 1
ATOM 5454 C C . TYR B 1 203 ? 14.234 -6.328 -2.943 1 94.25 203 TYR B C 1
ATOM 5456 O O . TYR B 1 203 ? 14.094 -5.684 -1.9 1 94.25 203 TYR B O 1
ATOM 5464 N N . ARG B 1 204 ? 14.578 -5.824 -4.055 1 93.19 204 ARG B N 1
ATOM 5465 C CA . ARG B 1 204 ? 15.039 -4.441 -4.098 1 93.19 204 ARG B CA 1
ATOM 5466 C C . ARG B 1 204 ? 13.883 -3.486 -4.379 1 93.19 204 ARG B C 1
ATOM 5468 O O . ARG B 1 204 ? 13.812 -2.406 -3.789 1 93.19 204 ARG B O 1
ATOM 5475 N N . TYR B 1 205 ? 13.023 -3.861 -5.254 1 94.56 205 TYR B N 1
ATOM 5476 C CA . TYR B 1 205 ? 12.086 -2.893 -5.805 1 94.56 205 TYR B CA 1
ATOM 5477 C C . TYR B 1 205 ? 10.68 -3.115 -5.25 1 94.56 205 TYR B C 1
ATOM 5479 O O . TYR B 1 205 ? 9.797 -2.273 -5.426 1 94.56 205 TYR B O 1
ATOM 5487 N N . GLY B 1 206 ? 10.484 -4.172 -4.562 1 95.06 206 GLY B N 1
ATOM 5488 C CA . GLY B 1 206 ? 9.148 -4.465 -4.066 1 95.06 206 GLY B CA 1
ATOM 5489 C C . GLY B 1 206 ? 8.273 -5.18 -5.086 1 95.06 206 GLY B C 1
ATOM 5490 O O . GLY B 1 206 ? 8.789 -5.855 -5.98 1 95.06 206 GLY B O 1
ATOM 5491 N N . THR B 1 207 ? 7.027 -5.199 -4.828 1 97.12 207 THR B N 1
ATOM 5492 C CA . THR B 1 207 ? 6.055 -5.938 -5.629 1 97.12 207 THR B CA 1
ATOM 5493 C C . THR B 1 207 ? 5.199 -4.984 -6.457 1 97.12 207 THR B C 1
ATOM 5495 O O . THR B 1 207 ? 5.445 -3.777 -6.473 1 97.12 207 THR B O 1
ATOM 5498 N N . MET B 1 208 ? 4.215 -5.555 -7.168 1 98.06 208 MET B N 1
ATOM 5499 C CA . MET B 1 208 ? 3.291 -4.762 -7.973 1 98.06 208 MET B CA 1
ATOM 5500 C C . MET B 1 208 ? 2.662 -3.648 -7.141 1 98.06 208 MET B C 1
ATOM 5502 O O . MET B 1 208 ? 2.395 -2.562 -7.656 1 98.06 208 MET B O 1
ATOM 5506 N N . ARG B 1 209 ? 2.424 -3.85 -5.879 1 96.38 209 ARG B N 1
ATOM 5507 C CA . ARG B 1 209 ? 1.779 -2.889 -4.992 1 96.38 209 ARG B CA 1
ATOM 5508 C C . ARG B 1 209 ? 2.596 -1.605 -4.887 1 96.38 209 ARG B C 1
ATOM 5510 O O . ARG B 1 209 ? 2.041 -0.528 -4.656 1 96.38 209 ARG B O 1
ATOM 5517 N N . ASP B 1 210 ? 3.809 -1.669 -5.133 1 96.44 210 ASP B N 1
ATOM 5518 C CA . ASP B 1 210 ? 4.711 -0.535 -4.953 1 96.44 210 ASP B CA 1
ATOM 5519 C C . ASP B 1 210 ? 4.836 0.276 -6.238 1 96.44 210 ASP B C 1
ATOM 5521 O O . ASP B 1 210 ? 5.363 1.391 -6.227 1 96.44 210 ASP B O 1
ATOM 5525 N N . TRP B 1 211 ? 4.25 -0.236 -7.32 1 98.19 211 TRP B N 1
ATOM 5526 C CA . TRP B 1 211 ? 4.594 0.374 -8.602 1 98.19 211 TRP B CA 1
ATOM 5527 C C . TRP B 1 211 ? 3.342 0.835 -9.336 1 98.19 211 TRP B C 1
ATOM 5529 O O . TRP B 1 211 ? 3.408 1.21 -10.508 1 98.19 211 TRP B O 1
ATOM 5539 N N . VAL B 1 212 ? 2.211 0.782 -8.656 1 98.69 212 VAL B N 1
ATOM 5540 C CA . VAL B 1 212 ? 0.971 1.295 -9.234 1 98.69 212 VAL B CA 1
ATOM 5541 C C . VAL B 1 212 ? 0.566 2.584 -8.516 1 98.69 212 VAL B C 1
ATOM 5543 O O . VAL B 1 212 ? 0.427 2.604 -7.293 1 98.69 212 VAL B O 1
ATOM 5546 N N . LEU B 1 213 ? 0.369 3.639 -9.266 1 98.12 213 LEU B N 1
ATOM 5547 C CA . LEU B 1 213 ? -0.032 4.926 -8.719 1 98.12 213 LEU B CA 1
ATOM 5548 C C . LEU B 1 213 ? -1.551 5.051 -8.672 1 98.12 213 LEU B C 1
ATOM 5550 O O . LEU B 1 213 ? -2.105 5.582 -7.703 1 98.12 213 LEU B O 1
ATOM 5554 N N . SER B 1 214 ? -2.152 4.609 -9.734 1 98.31 214 SER B N 1
ATOM 5555 C CA . SER B 1 214 ? -3.586 4.809 -9.906 1 98.31 214 SER B CA 1
ATOM 5556 C C . SER B 1 214 ? -4.18 3.758 -10.836 1 98.31 214 SER B C 1
ATOM 5558 O O . SER B 1 214 ? -3.473 3.186 -11.672 1 98.31 214 SER B O 1
ATOM 5560 N N . LEU B 1 215 ? -5.414 3.504 -10.633 1 98.88 215 LEU B N 1
ATOM 5561 C CA . LEU B 1 215 ? -6.148 2.58 -11.492 1 98.88 215 LEU B CA 1
ATOM 5562 C C . LEU B 1 215 ? -7.469 3.195 -11.945 1 98.88 215 LEU B C 1
ATOM 5564 O O . LEU B 1 215 ? -8.102 3.936 -11.195 1 98.88 215 LEU B O 1
ATOM 5568 N N . THR B 1 216 ? -7.82 2.943 -13.164 1 98.94 216 THR B N 1
ATOM 5569 C CA . THR B 1 216 ? -9.211 3.043 -13.594 1 98.94 216 THR B CA 1
ATOM 5570 C C . THR B 1 216 ? -9.898 1.685 -13.508 1 98.94 216 THR B C 1
ATOM 5572 O O . THR B 1 216 ? -9.406 0.698 -14.062 1 98.94 216 THR B O 1
ATOM 5575 N N . VAL B 1 217 ? -10.984 1.656 -12.797 1 98.94 217 VAL B N 1
ATOM 5576 C CA . VAL B 1 217 ? -11.633 0.387 -12.492 1 98.94 217 VAL B CA 1
ATOM 5577 C C . VAL B 1 217 ? -13.125 0.479 -12.812 1 98.94 217 VAL B C 1
ATOM 5579 O O . VAL B 1 217 ? -13.758 1.502 -12.547 1 98.94 217 VAL B O 1
ATOM 5582 N N . VAL B 1 218 ? -13.648 -0.54 -13.43 1 98.94 218 VAL B N 1
ATOM 5583 C CA . VAL B 1 218 ? -15.086 -0.696 -13.578 1 98.94 218 VAL B CA 1
ATOM 5584 C C . VAL B 1 218 ? -15.625 -1.626 -12.492 1 98.94 218 VAL B C 1
ATOM 5586 O O . VAL B 1 218 ? -15.203 -2.781 -12.391 1 98.94 218 VAL B O 1
ATOM 5589 N N . LEU B 1 219 ? -16.531 -1.139 -11.656 1 98.88 219 LEU B N 1
ATOM 5590 C CA . LEU B 1 219 ? -17.094 -1.904 -10.555 1 98.88 219 LEU B CA 1
ATOM 5591 C C . LEU B 1 219 ? -18.203 -2.834 -11.047 1 98.88 219 LEU B C 1
ATOM 5593 O O . LEU B 1 219 ? -18.547 -2.809 -12.227 1 98.88 219 LEU B O 1
ATOM 5597 N N . ALA B 1 220 ? -18.734 -3.645 -10.195 1 98.62 220 ALA B N 1
ATOM 5598 C CA . ALA B 1 220 ? -19.656 -4.719 -10.547 1 98.62 220 ALA B CA 1
ATOM 5599 C C . ALA B 1 220 ? -20.938 -4.164 -11.172 1 98.62 220 ALA B C 1
ATOM 5601 O O . ALA B 1 220 ? -21.562 -4.812 -12.023 1 98.62 220 ALA B O 1
ATOM 5602 N N . ASP B 1 221 ? -21.281 -2.973 -10.797 1 98.5 221 ASP B N 1
ATOM 5603 C CA . ASP B 1 221 ? -22.531 -2.4 -11.305 1 98.5 221 ASP B CA 1
ATOM 5604 C C . ASP B 1 221 ? -22.266 -1.535 -12.539 1 98.5 221 ASP B C 1
ATOM 5606 O O . ASP B 1 221 ? -23.156 -0.813 -12.992 1 98.5 221 ASP B O 1
ATOM 5610 N N . GLY B 1 222 ? -21.031 -1.516 -12.961 1 98.81 222 GLY B N 1
ATOM 5611 C CA . GLY B 1 222 ? -20.688 -0.791 -14.172 1 98.81 222 GLY B CA 1
ATOM 5612 C C . GLY B 1 222 ? -20.125 0.594 -13.898 1 98.81 222 GLY B C 1
ATOM 5613 O O . GLY B 1 222 ? -19.688 1.286 -14.82 1 98.81 222 GLY B O 1
ATOM 5614 N N . THR B 1 223 ? -20.062 1.029 -12.656 1 98.81 223 THR B N 1
ATOM 5615 C CA . THR B 1 223 ? -19.531 2.344 -12.312 1 98.81 223 THR B CA 1
ATOM 5616 C C . THR B 1 223 ? -18.031 2.408 -12.602 1 98.81 223 THR B C 1
ATOM 5618 O O . THR B 1 223 ? -17.297 1.477 -12.281 1 98.81 223 THR B O 1
ATOM 5621 N N . ILE B 1 224 ? -17.625 3.461 -13.273 1 98.88 224 ILE B N 1
ATOM 5622 C CA . ILE B 1 224 ? -16.219 3.693 -13.531 1 98.88 224 ILE B CA 1
ATOM 5623 C C . ILE B 1 224 ? -15.625 4.582 -12.438 1 98.88 224 ILE B C 1
ATOM 5625 O O . ILE B 1 224 ? -16.203 5.621 -12.102 1 98.88 224 ILE B O 1
ATOM 5629 N N . ILE B 1 225 ? -14.5 4.188 -11.875 1 98.81 225 ILE B N 1
ATOM 5630 C CA . ILE B 1 225 ? -13.812 5.043 -10.906 1 98.81 225 ILE B CA 1
ATOM 5631 C C . ILE B 1 225 ? -12.336 5.148 -11.273 1 98.81 225 ILE B C 1
ATOM 5633 O O . ILE B 1 225 ? -11.781 4.25 -11.906 1 98.81 225 ILE B O 1
ATOM 5637 N N . LYS B 1 226 ? -11.766 6.234 -10.953 1 98.62 226 LYS B N 1
ATOM 5638 C CA . LYS B 1 226 ? -10.32 6.449 -10.945 1 98.62 226 LYS B CA 1
ATOM 5639 C C . LYS B 1 226 ? -9.805 6.629 -9.523 1 98.62 226 LYS B C 1
ATOM 5641 O O . LYS B 1 226 ? -10.227 7.543 -8.812 1 98.62 226 LYS B O 1
ATOM 5646 N N . THR B 1 227 ? -8.836 5.852 -9.133 1 98.5 227 THR B N 1
ATOM 5647 C CA . THR B 1 227 ? -8.562 5.676 -7.711 1 98.5 227 THR B CA 1
ATOM 5648 C C . THR B 1 227 ? -7.688 6.816 -7.188 1 98.5 227 THR B C 1
ATOM 5650 O O . THR B 1 227 ? -7.707 7.117 -5.992 1 98.5 227 THR B O 1
ATOM 5653 N N . ARG B 1 228 ? -6.848 7.406 -8.008 1 98.19 228 ARG B N 1
ATOM 5654 C CA . ARG B 1 228 ? -5.938 8.484 -7.641 1 98.19 228 ARG B CA 1
ATOM 5655 C C . ARG B 1 228 ? -5.523 9.289 -8.867 1 98.19 228 ARG B C 1
ATOM 5657 O O . ARG B 1 228 ? -5.758 8.867 -10 1 98.19 228 ARG B O 1
ATOM 5664 N N . GLN B 1 229 ? -4.973 10.477 -8.594 1 97.88 229 GLN B N 1
ATOM 5665 C CA . GLN B 1 229 ? -4.258 11.188 -9.648 1 97.88 229 GLN B CA 1
ATOM 5666 C C . GLN B 1 229 ? -2.811 10.719 -9.75 1 97.88 229 GLN B C 1
ATOM 5668 O O . GLN B 1 229 ? -2.508 9.562 -9.453 1 97.88 229 GLN B O 1
ATOM 5673 N N . ARG B 1 230 ? -1.858 11.562 -10.141 1 97.81 230 ARG B N 1
ATOM 5674 C CA . ARG B 1 230 ? -0.597 11.016 -10.633 1 97.81 230 ARG B CA 1
ATOM 5675 C C . ARG B 1 230 ? 0.544 11.32 -9.672 1 97.81 230 ARG B C 1
ATOM 5677 O O . ARG B 1 230 ? 1.66 10.828 -9.844 1 97.81 230 ARG B O 1
ATOM 5684 N N . PRO B 1 231 ? 0.3 12.125 -8.57 1 96.94 231 PRO B N 1
ATOM 5685 C CA . PRO B 1 231 ? 1.462 12.375 -7.715 1 96.94 231 PRO B CA 1
ATOM 5686 C C . PRO B 1 231 ? 1.984 11.102 -7.047 1 96.94 231 PRO B C 1
ATOM 5688 O O . PRO B 1 231 ? 1.203 10.203 -6.723 1 96.94 231 PRO B O 1
ATOM 5691 N N . ARG B 1 232 ? 3.238 11.078 -6.777 1 94.25 232 ARG B N 1
ATOM 5692 C CA . ARG B 1 232 ? 3.869 9.914 -6.172 1 94.25 232 ARG B CA 1
ATOM 5693 C C . ARG B 1 232 ? 3.498 9.789 -4.699 1 94.25 232 ARG B C 1
ATOM 5695 O O . ARG B 1 232 ? 3.529 8.695 -4.133 1 94.25 232 ARG B O 1
ATOM 5702 N N . LYS B 1 233 ? 3.223 10.859 -4.098 1 95.19 233 LYS B N 1
ATOM 5703 C CA . LYS B 1 233 ? 2.871 10.922 -2.68 1 95.19 233 LYS B CA 1
ATOM 5704 C C . LYS B 1 233 ? 1.478 11.508 -2.484 1 95.19 233 LYS B C 1
ATOM 5706 O O . LYS B 1 233 ? 1.185 12.602 -2.982 1 95.19 233 LYS B O 1
ATOM 5711 N N . SER B 1 234 ? 0.622 10.727 -1.857 1 96.94 234 SER B N 1
ATOM 5712 C CA . SER B 1 234 ? -0.732 11.203 -1.589 1 96.94 234 SER B CA 1
ATOM 5713 C C . SER B 1 234 ? -1.315 10.531 -0.348 1 96.94 234 SER B C 1
ATOM 5715 O O . SER B 1 234 ? -1.12 9.336 -0.133 1 96.94 234 SER B O 1
ATOM 5717 N N . SER B 1 235 ? -1.926 11.297 0.496 1 96.94 235 SER B N 1
ATOM 5718 C CA . SER B 1 235 ? -2.678 10.781 1.636 1 96.94 235 SER B CA 1
ATOM 5719 C C . SER B 1 235 ? -4.148 11.172 1.549 1 96.94 235 SER B C 1
ATOM 5721 O O . SER B 1 235 ? -4.82 11.312 2.572 1 96.94 235 SER B O 1
ATOM 5723 N N . ALA B 1 236 ? -4.645 11.328 0.291 1 96.94 236 ALA B N 1
ATOM 5724 C CA . ALA B 1 236 ? -6 11.805 0.018 1 96.94 236 ALA B CA 1
ATOM 5725 C C . ALA B 1 236 ? -7 10.648 0.04 1 96.94 236 ALA B C 1
ATOM 5727 O O . ALA B 1 236 ? -7.137 9.914 -0.942 1 96.94 236 ALA B O 1
ATOM 5728 N N . GLY B 1 237 ? -7.734 10.516 1.126 1 96.75 237 GLY B N 1
ATOM 5729 C CA . GLY B 1 237 ? -8.789 9.523 1.194 1 96.75 237 GLY B CA 1
ATOM 5730 C C . GLY B 1 237 ? -8.273 8.109 1.395 1 96.75 237 GLY B C 1
ATOM 5731 O O . GLY B 1 237 ? -7.109 7.918 1.755 1 96.75 237 GLY B O 1
ATOM 5732 N N . TYR B 1 238 ? -9.211 7.086 1.276 1 97.94 238 TYR B N 1
ATOM 5733 C CA . TYR B 1 238 ? -8.82 5.688 1.401 1 97.94 238 TYR B CA 1
ATOM 5734 C C . TYR B 1 238 ? -7.953 5.254 0.226 1 97.94 238 TYR B C 1
ATOM 5736 O O . TYR B 1 238 ? -8.102 5.766 -0.886 1 97.94 238 TYR B O 1
ATOM 5744 N N . ASP B 1 239 ? -7.062 4.387 0.444 1 96.81 239 ASP B N 1
ATOM 5745 C CA . ASP B 1 239 ? -6.207 3.873 -0.619 1 96.81 239 ASP B CA 1
ATOM 5746 C C . ASP B 1 239 ? -6.93 2.809 -1.442 1 96.81 239 ASP B C 1
ATOM 5748 O O . ASP B 1 239 ? -6.625 1.62 -1.334 1 96.81 239 ASP B O 1
ATOM 5752 N N . LEU B 1 240 ? -7.746 3.199 -2.355 1 98.12 240 LEU B N 1
ATOM 5753 C CA . LEU B 1 240 ? -8.5 2.256 -3.178 1 98.12 240 LEU B CA 1
ATOM 5754 C C . LEU B 1 240 ? -7.578 1.538 -4.16 1 98.12 240 LEU B C 1
ATOM 5756 O O . LEU B 1 240 ? -7.848 0.399 -4.547 1 98.12 240 LEU B O 1
ATOM 5760 N N . THR B 1 241 ? -6.504 2.223 -4.582 1 98.19 241 THR B N 1
ATOM 5761 C CA . THR B 1 241 ? -5.574 1.603 -5.52 1 98.19 241 THR B CA 1
ATOM 5762 C C . THR B 1 241 ? -5.074 0.262 -4.984 1 98.19 241 THR B C 1
ATOM 5764 O O . THR B 1 241 ? -5.207 -0.766 -5.652 1 98.19 241 THR B O 1
ATOM 5767 N N . ARG B 1 242 ? -4.586 0.297 -3.785 1 96.81 242 ARG B N 1
ATOM 5768 C CA . ARG B 1 242 ? -3.992 -0.908 -3.217 1 96.81 242 ARG B CA 1
ATOM 5769 C C . ARG B 1 242 ? -5.062 -1.942 -2.885 1 96.81 242 ARG B C 1
ATOM 5771 O O . ARG B 1 242 ? -4.785 -3.145 -2.863 1 96.81 242 ARG B O 1
ATOM 5778 N N . MET B 1 243 ? -6.207 -1.485 -2.648 1 96.88 243 MET B N 1
ATOM 5779 C CA . MET B 1 243 ? -7.312 -2.408 -2.402 1 96.88 243 MET B CA 1
ATOM 5780 C C . MET B 1 243 ? -7.574 -3.281 -3.625 1 96.88 243 MET B C 1
ATOM 5782 O O . MET B 1 243 ? -7.867 -4.473 -3.492 1 96.88 243 MET B O 1
ATOM 5786 N N . PHE B 1 244 ? -7.414 -2.74 -4.789 1 98.44 244 PHE B N 1
ATOM 5787 C CA . PHE B 1 244 ? -7.703 -3.479 -6.012 1 98.44 244 PHE B CA 1
ATOM 5788 C C . PHE B 1 244 ? -6.523 -4.359 -6.406 1 98.44 244 PHE B C 1
ATOM 5790 O O . PHE B 1 244 ? -6.699 -5.359 -7.105 1 98.44 244 PHE B O 1
ATOM 5797 N N . ILE B 1 245 ? -5.332 -3.998 -5.996 1 98.5 245 ILE B N 1
ATOM 5798 C CA . ILE B 1 245 ? -4.164 -4.82 -6.289 1 98.5 245 ILE B CA 1
ATOM 5799 C C . ILE B 1 245 ? -4.219 -6.105 -5.469 1 98.5 245 ILE B C 1
ATOM 5801 O O . ILE B 1 245 ? -4.289 -6.062 -4.238 1 98.5 245 ILE B O 1
ATOM 5805 N N . GLY B 1 246 ? -4.207 -7.242 -6.117 1 97.94 246 GLY B N 1
ATOM 5806 C CA . GLY B 1 246 ? -4.301 -8.523 -5.434 1 97.94 246 GLY B CA 1
ATOM 5807 C C . GLY B 1 246 ? -5.73 -8.984 -5.223 1 97.94 246 GLY B C 1
ATOM 5808 O O . GLY B 1 246 ? -5.973 -10 -4.578 1 97.94 246 GLY B O 1
ATOM 5809 N N . SER B 1 247 ? -6.672 -8.266 -5.82 1 98.38 247 SER B N 1
ATOM 5810 C CA . SER B 1 247 ? -8.07 -8.617 -5.594 1 98.38 247 SER B CA 1
ATOM 5811 C C . SER B 1 247 ? -8.539 -9.672 -6.594 1 98.38 247 SER B C 1
ATOM 5813 O O . SER B 1 247 ? -9.656 -10.18 -6.484 1 98.38 247 SER B O 1
ATOM 5815 N N . GLU B 1 248 ? -7.73 -10 -7.598 1 98.44 248 GLU B N 1
ATOM 5816 C CA . GLU B 1 248 ? -7.934 -11.086 -8.547 1 98.44 248 GLU B CA 1
ATOM 5817 C C . GLU B 1 248 ? -9.211 -10.883 -9.359 1 98.44 248 GLU B C 1
ATOM 5819 O O . GLU B 1 248 ? -9.898 -11.844 -9.703 1 98.44 248 GLU B O 1
ATOM 5824 N N . GLY B 1 249 ? -9.625 -9.609 -9.523 1 98.38 249 GLY B N 1
ATOM 5825 C CA . GLY B 1 249 ? -10.805 -9.297 -10.312 1 98.38 249 GLY B CA 1
ATOM 5826 C C . GLY B 1 249 ? -12.102 -9.508 -9.555 1 98.38 249 GLY B C 1
ATOM 5827 O O . GLY B 1 249 ? -13.18 -9.547 -10.156 1 98.38 249 GLY B O 1
ATOM 5828 N N . THR B 1 250 ? -12.039 -9.664 -8.281 1 98.62 250 THR B N 1
ATOM 5829 C CA . THR B 1 250 ? -13.227 -9.977 -7.496 1 98.62 250 THR B CA 1
ATOM 5830 C C . THR B 1 250 ? -13.906 -8.695 -7.012 1 98.62 250 THR B C 1
ATOM 5832 O O . THR B 1 250 ? -15.055 -8.727 -6.566 1 98.62 250 THR B O 1
ATOM 5835 N N . LEU B 1 251 ? -13.18 -7.543 -7.059 1 98.56 251 LEU B N 1
ATOM 5836 C CA . LEU B 1 251 ? -13.742 -6.301 -6.535 1 98.56 251 LEU B CA 1
ATOM 5837 C C . LEU B 1 251 ? -14.039 -5.32 -7.664 1 98.56 251 LEU B C 1
ATOM 5839 O O . LEU B 1 251 ? -14.797 -4.367 -7.48 1 98.56 251 LEU B O 1
ATOM 5843 N N . GLY B 1 252 ? -13.445 -5.496 -8.773 1 98.81 252 GLY B N 1
ATOM 5844 C CA . GLY B 1 252 ? -13.555 -4.617 -9.922 1 98.81 252 GLY B CA 1
ATOM 5845 C C . GLY B 1 252 ? -12.641 -5.016 -11.062 1 98.81 252 GLY B C 1
ATOM 5846 O O . GLY B 1 252 ? -11.773 -5.879 -10.898 1 98.81 252 GLY B O 1
ATOM 5847 N N . LEU B 1 253 ? -12.875 -4.422 -12.242 1 98.94 253 LEU B N 1
ATOM 5848 C CA . LEU B 1 253 ? -12.125 -4.734 -13.453 1 98.94 253 LEU B CA 1
ATOM 5849 C C . LEU B 1 253 ? -11.219 -3.57 -13.844 1 98.94 253 LEU B C 1
ATOM 5851 O O . LEU B 1 253 ? -11.695 -2.48 -14.156 1 98.94 253 LEU B O 1
ATOM 5855 N N . VAL B 1 254 ? -9.914 -3.803 -13.852 1 98.94 254 VAL B N 1
ATOM 5856 C CA . VAL B 1 254 ? -8.93 -2.768 -14.156 1 98.94 254 VAL B CA 1
ATOM 5857 C C . VAL B 1 254 ? -8.875 -2.537 -15.664 1 98.94 254 VAL B C 1
ATOM 5859 O O . VAL B 1 254 ? -8.648 -3.471 -16.438 1 98.94 254 VAL B O 1
ATOM 5862 N N . THR B 1 255 ? -9.062 -1.28 -16.062 1 98.94 255 THR B N 1
ATOM 5863 C CA . THR B 1 255 ? -9.062 -0.986 -17.5 1 98.94 255 THR B CA 1
ATOM 5864 C C . THR B 1 255 ? -7.875 -0.099 -17.859 1 98.94 255 THR B C 1
ATOM 5866 O O . THR B 1 255 ? -7.5 -0.007 -19.031 1 98.94 255 THR B O 1
ATOM 5869 N N . GLU B 1 256 ? -7.367 0.611 -16.859 1 98.88 256 GLU B N 1
ATOM 5870 C CA . GLU B 1 256 ? -6.152 1.403 -17.031 1 98.88 256 GLU B CA 1
ATOM 5871 C C . GLU B 1 256 ? -5.332 1.425 -15.742 1 98.88 256 GLU B C 1
ATOM 5873 O O . GLU B 1 256 ? -5.887 1.377 -14.641 1 98.88 256 GLU B O 1
ATOM 5878 N N . ALA B 1 257 ? -4.02 1.485 -15.93 1 98.88 257 ALA B N 1
ATOM 5879 C CA . ALA B 1 257 ? -3.104 1.604 -14.789 1 98.88 257 ALA B CA 1
ATOM 5880 C C . ALA B 1 257 ? -2.059 2.689 -15.039 1 98.88 257 ALA B C 1
ATOM 5882 O O . ALA B 1 257 ? -1.488 2.771 -16.125 1 98.88 257 ALA B O 1
ATOM 5883 N N . THR B 1 258 ? -1.918 3.6 -14.109 1 98.88 258 THR B N 1
ATOM 5884 C CA . THR B 1 258 ? -0.746 4.469 -14.055 1 98.88 258 THR B CA 1
ATOM 5885 C C . THR B 1 258 ? 0.358 3.84 -13.211 1 98.88 258 THR B C 1
ATOM 5887 O O . THR B 1 258 ? 0.181 3.621 -12.016 1 98.88 258 THR B O 1
ATOM 5890 N N . LEU B 1 259 ? 1.439 3.527 -13.898 1 98.88 259 LEU B N 1
ATOM 5891 C CA . LEU B 1 259 ? 2.543 2.824 -13.25 1 98.88 259 LEU B CA 1
ATOM 5892 C C . LEU B 1 259 ? 3.721 3.764 -13.016 1 98.88 259 LEU B C 1
ATOM 5894 O O . LEU B 1 259 ? 4.016 4.621 -13.852 1 98.88 259 LEU B O 1
ATOM 5898 N N . LYS B 1 260 ? 4.371 3.631 -11.883 1 97.94 260 LYS B N 1
ATOM 5899 C CA . LYS B 1 260 ? 5.688 4.234 -11.695 1 97.94 260 LYS B CA 1
ATOM 5900 C C . LYS B 1 260 ? 6.738 3.543 -12.562 1 97.94 260 LYS B C 1
ATOM 5902 O O . LYS B 1 260 ? 6.625 2.35 -12.852 1 97.94 260 LYS B O 1
ATOM 5907 N N . VAL B 1 261 ? 7.652 4.262 -13.016 1 97.75 261 VAL B N 1
ATOM 5908 C CA . VAL B 1 261 ? 8.844 3.727 -13.656 1 97.75 261 VAL B CA 1
ATOM 5909 C C . VAL B 1 261 ? 10.094 4.371 -13.055 1 97.75 261 VAL B C 1
ATOM 5911 O O . VAL B 1 261 ? 9.992 5.367 -12.328 1 97.75 261 VAL B O 1
ATOM 5914 N N . THR B 1 262 ? 11.188 3.801 -13.18 1 94.94 262 THR B N 1
ATOM 5915 C CA . THR B 1 262 ? 12.43 4.32 -12.617 1 94.94 262 THR B CA 1
ATOM 5916 C C . THR B 1 262 ? 13.578 4.168 -13.617 1 94.94 262 THR B C 1
ATOM 5918 O O . THR B 1 262 ? 13.414 3.547 -14.664 1 94.94 262 THR B O 1
ATOM 5921 N N . THR B 1 263 ? 14.641 4.797 -13.352 1 92.75 263 THR B N 1
ATOM 5922 C CA . THR B 1 263 ? 15.797 4.762 -14.242 1 92.75 263 THR B CA 1
ATOM 5923 C C . THR B 1 263 ? 16.469 3.393 -14.203 1 92.75 263 THR B C 1
ATOM 5925 O O . THR B 1 263 ? 16.547 2.766 -13.148 1 92.75 263 THR B O 1
ATOM 5928 N N . LYS B 1 264 ? 16.922 2.957 -15.359 1 91.38 264 LYS B N 1
ATOM 5929 C CA . LYS B 1 264 ? 17.719 1.737 -15.398 1 91.38 264 LYS B CA 1
ATOM 5930 C C . LYS B 1 264 ? 19.031 1.915 -14.633 1 91.38 264 LYS B C 1
ATOM 5932 O O . LYS B 1 264 ? 19.656 2.973 -14.695 1 91.38 264 LYS B O 1
ATOM 5937 N N . PRO B 1 265 ? 19.391 0.902 -13.844 1 85.5 265 PRO B N 1
ATOM 5938 C CA . PRO B 1 265 ? 20.703 1.021 -13.195 1 85.5 265 PRO B CA 1
ATOM 5939 C C . PRO B 1 265 ? 21.844 1.169 -14.188 1 85.5 265 PRO B C 1
ATOM 5941 O O . PRO B 1 265 ? 21.812 0.563 -15.266 1 85.5 265 PRO B O 1
ATOM 5944 N N . ALA B 1 266 ? 22.875 1.909 -13.781 1 82.5 266 ALA B N 1
ATOM 5945 C CA . ALA B 1 266 ? 24.031 2.17 -14.641 1 82.5 266 ALA B CA 1
ATOM 5946 C C . ALA B 1 266 ? 24.828 0.892 -14.891 1 82.5 266 ALA B C 1
ATOM 5948 O O . ALA B 1 266 ? 25.391 0.709 -15.977 1 82.5 266 ALA B O 1
ATOM 5949 N N . ASN B 1 267 ? 24.938 0.086 -13.828 1 87.38 267 ASN B N 1
ATOM 5950 C CA . ASN B 1 267 ? 25.688 -1.164 -13.906 1 87.38 267 ASN B CA 1
ATOM 5951 C C . ASN B 1 267 ? 24.953 -2.293 -13.172 1 87.38 267 ASN B C 1
ATOM 5953 O O . ASN B 1 267 ? 24.344 -2.07 -12.125 1 87.38 267 ASN B O 1
ATOM 5957 N N . THR B 1 268 ? 24.969 -3.438 -13.781 1 91.69 268 THR B N 1
ATOM 5958 C CA . THR B 1 268 ? 24.469 -4.652 -13.156 1 91.69 268 THR B CA 1
ATOM 5959 C C . THR B 1 268 ? 25.5 -5.766 -13.219 1 91.69 268 THR B C 1
ATOM 5961 O O . THR B 1 268 ? 26.312 -5.816 -14.141 1 91.69 268 THR B O 1
ATOM 5964 N N . SER B 1 269 ? 25.609 -6.578 -12.266 1 94.75 269 SER B N 1
ATOM 5965 C CA . SER B 1 269 ? 26.469 -7.758 -12.227 1 94.75 269 SER B CA 1
ATOM 5966 C C . SER B 1 269 ? 25.766 -8.93 -11.539 1 94.75 269 SER B C 1
ATOM 5968 O O . SER B 1 269 ? 24.734 -8.75 -10.891 1 94.75 269 SER B O 1
ATOM 5970 N N . VAL B 1 270 ? 26.281 -10.117 -11.82 1 96.56 270 VAL B N 1
ATOM 5971 C CA . VAL B 1 270 ? 25.734 -11.336 -11.242 1 96.56 270 VAL B CA 1
ATOM 5972 C C . VAL B 1 270 ? 26.844 -12.148 -10.586 1 96.56 270 VAL B C 1
ATOM 5974 O O . VAL B 1 270 ? 27.984 -12.172 -11.07 1 96.56 270 VAL B O 1
ATOM 5977 N N . ALA B 1 271 ? 26.578 -12.695 -9.492 1 97 271 ALA B N 1
ATOM 5978 C CA . ALA B 1 271 ? 27.469 -13.641 -8.844 1 97 271 ALA B CA 1
ATOM 5979 C C . ALA B 1 271 ? 26.766 -14.945 -8.516 1 97 271 ALA B C 1
ATOM 5981 O O . ALA B 1 271 ? 25.547 -14.961 -8.289 1 97 271 ALA B O 1
ATOM 5982 N N . VAL B 1 272 ? 27.562 -16.016 -8.539 1 97.06 272 VAL B N 1
ATOM 5983 C CA . VAL B 1 272 ? 27.016 -17.344 -8.273 1 97.06 272 VAL B CA 1
ATOM 5984 C C . VAL B 1 272 ? 27.953 -18.094 -7.316 1 97.06 272 VAL B C 1
ATOM 5986 O O . VAL B 1 272 ? 29.172 -18.016 -7.434 1 97.06 272 VAL B O 1
ATOM 5989 N N . CYS B 1 273 ? 27.406 -18.781 -6.371 1 97.06 273 CYS B N 1
ATOM 5990 C CA . CYS B 1 273 ? 28.188 -19.656 -5.492 1 97.06 273 CYS B CA 1
ATOM 5991 C C . CYS B 1 273 ? 27.359 -20.859 -5.055 1 97.06 273 CYS B C 1
ATOM 5993 O O . CYS B 1 273 ? 26.125 -20.797 -5.07 1 97.06 273 CYS B O 1
ATOM 5995 N N . SER B 1 274 ? 28 -21.922 -4.715 1 97.88 274 SER B N 1
ATOM 5996 C CA . SER B 1 274 ? 27.344 -23.156 -4.328 1 97.88 274 SER B CA 1
ATOM 5997 C C . SER B 1 274 ? 27.609 -23.5 -2.869 1 97.88 274 SER B C 1
ATOM 5999 O O . SER B 1 274 ? 28.547 -22.953 -2.264 1 97.88 274 SER B O 1
ATOM 6001 N N . PHE B 1 275 ? 26.828 -24.359 -2.34 1 98.25 275 PHE B N 1
ATOM 6002 C CA . PHE B 1 275 ? 26.906 -24.75 -0.938 1 98.25 275 PHE B CA 1
ATOM 6003 C C . PHE B 1 275 ? 26.766 -26.266 -0.789 1 98.25 275 PHE B C 1
ATOM 6005 O O . PHE B 1 275 ? 26.281 -26.938 -1.7 1 98.25 275 PHE B O 1
ATOM 6012 N N . ALA B 1 276 ? 27.172 -26.75 0.396 1 96.94 276 ALA B N 1
ATOM 6013 C CA . ALA B 1 276 ? 27.094 -28.188 0.673 1 96.94 276 ALA B CA 1
ATOM 6014 C C . ALA B 1 276 ? 25.656 -28.625 0.951 1 96.94 276 ALA B C 1
ATOM 6016 O O . ALA B 1 276 ? 25.281 -29.75 0.646 1 96.94 276 ALA B O 1
ATOM 6017 N N . SER B 1 277 ? 24.906 -27.75 1.516 1 96.44 277 SER B N 1
ATOM 6018 C CA . SER B 1 277 ? 23.516 -28.047 1.82 1 96.44 277 SER B CA 1
ATOM 6019 C C . SER B 1 277 ? 22.609 -26.859 1.522 1 96.44 277 SER B C 1
ATOM 6021 O O . SER B 1 277 ? 23.078 -25.719 1.449 1 96.44 277 SER B O 1
ATOM 6023 N N . ILE B 1 278 ? 21.344 -27.219 1.354 1 96.12 278 ILE B N 1
ATOM 6024 C CA . ILE B 1 278 ? 20.375 -26.172 1.078 1 96.12 278 ILE B CA 1
ATOM 6025 C C . ILE B 1 278 ? 20.219 -25.266 2.303 1 96.12 278 ILE B C 1
ATOM 6027 O O . ILE B 1 278 ? 19.984 -24.062 2.172 1 96.12 278 ILE B O 1
ATOM 6031 N N . ARG B 1 279 ? 20.406 -25.781 3.498 1 95.62 279 ARG B N 1
ATOM 6032 C CA . ARG B 1 279 ? 20.359 -25 4.727 1 95.62 279 ARG B CA 1
ATOM 6033 C C . ARG B 1 279 ? 21.5 -23.969 4.758 1 95.62 279 ARG B C 1
ATOM 6035 O O . ARG B 1 279 ? 21.281 -22.828 5.141 1 95.62 279 ARG B O 1
ATOM 6042 N N . ASP B 1 280 ? 22.688 -24.422 4.352 1 96.44 280 ASP B N 1
ATOM 6043 C CA . ASP B 1 280 ? 23.828 -23.5 4.309 1 96.44 280 ASP B CA 1
ATOM 6044 C C . ASP B 1 280 ? 23.562 -22.344 3.352 1 96.44 280 ASP B C 1
ATOM 6046 O O . ASP B 1 280 ? 23.891 -21.188 3.648 1 96.44 280 ASP B O 1
ATOM 6050 N N . ALA B 1 281 ? 23 -22.672 2.213 1 97.56 281 ALA B N 1
ATOM 6051 C CA . ALA B 1 281 ? 22.656 -21.641 1.244 1 97.56 281 ALA B CA 1
ATOM 6052 C C . ALA B 1 281 ? 21.656 -20.656 1.832 1 97.56 281 ALA B C 1
ATOM 6054 O O . ALA B 1 281 ? 21.844 -19.438 1.728 1 97.56 281 ALA B O 1
ATOM 6055 N N . ALA B 1 282 ? 20.641 -21.172 2.453 1 95.81 282 ALA B N 1
ATOM 6056 C CA . ALA B 1 282 ? 19.609 -20.328 3.047 1 95.81 282 ALA B CA 1
ATOM 6057 C C . ALA B 1 282 ? 20.172 -19.5 4.191 1 95.81 282 ALA B C 1
ATOM 6059 O O . ALA B 1 282 ? 19.75 -18.344 4.398 1 95.81 282 ALA B O 1
ATOM 6060 N N . ASP B 1 283 ? 21.078 -20.047 4.938 1 95.38 283 ASP B N 1
ATOM 6061 C CA . ASP B 1 283 ? 21.734 -19.297 6.004 1 95.38 283 ASP B CA 1
ATOM 6062 C C . ASP B 1 283 ? 22.531 -18.125 5.445 1 95.38 283 ASP B C 1
ATOM 6064 O O . ASP B 1 283 ? 22.609 -17.062 6.074 1 95.38 283 ASP B O 1
ATOM 6068 N N . CYS B 1 284 ? 23.172 -18.344 4.352 1 96.5 284 CYS B N 1
ATOM 6069 C CA . CYS B 1 284 ? 23.875 -17.25 3.684 1 96.5 284 CYS B CA 1
ATOM 6070 C C . CYS B 1 284 ? 22.922 -16.109 3.33 1 96.5 284 CYS B C 1
ATOM 6072 O O . CYS B 1 284 ? 23.234 -14.945 3.533 1 96.5 284 CYS B O 1
ATOM 6074 N N . VAL B 1 285 ? 21.766 -16.484 2.822 1 95.94 285 VAL B N 1
ATOM 6075 C CA . VAL B 1 285 ? 20.75 -15.484 2.486 1 95.94 285 VAL B CA 1
ATOM 6076 C C . VAL B 1 285 ? 20.406 -14.672 3.729 1 95.94 285 VAL B C 1
ATOM 6078 O O . VAL B 1 285 ? 20.359 -13.438 3.678 1 95.94 285 VAL B O 1
ATOM 6081 N N . PHE B 1 286 ? 20.172 -15.391 4.812 1 92.31 286 PHE B N 1
ATOM 6082 C CA . PHE B 1 286 ? 19.844 -14.758 6.086 1 92.31 286 PHE B CA 1
ATOM 6083 C C . PHE B 1 286 ? 20.906 -13.734 6.48 1 92.31 286 PHE B C 1
ATOM 6085 O O . PHE B 1 286 ? 20.578 -12.609 6.859 1 92.31 286 PHE B O 1
ATOM 6092 N N . ARG B 1 287 ? 22.156 -14.039 6.297 1 92.56 287 ARG B N 1
ATOM 6093 C CA . ARG B 1 287 ? 23.25 -13.172 6.684 1 92.56 287 ARG B CA 1
ATOM 6094 C C . ARG B 1 287 ? 23.359 -11.977 5.746 1 92.56 287 ARG B C 1
ATOM 6096 O O . ARG B 1 287 ? 23.609 -10.852 6.191 1 92.56 287 ARG B O 1
ATOM 6103 N N . VAL B 1 288 ? 23.219 -12.219 4.488 1 93.88 288 VAL B N 1
ATOM 6104 C CA . VAL B 1 288 ? 23.312 -11.164 3.49 1 93.88 288 VAL B CA 1
ATOM 6105 C C . VAL B 1 288 ? 22.203 -10.133 3.715 1 93.88 288 VAL B C 1
ATOM 6107 O O . VAL B 1 288 ? 22.469 -8.922 3.719 1 93.88 288 VAL B O 1
ATOM 6110 N N . VAL B 1 289 ? 21 -10.562 3.932 1 91.62 289 VAL B N 1
ATOM 6111 C CA . VAL B 1 289 ? 19.859 -9.68 4.168 1 91.62 289 VAL B CA 1
ATOM 6112 C C . VAL B 1 289 ? 20.062 -8.906 5.469 1 91.62 289 VAL B C 1
ATOM 6114 O O . VAL B 1 289 ? 19.812 -7.703 5.527 1 91.62 289 VAL B O 1
ATOM 6117 N N . GLY B 1 290 ? 20.547 -9.555 6.461 1 88.31 290 GLY B N 1
ATOM 6118 C CA . GLY B 1 290 ? 20.781 -8.922 7.75 1 88.31 290 GLY B CA 1
ATOM 6119 C C . GLY B 1 290 ? 21.844 -7.836 7.699 1 88.31 290 GLY B C 1
ATOM 6120 O O . GLY B 1 290 ? 21.781 -6.883 8.477 1 88.31 290 GLY B O 1
ATOM 6121 N N . ALA B 1 291 ? 22.734 -7.965 6.738 1 87.88 291 ALA B N 1
ATOM 6122 C CA . ALA B 1 291 ? 23.812 -7 6.609 1 87.88 291 ALA B CA 1
ATOM 6123 C C . ALA B 1 291 ? 23.344 -5.734 5.895 1 87.88 291 ALA B C 1
ATOM 6125 O O . ALA B 1 291 ? 24.031 -4.715 5.906 1 87.88 291 ALA B O 1
ATOM 6126 N N . GLY B 1 292 ? 22.188 -5.805 5.316 1 85.75 292 GLY B N 1
ATOM 6127 C CA . GLY B 1 292 ? 21.609 -4.629 4.688 1 85.75 292 GLY B CA 1
ATOM 6128 C C . GLY B 1 292 ? 22.312 -4.223 3.41 1 85.75 292 GLY B C 1
ATOM 6129 O O . GLY B 1 292 ? 22.297 -3.047 3.037 1 85.75 292 GLY B O 1
ATOM 6130 N N . VAL B 1 293 ? 23.016 -5.121 2.727 1 83.88 293 VAL B N 1
ATOM 6131 C CA . VAL B 1 293 ? 23.688 -4.832 1.459 1 83.88 293 VAL B CA 1
ATOM 6132 C C . VAL B 1 293 ? 22.641 -4.613 0.368 1 83.88 293 VAL B C 1
ATOM 6134 O O . VAL B 1 293 ? 21.703 -5.41 0.221 1 83.88 293 VAL B O 1
ATOM 6137 N N . PRO B 1 294 ? 22.75 -3.451 -0.313 1 84.5 294 PRO B N 1
ATOM 6138 C CA . PRO B 1 294 ? 21.766 -3.217 -1.381 1 84.5 294 PRO B CA 1
ATOM 6139 C C . PRO B 1 294 ? 21.984 -4.129 -2.586 1 84.5 294 PRO B C 1
ATOM 6141 O O . PRO B 1 294 ? 22.859 -3.869 -3.414 1 84.5 294 PRO B O 1
ATOM 6144 N N . ILE B 1 295 ? 21.297 -5.227 -2.672 1 90.94 295 ILE B N 1
ATOM 6145 C CA . ILE B 1 295 ? 21.359 -6.184 -3.771 1 90.94 295 ILE B CA 1
ATOM 6146 C C . ILE B 1 295 ? 20.031 -6.203 -4.52 1 90.94 295 ILE B C 1
ATOM 6148 O O . ILE B 1 295 ? 18.984 -5.914 -3.941 1 90.94 295 ILE B O 1
ATOM 6152 N N . ALA B 1 296 ? 20.109 -6.418 -5.816 1 92.38 296 ALA B N 1
ATOM 6153 C CA . ALA B 1 296 ? 18.906 -6.367 -6.656 1 92.38 296 ALA B CA 1
ATOM 6154 C C . ALA B 1 296 ? 18.078 -7.641 -6.504 1 92.38 296 ALA B C 1
ATOM 6156 O O . ALA B 1 296 ? 16.859 -7.59 -6.488 1 92.38 296 ALA B O 1
ATOM 6157 N N . ALA B 1 297 ? 18.766 -8.773 -6.434 1 95.62 297 ALA B N 1
ATOM 6158 C CA . ALA B 1 297 ? 18.047 -10.047 -6.324 1 95.62 297 ALA B CA 1
ATOM 6159 C C . ALA B 1 297 ? 18.891 -11.094 -5.625 1 95.62 297 ALA B C 1
ATOM 6161 O O . ALA B 1 297 ? 20.125 -11.109 -5.766 1 95.62 297 ALA B O 1
ATOM 6162 N N . ILE B 1 298 ? 18.312 -11.953 -4.891 1 97.06 298 ILE B N 1
ATOM 6163 C CA . ILE B 1 298 ? 18.906 -13.141 -4.281 1 97.06 298 ILE B CA 1
ATOM 6164 C C . ILE B 1 298 ? 18.047 -14.359 -4.602 1 97.06 298 ILE B C 1
ATOM 6166 O O . ILE B 1 298 ? 16.922 -14.477 -4.125 1 97.06 298 ILE B O 1
ATOM 6170 N N . GLU B 1 299 ? 18.625 -15.242 -5.355 1 97.81 299 GLU B N 1
ATOM 6171 C CA . GLU B 1 299 ? 17.906 -16.438 -5.801 1 97.81 299 GLU B CA 1
ATOM 6172 C C . GLU B 1 299 ? 18.578 -17.703 -5.281 1 97.81 299 GLU B C 1
ATOM 6174 O O . GLU B 1 299 ? 19.797 -17.766 -5.148 1 97.81 299 GLU B O 1
ATOM 6179 N N . ILE B 1 300 ? 17.781 -18.688 -5.016 1 97.88 300 ILE B N 1
ATOM 6180 C CA . ILE B 1 300 ? 18.281 -19.984 -4.57 1 97.88 300 ILE B CA 1
ATOM 6181 C C . ILE B 1 300 ? 17.75 -21.094 -5.488 1 97.88 300 ILE B C 1
ATOM 6183 O O . ILE B 1 300 ? 16.609 -21.047 -5.926 1 97.88 300 ILE B O 1
ATOM 6187 N N . LEU B 1 301 ? 18.578 -21.969 -5.914 1 98 301 LEU B N 1
ATOM 6188 C CA . LEU B 1 301 ? 18.234 -23.203 -6.617 1 98 301 LEU B CA 1
ATOM 6189 C C . LEU B 1 301 ? 18.797 -24.406 -5.887 1 98 301 LEU B C 1
ATOM 6191 O O . LEU B 1 301 ? 19.984 -24.453 -5.551 1 98 301 LEU B O 1
ATOM 6195 N N . ASP B 1 302 ? 18.016 -25.391 -5.605 1 98.19 302 ASP B N 1
ATOM 6196 C CA . ASP B 1 302 ? 18.531 -26.578 -4.926 1 98.19 302 ASP B CA 1
ATOM 6197 C C . ASP B 1 302 ? 19.266 -27.5 -5.906 1 98.19 302 ASP B C 1
ATOM 6199 O O . ASP B 1 302 ? 19.375 -27.172 -7.094 1 98.19 302 ASP B O 1
ATOM 6203 N N . ASP B 1 303 ? 19.859 -28.609 -5.383 1 97.88 303 ASP B N 1
ATOM 6204 C CA . ASP B 1 303 ? 20.641 -29.547 -6.18 1 97.88 303 ASP B CA 1
ATOM 6205 C C . ASP B 1 303 ? 19.781 -30.172 -7.277 1 97.88 303 ASP B C 1
ATOM 6207 O O . ASP B 1 303 ? 20.266 -30.391 -8.391 1 97.88 303 ASP B O 1
ATOM 6211 N N . VAL B 1 304 ? 18.562 -30.453 -7.016 1 97.69 304 VAL B N 1
ATOM 6212 C CA . VAL B 1 304 ? 17.672 -31.062 -7.992 1 97.69 304 VAL B CA 1
ATOM 6213 C C . VAL B 1 304 ? 17.438 -30.094 -9.156 1 97.69 304 VAL B C 1
ATOM 6215 O O . VAL B 1 304 ? 17.484 -30.5 -10.32 1 97.69 304 VAL B O 1
ATOM 6218 N N . GLN B 1 305 ? 17.156 -28.812 -8.82 1 97.56 305 GLN B N 1
ATOM 6219 C CA . GLN B 1 305 ? 16.969 -27.797 -9.852 1 97.56 305 GLN B CA 1
ATOM 6220 C C . GLN B 1 305 ? 18.203 -27.703 -10.742 1 97.56 305 GLN B C 1
ATOM 6222 O O . GLN B 1 305 ? 18.078 -27.625 -11.969 1 97.56 305 GLN B O 1
ATOM 6227 N N . MET B 1 306 ? 19.359 -27.688 -10.117 1 97 306 MET B N 1
ATOM 6228 C CA . MET B 1 306 ? 20.609 -27.578 -10.875 1 97 306 MET B CA 1
ATOM 6229 C C . MET B 1 306 ? 20.781 -28.797 -11.789 1 97 306 MET B C 1
ATOM 6231 O O . MET B 1 306 ? 21.25 -28.656 -12.922 1 97 306 MET B O 1
ATOM 6235 N N . ARG B 1 307 ? 20.438 -29.922 -11.32 1 97.19 307 ARG B N 1
ATOM 6236 C CA . ARG B 1 307 ? 20.516 -31.125 -12.133 1 97.19 307 ARG B CA 1
ATOM 6237 C C . ARG B 1 307 ? 19.562 -31.047 -13.32 1 97.19 307 ARG B C 1
ATOM 6239 O O . ARG B 1 307 ? 19.922 -31.438 -14.438 1 97.19 307 ARG B O 1
ATOM 6246 N N . CYS B 1 308 ? 18.359 -30.562 -13.031 1 96.56 308 CYS B N 1
ATOM 6247 C CA . CYS B 1 308 ? 17.406 -30.406 -14.117 1 96.56 308 CYS B CA 1
ATOM 6248 C C . CYS B 1 308 ? 17.953 -29.469 -15.195 1 96.56 308 CYS B C 1
ATOM 6250 O O . CYS B 1 308 ? 17.797 -29.734 -16.391 1 96.56 308 CYS B O 1
ATOM 6252 N N . ILE B 1 309 ? 18.562 -28.406 -14.805 1 96.31 309 ILE B N 1
ATOM 6253 C CA . ILE B 1 309 ? 19.125 -27.438 -15.734 1 96.31 309 ILE B CA 1
ATOM 6254 C C . ILE B 1 309 ? 20.234 -28.078 -16.562 1 96.31 309 ILE B C 1
ATOM 6256 O O . ILE B 1 309 ? 20.281 -27.922 -17.781 1 96.31 309 ILE B O 1
ATOM 6260 N N . ASN B 1 310 ? 21.109 -28.812 -15.914 1 96.69 310 ASN B N 1
ATOM 6261 C CA . ASN B 1 310 ? 22.172 -29.516 -16.625 1 96.69 310 ASN B CA 1
ATOM 6262 C C . ASN B 1 310 ? 21.625 -30.516 -17.625 1 96.69 310 ASN B C 1
ATOM 6264 O O . ASN B 1 310 ? 22.109 -30.609 -18.75 1 96.69 310 ASN B O 1
ATOM 6268 N N . ASP B 1 311 ? 20.672 -31.188 -17.203 1 96 311 ASP B N 1
ATOM 6269 C CA . ASP B 1 311 ? 20.094 -32.219 -18.047 1 96 311 ASP B CA 1
ATOM 6270 C C . ASP B 1 311 ? 19.391 -31.625 -19.25 1 96 311 ASP B C 1
ATOM 6272 O O . ASP B 1 311 ? 19.375 -32.219 -20.328 1 96 311 ASP B O 1
ATOM 6276 N N . ALA B 1 312 ? 18.75 -30.484 -19.016 1 93 312 ALA B N 1
ATOM 6277 C CA . ALA B 1 312 ? 18.062 -29.812 -20.125 1 93 312 ALA B CA 1
ATOM 6278 C C . ALA B 1 312 ? 19.047 -29.328 -21.172 1 93 312 ALA B C 1
ATOM 6280 O O . ALA B 1 312 ? 18.688 -29.188 -22.344 1 93 312 ALA B O 1
ATOM 6281 N N . GLY B 1 313 ? 20.203 -28.969 -20.812 1 90.12 313 GLY B N 1
ATOM 6282 C CA . GLY B 1 313 ? 21.266 -28.594 -21.734 1 90.12 313 GLY B CA 1
ATOM 6283 C C . GLY B 1 313 ? 21.031 -27.234 -22.375 1 90.12 313 GLY B C 1
ATOM 6284 O O . GLY B 1 313 ? 21.547 -26.969 -23.469 1 90.12 313 GLY B O 1
ATOM 6285 N N . SER B 1 314 ? 20.328 -26.422 -21.797 1 86 314 SER B N 1
ATOM 6286 C CA . SER B 1 314 ? 19.969 -25.156 -22.406 1 86 314 SER B CA 1
ATOM 6287 C C . SER B 1 314 ? 20.969 -24.062 -22.062 1 86 314 SER B C 1
ATOM 6289 O O . SER B 1 314 ? 20.906 -22.953 -22.594 1 86 314 SER B O 1
ATOM 6291 N N . THR B 1 315 ? 21.844 -24.359 -21.172 1 89.12 315 THR B N 1
ATOM 6292 C CA . THR B 1 315 ? 22.875 -23.391 -20.812 1 89.12 315 THR B CA 1
ATOM 6293 C C . THR B 1 315 ? 24.219 -23.766 -21.422 1 89.12 315 THR B C 1
ATOM 6295 O O . THR B 1 315 ? 24.438 -24.922 -21.781 1 89.12 315 THR B O 1
ATOM 6298 N N . SER B 1 316 ? 25.062 -22.781 -21.516 1 87.38 316 SER B N 1
ATOM 6299 C CA . SER B 1 316 ? 26.344 -23 -22.188 1 87.38 316 SER B CA 1
ATOM 6300 C C . SER B 1 316 ? 27.312 -23.75 -21.297 1 87.38 316 SER B C 1
ATOM 6302 O O . SER B 1 316 ? 28.234 -24.406 -21.781 1 87.38 316 SER B O 1
ATOM 6304 N N . LYS B 1 317 ? 27.141 -23.562 -20.062 1 86.88 317 LYS B N 1
ATOM 6305 C CA . LYS B 1 317 ? 28.047 -24.266 -19.156 1 86.88 317 LYS B CA 1
ATOM 6306 C C . LYS B 1 317 ? 27.297 -25.266 -18.297 1 86.88 317 LYS B C 1
ATOM 6308 O O . LYS B 1 317 ? 26.094 -25.141 -18.094 1 86.88 317 LYS B O 1
ATOM 6313 N N . ARG B 1 318 ? 28.094 -26.312 -17.844 1 92.62 318 ARG B N 1
ATOM 6314 C CA . ARG B 1 318 ? 27.547 -27.25 -16.875 1 92.62 318 ARG B CA 1
ATOM 6315 C C . ARG B 1 318 ? 27.766 -26.75 -15.453 1 92.62 318 ARG B C 1
ATOM 6317 O O . ARG B 1 318 ? 28.859 -26.297 -15.102 1 92.62 318 ARG B O 1
ATOM 6324 N N . TRP B 1 319 ? 26.781 -26.859 -14.711 1 94.25 319 TRP B N 1
ATOM 6325 C CA . TRP B 1 319 ? 26.797 -26.312 -13.359 1 94.25 319 TRP B CA 1
ATOM 6326 C C . TRP B 1 319 ? 27.031 -27.406 -12.32 1 94.25 319 TRP B C 1
ATOM 6328 O O . TRP B 1 319 ? 26.719 -28.578 -12.57 1 94.25 319 TRP B O 1
ATOM 6338 N N . LYS B 1 320 ? 27.641 -26.953 -11.234 1 95.12 320 LYS B N 1
ATOM 6339 C CA . LYS B 1 320 ? 27.672 -27.875 -10.094 1 95.12 320 LYS B CA 1
ATOM 6340 C C . LYS B 1 320 ? 26.25 -28.188 -9.617 1 95.12 320 LYS B C 1
ATOM 6342 O O . LYS B 1 320 ? 25.438 -27.297 -9.445 1 95.12 320 LYS B O 1
ATOM 6347 N N . GLU B 1 321 ? 26 -29.453 -9.43 1 97.19 321 GLU B N 1
ATOM 6348 C CA . GLU B 1 321 ? 24.672 -29.859 -9 1 97.19 321 GLU B CA 1
ATOM 6349 C C . GLU B 1 321 ? 24.547 -29.844 -7.477 1 97.19 321 GLU B C 1
ATOM 6351 O O . GLU B 1 321 ? 24.391 -30.891 -6.848 1 97.19 321 GLU B O 1
ATOM 6356 N N . ALA B 1 322 ? 24.531 -28.719 -6.895 1 97.69 322 ALA B N 1
ATOM 6357 C CA . ALA B 1 322 ? 24.453 -28.406 -5.469 1 97.69 322 ALA B CA 1
ATOM 6358 C C . ALA B 1 322 ? 23.609 -27.156 -5.23 1 97.69 322 ALA B C 1
ATOM 6360 O O . ALA B 1 322 ? 23.375 -26.375 -6.152 1 97.69 322 ALA B O 1
ATOM 6361 N N . PRO B 1 323 ? 23.109 -27.094 -3.953 1 98.06 323 PRO B N 1
ATOM 6362 C CA . PRO B 1 323 ? 22.422 -25.828 -3.676 1 98.06 323 PRO B CA 1
ATOM 6363 C C . PRO B 1 323 ? 23.234 -24.609 -4.07 1 98.06 323 PRO B C 1
ATOM 6365 O O . PRO B 1 323 ? 24.422 -24.516 -3.73 1 98.06 323 PRO B O 1
ATOM 6368 N N . THR B 1 324 ? 22.609 -23.719 -4.84 1 98.06 324 THR B N 1
ATOM 6369 C CA . THR B 1 324 ? 23.328 -22.609 -5.461 1 98.06 324 THR B CA 1
ATOM 6370 C C . THR B 1 324 ? 22.578 -21.297 -5.238 1 98.06 324 THR B C 1
ATOM 6372 O O . THR B 1 324 ? 21.359 -21.25 -5.332 1 98.06 324 THR B O 1
ATOM 6375 N N . LEU B 1 325 ? 23.328 -20.25 -4.879 1 98.25 325 LEU B N 1
ATOM 6376 C CA . LEU B 1 325 ? 22.781 -18.906 -4.781 1 98.25 325 LEU B CA 1
ATOM 6377 C C . LEU B 1 325 ? 23.219 -18.062 -5.98 1 98.25 325 LEU B C 1
ATOM 6379 O O . LEU B 1 325 ? 24.344 -18.172 -6.445 1 98.25 325 LEU B O 1
ATOM 6383 N N . PHE B 1 326 ? 22.297 -17.328 -6.504 1 97.44 326 PHE B N 1
ATOM 6384 C CA . PHE B 1 326 ? 22.547 -16.297 -7.512 1 97.44 326 PHE B CA 1
ATOM 6385 C C . PHE B 1 326 ? 22.281 -14.906 -6.945 1 97.44 326 PHE B C 1
ATOM 6387 O O . PHE B 1 326 ? 21.234 -14.656 -6.363 1 97.44 326 PHE B O 1
ATOM 6394 N N . PHE B 1 327 ? 23.25 -14.016 -7.07 1 97.12 327 PHE B N 1
ATOM 6395 C CA . PHE B 1 327 ? 23.109 -12.625 -6.645 1 97.12 327 PHE B CA 1
ATOM 6396 C C . PHE B 1 327 ? 23.141 -11.688 -7.848 1 97.12 327 PHE B C 1
ATOM 6398 O O . PHE B 1 327 ? 24 -11.82 -8.727 1 97.12 327 PHE B O 1
ATOM 6405 N N . LYS B 1 328 ? 22.203 -10.828 -7.895 1 96.19 328 LYS B N 1
ATOM 6406 C CA . LYS B 1 328 ? 22.234 -9.734 -8.867 1 96.19 328 LYS B CA 1
ATOM 6407 C C . LYS B 1 328 ? 22.516 -8.398 -8.18 1 96.19 328 LYS B C 1
ATOM 6409 O O . LYS B 1 328 ? 21.859 -8.047 -7.199 1 96.19 328 LYS B O 1
ATOM 6414 N N . PHE B 1 329 ? 23.516 -7.707 -8.664 1 93.94 329 PHE B N 1
ATOM 6415 C CA . PHE B 1 329 ? 23.906 -6.402 -8.133 1 93.94 329 PHE B CA 1
ATOM 6416 C C . PHE B 1 329 ? 23.531 -5.293 -9.117 1 93.94 329 PHE B C 1
ATOM 6418 O O . PHE B 1 329 ? 23.578 -5.496 -10.328 1 93.94 329 PHE B O 1
ATOM 6425 N N . ALA B 1 330 ? 23.109 -4.152 -8.594 1 89.31 330 ALA B N 1
ATOM 6426 C CA . ALA B 1 330 ? 22.781 -2.99 -9.414 1 89.31 330 ALA B CA 1
ATOM 6427 C C . ALA B 1 330 ? 23.203 -1.697 -8.727 1 89.31 330 ALA B C 1
ATOM 6429 O O . ALA B 1 330 ? 23.047 -1.548 -7.516 1 89.31 330 ALA B O 1
ATOM 6430 N N . GLY B 1 331 ? 23.797 -0.747 -9.445 1 83.25 331 GLY B N 1
ATOM 6431 C CA . GLY B 1 331 ? 24.25 0.536 -8.945 1 83.25 331 GLY B CA 1
ATOM 6432 C C . GLY B 1 331 ? 25.391 1.129 -9.766 1 83.25 331 GLY B C 1
ATOM 6433 O O . GLY B 1 331 ? 25.516 0.838 -10.961 1 83.25 331 GLY B O 1
ATOM 6434 N N . THR B 1 332 ? 26.172 2.012 -9.164 1 80.38 332 THR B N 1
ATOM 6435 C CA . THR B 1 332 ? 27.391 2.514 -9.812 1 80.38 332 THR B CA 1
ATOM 6436 C C . THR B 1 332 ? 28.469 1.433 -9.859 1 80.38 332 THR B C 1
ATOM 6438 O O . THR B 1 332 ? 28.438 0.483 -9.07 1 80.38 332 THR B O 1
ATOM 6441 N N . PRO B 1 333 ? 29.375 1.583 -10.773 1 83.5 333 PRO B N 1
ATOM 6442 C CA . PRO B 1 333 ? 30.438 0.572 -10.852 1 83.5 333 PRO B CA 1
ATOM 6443 C C . PRO B 1 333 ? 31.156 0.372 -9.531 1 83.5 333 PRO B C 1
ATOM 6445 O O . PRO B 1 333 ? 31.422 -0.765 -9.133 1 83.5 333 PRO B O 1
ATOM 6448 N N . THR B 1 334 ? 31.406 1.437 -8.875 1 84 334 THR B N 1
ATOM 6449 C CA . THR B 1 334 ? 32.125 1.36 -7.617 1 84 334 THR B CA 1
ATOM 6450 C C . THR B 1 334 ? 31.297 0.686 -6.539 1 84 334 THR B C 1
ATOM 6452 O O . THR B 1 334 ? 31.797 -0.138 -5.773 1 84 334 THR B O 1
ATOM 6455 N N . SER B 1 335 ? 30.047 1.049 -6.449 1 83.94 335 SER B N 1
ATOM 6456 C CA . SER B 1 335 ? 29.156 0.466 -5.445 1 83.94 335 SER B CA 1
ATOM 6457 C C . SER B 1 335 ? 28.953 -1.025 -5.684 1 83.94 335 SER B C 1
ATOM 6459 O O . SER B 1 335 ? 28.922 -1.813 -4.738 1 83.94 335 SER B O 1
ATOM 6461 N N . VAL B 1 336 ? 28.844 -1.418 -6.914 1 88.75 336 VAL B N 1
ATOM 6462 C CA . VAL B 1 336 ? 28.641 -2.816 -7.273 1 88.75 336 VAL B CA 1
ATOM 6463 C C . VAL B 1 336 ? 29.859 -3.645 -6.844 1 88.75 336 VAL B C 1
ATOM 6465 O O . VAL B 1 336 ? 29.703 -4.734 -6.289 1 88.75 336 VAL B O 1
ATOM 6468 N N . LYS B 1 337 ? 31.031 -3.115 -7.086 1 89.81 337 LYS B N 1
ATOM 6469 C CA . LYS B 1 337 ? 32.25 -3.812 -6.688 1 89.81 337 LYS B CA 1
ATOM 6470 C C . LYS B 1 337 ? 32.312 -3.992 -5.176 1 89.81 337 LYS B C 1
ATOM 6472 O O . LYS B 1 337 ? 32.688 -5.059 -4.688 1 89.81 337 LYS B O 1
ATOM 6477 N N . GLU B 1 338 ? 31.953 -3.008 -4.52 1 88.81 338 GLU B N 1
ATOM 6478 C CA . GLU B 1 338 ? 31.938 -3.057 -3.059 1 88.81 338 GLU B CA 1
ATOM 6479 C C . GLU B 1 338 ? 30.922 -4.078 -2.545 1 88.81 338 GLU B C 1
ATOM 6481 O O . GLU B 1 338 ? 31.234 -4.852 -1.635 1 88.81 338 GLU B O 1
ATOM 6486 N N . HIS B 1 339 ? 29.75 -4.066 -3.066 1 90.69 339 HIS B N 1
ATOM 6487 C CA . HIS B 1 339 ? 28.703 -4.988 -2.648 1 90.69 339 HIS B CA 1
ATOM 6488 C C . HIS B 1 339 ? 29.094 -6.434 -2.928 1 90.69 339 HIS B C 1
ATOM 6490 O O . HIS B 1 339 ? 28.828 -7.324 -2.119 1 90.69 339 HIS B O 1
ATOM 6496 N N . ILE B 1 340 ? 29.75 -6.645 -4.039 1 94.5 340 ILE B N 1
ATOM 6497 C CA . ILE B 1 340 ? 30.219 -7.984 -4.395 1 94.5 340 ILE B CA 1
ATOM 6498 C C . ILE B 1 340 ? 31.219 -8.477 -3.342 1 94.5 340 ILE B C 1
ATOM 6500 O O . ILE B 1 340 ? 31.125 -9.625 -2.891 1 94.5 340 ILE B O 1
ATOM 6504 N N . SER B 1 341 ? 32.062 -7.598 -2.959 1 94.12 341 SER B N 1
ATOM 6505 C CA . SER B 1 341 ? 33.094 -7.965 -1.975 1 94.12 341 SER B CA 1
ATOM 6506 C C . SER B 1 341 ? 32.438 -8.344 -0.641 1 94.12 341 SER B C 1
ATOM 6508 O O . SER B 1 341 ? 32.875 -9.297 0.009 1 94.12 341 SER B O 1
ATOM 6510 N N . ILE B 1 342 ? 31.516 -7.598 -0.243 1 92.25 342 ILE B N 1
ATOM 6511 C CA . ILE B 1 342 ? 30.828 -7.859 1.02 1 92.25 342 ILE B CA 1
ATOM 6512 C C . ILE B 1 342 ? 30.109 -9.195 0.948 1 92.25 342 ILE B C 1
ATOM 6514 O O . ILE B 1 342 ? 30.234 -10.023 1.854 1 92.25 342 ILE B O 1
ATOM 6518 N N . VAL B 1 343 ? 29.391 -9.461 -0.11 1 95.69 343 VAL B N 1
ATOM 6519 C CA . VAL B 1 343 ? 28.594 -10.68 -0.268 1 95.69 343 VAL B CA 1
ATOM 6520 C C . VAL B 1 343 ? 29.516 -11.891 -0.377 1 95.69 343 VAL B C 1
ATOM 6522 O O . VAL B 1 343 ? 29.219 -12.953 0.161 1 95.69 343 VAL B O 1
ATOM 6525 N N . GLN B 1 344 ? 30.625 -11.703 -1.078 1 97.06 344 GLN B N 1
ATOM 6526 C CA . GLN B 1 344 ? 31.594 -12.789 -1.185 1 97.06 344 GLN B CA 1
ATOM 6527 C C . GLN B 1 344 ? 32.094 -13.211 0.193 1 97.06 344 GLN B C 1
ATOM 6529 O O . GLN B 1 344 ? 32.219 -14.406 0.477 1 97.06 344 GLN B O 1
ATOM 6534 N N . SER B 1 345 ? 32.375 -12.25 0.989 1 96.69 345 SER B N 1
ATOM 6535 C CA . SER B 1 345 ? 32.844 -12.531 2.34 1 96.69 345 SER B CA 1
ATOM 6536 C C . SER B 1 345 ? 31.797 -13.25 3.164 1 96.69 345 SER B C 1
ATOM 6538 O O . SER B 1 345 ? 32.094 -14.172 3.922 1 96.69 345 SER B O 1
ATOM 6540 N N . LEU B 1 346 ? 30.578 -12.789 3.086 1 95.38 346 LEU B N 1
ATOM 6541 C CA . LEU B 1 346 ? 29.469 -13.406 3.818 1 95.38 346 LEU B CA 1
ATOM 6542 C C . LEU B 1 346 ? 29.219 -14.82 3.32 1 95.38 346 LEU B C 1
ATOM 6544 O O . LEU B 1 346 ? 28.938 -15.719 4.113 1 95.38 346 LEU B O 1
ATOM 6548 N N . ALA B 1 347 ? 29.281 -15.016 2.012 1 97.06 347 ALA B N 1
ATOM 6549 C CA . ALA B 1 347 ? 29.109 -16.344 1.421 1 97.06 347 ALA B CA 1
ATOM 6550 C C . ALA B 1 347 ? 30.172 -17.312 1.907 1 97.06 347 ALA B C 1
ATOM 6552 O O . ALA B 1 347 ? 29.875 -18.453 2.264 1 97.06 347 ALA B O 1
ATOM 6553 N N . LYS B 1 348 ? 31.375 -16.844 1.964 1 96.44 348 LYS B N 1
ATOM 6554 C CA . LYS B 1 348 ? 32.469 -17.672 2.443 1 96.44 348 LYS B CA 1
ATOM 6555 C C . LYS B 1 348 ? 32.281 -18.078 3.898 1 96.44 348 LYS B C 1
ATOM 6557 O O . LYS B 1 348 ? 32.5 -19.234 4.262 1 96.44 348 LYS B O 1
ATOM 6562 N N . SER B 1 349 ? 31.859 -17.172 4.609 1 95 349 SER B N 1
ATOM 6563 C CA . SER B 1 349 ? 31.625 -17.438 6.027 1 95 349 SER B CA 1
ATOM 6564 C C . SER B 1 349 ? 30.484 -18.422 6.234 1 95 349 SER B C 1
ATOM 6566 O O . SER B 1 349 ? 30.406 -19.062 7.277 1 95 349 SER B O 1
ATOM 6568 N N . SER B 1 350 ? 29.641 -18.5 5.246 1 94.5 350 SER B N 1
ATOM 6569 C CA . SER B 1 350 ? 28.484 -19.406 5.324 1 94.5 350 SER B CA 1
ATOM 6570 C C . SER B 1 350 ? 28.797 -20.75 4.676 1 94.5 350 SER B C 1
ATOM 6572 O O . SER B 1 350 ? 27.922 -21.594 4.543 1 94.5 350 SER B O 1
ATOM 6574 N N . GLY B 1 351 ? 30.016 -20.875 4.172 1 94.94 351 GLY B N 1
ATOM 6575 C CA . GLY B 1 351 ? 30.453 -22.172 3.672 1 94.94 351 GLY B CA 1
ATOM 6576 C C . GLY B 1 351 ? 30.312 -22.312 2.168 1 94.94 351 GLY B C 1
ATOM 6577 O O . GLY B 1 351 ? 30.188 -23.422 1.649 1 94.94 351 GLY B O 1
ATOM 6578 N N . SER B 1 352 ? 30.297 -21.219 1.504 1 95.81 352 SER B N 1
ATOM 6579 C CA . SER B 1 352 ? 30.188 -21.297 0.051 1 95.81 352 SER B CA 1
ATOM 6580 C C . SER B 1 352 ? 31.391 -22 -0.559 1 95.81 352 SER B C 1
ATOM 6582 O O . SER B 1 352 ? 32.5 -21.922 -0.024 1 95.81 352 SER B O 1
ATOM 6584 N N . LYS B 1 353 ? 31.078 -22.766 -1.549 1 93.75 353 LYS B N 1
ATOM 6585 C CA . LYS B 1 353 ? 32.125 -23.344 -2.385 1 93.75 353 LYS B CA 1
ATOM 6586 C C . LYS B 1 353 ? 32.25 -22.578 -3.701 1 93.75 353 LYS B C 1
ATOM 6588 O O . LYS B 1 353 ? 31.453 -22.766 -4.613 1 93.75 353 LYS B O 1
ATOM 6593 N N . GLY B 1 354 ? 33.312 -21.766 -3.713 1 89.88 354 GLY B N 1
ATOM 6594 C CA . GLY B 1 354 ? 33.5 -20.938 -4.891 1 89.88 354 GLY B CA 1
ATOM 6595 C C . GLY B 1 354 ? 32.656 -19.672 -4.879 1 89.88 354 GLY B C 1
ATOM 6596 O O . GLY B 1 354 ? 31.766 -19.516 -4.051 1 89.88 354 GLY B O 1
ATOM 6597 N N . PHE B 1 355 ? 32.969 -18.75 -5.605 1 95.06 355 PHE B N 1
ATOM 6598 C CA . PHE B 1 355 ? 32.281 -17.484 -5.832 1 95.06 355 PHE B CA 1
ATOM 6599 C C . PHE B 1 355 ? 32.688 -16.875 -7.176 1 95.06 355 PHE B C 1
ATOM 6601 O O . PHE B 1 355 ? 33.781 -16.375 -7.328 1 95.06 355 PHE B O 1
ATOM 6608 N N . GLU B 1 356 ? 31.781 -17.047 -8.086 1 94.62 356 GLU B N 1
ATOM 6609 C CA . GLU B 1 356 ? 32.031 -16.531 -9.43 1 94.62 356 GLU B CA 1
ATOM 6610 C C . GLU B 1 356 ? 31.188 -15.273 -9.68 1 94.62 356 GLU B C 1
ATOM 6612 O O . GLU B 1 356 ? 30 -15.242 -9.406 1 94.62 356 GLU B O 1
ATOM 6617 N N . PHE B 1 357 ? 31.797 -14.25 -10.094 1 93.88 357 PHE B N 1
ATOM 6618 C CA . PHE B 1 357 ? 31.047 -13.047 -10.445 1 93.88 357 PHE B CA 1
ATOM 6619 C C . PHE B 1 357 ? 31.375 -12.594 -11.859 1 93.88 357 PHE B C 1
ATOM 6621 O O . PHE B 1 357 ? 32.5 -12.836 -12.352 1 93.88 357 PHE B O 1
ATOM 6628 N N . ALA B 1 358 ? 30.453 -11.984 -12.445 1 92.19 358 ALA B N 1
ATOM 6629 C CA . ALA B 1 358 ? 30.562 -11.578 -13.844 1 92.19 358 ALA B CA 1
ATOM 6630 C C . ALA B 1 358 ? 31.422 -10.328 -13.984 1 92.19 358 ALA B C 1
ATOM 6632 O O . ALA B 1 358 ? 31.344 -9.414 -13.156 1 92.19 358 ALA B O 1
ATOM 6633 N N . ARG B 1 359 ? 32.312 -10.305 -15.094 1 88.81 359 ARG B N 1
ATOM 6634 C CA . ARG B 1 359 ? 33.188 -9.164 -15.375 1 88.81 359 ARG B CA 1
ATOM 6635 C C . ARG B 1 359 ? 32.688 -8.398 -16.594 1 88.81 359 ARG B C 1
ATOM 6637 O O . ARG B 1 359 ? 33.281 -7.367 -16.969 1 88.81 359 ARG B O 1
ATOM 6644 N N . SER B 1 360 ? 31.609 -8.969 -17.203 1 90.69 360 SER B N 1
ATOM 6645 C CA . SER B 1 360 ? 30.984 -8.359 -18.359 1 90.69 360 SER B CA 1
ATOM 6646 C C . SER B 1 360 ? 29.484 -8.656 -18.391 1 90.69 360 SER B C 1
ATOM 6648 O O . SER B 1 360 ? 29 -9.492 -17.625 1 90.69 360 SER B O 1
ATOM 6650 N N . LYS B 1 361 ? 28.844 -7.887 -19.25 1 90.19 361 LYS B N 1
ATOM 6651 C CA . LYS B 1 361 ? 27.422 -8.102 -19.422 1 90.19 361 LYS B CA 1
ATOM 6652 C C . LYS B 1 361 ? 27.125 -9.508 -19.938 1 90.19 361 LYS B C 1
ATOM 6654 O O . LYS B 1 361 ? 26.172 -10.148 -19.516 1 90.19 361 LYS B O 1
ATOM 6659 N N . GLU B 1 362 ? 27.906 -9.969 -20.797 1 91.38 362 GLU B N 1
ATOM 6660 C CA . GLU B 1 362 ? 27.734 -11.297 -21.375 1 91.38 362 GLU B CA 1
ATOM 6661 C C . GLU B 1 362 ? 27.891 -12.391 -20.312 1 91.38 362 GLU B C 1
ATOM 6663 O O . GLU B 1 362 ? 27.109 -13.344 -20.281 1 91.38 362 GLU B O 1
ATOM 6668 N N . GLU B 1 363 ? 28.891 -12.211 -19.516 1 92.31 363 GLU B N 1
ATOM 6669 C CA . GLU B 1 363 ? 29.094 -13.172 -18.422 1 92.31 363 GLU B CA 1
ATOM 6670 C C . GLU B 1 363 ? 27.938 -13.141 -17.438 1 92.31 363 GLU B C 1
ATOM 6672 O O . GLU B 1 363 ? 27.531 -14.188 -16.906 1 92.31 363 GLU B O 1
ATOM 6677 N N . ALA B 1 364 ? 27.484 -11.945 -17.188 1 92.75 364 ALA B N 1
ATOM 6678 C CA . ALA B 1 364 ? 26.344 -11.82 -16.297 1 92.75 364 ALA B CA 1
ATOM 6679 C C . ALA B 1 364 ? 25.125 -12.555 -16.844 1 92.75 364 ALA B C 1
ATOM 6681 O O . ALA B 1 364 ? 24.422 -13.258 -16.109 1 92.75 364 ALA B O 1
ATOM 6682 N N . ASP B 1 365 ? 24.875 -12.391 -18.109 1 91.06 365 ASP B N 1
ATOM 6683 C CA . ASP B 1 365 ? 23.766 -13.07 -18.766 1 91.06 365 ASP B CA 1
ATOM 6684 C C . ASP B 1 365 ? 23.938 -14.586 -18.703 1 91.06 365 ASP B C 1
ATOM 6686 O O . ASP B 1 365 ? 22.969 -15.32 -18.516 1 91.06 365 ASP B O 1
ATOM 6690 N N . GLN B 1 366 ? 25.094 -15 -18.891 1 90.94 366 GLN B N 1
ATOM 6691 C CA . GLN B 1 366 ? 25.391 -16.422 -18.828 1 90.94 366 GLN B CA 1
ATOM 6692 C C . GLN B 1 366 ? 25.141 -16.984 -17.422 1 90.94 366 GLN B C 1
ATOM 6694 O O . GLN B 1 366 ? 24.5 -18.031 -17.266 1 90.94 366 GLN B O 1
ATOM 6699 N N . LEU B 1 367 ? 25.672 -16.297 -16.5 1 90.56 367 LEU B N 1
ATOM 6700 C CA . LEU B 1 367 ? 25.516 -16.75 -15.125 1 90.56 367 LEU B CA 1
ATOM 6701 C C . LEU B 1 367 ? 24.047 -16.766 -14.719 1 90.56 367 LEU B C 1
ATOM 6703 O O . LEU B 1 367 ? 23.609 -17.672 -13.992 1 90.56 367 LEU B O 1
ATOM 6707 N N . TRP B 1 368 ? 23.328 -15.836 -15.242 1 92.31 368 TRP B N 1
ATOM 6708 C CA . TRP B 1 368 ? 21.922 -15.703 -14.859 1 92.31 368 TRP B CA 1
ATOM 6709 C C . TRP B 1 368 ? 21.047 -16.656 -15.656 1 92.31 368 TRP B C 1
ATOM 6711 O O . TRP B 1 368 ? 19.891 -16.891 -15.305 1 92.31 368 TRP B O 1
ATOM 6721 N N . SER B 1 369 ? 21.531 -17.203 -16.719 1 89.94 369 SER B N 1
ATOM 6722 C CA . SER B 1 369 ? 20.766 -18.031 -17.656 1 89.94 369 SER B CA 1
ATOM 6723 C C . SER B 1 369 ? 20.203 -19.266 -16.938 1 89.94 369 SER B C 1
ATOM 6725 O O . SER B 1 369 ? 19.094 -19.703 -17.25 1 89.94 369 SER B O 1
ATOM 6727 N N . ALA B 1 370 ? 20.984 -19.797 -16.031 1 89.75 370 ALA B N 1
ATOM 6728 C CA . ALA B 1 370 ? 20.5 -20.953 -15.281 1 89.75 370 ALA B CA 1
ATOM 6729 C C . ALA B 1 370 ? 19.203 -20.625 -14.562 1 89.75 370 ALA B C 1
ATOM 6731 O O . ALA B 1 370 ? 18.266 -21.422 -14.586 1 89.75 370 ALA B O 1
ATOM 6732 N N . ARG B 1 371 ? 19.219 -19.469 -13.93 1 90.75 371 ARG B N 1
ATOM 6733 C CA . ARG B 1 371 ? 18.031 -19.062 -13.195 1 90.75 371 ARG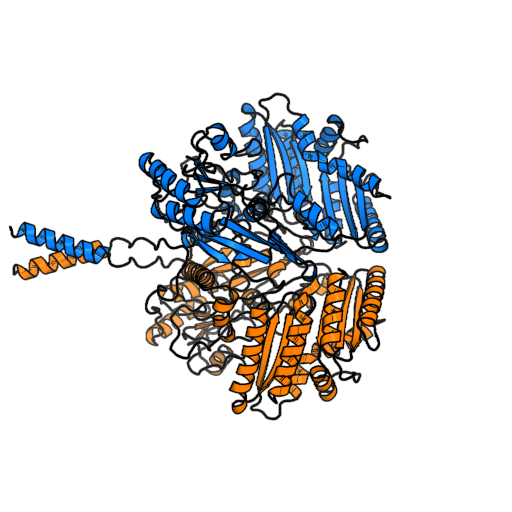 B CA 1
ATOM 6734 C C . ARG B 1 371 ? 16.844 -18.875 -14.133 1 90.75 371 ARG B C 1
ATOM 6736 O O . ARG B 1 371 ? 15.711 -19.203 -13.781 1 90.75 371 ARG B O 1
ATOM 6743 N N . LYS B 1 372 ? 17.016 -18.406 -15.258 1 86.06 372 LYS B N 1
ATOM 6744 C CA . LYS B 1 372 ? 15.945 -18.156 -16.234 1 86.06 372 LYS B CA 1
ATOM 6745 C C . LYS B 1 372 ? 15.336 -19.469 -16.719 1 86.06 372 LYS B C 1
ATOM 6747 O O . LYS B 1 372 ? 14.148 -19.516 -17.062 1 86.06 372 LYS B O 1
ATOM 6752 N N . GLU B 1 373 ? 16.125 -20.484 -16.656 1 89.31 373 GLU B N 1
ATOM 6753 C CA . GLU B 1 373 ? 15.711 -21.766 -17.219 1 89.31 373 GLU B CA 1
ATOM 6754 C C . GLU B 1 373 ? 15.039 -22.641 -16.172 1 89.31 373 GLU B C 1
ATOM 6756 O O . GLU B 1 373 ? 14.57 -23.734 -16.469 1 89.31 373 GLU B O 1
ATOM 6761 N N . ALA B 1 374 ? 14.883 -22.172 -15.031 1 89.88 374 ALA B N 1
ATOM 6762 C CA . ALA B 1 374 ? 14.523 -23 -13.883 1 89.88 374 ALA B CA 1
ATOM 6763 C C . ALA B 1 374 ? 13.227 -23.766 -14.141 1 89.88 374 ALA B C 1
ATOM 6765 O O . ALA B 1 374 ? 13.203 -24.984 -14.102 1 89.88 374 ALA B O 1
ATOM 6766 N N . LEU B 1 375 ? 12.195 -23.109 -14.516 1 88.69 375 LEU B N 1
ATOM 6767 C CA . LEU B 1 375 ? 10.898 -23.75 -14.703 1 88.69 375 LEU B CA 1
ATOM 6768 C C . LEU B 1 375 ? 10.93 -24.719 -15.875 1 88.69 375 LEU B C 1
ATOM 6770 O O . LEU B 1 375 ? 10.523 -25.875 -15.75 1 88.69 375 LEU B O 1
ATOM 6774 N N . TRP B 1 376 ? 11.516 -24.344 -16.969 1 90.19 376 TRP B N 1
ATOM 6775 C CA . TRP B 1 376 ? 11.516 -25.109 -18.203 1 90.19 376 TRP B CA 1
ATOM 6776 C C . TRP B 1 376 ? 12.367 -26.375 -18.047 1 90.19 376 TRP B C 1
ATOM 6778 O O . TRP B 1 376 ? 12.062 -27.406 -18.641 1 90.19 376 TRP B O 1
ATOM 6788 N N . SER B 1 377 ? 13.406 -26.234 -17.297 1 93.56 377 SER B N 1
ATOM 6789 C CA . SER B 1 377 ? 14.281 -27.375 -17.094 1 93.56 377 SER B CA 1
ATOM 6790 C C . SER B 1 377 ? 13.57 -28.484 -16.312 1 93.56 377 SER B C 1
ATOM 6792 O O . SER B 1 377 ? 13.781 -29.672 -16.578 1 93.56 377 SER B O 1
ATOM 6794 N N . VAL B 1 378 ? 12.727 -28.094 -15.383 1 93.5 378 VAL B N 1
ATOM 6795 C CA . VAL B 1 378 ? 11.945 -29.078 -14.656 1 93.5 378 VAL B CA 1
ATOM 6796 C C . VAL B 1 378 ? 10.883 -29.688 -15.57 1 93.5 378 VAL B C 1
ATOM 6798 O O . VAL B 1 378 ? 10.648 -30.891 -15.555 1 93.5 378 VAL B O 1
ATOM 6801 N N . MET B 1 379 ? 10.297 -28.906 -16.344 1 91.94 379 MET B N 1
ATOM 6802 C CA . MET B 1 379 ? 9.273 -29.359 -17.281 1 91.94 379 MET B CA 1
ATOM 6803 C C . MET B 1 379 ? 9.852 -30.375 -18.281 1 91.94 379 MET B C 1
ATOM 6805 O O . MET B 1 379 ? 9.164 -31.297 -18.703 1 91.94 379 MET B O 1
ATOM 6809 N N . ALA B 1 380 ? 11.07 -30.188 -18.594 1 93.06 380 ALA B N 1
ATOM 6810 C CA . ALA B 1 380 ? 11.75 -31.062 -19.547 1 93.06 380 ALA B CA 1
ATOM 6811 C C . ALA B 1 380 ? 11.945 -32.469 -18.953 1 93.06 380 ALA B C 1
ATOM 6813 O O . ALA B 1 380 ? 12.242 -33.406 -19.688 1 93.06 380 ALA B O 1
ATOM 6814 N N . LYS B 1 381 ? 11.719 -32.594 -17.719 1 94.25 381 LYS B N 1
ATOM 6815 C CA . LYS B 1 381 ? 11.898 -33.875 -17.047 1 94.25 381 LYS B CA 1
ATOM 6816 C C . LYS B 1 381 ? 10.602 -34.688 -17.078 1 94.25 381 LYS B C 1
ATOM 6818 O O . LYS B 1 381 ? 10.547 -35.812 -16.531 1 94.25 381 LYS B O 1
ATOM 6823 N N . LYS B 1 382 ? 9.594 -34.125 -17.656 1 93.94 382 LYS B N 1
ATOM 6824 C CA . LYS B 1 382 ? 8.352 -34.875 -17.781 1 93.94 382 LYS B CA 1
ATOM 6825 C C . LYS B 1 382 ? 8.609 -36.281 -18.328 1 93.94 382 LYS B C 1
ATOM 6827 O O . LYS B 1 382 ? 9.398 -36.438 -19.266 1 93.94 382 LYS B O 1
ATOM 6832 N N . ARG B 1 383 ? 7.965 -37.281 -17.719 1 90.69 383 ARG B N 1
ATOM 6833 C CA . ARG B 1 383 ? 8.148 -38.656 -18.094 1 90.69 383 ARG B CA 1
ATOM 6834 C C . ARG B 1 383 ? 7.234 -39.062 -19.25 1 90.69 383 ARG B C 1
ATOM 6836 O O . ARG B 1 383 ? 7.594 -39.875 -20.094 1 90.69 383 ARG B O 1
ATOM 6843 N N . ASP B 1 384 ? 6.066 -38.469 -19.25 1 89.62 384 ASP B N 1
ATOM 6844 C CA . ASP B 1 384 ? 5.09 -38.688 -20.312 1 89.62 384 ASP B CA 1
ATOM 6845 C C . ASP B 1 384 ? 4.168 -37.469 -20.453 1 89.62 384 ASP B C 1
ATOM 6847 O O . ASP B 1 384 ? 4.289 -36.5 -19.703 1 89.62 384 ASP B O 1
ATOM 6851 N N . ASP B 1 385 ? 3.297 -37.594 -21.438 1 88 385 ASP B N 1
ATOM 6852 C CA . ASP B 1 385 ? 2.445 -36.438 -21.781 1 88 385 ASP B CA 1
ATOM 6853 C C . ASP B 1 385 ? 1.422 -36.188 -20.688 1 88 385 ASP B C 1
ATOM 6855 O O . ASP B 1 385 ? 0.846 -35.094 -20.609 1 88 385 ASP B O 1
ATOM 6859 N N . GLY B 1 386 ? 1.222 -37.094 -19.875 1 88.44 386 GLY B N 1
ATOM 6860 C CA . GLY B 1 386 ? 0.263 -36.938 -18.797 1 88.44 386 GLY B CA 1
ATOM 6861 C C . GLY B 1 386 ? 0.831 -36.219 -17.594 1 88.44 386 GLY B C 1
ATOM 6862 O O . GLY B 1 386 ? 0.084 -35.781 -16.719 1 88.44 386 GLY B O 1
ATOM 6863 N N . ASP B 1 387 ? 2.148 -36 -17.578 1 92.44 387 ASP B N 1
ATOM 6864 C CA . ASP B 1 387 ? 2.783 -35.281 -16.469 1 92.44 387 ASP B CA 1
ATOM 6865 C C . ASP B 1 387 ? 2.463 -33.781 -16.516 1 92.44 387 ASP B C 1
ATOM 6867 O O . ASP B 1 387 ? 2.398 -33.188 -17.594 1 92.44 387 ASP B O 1
ATOM 6871 N N . LYS B 1 388 ? 2.17 -33.25 -15.359 1 92.44 388 LYS B N 1
ATOM 6872 C CA . LYS B 1 388 ? 1.926 -31.844 -15.164 1 92.44 388 LYS B CA 1
ATOM 6873 C C . LYS B 1 388 ? 2.922 -31.234 -14.18 1 92.44 388 LYS B C 1
ATOM 6875 O O . LYS B 1 388 ? 3.666 -31.969 -13.516 1 92.44 388 LYS B O 1
ATOM 6880 N N . VAL B 1 389 ? 2.945 -29.953 -14.211 1 93.69 389 VAL B N 1
ATOM 6881 C CA . VAL B 1 389 ? 3.822 -29.25 -13.281 1 93.69 389 VAL B CA 1
ATOM 6882 C C . VAL B 1 389 ? 2.982 -28.469 -12.266 1 93.69 389 VAL B C 1
ATOM 6884 O O . VAL B 1 389 ? 2.027 -27.797 -12.641 1 93.69 389 VAL B O 1
ATOM 6887 N N . TRP B 1 390 ? 3.211 -28.703 -10.992 1 95.44 390 TRP B N 1
ATOM 6888 C CA . TRP B 1 390 ? 2.637 -27.906 -9.906 1 95.44 390 TRP B CA 1
ATOM 6889 C C . TRP B 1 390 ? 3.646 -26.906 -9.375 1 95.44 390 TRP B C 1
ATOM 6891 O O . TRP B 1 390 ? 4.578 -27.266 -8.648 1 95.44 390 TRP B O 1
ATOM 6901 N N . THR B 1 391 ? 3.486 -25.641 -9.805 1 96 391 THR B N 1
ATOM 6902 C CA . THR B 1 391 ? 4.305 -24.562 -9.273 1 96 391 THR B CA 1
ATOM 6903 C C . THR B 1 391 ? 3.602 -23.875 -8.109 1 96 391 THR B C 1
ATOM 6905 O O . THR B 1 391 ? 2.465 -23.422 -8.242 1 96 391 THR B O 1
ATOM 6908 N N . THR B 1 392 ? 4.203 -23.812 -7 1 96.94 392 THR B N 1
ATOM 6909 C CA . THR B 1 392 ? 3.625 -23.188 -5.809 1 96.94 392 THR B CA 1
ATOM 6910 C C . THR B 1 392 ? 4.695 -22.453 -5.008 1 96.94 392 THR B C 1
ATOM 6912 O O . THR B 1 392 ? 5.879 -22.516 -5.344 1 96.94 392 THR B O 1
ATOM 6915 N N . ASP B 1 393 ? 4.227 -21.656 -4.074 1 97.75 393 ASP B N 1
ATOM 6916 C CA . ASP B 1 393 ? 5.176 -20.891 -3.27 1 97.75 393 ASP B CA 1
ATOM 6917 C C . ASP B 1 393 ? 4.629 -20.625 -1.87 1 97.75 393 ASP B C 1
ATOM 6919 O O . ASP B 1 393 ? 3.438 -20.828 -1.616 1 97.75 393 ASP B O 1
ATOM 6923 N N . VAL B 1 394 ? 5.48 -20.312 -0.938 1 98.69 394 VAL B N 1
ATOM 6924 C CA . VAL B 1 394 ? 5.191 -19.75 0.377 1 98.69 394 VAL B CA 1
ATOM 6925 C C . VAL B 1 394 ? 6.234 -18.703 0.725 1 98.69 394 VAL B C 1
ATOM 6927 O O . VAL B 1 394 ? 7.25 -18.562 0.034 1 98.69 394 VAL B O 1
ATOM 6930 N N . ALA B 1 395 ? 5.969 -17.922 1.7 1 98.62 395 ALA B N 1
ATOM 6931 C CA . ALA B 1 395 ? 6.941 -16.984 2.244 1 98.62 395 ALA B CA 1
ATOM 6932 C C . ALA B 1 395 ? 6.91 -16.984 3.77 1 98.62 395 ALA B C 1
ATOM 6934 O O . ALA B 1 395 ? 5.863 -17.234 4.375 1 98.62 395 ALA B O 1
ATOM 6935 N N . VAL B 1 396 ? 8.039 -16.75 4.367 1 98.44 396 VAL B N 1
ATOM 6936 C CA . VAL B 1 396 ? 8.188 -16.75 5.816 1 98.44 396 VAL B CA 1
ATOM 6937 C C . VAL B 1 396 ? 9.07 -15.594 6.25 1 98.44 396 VAL B C 1
ATOM 6939 O O . VAL B 1 396 ? 9.742 -14.969 5.422 1 98.44 396 VAL B O 1
ATOM 6942 N N . PRO B 1 397 ? 8.992 -15.195 7.586 1 97.75 397 PRO B N 1
ATOM 6943 C CA . PRO B 1 397 ? 10.055 -14.312 8.07 1 97.75 397 PRO B CA 1
ATOM 6944 C C . PRO B 1 397 ? 11.453 -14.852 7.785 1 97.75 397 PRO B C 1
ATOM 6946 O O . PRO B 1 397 ? 11.672 -16.062 7.855 1 97.75 397 PRO B O 1
ATOM 6949 N N . ILE B 1 398 ? 12.367 -14.031 7.512 1 95.88 398 ILE B N 1
ATOM 6950 C CA . ILE B 1 398 ? 13.656 -14.391 6.949 1 95.88 398 ILE B CA 1
ATOM 6951 C C . ILE B 1 398 ? 14.375 -15.359 7.895 1 95.88 398 ILE B C 1
ATOM 6953 O O . ILE B 1 398 ? 15.102 -16.25 7.449 1 95.88 398 ILE B O 1
ATOM 6957 N N . SER B 1 399 ? 14.164 -15.25 9.18 1 96.06 399 SER B N 1
ATOM 6958 C CA . SER B 1 399 ? 14.852 -16.078 10.156 1 96.06 399 SER B CA 1
ATOM 6959 C C . SER B 1 399 ? 14.391 -17.531 10.07 1 96.06 399 SER B C 1
ATOM 6961 O O . SER B 1 399 ? 15.078 -18.438 10.547 1 96.06 399 SER B O 1
ATOM 6963 N N . ARG B 1 400 ? 13.234 -17.766 9.43 1 97.44 400 ARG B N 1
ATOM 6964 C CA . ARG B 1 400 ? 12.656 -19.109 9.359 1 97.44 400 ARG B CA 1
ATOM 6965 C C . ARG B 1 400 ? 12.977 -19.766 8.023 1 97.44 400 ARG B C 1
ATOM 6967 O O . ARG B 1 400 ? 12.742 -20.953 7.848 1 97.44 400 ARG B O 1
ATOM 6974 N N . LEU B 1 401 ? 13.602 -19.062 7.117 1 96.81 401 LEU B N 1
ATOM 6975 C CA . LEU B 1 401 ? 13.812 -19.484 5.738 1 96.81 401 LEU B CA 1
ATOM 6976 C C . LEU B 1 401 ? 14.648 -20.766 5.68 1 96.81 401 LEU B C 1
ATOM 6978 O O . LEU B 1 401 ? 14.281 -21.719 5 1 96.81 401 LEU B O 1
ATOM 6982 N N . PRO B 1 402 ? 15.844 -20.859 6.461 1 96.19 402 PRO B N 1
ATOM 6983 C CA . PRO B 1 402 ? 16.641 -22.094 6.375 1 96.19 402 PRO B CA 1
ATOM 6984 C C . PRO B 1 402 ? 15.867 -23.328 6.812 1 96.19 402 PRO B C 1
ATOM 6986 O O . PRO B 1 402 ? 15.938 -24.359 6.148 1 96.19 402 PRO B O 1
ATOM 6989 N N . GLN B 1 403 ? 15.078 -23.188 7.816 1 97.62 403 GLN B N 1
ATOM 6990 C CA . GLN B 1 403 ? 14.344 -24.328 8.359 1 97.62 403 GLN B CA 1
ATOM 6991 C C . GLN B 1 403 ? 13.266 -24.797 7.387 1 97.62 403 GLN B C 1
ATOM 6993 O O . GLN B 1 403 ? 13.164 -26 7.109 1 97.62 403 GLN B O 1
ATOM 6998 N N . ILE B 1 404 ? 12.508 -23.906 6.855 1 98.06 404 ILE B N 1
ATOM 6999 C CA . ILE B 1 404 ? 11.367 -24.328 6.043 1 98.06 404 ILE B CA 1
ATOM 7000 C C . ILE B 1 404 ? 11.859 -24.922 4.727 1 98.06 404 ILE B C 1
ATOM 7002 O O . ILE B 1 404 ? 11.25 -25.844 4.191 1 98.06 404 ILE B O 1
ATOM 7006 N N . ILE B 1 405 ? 12.906 -24.344 4.168 1 97.75 405 ILE B N 1
ATOM 7007 C CA . ILE B 1 405 ? 13.422 -24.859 2.902 1 97.75 405 ILE B CA 1
ATOM 7008 C C . ILE B 1 405 ? 13.961 -26.281 3.102 1 97.75 405 ILE B C 1
ATOM 7010 O O . ILE B 1 405 ? 13.68 -27.172 2.299 1 97.75 405 ILE B O 1
ATOM 7014 N N . GLU B 1 406 ? 14.727 -26.5 4.207 1 97.62 406 GLU B N 1
ATOM 7015 C CA . GLU B 1 406 ? 15.273 -27.828 4.52 1 97.62 406 GLU B CA 1
ATOM 7016 C C . GLU B 1 406 ? 14.156 -28.844 4.719 1 97.62 406 GLU B C 1
ATOM 7018 O O . GLU B 1 406 ? 14.195 -29.938 4.141 1 97.62 406 GLU B O 1
ATOM 7023 N N . GLU B 1 407 ? 13.164 -28.484 5.48 1 98.44 407 GLU B N 1
ATOM 7024 C CA . GLU B 1 407 ? 12.07 -29.406 5.789 1 98.44 407 GLU B CA 1
ATOM 7025 C C . GLU B 1 407 ? 11.234 -29.703 4.551 1 98.44 407 GLU B C 1
ATOM 7027 O O . GLU B 1 407 ? 10.773 -30.828 4.363 1 98.44 407 GLU B O 1
ATOM 7032 N N . THR B 1 408 ? 10.992 -28.703 3.729 1 98.5 408 THR B N 1
ATOM 7033 C CA . THR B 1 408 ? 10.227 -28.906 2.506 1 98.5 408 THR B CA 1
ATOM 7034 C C . THR B 1 408 ? 10.969 -29.812 1.533 1 98.5 408 THR B C 1
ATOM 7036 O O . THR B 1 408 ? 10.375 -30.703 0.927 1 98.5 408 THR B O 1
ATOM 7039 N N . LYS B 1 409 ? 12.273 -29.562 1.374 1 98.12 409 LYS B N 1
ATOM 7040 C CA . LYS B 1 409 ? 13.078 -30.422 0.5 1 98.12 409 LYS B CA 1
ATOM 7041 C C . LYS B 1 409 ? 13.023 -31.875 0.953 1 98.12 409 LYS B C 1
ATOM 7043 O O . LYS B 1 409 ? 12.852 -32.781 0.134 1 98.12 409 LYS B O 1
ATOM 7048 N N . ALA B 1 410 ? 13.203 -32.062 2.254 1 98.19 410 ALA B N 1
ATOM 7049 C CA . ALA B 1 410 ? 13.141 -33.406 2.799 1 98.19 410 ALA B CA 1
ATOM 7050 C C . ALA B 1 410 ? 11.789 -34.062 2.5 1 98.19 410 ALA B C 1
ATOM 7052 O O . ALA B 1 410 ? 11.727 -35.25 2.184 1 98.19 410 ALA B O 1
ATOM 7053 N N . ASP B 1 411 ? 10.766 -33.281 2.621 1 98.56 411 ASP B N 1
ATOM 7054 C CA . ASP B 1 411 ? 9.422 -33.781 2.363 1 98.56 411 ASP B CA 1
ATOM 7055 C C . ASP B 1 411 ? 9.242 -34.156 0.892 1 98.56 411 ASP B C 1
ATOM 7057 O O . ASP B 1 411 ? 8.641 -35.188 0.572 1 98.56 411 ASP B O 1
ATOM 7061 N N . ILE B 1 412 ? 9.719 -33.344 -0.025 1 98.38 412 ILE B N 1
ATOM 7062 C CA . ILE B 1 412 ? 9.656 -33.625 -1.455 1 98.38 412 ILE B CA 1
ATOM 7063 C C . ILE B 1 412 ? 10.43 -34.906 -1.761 1 98.38 412 ILE B C 1
ATOM 7065 O O . ILE B 1 412 ? 9.93 -35.781 -2.467 1 98.38 412 ILE B O 1
ATOM 7069 N N . ASP B 1 413 ? 11.617 -35.062 -1.146 1 97.12 413 ASP B N 1
ATOM 7070 C CA . ASP B 1 413 ? 12.445 -36.219 -1.366 1 97.12 413 ASP B CA 1
ATOM 7071 C C . ASP B 1 413 ? 11.734 -37.5 -0.901 1 97.12 413 ASP B C 1
ATOM 7073 O O . ASP B 1 413 ? 11.758 -38.531 -1.592 1 97.12 413 ASP B O 1
ATOM 7077 N N . LYS B 1 414 ? 11.117 -37.375 0.184 1 98 414 LYS B N 1
ATOM 7078 C CA . LYS B 1 414 ? 10.422 -38.531 0.77 1 98 414 LYS B CA 1
ATOM 7079 C C . LYS B 1 414 ? 9.203 -38.906 -0.058 1 98 414 LYS B C 1
ATOM 7081 O O . LYS B 1 414 ? 8.805 -40.094 -0.08 1 98 414 LYS B O 1
ATOM 7086 N N . SER B 1 415 ? 8.594 -38 -0.754 1 97.56 415 SER B N 1
ATOM 7087 C CA . SER B 1 415 ? 7.352 -38.219 -1.492 1 97.56 415 SER B CA 1
ATOM 7088 C C . SER B 1 415 ? 7.582 -39.094 -2.719 1 97.56 415 SER B C 1
ATOM 7090 O O . SER B 1 415 ? 6.645 -39.719 -3.234 1 97.56 415 SER B O 1
ATOM 7092 N N . GLY B 1 416 ? 8.859 -39.062 -3.266 1 96.06 416 GLY B N 1
ATOM 7093 C CA . GLY B 1 416 ? 9.18 -39.812 -4.484 1 96.06 416 GLY B CA 1
ATOM 7094 C C . GLY B 1 416 ? 8.953 -39 -5.742 1 96.06 416 GLY B C 1
ATOM 7095 O O . GLY B 1 416 ? 9.32 -39.406 -6.84 1 96.06 416 GLY B O 1
ATOM 7096 N N . LEU B 1 417 ? 8.375 -37.812 -5.609 1 96.69 417 LEU B N 1
ATOM 7097 C CA . LEU B 1 417 ? 8.172 -36.938 -6.766 1 96.69 417 LEU B CA 1
ATOM 7098 C C . LEU B 1 417 ? 9.477 -36.25 -7.168 1 96.69 417 LEU B C 1
ATOM 7100 O O . LEU B 1 417 ? 10.336 -36.031 -6.324 1 96.69 417 LEU B O 1
ATOM 7104 N N . ILE B 1 418 ? 9.578 -36.031 -8.469 1 95.44 418 ILE B N 1
ATOM 7105 C CA . ILE B 1 418 ? 10.594 -35.062 -8.875 1 95.44 418 ILE B CA 1
ATOM 7106 C C . ILE B 1 418 ? 10.133 -33.625 -8.5 1 95.44 418 ILE B C 1
ATOM 7108 O O . ILE B 1 418 ? 9.078 -33.188 -8.938 1 95.44 418 ILE B O 1
ATOM 7112 N N . GLY B 1 419 ? 10.844 -33 -7.684 1 97.06 419 GLY B N 1
ATOM 7113 C CA . GLY B 1 419 ? 10.531 -31.672 -7.23 1 97.06 419 GLY B CA 1
ATOM 7114 C C . GLY B 1 419 ? 11.766 -30.828 -6.977 1 97.06 419 GLY B C 1
ATOM 7115 O O . GLY B 1 419 ? 12.734 -31.297 -6.383 1 97.06 419 GLY B O 1
ATOM 7116 N N . ALA B 1 420 ? 11.727 -29.656 -7.547 1 97.75 420 ALA B N 1
ATOM 7117 C CA . ALA B 1 420 ? 12.836 -28.719 -7.395 1 97.75 420 ALA B CA 1
ATOM 7118 C C . ALA B 1 420 ? 12.422 -27.5 -6.566 1 97.75 420 ALA B C 1
ATOM 7120 O O . ALA B 1 420 ? 11.234 -27.172 -6.488 1 97.75 420 ALA B O 1
ATOM 7121 N N . ILE B 1 421 ? 13.367 -26.891 -5.93 1 97.94 421 ILE B N 1
ATOM 7122 C CA . ILE B 1 421 ? 13.156 -25.672 -5.16 1 97.94 421 ILE B CA 1
ATOM 7123 C C . ILE B 1 421 ? 13.906 -24.5 -5.816 1 97.94 421 ILE B C 1
ATOM 7125 O O . ILE B 1 421 ? 15.086 -24.641 -6.152 1 97.94 421 ILE B O 1
ATOM 7129 N N . VAL B 1 422 ? 13.195 -23.469 -6.07 1 97 422 VAL B N 1
ATOM 7130 C CA . VAL B 1 422 ? 13.719 -22.188 -6.527 1 97 422 VAL B CA 1
ATOM 7131 C C . VAL B 1 422 ? 13.109 -21.047 -5.711 1 97 422 VAL B C 1
ATOM 7133 O O . VAL B 1 422 ? 12 -21.188 -5.184 1 97 422 VAL B O 1
ATOM 7136 N N . GLY B 1 423 ? 13.859 -19.938 -5.559 1 95.5 423 GLY B N 1
ATOM 7137 C CA . GLY B 1 423 ? 13.188 -18.938 -4.734 1 95.5 423 GLY B CA 1
ATOM 7138 C C . GLY B 1 423 ? 13.766 -17.547 -4.895 1 95.5 423 GLY B C 1
ATOM 7139 O O . GLY B 1 423 ? 14.945 -17.391 -5.215 1 95.5 423 GLY B O 1
ATOM 7140 N N . HIS B 1 424 ? 12.875 -16.531 -4.754 1 95.12 424 HIS B N 1
ATOM 7141 C CA . HIS B 1 424 ? 13.242 -15.148 -4.449 1 95.12 424 HIS B CA 1
ATOM 7142 C C . HIS B 1 424 ? 13.508 -14.969 -2.959 1 95.12 424 HIS B C 1
ATOM 7144 O O . HIS B 1 424 ? 12.695 -14.367 -2.248 1 95.12 424 HIS B O 1
ATOM 7150 N N . VAL B 1 425 ? 14.641 -15.328 -2.484 1 96.31 425 VAL B N 1
ATOM 7151 C CA . VAL B 1 425 ? 14.797 -15.648 -1.071 1 96.31 425 VAL B CA 1
ATOM 7152 C C . VAL B 1 425 ? 15.188 -14.391 -0.296 1 96.31 425 VAL B C 1
ATOM 7154 O O . VAL B 1 425 ? 15.148 -14.383 0.937 1 96.31 425 VAL B O 1
ATOM 7157 N N . GLY B 1 426 ? 15.453 -13.344 -0.997 1 93.88 426 GLY B N 1
ATOM 7158 C CA . GLY B 1 426 ? 15.719 -12.094 -0.301 1 93.88 426 GLY B CA 1
ATOM 7159 C C . GLY B 1 426 ? 14.547 -11.609 0.535 1 93.88 426 GLY B C 1
ATOM 7160 O O . GLY B 1 426 ? 14.734 -10.875 1.507 1 93.88 426 GLY B O 1
ATOM 7161 N N . ASP B 1 427 ? 13.383 -12.016 0.177 1 93.06 427 ASP B N 1
ATOM 7162 C CA . ASP B 1 427 ? 12.195 -11.602 0.928 1 93.06 427 ASP B CA 1
ATOM 7163 C C . ASP B 1 427 ? 11.5 -12.805 1.554 1 93.06 427 ASP B C 1
ATOM 7165 O O . ASP B 1 427 ? 10.305 -12.75 1.852 1 93.06 427 ASP B O 1
ATOM 7169 N N . GLY B 1 428 ? 12.18 -13.867 1.68 1 96.19 428 GLY B N 1
ATOM 7170 C CA . GLY B 1 428 ? 11.672 -15.031 2.391 1 96.19 428 GLY B CA 1
ATOM 7171 C C . GLY B 1 428 ? 10.719 -15.867 1.562 1 96.19 428 GLY B C 1
ATOM 7172 O O . GLY B 1 428 ? 9.961 -16.672 2.105 1 96.19 428 GLY B O 1
ATOM 7173 N N . ASN B 1 429 ? 10.742 -15.727 0.275 1 98.12 429 ASN B N 1
ATOM 7174 C CA . ASN B 1 429 ? 9.82 -16.406 -0.636 1 98.12 429 ASN B CA 1
ATOM 7175 C C . ASN B 1 429 ? 10.516 -17.5 -1.435 1 98.12 429 ASN B C 1
ATOM 7177 O O . ASN B 1 429 ? 11.586 -17.266 -2.008 1 98.12 429 ASN B O 1
ATOM 7181 N N . PHE B 1 430 ? 9.961 -18.703 -1.426 1 98 430 PHE B N 1
ATOM 7182 C CA . PHE B 1 430 ? 10.508 -19.75 -2.295 1 98 430 PHE B CA 1
ATOM 7183 C C . PHE B 1 430 ? 9.383 -20.562 -2.932 1 98 430 PHE B C 1
ATOM 7185 O O . PHE B 1 430 ? 8.234 -20.484 -2.498 1 98 430 PHE B O 1
ATOM 7192 N N . HIS B 1 431 ? 9.766 -21.219 -3.99 1 97.62 431 HIS B N 1
ATOM 7193 C CA . HIS B 1 431 ? 8.844 -22.016 -4.797 1 97.62 431 HIS B CA 1
ATOM 7194 C C . HIS B 1 431 ? 9.219 -23.484 -4.754 1 97.62 431 HIS B C 1
ATOM 7196 O O . HIS B 1 431 ? 10.398 -23.844 -4.664 1 97.62 431 HIS B O 1
ATOM 7202 N N . ALA B 1 432 ? 8.266 -24.312 -4.84 1 98 432 ALA B N 1
ATOM 7203 C CA . ALA B 1 432 ? 8.406 -25.719 -5.203 1 98 432 ALA B CA 1
ATOM 7204 C C . ALA B 1 432 ? 7.793 -26 -6.57 1 98 432 ALA B C 1
ATOM 7206 O O . ALA B 1 432 ? 6.695 -25.516 -6.871 1 98 432 ALA B O 1
ATOM 7207 N N . ILE B 1 433 ? 8.539 -26.609 -7.383 1 97.31 433 ILE B N 1
ATOM 7208 C CA . ILE B 1 433 ? 8.086 -27.062 -8.695 1 97.31 433 ILE B CA 1
ATOM 7209 C C . ILE B 1 433 ? 8.023 -28.578 -8.727 1 97.31 433 ILE B C 1
ATOM 7211 O O . ILE B 1 433 ? 9.062 -29.25 -8.797 1 97.31 433 ILE B O 1
ATOM 7215 N N . LEU B 1 434 ? 6.84 -29.156 -8.734 1 97.31 434 LEU B N 1
ATOM 7216 C CA . LEU B 1 434 ? 6.641 -30.594 -8.633 1 97.31 434 LEU B CA 1
ATOM 7217 C C . LEU B 1 434 ? 6.121 -31.156 -9.953 1 97.31 434 LEU B C 1
ATOM 7219 O O . LEU B 1 434 ? 5.18 -30.625 -10.539 1 97.31 434 LEU B O 1
ATOM 7223 N N . LEU B 1 435 ? 6.781 -32.188 -10.398 1 96.06 435 LEU B N 1
ATOM 7224 C CA . LEU B 1 435 ? 6.219 -32.969 -11.5 1 96.06 435 LEU B CA 1
ATOM 7225 C C . LEU B 1 435 ? 5.332 -34.094 -10.977 1 96.06 435 LEU B C 1
ATOM 7227 O O . LEU B 1 435 ? 5.715 -34.812 -10.047 1 96.06 435 LEU B O 1
ATOM 7231 N N . TYR B 1 436 ? 4.141 -34.125 -11.57 1 95.19 436 TYR B N 1
ATOM 7232 C CA . TYR B 1 436 ? 3.213 -35.156 -11.109 1 95.19 436 TYR B CA 1
ATOM 7233 C C . TYR B 1 436 ? 2.244 -35.562 -12.219 1 95.19 436 TYR B C 1
ATOM 7235 O O . TYR B 1 436 ? 2.082 -34.812 -13.195 1 95.19 436 TYR B O 1
ATOM 7243 N N . ASN B 1 437 ? 1.721 -36.719 -12.086 1 93.75 437 ASN B N 1
ATOM 7244 C CA . ASN B 1 437 ? 0.626 -37.156 -12.945 1 93.75 437 ASN B CA 1
ATOM 7245 C C . ASN B 1 437 ? -0.658 -37.375 -12.148 1 93.75 437 ASN B C 1
ATOM 7247 O O . ASN B 1 437 ? -0.715 -37.062 -10.961 1 93.75 437 ASN B O 1
ATOM 7251 N N . GLU B 1 438 ? -1.657 -37.844 -12.82 1 91.38 438 GLU B N 1
ATOM 7252 C CA . GLU B 1 438 ? -2.975 -37.969 -12.211 1 91.38 438 GLU B CA 1
ATOM 7253 C C . GLU B 1 438 ? -2.924 -38.906 -10.992 1 91.38 438 GLU B C 1
ATOM 7255 O O . GLU B 1 438 ? -3.584 -38.656 -9.984 1 91.38 438 GLU B O 1
ATOM 7260 N N . ARG B 1 439 ? -2.139 -39.938 -11.062 1 94.12 439 ARG B N 1
ATOM 7261 C CA . ARG B 1 439 ? -2.039 -40.906 -9.984 1 94.12 439 ARG B CA 1
ATOM 7262 C C . ARG B 1 439 ? -1.275 -40.344 -8.797 1 94.12 439 ARG B C 1
ATOM 7264 O O . ARG B 1 439 ? -1.46 -40.781 -7.66 1 94.12 439 ARG B O 1
ATOM 7271 N N . GLU B 1 440 ? -0.457 -39.344 -9.133 1 95.62 440 GLU B N 1
ATOM 7272 C CA . GLU B 1 440 ? 0.415 -38.781 -8.109 1 95.62 440 GLU B CA 1
ATOM 7273 C C . GLU B 1 440 ? -0.166 -37.469 -7.547 1 95.62 440 GLU B C 1
ATOM 7275 O O . GLU B 1 440 ? 0.44 -36.844 -6.684 1 95.62 440 GLU B O 1
ATOM 7280 N N . HIS B 1 441 ? -1.315 -37.156 -8 1 94.12 441 HIS B N 1
ATOM 7281 C CA . HIS B 1 441 ? -1.902 -35.844 -7.633 1 94.12 441 HIS B CA 1
ATOM 7282 C C . HIS B 1 441 ? -2.055 -35.75 -6.121 1 94.12 441 HIS B C 1
ATOM 7284 O O . HIS B 1 441 ? -1.713 -34.719 -5.539 1 94.12 441 HIS B O 1
ATOM 7290 N N . ASN B 1 442 ? -2.533 -36.719 -5.492 1 95.06 442 ASN B N 1
ATOM 7291 C CA . ASN B 1 442 ? -2.748 -36.656 -4.051 1 95.06 442 ASN B CA 1
ATOM 7292 C C . ASN B 1 442 ? -1.433 -36.531 -3.289 1 95.06 442 ASN B C 1
ATOM 7294 O O . ASN B 1 442 ? -1.381 -35.875 -2.25 1 95.06 442 ASN B O 1
ATOM 7298 N N . VAL B 1 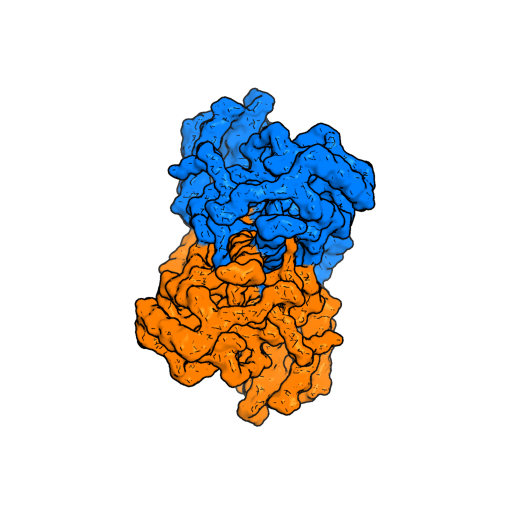443 ? -0.425 -37.219 -3.783 1 97.5 443 VAL B N 1
ATOM 7299 C CA . VAL B 1 443 ? 0.892 -37.125 -3.164 1 97.5 443 VAL B CA 1
ATOM 7300 C C . VAL B 1 443 ? 1.398 -35.688 -3.27 1 97.5 443 VAL B C 1
ATOM 7302 O O . VAL B 1 443 ? 1.866 -35.125 -2.283 1 97.5 443 VAL B O 1
ATOM 7305 N N . ALA B 1 444 ? 1.267 -35.094 -4.477 1 97 444 ALA B N 1
ATOM 7306 C CA . ALA B 1 444 ? 1.684 -33.719 -4.688 1 97 444 ALA B CA 1
ATOM 7307 C C . ALA B 1 444 ? 0.898 -32.781 -3.795 1 97 444 ALA B C 1
ATOM 7309 O O . ALA B 1 444 ? 1.474 -31.875 -3.178 1 97 444 ALA B O 1
ATOM 7310 N N . ASP B 1 445 ? -0.382 -33 -3.748 1 96.12 445 ASP B N 1
ATOM 7311 C CA . ASP B 1 445 ? -1.261 -32.188 -2.912 1 96.12 445 ASP B CA 1
ATOM 7312 C C . ASP B 1 445 ? -0.838 -32.25 -1.445 1 96.12 445 ASP B C 1
ATOM 7314 O O . ASP B 1 445 ? -0.854 -31.25 -0.745 1 96.12 445 ASP B O 1
ATOM 7318 N N . GLY B 1 446 ? -0.525 -33.406 -0.966 1 97.44 446 GLY B N 1
ATOM 7319 C CA . GLY B 1 446 ? -0.055 -33.594 0.4 1 97.44 446 GLY B CA 1
ATOM 7320 C C . GLY B 1 446 ? 1.222 -32.812 0.691 1 97.44 446 GLY B C 1
ATOM 7321 O O . GLY B 1 446 ? 1.354 -32.219 1.749 1 97.44 446 GLY B O 1
ATOM 7322 N N . VAL B 1 447 ? 2.178 -32.875 -0.248 1 98.31 447 VAL B N 1
ATOM 7323 C CA . VAL B 1 447 ? 3.443 -32.156 -0.1 1 98.31 447 VAL B CA 1
ATOM 7324 C C . VAL B 1 447 ? 3.186 -30.672 -0.01 1 98.31 447 VAL B C 1
ATOM 7326 O O . VAL B 1 447 ? 3.723 -29.984 0.87 1 98.31 447 VAL B O 1
ATOM 7329 N N . VAL B 1 448 ? 2.35 -30.172 -0.912 1 98.06 448 VAL B N 1
ATOM 7330 C CA . VAL B 1 448 ? 2.037 -28.75 -0.951 1 98.06 448 VAL B CA 1
ATOM 7331 C C . VAL B 1 448 ? 1.323 -28.344 0.335 1 98.06 448 VAL B C 1
ATOM 7333 O O . VAL B 1 448 ? 1.64 -27.312 0.927 1 98.06 448 VAL B O 1
ATOM 7336 N N . HIS B 1 449 ? 0.396 -29.125 0.778 1 98.12 449 HIS B N 1
ATOM 7337 C CA . HIS B 1 449 ? -0.358 -28.844 1.994 1 98.12 449 HIS B CA 1
ATOM 7338 C C . HIS B 1 449 ? 0.565 -28.734 3.205 1 98.12 449 HIS B C 1
ATOM 7340 O O . HIS B 1 449 ? 0.446 -27.812 4.008 1 98.12 449 HIS B O 1
ATOM 7346 N N . ARG B 1 450 ? 1.446 -29.688 3.357 1 98.62 450 ARG B N 1
ATOM 7347 C CA . ARG B 1 450 ? 2.371 -29.688 4.484 1 98.62 450 ARG B CA 1
ATOM 7348 C C . ARG B 1 450 ? 3.326 -28.5 4.402 1 98.62 450 ARG B C 1
ATOM 7350 O O . ARG B 1 450 ? 3.686 -27.906 5.426 1 98.62 450 ARG B O 1
ATOM 7357 N N . MET B 1 451 ? 3.721 -28.172 3.172 1 98.69 451 MET B N 1
ATOM 7358 C CA . MET B 1 451 ? 4.57 -27 2.967 1 98.69 451 MET B CA 1
ATOM 7359 C C . MET B 1 451 ? 3.861 -25.719 3.422 1 98.69 451 MET B C 1
ATOM 7361 O O . MET B 1 451 ? 4.434 -24.922 4.16 1 98.69 451 MET B O 1
ATOM 7365 N N . VAL B 1 452 ? 2.623 -25.516 3.029 1 98.69 452 VAL B N 1
ATOM 7366 C CA . VAL B 1 452 ? 1.839 -24.344 3.385 1 98.69 452 VAL B CA 1
ATOM 7367 C C . VAL B 1 452 ? 1.604 -24.312 4.895 1 98.69 452 VAL B C 1
ATOM 7369 O O . VAL B 1 452 ? 1.743 -23.266 5.531 1 98.69 452 VAL B O 1
ATOM 7372 N N . LYS B 1 453 ? 1.272 -25.422 5.457 1 98.62 453 LYS B N 1
ATOM 7373 C CA . LYS B 1 453 ? 1.051 -25.516 6.895 1 98.62 453 LYS B CA 1
ATOM 7374 C C . LYS B 1 453 ? 2.297 -25.094 7.672 1 98.62 453 LYS B C 1
ATOM 7376 O O . LYS B 1 453 ? 2.207 -24.328 8.625 1 98.62 453 LYS B O 1
ATOM 7381 N N . ARG B 1 454 ? 3.465 -25.609 7.289 1 98.69 454 ARG B N 1
ATOM 7382 C CA . ARG B 1 454 ? 4.723 -25.234 7.93 1 98.69 454 ARG B CA 1
ATOM 7383 C C . ARG B 1 454 ? 4.938 -23.734 7.871 1 98.69 454 ARG B C 1
ATOM 7385 O O . ARG B 1 454 ? 5.305 -23.109 8.867 1 98.69 454 ARG B O 1
ATOM 7392 N N . ALA B 1 455 ? 4.695 -23.172 6.664 1 98.81 455 ALA B N 1
ATOM 7393 C CA . ALA B 1 455 ? 4.898 -21.734 6.492 1 98.81 455 ALA B CA 1
ATOM 7394 C C . ALA B 1 455 ? 4.004 -20.938 7.434 1 98.81 455 ALA B C 1
ATOM 7396 O O . ALA B 1 455 ? 4.461 -20 8.094 1 98.81 455 ALA B O 1
ATOM 7397 N N . LEU B 1 456 ? 2.732 -21.297 7.48 1 98.75 456 LEU B N 1
ATOM 7398 C CA . LEU B 1 456 ? 1.776 -20.562 8.297 1 98.75 456 LEU B CA 1
ATOM 7399 C C . LEU B 1 456 ? 2.113 -20.703 9.781 1 98.75 456 LEU B C 1
ATOM 7401 O O . LEU B 1 456 ? 1.987 -19.734 10.539 1 98.75 456 LEU B O 1
ATOM 7405 N N . GLU B 1 457 ? 2.547 -21.859 10.195 1 98.44 457 GLU B N 1
ATOM 7406 C CA . GLU B 1 457 ? 2.92 -22.078 11.586 1 98.44 457 GLU B CA 1
ATOM 7407 C C . GLU B 1 457 ? 4.188 -21.312 11.953 1 98.44 457 GLU B C 1
ATOM 7409 O O . GLU B 1 457 ? 4.453 -21.062 13.133 1 98.44 457 GLU B O 1
ATOM 7414 N N . MET B 1 458 ? 4.914 -20.953 10.953 1 98.38 458 MET B N 1
ATOM 7415 C CA . MET B 1 458 ? 6.117 -20.141 11.164 1 98.38 458 MET B CA 1
ATOM 7416 C C . MET B 1 458 ? 5.812 -18.656 10.984 1 98.38 458 MET B C 1
ATOM 7418 O O . MET B 1 458 ? 6.723 -17.859 10.75 1 98.38 458 MET B O 1
ATOM 7422 N N . GLU B 1 459 ? 4.555 -18.266 11.016 1 98.06 459 GLU B N 1
ATOM 7423 C CA . GLU B 1 459 ? 4.055 -16.891 10.898 1 98.06 459 GLU B CA 1
ATOM 7424 C C . GLU B 1 459 ? 4.266 -16.344 9.484 1 98.06 459 GLU B C 1
ATOM 7426 O O . GLU B 1 459 ? 4.445 -15.141 9.305 1 98.06 459 GLU B O 1
ATOM 7431 N N . GLY B 1 460 ? 4.363 -17.25 8.539 1 98.62 460 GLY B N 1
ATOM 7432 C CA . GLY B 1 460 ? 4.492 -16.875 7.145 1 98.62 460 GLY B CA 1
ATOM 7433 C C . GLY B 1 460 ? 3.16 -16.75 6.43 1 98.62 460 GLY B C 1
ATOM 7434 O O . GLY B 1 460 ? 2.162 -16.344 7.023 1 98.62 460 GLY B O 1
ATOM 7435 N N . THR B 1 461 ? 3.211 -16.953 5.121 1 98.81 461 THR B N 1
ATOM 7436 C CA . THR B 1 461 ? 2.027 -16.844 4.273 1 98.81 461 THR B CA 1
ATOM 7437 C C . THR B 1 461 ? 1.959 -18.016 3.299 1 98.81 461 THR B C 1
ATOM 7439 O O . THR B 1 461 ? 2.988 -18.578 2.926 1 98.81 461 THR B O 1
ATOM 7442 N N . ALA B 1 462 ? 0.757 -18.328 2.887 1 98.62 462 ALA B N 1
ATOM 7443 C CA . ALA B 1 462 ? 0.499 -19.422 1.945 1 98.62 462 ALA B CA 1
ATOM 7444 C C . ALA B 1 462 ? 0.958 -19.047 0.539 1 98.62 462 ALA B C 1
ATOM 7446 O O . ALA B 1 462 ? 1.121 -19.922 -0.318 1 98.62 462 ALA B O 1
ATOM 7447 N N . THR B 1 463 ? 1.148 -17.781 0.317 1 98.5 463 THR B N 1
ATOM 7448 C CA . THR B 1 463 ? 1.493 -17.328 -1.022 1 98.5 463 THR B CA 1
ATOM 7449 C C . THR B 1 463 ? 2.277 -16.016 -0.959 1 98.5 463 THR B C 1
ATOM 7451 O O . THR B 1 463 ? 1.806 -15.031 -0.39 1 98.5 463 THR B O 1
ATOM 7454 N N . GLY B 1 464 ? 3.391 -16.047 -1.576 1 97.56 464 GLY B N 1
ATOM 7455 C CA . GLY B 1 464 ? 4.203 -14.844 -1.63 1 97.56 464 GLY B CA 1
ATOM 7456 C C . GLY B 1 464 ? 3.889 -13.969 -2.824 1 97.56 464 GLY B C 1
ATOM 7457 O O . GLY B 1 464 ? 4.105 -12.758 -2.783 1 97.56 464 GLY B O 1
ATOM 7458 N N . GLU B 1 465 ? 3.354 -14.594 -3.926 1 96.25 465 GLU B N 1
ATOM 7459 C CA . GLU B 1 465 ? 3.26 -13.727 -5.094 1 96.25 465 GLU B CA 1
ATOM 7460 C C . GLU B 1 465 ? 2.203 -14.234 -6.074 1 96.25 465 GLU B C 1
ATOM 7462 O O . GLU B 1 465 ? 1.851 -13.531 -7.027 1 96.25 465 GLU B O 1
ATOM 7467 N N . HIS B 1 466 ? 1.596 -15.391 -5.914 1 96.19 466 HIS B N 1
ATOM 7468 C CA . HIS B 1 466 ? 0.727 -15.961 -6.938 1 96.19 466 HIS B CA 1
ATOM 7469 C C . HIS B 1 466 ? -0.737 -15.641 -6.66 1 96.19 466 HIS B C 1
ATOM 7471 O O . HIS B 1 466 ? -1.614 -15.977 -7.457 1 96.19 466 HIS B O 1
ATOM 7477 N N . GLY B 1 467 ? -1.029 -15 -5.551 1 97.19 467 GLY B N 1
ATOM 7478 C CA . GLY B 1 467 ? -2.416 -14.93 -5.121 1 97.19 467 GLY B CA 1
ATOM 7479 C C . GLY B 1 467 ? -2.932 -16.234 -4.547 1 97.19 467 GLY B C 1
ATOM 7480 O O . GLY B 1 467 ? -2.16 -17.172 -4.324 1 97.19 467 GLY B O 1
ATOM 7481 N N . VAL B 1 468 ? -4.227 -16.297 -4.25 1 98.06 468 VAL B N 1
ATOM 7482 C CA . VAL B 1 468 ? -4.746 -17.5 -3.609 1 98.06 468 VAL B CA 1
ATOM 7483 C C . VAL B 1 468 ? -5.676 -18.234 -4.57 1 98.06 468 VAL B C 1
ATOM 7485 O O . VAL B 1 468 ? -5.738 -19.469 -4.57 1 98.06 468 VAL B O 1
ATOM 7488 N N . GLY B 1 469 ? -6.395 -17.438 -5.445 1 97.06 469 GLY B N 1
ATOM 7489 C CA . GLY B 1 469 ? -7.34 -18.078 -6.344 1 97.06 469 GLY B CA 1
ATOM 7490 C C . GLY B 1 469 ? -8.297 -19.016 -5.629 1 97.06 469 GLY B C 1
ATOM 7491 O O . GLY B 1 469 ? -8.914 -18.625 -4.629 1 97.06 469 GLY B O 1
ATOM 7492 N N . ILE B 1 470 ? -8.484 -20.156 -6.234 1 95.75 470 ILE B N 1
ATOM 7493 C CA . ILE B 1 470 ? -9.336 -21.203 -5.656 1 95.75 470 ILE B CA 1
ATOM 7494 C C . ILE B 1 470 ? -8.5 -22.125 -4.781 1 95.75 470 ILE B C 1
ATOM 7496 O O . ILE B 1 470 ? -8.914 -22.5 -3.684 1 95.75 470 ILE B O 1
ATOM 7500 N N . VAL B 1 471 ? -7.324 -22.375 -5.172 1 95.5 471 VAL B N 1
ATOM 7501 C CA . VAL B 1 471 ? -6.508 -23.453 -4.621 1 95.5 471 VAL B CA 1
ATOM 7502 C C . VAL B 1 471 ? -6.078 -23.094 -3.199 1 95.5 471 VAL B C 1
ATOM 7504 O O . VAL B 1 471 ? -6.148 -23.938 -2.295 1 95.5 471 VAL B O 1
ATOM 7507 N N . LYS B 1 472 ? -5.664 -21.906 -2.99 1 97.38 472 LYS B N 1
ATOM 7508 C CA . LYS B 1 472 ? -5.094 -21.578 -1.691 1 97.38 472 LYS B CA 1
ATOM 7509 C C . LYS B 1 472 ? -6.07 -20.75 -0.863 1 97.38 472 LYS B C 1
ATOM 7511 O O . LYS B 1 472 ? -5.746 -20.328 0.249 1 97.38 472 LYS B O 1
ATOM 7516 N N . ARG B 1 473 ? -7.23 -20.469 -1.32 1 96.94 473 ARG B N 1
ATOM 7517 C CA . ARG B 1 473 ? -8.227 -19.594 -0.706 1 96.94 473 ARG B CA 1
ATOM 7518 C C . ARG B 1 473 ? -8.531 -20.031 0.72 1 96.94 473 ARG B C 1
ATOM 7520 O O . ARG B 1 473 ? -8.641 -19.203 1.624 1 96.94 473 ARG B O 1
ATOM 7527 N N . ASP B 1 474 ? -8.594 -21.297 0.939 1 96.75 474 ASP B N 1
ATOM 7528 C CA . ASP B 1 474 ? -9.086 -21.812 2.213 1 96.75 474 ASP B CA 1
ATOM 7529 C C . ASP B 1 474 ? -7.98 -21.828 3.268 1 96.75 474 ASP B C 1
ATOM 7531 O O . ASP B 1 474 ? -8.25 -22.047 4.449 1 96.75 474 ASP B O 1
ATOM 7535 N N . TYR B 1 475 ? -6.754 -21.578 2.885 1 98.06 475 TYR B N 1
ATOM 7536 C CA . TYR B 1 475 ? -5.676 -21.453 3.859 1 98.06 475 TYR B CA 1
ATOM 7537 C C . TYR B 1 475 ? -5.789 -20.125 4.617 1 98.06 475 TYR B C 1
ATOM 7539 O O . TYR B 1 475 ? -5.176 -19.969 5.676 1 98.06 475 TYR B O 1
ATOM 7547 N N . LEU B 1 476 ? -6.555 -19.156 4.082 1 98 476 LEU B N 1
ATOM 7548 C CA . LEU B 1 476 ? -6.621 -17.812 4.648 1 98 476 LEU B CA 1
ATOM 7549 C C . LEU B 1 476 ? -7.176 -17.844 6.07 1 98 476 LEU B C 1
ATOM 7551 O O . LEU B 1 476 ? -6.746 -17.078 6.926 1 98 476 LEU B O 1
ATOM 7555 N N . ASN B 1 477 ? -8.125 -18.719 6.324 1 97.19 477 ASN B N 1
ATOM 7556 C CA . ASN B 1 477 ? -8.68 -18.812 7.672 1 97.19 477 ASN B CA 1
ATOM 7557 C C . ASN B 1 477 ? -7.613 -19.203 8.688 1 97.19 477 ASN B C 1
ATOM 7559 O O . ASN B 1 477 ? -7.641 -18.734 9.828 1 97.19 477 ASN B O 1
ATOM 7563 N N . HIS B 1 478 ? -6.762 -20.094 8.258 1 97.94 478 HIS B N 1
ATOM 7564 C CA . HIS B 1 478 ? -5.684 -20.531 9.148 1 97.94 478 HIS B CA 1
ATOM 7565 C C . HIS B 1 478 ? -4.613 -19.453 9.266 1 97.94 478 HIS B C 1
ATOM 7567 O O . HIS B 1 478 ? -3.99 -19.297 10.32 1 97.94 478 HIS B O 1
ATOM 7573 N N . GLU B 1 479 ? -4.41 -18.734 8.18 1 98.38 479 GLU B N 1
ATOM 7574 C CA . GLU B 1 479 ? -3.365 -17.703 8.133 1 98.38 479 GLU B CA 1
ATOM 7575 C C . GLU B 1 479 ? -3.779 -16.453 8.898 1 98.38 479 GLU B C 1
ATOM 7577 O O . GLU B 1 479 ? -2.979 -15.883 9.641 1 98.38 479 GLU B O 1
ATOM 7582 N N . LEU B 1 480 ? -5.07 -15.984 8.734 1 98.12 480 LEU B N 1
ATOM 7583 C CA . LEU B 1 480 ? -5.449 -14.641 9.164 1 98.12 480 LEU B CA 1
ATOM 7584 C C . LEU B 1 480 ? -6.547 -14.695 10.219 1 98.12 480 LEU B C 1
ATOM 7586 O O . LEU B 1 480 ? -6.82 -13.703 10.891 1 98.12 480 LEU B O 1
ATOM 7590 N N . GLY B 1 481 ? -7.152 -15.82 10.414 1 97.56 481 GLY B N 1
ATOM 7591 C CA . GLY B 1 481 ? -8.289 -15.945 11.32 1 97.56 481 GLY B CA 1
ATOM 7592 C C . GLY B 1 481 ? -9.625 -15.734 10.625 1 97.56 481 GLY B C 1
ATOM 7593 O O . GLY B 1 481 ? -9.695 -15.062 9.602 1 97.56 481 GLY B O 1
ATOM 7594 N N . GLU B 1 482 ? -10.656 -16.25 11.211 1 97.06 482 GLU B N 1
ATOM 7595 C CA . GLU B 1 482 ? -12 -16.219 10.633 1 97.06 482 GLU B CA 1
ATOM 7596 C C . GLU B 1 482 ? -12.539 -14.797 10.555 1 97.06 482 GLU B C 1
ATOM 7598 O O . GLU B 1 482 ? -13.156 -14.422 9.555 1 97.06 482 GLU B O 1
ATOM 7603 N N . THR B 1 483 ? -12.336 -14.023 11.562 1 98.25 483 THR B N 1
ATOM 7604 C CA . THR B 1 483 ? -12.891 -12.68 11.602 1 98.25 483 THR B CA 1
ATOM 7605 C C . THR B 1 483 ? -12.297 -11.812 10.492 1 98.25 483 THR B C 1
ATOM 7607 O O . THR B 1 483 ? -12.992 -10.992 9.891 1 98.25 483 THR B O 1
ATOM 7610 N N . THR B 1 484 ? -10.984 -12.031 10.242 1 98.62 484 THR B N 1
ATOM 7611 C CA . THR B 1 484 ? -10.344 -11.266 9.18 1 98.62 484 THR B CA 1
ATOM 7612 C C . THR B 1 484 ? -10.891 -11.672 7.812 1 98.62 484 THR B C 1
ATOM 7614 O O . THR B 1 484 ? -11.141 -10.82 6.957 1 98.62 484 THR B O 1
ATOM 7617 N N . VAL B 1 485 ? -11.055 -12.945 7.594 1 98.19 485 VAL B N 1
ATOM 7618 C CA . VAL B 1 485 ? -11.633 -13.422 6.336 1 98.19 485 VAL B CA 1
ATOM 7619 C C . VAL B 1 485 ? -13.07 -12.922 6.203 1 98.19 485 VAL B C 1
ATOM 7621 O O . VAL B 1 485 ? -13.508 -12.555 5.113 1 98.19 485 VAL B O 1
ATOM 7624 N N . ASP B 1 486 ? -13.805 -12.883 7.32 1 97.94 486 ASP B N 1
ATOM 7625 C CA . ASP B 1 486 ? -15.148 -12.328 7.332 1 97.94 486 ASP B CA 1
ATOM 7626 C C . ASP B 1 486 ? -15.133 -10.852 6.941 1 97.94 486 ASP B C 1
ATOM 7628 O O . ASP B 1 486 ? -16.062 -10.367 6.281 1 97.94 486 ASP B O 1
ATOM 7632 N N . ALA B 1 487 ? -14.133 -10.148 7.387 1 98.38 487 ALA B N 1
ATOM 7633 C CA . ALA B 1 487 ? -14 -8.75 7 1 98.38 487 ALA B CA 1
ATOM 7634 C C . ALA B 1 487 ? -13.742 -8.617 5.5 1 98.38 487 ALA B C 1
ATOM 7636 O O . ALA B 1 487 ? -14.266 -7.707 4.855 1 98.38 487 ALA B O 1
ATOM 7637 N N . MET B 1 488 ? -12.898 -9.516 4.949 1 98.25 488 MET B N 1
ATOM 7638 C CA . MET B 1 488 ? -12.688 -9.523 3.502 1 98.25 488 MET B CA 1
ATOM 7639 C C . MET B 1 488 ? -14 -9.781 2.766 1 98.25 488 MET B C 1
ATOM 7641 O O . MET B 1 488 ? -14.289 -9.133 1.756 1 98.25 488 MET B O 1
ATOM 7645 N N . ARG B 1 489 ? -14.734 -10.703 3.285 1 96.81 489 ARG B N 1
ATOM 7646 C CA . ARG B 1 489 ? -16.016 -11.023 2.668 1 96.81 489 ARG B CA 1
ATOM 7647 C C . ARG B 1 489 ? -16.953 -9.812 2.693 1 96.81 489 ARG B C 1
ATOM 7649 O O . ARG B 1 489 ? -17.703 -9.578 1.739 1 96.81 489 ARG B O 1
ATOM 7656 N N . LYS B 1 490 ? -16.938 -9.055 3.789 1 96.44 490 LYS B N 1
ATOM 7657 C CA . LYS B 1 490 ? -17.734 -7.836 3.895 1 96.44 490 LYS B CA 1
ATOM 7658 C C . LYS B 1 490 ? -17.359 -6.84 2.801 1 96.44 490 LYS B C 1
ATOM 7660 O O . LYS B 1 490 ? -18.234 -6.199 2.213 1 96.44 490 LYS B O 1
ATOM 7665 N N . LEU B 1 491 ? -16.109 -6.715 2.572 1 96.81 491 LEU B N 1
ATOM 7666 C CA . LEU B 1 491 ? -15.625 -5.832 1.517 1 96.81 491 LEU B CA 1
ATOM 7667 C C . LEU B 1 491 ? -16.109 -6.305 0.148 1 96.81 491 LEU B C 1
ATOM 7669 O O . LEU B 1 491 ? -16.562 -5.5 -0.668 1 96.81 491 LEU B O 1
ATOM 7673 N N . LYS B 1 492 ? -15.977 -7.605 -0.137 1 96.62 492 LYS B N 1
ATOM 7674 C CA . LYS B 1 492 ? -16.469 -8.188 -1.382 1 96.62 492 LYS B CA 1
ATOM 7675 C C . LYS B 1 492 ? -17.953 -7.91 -1.567 1 96.62 492 LYS B C 1
ATOM 7677 O O . LYS B 1 492 ? -18.391 -7.496 -2.648 1 96.62 492 LYS B O 1
ATOM 7682 N N . GLN B 1 493 ? -18.688 -8.062 -0.541 1 94 493 GLN B N 1
ATOM 7683 C CA . GLN B 1 493 ? -20.125 -7.836 -0.598 1 94 493 GLN B CA 1
ATOM 7684 C C . GLN B 1 493 ? -20.438 -6.363 -0.854 1 94 493 GLN B C 1
ATOM 7686 O O . GLN B 1 493 ? -21.422 -6.043 -1.533 1 94 493 GLN B O 1
ATOM 7691 N N . ALA B 1 494 ? -19.641 -5.555 -0.335 1 94.94 494 ALA B N 1
ATOM 7692 C CA . ALA B 1 494 ? -19.859 -4.121 -0.497 1 94.94 494 ALA B CA 1
ATOM 7693 C C . ALA B 1 494 ? -19.703 -3.701 -1.956 1 94.94 494 ALA B C 1
ATOM 7695 O O . ALA B 1 494 ? -20.562 -2.994 -2.498 1 94.94 494 ALA B O 1
ATOM 7696 N N . TYR B 1 495 ? -18.672 -4.137 -2.637 1 97.31 495 TYR B N 1
ATOM 7697 C CA . TYR B 1 495 ? -18.375 -3.686 -3.988 1 97.31 495 TYR B CA 1
ATOM 7698 C C . TYR B 1 495 ? -19.062 -4.566 -5.023 1 97.31 495 TYR B C 1
ATOM 7700 O O . TYR B 1 495 ? -19.266 -4.145 -6.164 1 97.31 495 TYR B O 1
ATOM 7708 N N . ASP B 1 496 ? -19.391 -5.738 -4.645 1 96.88 496 ASP B N 1
ATOM 7709 C CA . ASP B 1 496 ? -20.047 -6.699 -5.531 1 96.88 496 ASP B CA 1
ATOM 7710 C C . ASP B 1 496 ? -21.156 -7.445 -4.805 1 96.88 496 ASP B C 1
ATOM 7712 O O . ASP B 1 496 ? -21.094 -8.672 -4.652 1 96.88 496 ASP B O 1
ATOM 7716 N N . PRO B 1 497 ? -22.203 -6.73 -4.488 1 93.69 497 PRO B N 1
ATOM 7717 C CA . PRO B 1 497 ? -23.266 -7.316 -3.672 1 93.69 497 PRO B CA 1
ATOM 7718 C C . PRO B 1 497 ? -23.922 -8.516 -4.336 1 93.69 497 PRO B C 1
ATOM 7720 O O . PRO B 1 497 ? -24.422 -9.414 -3.65 1 93.69 497 PRO B O 1
ATOM 7723 N N . LEU B 1 498 ? -23.938 -8.602 -5.645 1 95.06 498 LEU B N 1
ATOM 7724 C CA . LEU B 1 498 ? -24.578 -9.703 -6.371 1 95.06 498 LEU B CA 1
ATOM 7725 C C . LEU B 1 498 ? -23.578 -10.82 -6.637 1 95.06 498 LEU B C 1
ATOM 7727 O O . LEU B 1 498 ? -23.922 -11.836 -7.242 1 95.06 498 LEU B O 1
ATOM 7731 N N . CYS B 1 499 ? -22.312 -10.609 -6.254 1 95.75 499 CYS B N 1
ATOM 7732 C CA . CYS B 1 499 ? -21.219 -11.57 -6.406 1 95.75 499 CYS B CA 1
ATOM 7733 C C . CYS B 1 499 ? -21.031 -11.953 -7.867 1 95.75 499 CYS B C 1
ATOM 7735 O O . CYS B 1 499 ? -20.953 -13.133 -8.203 1 95.75 499 CYS B O 1
ATOM 7737 N N . LEU B 1 500 ? -21.031 -10.992 -8.688 1 98.19 500 LEU B N 1
ATOM 7738 C CA . LEU B 1 500 ? -20.906 -11.219 -10.117 1 98.19 500 LEU B CA 1
ATOM 7739 C C . LEU B 1 500 ? -19.453 -11.422 -10.516 1 98.19 500 LEU B C 1
ATOM 7741 O O . LEU B 1 500 ? -19.156 -12.18 -11.43 1 98.19 500 LEU B O 1
ATOM 7745 N N . LEU B 1 501 ? -18.578 -10.781 -9.828 1 98.56 501 LEU B N 1
ATOM 7746 C CA . LEU B 1 501 ? -17.188 -10.703 -10.266 1 98.56 501 LEU B CA 1
ATOM 7747 C C . LEU B 1 501 ? -16.375 -11.844 -9.68 1 98.56 501 LEU B C 1
ATOM 7749 O O . LEU B 1 501 ? -16.141 -11.898 -8.469 1 98.56 501 LEU B O 1
ATOM 7753 N N . ASN B 1 502 ? -15.938 -12.734 -10.477 1 98 502 ASN B N 1
ATOM 7754 C CA . ASN B 1 502 ? -15.023 -13.82 -10.133 1 98 502 ASN B CA 1
ATOM 7755 C C . ASN B 1 502 ? -15.359 -14.43 -8.781 1 98 502 ASN B C 1
ATOM 7757 O O . ASN B 1 502 ? -14.484 -14.586 -7.926 1 98 502 ASN B O 1
ATOM 7761 N N . CYS B 1 503 ? -16.438 -14.844 -8.57 1 93.75 503 CYS B N 1
ATOM 7762 C CA . CYS B 1 503 ? -17.234 -15.055 -7.367 1 93.75 503 CYS B CA 1
ATOM 7763 C C . CYS B 1 503 ? -16.516 -15.977 -6.387 1 93.75 503 CYS B C 1
ATOM 7765 O O . CYS B 1 503 ? -16.547 -15.75 -5.18 1 93.75 503 CYS B O 1
ATOM 7767 N N . ASP B 1 504 ? -15.82 -16.953 -6.75 1 92.5 504 ASP B N 1
ATOM 7768 C CA . ASP B 1 504 ? -15.367 -18.016 -5.863 1 92.5 504 ASP B CA 1
ATOM 7769 C C . ASP B 1 504 ? -13.883 -17.875 -5.543 1 92.5 504 ASP B C 1
ATOM 7771 O O . ASP B 1 504 ? -13.266 -18.781 -4.977 1 92.5 504 ASP B O 1
ATOM 7775 N N . LYS B 1 505 ? -13.359 -16.781 -5.891 1 97.06 505 LYS B N 1
ATOM 7776 C CA . LYS B 1 505 ? -11.938 -16.562 -5.668 1 97.06 505 LYS B CA 1
ATOM 7777 C C . LYS B 1 505 ? -11.695 -15.641 -4.477 1 97.06 505 LYS B C 1
ATOM 7779 O O . LYS B 1 505 ? -12.547 -14.828 -4.133 1 97.06 505 LYS B O 1
ATOM 7784 N N . VAL B 1 506 ? -10.57 -15.742 -3.732 1 97.69 506 VAL B N 1
ATOM 7785 C CA . VAL B 1 506 ? -10.047 -14.992 -2.59 1 97.69 506 VAL B CA 1
ATOM 7786 C C . VAL B 1 506 ? -10.812 -15.391 -1.328 1 97.69 506 VAL B C 1
ATOM 7788 O O . VAL B 1 506 ? -10.219 -15.836 -0.347 1 97.69 506 VAL B O 1
ATOM 7791 N N . VAL B 1 507 ? -12.156 -15.172 -1.318 1 96.19 507 VAL B N 1
ATOM 7792 C CA . VAL B 1 507 ? -12.969 -15.594 -0.188 1 96.19 507 VAL B CA 1
ATOM 7793 C C . VAL B 1 507 ? -14.148 -16.422 -0.688 1 96.19 507 VAL B C 1
ATOM 7795 O O . VAL B 1 507 ? -14.664 -16.188 -1.783 1 96.19 507 VAL B O 1
ATOM 7798 N N . ARG B 1 508 ? -14.594 -17.359 0.121 1 93.75 508 ARG B N 1
ATOM 7799 C CA . ARG B 1 508 ? -15.812 -18.094 -0.185 1 93.75 508 ARG B CA 1
ATOM 7800 C C . ARG B 1 508 ? -17.047 -17.203 -0 1 93.75 508 ARG B C 1
ATOM 7802 O O . ARG B 1 508 ? -17.109 -16.406 0.942 1 93.75 508 ARG B O 1
ATOM 7809 N N . THR B 1 509 ? -17.906 -17.422 -0.915 1 89.06 509 THR B N 1
ATOM 7810 C CA . THR B 1 509 ? -19.156 -16.672 -0.828 1 89.06 509 THR B CA 1
ATOM 7811 C C . THR B 1 509 ? -20.297 -17.594 -0.408 1 89.06 509 THR B C 1
ATOM 7813 O O . THR B 1 509 ? -21.406 -17.109 -0.119 1 89.06 509 THR B O 1
ATOM 7816 N N . GLN B 1 510 ? -20.062 -18.828 -0.419 1 90.12 510 GLN B N 1
ATOM 7817 C CA . GLN B 1 510 ? -20.984 -19.844 0.058 1 90.12 510 GLN B CA 1
ATOM 7818 C C . GLN B 1 510 ? -20.281 -20.859 0.955 1 90.12 510 GLN B C 1
ATOM 7820 O O . GLN B 1 510 ? -19.062 -21.062 0.834 1 90.12 510 GLN B O 1
ATOM 7825 N N . LYS B 1 511 ? -21.047 -21.484 1.799 1 90.38 511 LYS B N 1
ATOM 7826 C CA . LYS B 1 511 ? -20.484 -22.516 2.666 1 90.38 511 LYS B CA 1
ATOM 7827 C C . LYS B 1 511 ? -19.906 -23.672 1.847 1 90.38 511 LYS B C 1
ATOM 7829 O O . LYS B 1 511 ? -20.516 -24.109 0.867 1 90.38 511 LYS B O 1
ATOM 7834 N N . PRO B 1 512 ? -18.734 -24.062 2.215 1 90.81 512 PRO B N 1
ATOM 7835 C CA . PRO B 1 512 ? -18.188 -25.203 1.487 1 90.81 512 PRO B CA 1
ATOM 7836 C C . PRO B 1 512 ? -18.969 -26.484 1.729 1 90.81 512 PRO B C 1
ATOM 7838 O O . PRO B 1 512 ? -19.484 -26.703 2.83 1 90.81 512 PRO B O 1
ATOM 7841 N N . LYS B 1 513 ? -19.031 -27.297 0.741 1 88.56 513 LYS B N 1
ATOM 7842 C CA . LYS B 1 513 ? -19.594 -28.641 0.91 1 88.56 513 LYS B CA 1
ATOM 7843 C C . LYS B 1 513 ? -18.672 -29.516 1.745 1 88.56 513 LYS B C 1
ATOM 7845 O O . LYS B 1 513 ? -17.469 -29.25 1.851 1 88.56 513 LYS B O 1
ATOM 7850 N N . PRO B 1 514 ? -19.328 -30.484 2.395 1 90 514 PRO B N 1
ATOM 7851 C CA . PRO B 1 514 ? -18.469 -31.391 3.146 1 90 514 PRO B CA 1
ATOM 7852 C C . PRO B 1 514 ? -17.344 -31.984 2.295 1 90 514 PRO B C 1
ATOM 7854 O O . PRO B 1 514 ? -17.578 -32.406 1.162 1 90 514 PRO B O 1
ATOM 7857 N N . GLY B 1 515 ? -16.156 -31.922 2.736 1 88.94 515 GLY B N 1
ATOM 7858 C CA . GLY B 1 515 ? -15.023 -32.5 2.041 1 88.94 515 GLY B CA 1
ATOM 7859 C C . GLY B 1 515 ? -14.344 -31.531 1.093 1 88.94 515 GLY B C 1
ATOM 7860 O O . GLY B 1 515 ? -13.281 -31.828 0.544 1 88.94 515 GLY B O 1
ATOM 7861 N N . GLU B 1 516 ? -14.914 -30.344 0.894 1 88.75 516 GLU B N 1
ATOM 7862 C CA . GLU B 1 516 ? -14.359 -29.375 -0.049 1 88.75 516 GLU B CA 1
ATOM 7863 C C . GLU B 1 516 ? -13.141 -28.672 0.531 1 88.75 516 GLU B C 1
ATOM 7865 O O . GLU B 1 516 ? -12.273 -28.203 -0.212 1 88.75 516 GLU B O 1
ATOM 7870 N N . VAL B 1 517 ? -13.117 -28.578 1.78 1 91.56 517 VAL B N 1
ATOM 7871 C CA . VAL B 1 517 ? -11.984 -27.938 2.443 1 91.56 517 VAL B CA 1
ATOM 7872 C C . VAL B 1 517 ? -11.078 -29 3.057 1 91.56 517 VAL B C 1
ATOM 7874 O O . VAL B 1 517 ? -11.547 -29.859 3.805 1 91.56 517 VAL B O 1
ATOM 7877 N N . GLN B 1 518 ? -9.844 -28.906 2.693 1 89.88 518 GLN B N 1
ATOM 7878 C CA . GLN B 1 518 ? -8.867 -29.875 3.201 1 89.88 518 GLN B CA 1
ATOM 7879 C C . GLN B 1 518 ? -8.695 -29.734 4.711 1 89.88 518 GLN B C 1
ATOM 7881 O O . GLN B 1 518 ? -8.648 -28.609 5.238 1 89.88 518 GLN B O 1
ATOM 7886 N N . PRO B 1 519 ? -8.656 -30.891 5.41 1 92.06 519 PRO B N 1
ATOM 7887 C CA . PRO B 1 519 ? -8.398 -30.828 6.852 1 92.06 519 PRO B CA 1
ATOM 7888 C C . PRO B 1 519 ? -7.027 -30.234 7.18 1 92.06 519 PRO B C 1
ATOM 7890 O O . PRO B 1 519 ? -6.059 -30.484 6.457 1 92.06 519 PRO B O 1
ATOM 7893 N N . TRP B 1 520 ? -6.973 -29.578 8.281 1 94 520 TRP B N 1
ATOM 7894 C CA . TRP B 1 520 ? -5.746 -28.906 8.711 1 94 520 TRP B CA 1
ATOM 7895 C C . TRP B 1 520 ? -4.824 -29.875 9.438 1 94 520 TRP B C 1
ATOM 7897 O O . TRP B 1 520 ? -5.266 -30.625 10.32 1 94 520 TRP B O 1
#

Foldseek 3Di:
DDPVVVVVVVVVVVCVVVVPPPPDPDPDLFFFQVNFDADQPADPDPVLLVVLLVQLCVLANPVQKDQDPVVQVLQQADLQALDDQDPQQTARIEGEHQALLSVLSSLQSCLVSRFFEFEDELRNFHHRLRRNNPHGYYYYHCNQADFPDDPPVQQKTKGFFNHWQVVVQVVLVVVQKHDAFDDDGRHTNQQQQQQQFGDQQCLQQNTPLQWWDWFWWQFNNSDTDIQDDQHNDDPPDDRVSSVNRRNSFLQTGTGMTMTGMGGAFPDKKKKKWFAPALLLLLVLLLVLLVVVQNWRGKKKWALLLLVLLQVVVPAPDRDRSHIMIMTMHGHDPVSRVVSLVVSVVSSVVSGIDDMDMDPDPVSRCRVCVSVSCRQVSLVVPAPDPQKGKRKFKKFAQSVCLSVLVRVLVVLCVVLVWSKIKMARPNRRMIMIITIDGPVCSVSVVVSLVVSQVVRLVRLIHRHDGSRCFQRNLLCCCSNPNSRVLRSVVSSSCVRNVSCNTSNPTNHHSHDDDVPSDDDD/DDPVVVVVVVVVVVCVVVVPPPPDPDPDLFFFQVNLDDDQPADPDPVLLVVLLVQLCVLANPVQKDQDPVVQVLQQADLQALDDQDPQQTARIEGEHQALLSVLSSLQSCLVSRFFEFEDEQRNFHHRLRRNNPHGYYYYHCNQADFPDDPPVQQKTKGFFNHWQVVVQVVLVVVQKHDQFDDDGRHTNQQQQQQQFGDQQCLQQNTPLQWWDWFWWQFNNSDTDIQDDQHNDDPPDDRVSSVNRRNSFLQTGTGMTMTGMGGAFPDKKKKKWFAPALLLLLVLLLVLLVVVQNWRGKKKWALLLLVLLQVVVPAPDRDRSGIMIMTMHGHDPVSRVVSLVVSVVSSVVSGIDDMDMDPDPVSRCRVCVSVSCRQVSLVVPAPDPQKGKRKFKKFAPSVCLSVLVRVLVVLCVVLVWSKIKMARNNRRMIMIITIDGPVCSVSVVVSLVVSQVVRLVRLIHRHDGSRCFQRNLLCCCSNPNSRVLRSVVVSSCVRNVSCNTSNPTNHHSHDDDVPSDDDD

Nearest PDB structures (foldseek):
  8jdr-assembly1_A  TM=9.514E-01  e=4.373E-54  Mus musculus
  8jds-assembly1_A  TM=9.567E-01  e=9.038E-54  Mus musculus
  4bc7-assembly2_C  TM=8.256E-01  e=4.467E-29  Cavia porcellus
  4bby-assembly1_B  TM=8.386E-01  e=1.707E-28  Cavia porcellus
  4bc7-assembly1_B  TM=8.456E-01  e=2.492E-27  Cavia porcellus

Sequence (1040 aa):
MSRSAVIFVAIGAGYYAGSQTPASLPEDSTVPIHKAAEELKHDTSPGNLQAAWADFKAVVGEENISTNEIDLKSHSGSEWSSYPSLPGDVPFAVVKPGTTEEVSAIMKVCHQRRIPVTPYSGGTSLEGHFAATRGGICIDFSRMDRIIKLNRDDLDVIVQPAVGWEALNEELGEHGLFFPPDPGPGAQIGGMVGTGCSGTNAYRYGTMRDWVLSLTVVLADGTIIKTRQRPRKSSAGYDLTRMFIGSEGTLGLVTEATLKVTTKPANTSVAVCSFASIRDAADCVFRVVGAGVPIAAIEILDDVQMRCINDAGSTSKRWKEAPTLFFKFAGTPTSVKEHISIVQSLAKSSGSKGFEFARSKEEADQLWSARKEALWSVMAKKRDDGDKVWTTDVAVPISRLPQIIEETKADIDKSGLIGAIVGHVGDGNFHAILLYNEREHNVADGVVHRMVKRALEMEGTATGEHGVGIVKRDYLNHELGETTVDAMRKLKQAYDPLCLLNCDKVVRTQKPKPGEVQPWMSRSAVIFVAIGAGYYAGSQTPASLPEDSTVPIHKAAEELKHDTSPGNLQAAWADFKAVVGEENISTNEIDLKSHSGSEWSSYPSLPGDVPFAVVKPGTTEEVSAIMKVCHQRRIPVTPYSGGTSLEGHFAATRGGICIDFSRMDRIIKLNRDDLDVIVQPAVGWEALNEELGEHGLFFPPDPGPGAQIGGMVGTGCSGTNAYRYGTMRDWVLSLTVVLADGTIIKTRQRPRKSSAGYDLTRMFIGSEGTLGLVTEATLKVTTKPANTSVAVCSFASIRDAADCVFRVVGAGVPIAAIEILDDVQMRCINDAGSTSKRWKEAPTLFFKFAGTPTSVKEHISIVQSLAKSSGSKGFEFARSKEEADQLWSARKEALWSVMAKKRDDGDKVWTTDVAVPISRLPQIIEETKADIDKSGLIGAIVGHVGDGNFHAILLYNEREHNVADGVVHRMVKRALEMEGTATGEHGVGIVKRDYLNHELGETTVDAMRKLKQAYDPLCLLNCDKVVRTQKPKPGEVQPW

Solvent-accessible surface area (backbone atoms only — not comparable to full-atom values): 50480 Å² total; per-residue (Å²): 129,53,71,67,55,53,35,52,50,29,20,48,50,15,19,51,55,13,40,63,40,75,31,78,73,70,64,52,32,49,36,49,55,90,70,28,61,79,73,77,72,66,40,70,46,67,70,54,47,53,54,46,47,56,54,45,31,75,66,54,36,63,90,33,49,42,71,46,66,69,62,30,53,65,59,12,47,51,81,56,20,68,37,80,71,48,89,67,18,37,32,65,30,38,36,39,35,67,45,64,68,41,47,20,53,49,27,35,53,26,46,76,53,30,32,27,35,22,61,44,32,57,73,69,63,34,23,36,61,37,38,15,77,72,23,27,31,26,43,35,34,72,61,25,49,44,76,73,45,76,39,72,76,56,35,31,35,32,31,21,21,35,28,36,54,67,61,49,32,56,59,31,45,78,72,48,27,34,57,69,58,49,53,68,88,66,39,8,45,33,36,37,38,17,20,26,22,26,39,56,38,24,59,57,66,36,38,39,72,71,36,54,55,18,32,31,32,29,29,46,51,20,52,65,29,36,52,44,45,63,25,84,35,63,10,66,40,60,41,52,42,54,42,51,33,18,34,53,37,30,54,35,44,64,50,32,38,34,28,49,41,43,64,54,65,85,31,71,39,29,33,41,32,28,22,92,36,58,40,38,43,34,45,26,49,44,50,48,59,69,68,56,62,82,45,34,26,36,34,40,32,28,32,56,36,34,42,28,39,50,70,57,56,81,54,97,66,83,65,75,62,31,14,29,40,38,37,31,34,50,32,51,68,68,54,37,54,51,49,49,53,54,48,50,53,49,34,49,74,40,51,36,57,66,75,48,63,38,93,43,70,67,46,20,51,56,66,46,43,59,68,73,36,49,67,60,18,53,58,66,63,52,86,50,91,71,43,41,54,41,66,48,44,30,7,20,31,43,73,48,38,28,58,53,52,44,54,44,48,52,48,40,59,70,68,70,47,58,55,27,39,40,26,46,46,64,42,18,22,39,30,41,42,32,49,36,34,82,90,38,40,66,60,52,50,50,50,52,51,52,45,34,50,54,26,36,76,59,41,12,26,64,13,31,33,64,26,24,20,49,70,45,26,74,52,44,45,79,56,38,32,61,58,30,50,13,34,51,38,28,53,38,40,39,26,20,47,72,48,31,32,32,46,68,38,49,45,69,55,52,74,74,56,91,81,68,64,79,84,131,129,56,72,66,54,54,36,52,49,28,20,48,51,15,18,51,54,13,44,63,40,75,28,76,74,74,63,51,34,49,34,47,55,90,66,35,64,74,79,77,73,65,41,72,46,68,68,54,47,53,53,45,48,56,54,45,31,75,66,54,36,63,91,32,47,41,71,47,66,69,61,30,53,66,59,11,46,50,79,56,20,67,36,79,67,48,90,65,18,37,32,65,30,38,36,39,36,66,46,64,66,42,47,20,52,49,26,34,51,27,47,76,54,31,33,27,35,24,61,44,31,58,74,72,63,35,24,39,61,37,38,15,78,71,22,26,30,28,44,33,34,73,61,25,49,45,75,75,44,77,39,73,77,56,35,31,34,33,30,20,21,35,27,35,53,67,61,50,31,57,59,32,45,77,72,48,27,34,57,68,58,49,53,67,87,67,40,7,45,32,37,36,38,17,21,25,24,27,38,56,38,25,58,56,65,37,37,39,73,71,37,55,55,19,35,31,31,28,29,46,51,21,52,64,33,37,51,45,46,63,24,83,35,63,10,64,39,59,41,53,44,54,42,51,34,20,33,53,37,31,54,36,44,63,50,30,38,34,28,48,42,44,63,54,65,85,31,71,38,28,34,41,32,28,22,89,35,57,41,39,43,36,47,27,48,44,52,48,59,71,66,56,65,82,45,35,26,37,33,38,33,28,32,56,36,34,42,28,39,50,71,57,58,80,53,94,67,82,65,74,61,32,14,30,40,40,38,32,34,50,30,51,69,68,52,35,54,51,50,49,54,54,50,52,52,49,33,50,75,42,50,38,55,66,74,49,63,37,95,43,69,66,46,20,51,56,66,46,42,60,67,74,36,49,68,60,18,52,58,67,62,53,87,50,92,69,45,40,52,40,68,48,45,28,7,21,30,45,73,48,38,28,58,52,54,44,54,44,50,52,48,38,60,70,68,70,48,60,56,28,39,41,26,44,44,64,43,19,21,39,30,43,43,31,50,36,33,82,89,38,39,63,60,51,50,50,52,51,49,53,45,33,50,53,24,36,75,59,40,11,25,63,14,30,32,64,27,22,19,50,70,46,24,76,52,44,44,77,56,37,32,61,56,31,51,12,33,52,38,28,52,37,41,38,26,19,48,73,49,32,33,30,46,66,37,48,45,69,62,58,75,74,55,90,82,69,63,80,85,130

pLDDT: mean 93.57, std 8.9, range [44.5, 98.94]

Organism: Botryosphaeria parva (strain UCR-NP2) (NCBI:txid1287680)

InterPro domains:
  IPR004113 FAD-binding oxidoreductase/transferase, type 4, C-terminal [PF02913] (264-506)
  IPR006094 FAD linked oxidase, N-terminal [PF01565] (93-227)
  IPR016164 FAD-linked oxidase-like, C-terminal [SSF55103] (268-508)
  IPR016166 FAD-binding domain, PCMH-type [PS51387] (87-264)
  IPR016169 FAD-binding, type PCMH, subdomain 2 [G3DSA:3.30.465.10] (50-284)
  IPR016171 Vanillyl-alcohol oxidase, C-terminal subdomain 2 [G3DSA:1.10.45.10] (467-507)
  IPR036318 FAD-binding, type PCMH-like superfamily [SSF56176] (48-265)

Secondary structure (DSSP, 8-state):
--HHHHHHHHHHHHHHHHHTS--PPP--SS--TTTS-SS------HHHHHHHHHHHHHHH-GGGEE--HHHHHHTS--TT-SSPPPTT---SEEE---SHHHHHHHHHHHHHHT--EEEESS---SSSTT--TT-SEEEEGGG---EEEEEGGGTEEEE-TT-BHHHHHHHHHTTTEE-----STT-BHHHHHHHT---TTHHHH--GGGSEEEEEEE-TTS-EEE---S-S----S--HHHHHTTSTTSS-EEEEEEEE-EEPPSEEEEEEEE-SSHHHHHHHHHHHHHHT---SEEEEE-HHHHHHHHHHT-SSSPPPSS-EEEEEEEE-HHHHHHHHHHHHHHHHHTT-EEEEE-SSHHHHHHHHHHHHTHHHHHHTT-SSTT-EEEEEEEE--GGGHHHHHHHHHHHHHHHT--EEEEEEGGGTEEEEEEEE-GGGHHHHHHHHHHHHHHHHHTT-BS-SSS--TTTTGGGHHHHH-HHHHHHHHHHHHHH-TT--BSTTSSS-SSPPPTTSSPP-/--HHHHHHHHHHHHHHHHHTS--PPP--S---TTTS-SS------HHHHHHHHHHHHHHH-GGGEE--HHHHHHTS--TT-SSPPPTT---SEEE---SHHHHHHHHHHHHHHT--EEEESS---SSSTT--TT-SEEEEGGG---EEEEEGGGTEEEE-TT-BHHHHHHHHHTTTEE-----STT-BHHHHHHHT---TTHHHH--GGGSEEEEEEE-TTS-EEE---S-S----S--HHHHHTTSTTSS-EEEEEEEE-EEPPSEEEEEEEE-SSHHHHHHHHHHHHHHT---SEEEEE-HHHHHHHHHHT-SSSPPPSS-EEEEEEEE-HHHHHHHHHHHHHHHHHTT-EEEEE-SSHHHHHHHHHHHHTHHHHHHTT-SSTT-EEEEEEEE--GGGHHHHHHHHHHHHHHHT--EEEEEEGGGTEEEEEEEE-GGGHHHHHHHHHHHHHHHHHTT-BS-SSS--TTTTGGGHHHHH-HHHHHHHHHHHHHH-TT--BSTTSSS-SSPPPTTSSPP-

Radius of gyration: 29.63 Å; Cα contacts (8 Å, |Δi|>4): 2566; chains: 2; bounding box: 100×81×71 Å